Protein 6JOO (pdb70)

Structure (mmCIF, N/CA/C/O backbone):
data_6JOO
#
_entry.id   6JOO
#
_cell.length_a   139.015
_cell.length_b   118.999
_cell.length_c   116.272
_cell.angle_alpha   90.000
_cell.angle_beta   113.590
_cell.angle_gamma   90.000
#
_symmetry.space_group_name_H-M   'C 1 2 1'
#
loop_
_entity.id
_entity.type
_entity.pdbx_description
1 polymer 'CRISPR-associated protein,CRISPR-associated endonuclease Cas9'
2 polymer 'Guide RNA'
3 polymer 'Non-Target DNA'
4 polymer 'Target DNA'
5 non-polymer 1,2-ETHANEDIOL
6 non-polymer 'ZINC ION'
7 water water
#
loop_
_atom_site.group_PDB
_atom_site.id
_atom_site.type_symbol
_atom_site.label_atom_id
_atom_site.label_alt_id
_atom_site.label_comp_id
_atom_site.label_asym_id
_atom_site.label_entity_id
_atom_site.label_seq_id
_atom_site.pdbx_PDB_ins_code
_atom_site.Cartn_x
_atom_site.Cartn_y
_atom_site.Cartn_z
_atom_site.occupancy
_atom_site.B_iso_or_equiv
_atom_site.auth_seq_id
_atom_site.auth_comp_id
_atom_site.auth_asym_id
_atom_site.auth_atom_id
_atom_site.pdbx_PDB_model_num
ATOM 1 N N . SER A 1 2 ? 25.246 -36.759 35.688 1.00 109.45 -1 SER A N 1
ATOM 2 C CA . SER A 1 2 ? 24.694 -38.108 35.713 1.00 118.39 -1 SER A CA 1
ATOM 3 C C . SER A 1 2 ? 25.025 -38.853 34.427 1.00 132.49 -1 SER A C 1
ATOM 4 O O . SER A 1 2 ? 25.185 -38.244 33.368 1.00 133.80 -1 SER A O 1
ATOM 7 N N . HIS A 1 3 ? 25.121 -40.176 34.526 1.00 141.83 0 HIS A N 1
ATOM 8 C CA . HIS A 1 3 ? 25.449 -41.016 33.383 1.00 149.73 0 HIS A CA 1
ATOM 9 C C . HIS A 1 3 ? 24.246 -41.321 32.501 1.00 149.03 0 HIS A C 1
ATOM 10 O O . HIS A 1 3 ? 24.375 -42.112 31.559 1.00 132.81 0 HIS A O 1
ATOM 25 N N . LYS A 1 5 ? 21.444 -40.952 29.626 1.00 139.83 2 LYS A N 1
ATOM 26 C CA . LYS A 1 5 ? 21.276 -40.368 28.304 1.00 148.18 2 LYS A CA 1
ATOM 27 C C . LYS A 1 5 ? 19.792 -40.141 28.049 1.00 147.78 2 LYS A C 1
ATOM 28 O O . LYS A 1 5 ? 18.958 -40.970 28.426 1.00 155.28 2 LYS A O 1
ATOM 30 N N . TYR A 1 6 ? 19.463 -39.021 27.410 1.00 129.38 3 TYR A N 1
ATOM 31 C CA . TYR A 1 6 ? 18.066 -38.639 27.260 1.00 122.66 3 TYR A CA 1
ATOM 32 C C . TYR A 1 6 ? 17.919 -37.694 26.076 1.00 121.47 3 TYR A C 1
ATOM 33 O O . TYR A 1 6 ? 18.899 -37.155 25.558 1.00 124.07 3 TYR A O 1
ATOM 42 N N . HIS A 1 7 ? 16.669 -37.496 25.663 1.00 106.28 4 HIS A N 1
ATOM 43 C CA . HIS A 1 7 ? 16.295 -36.565 24.610 1.00 88.20 4 HIS A CA 1
ATOM 44 C C . HIS A 1 7 ? 15.463 -35.429 25.197 1.00 108.57 4 HIS A C 1
ATOM 45 O O . HIS A 1 7 ? 14.873 -35.554 26.273 1.00 109.41 4 HIS A O 1
ATOM 52 N N . VAL A 1 8 ? 15.423 -34.312 24.474 1.00 102.08 5 VAL A N 1
ATOM 53 C CA . VAL A 1 8 ? 14.730 -33.106 24.911 1.00 85.80 5 VAL A CA 1
ATOM 54 C C . VAL A 1 8 ? 13.741 -32.695 23.832 1.00 88.14 5 VAL A C 1
ATOM 55 O O . VAL A 1 8 ? 14.113 -32.559 22.661 1.00 93.43 5 VAL A O 1
ATOM 59 N N . GLY A 1 9 ? 12.486 -32.496 24.226 1.00 84.76 6 GLY A N 1
ATOM 60 C CA . GLY A 1 9 ? 11.486 -31.980 23.314 1.00 85.38 6 GLY A CA 1
ATOM 61 C C . GLY A 1 9 ? 10.968 -30.628 23.760 1.00 84.25 6 GLY A C 1
ATOM 62 O O . GLY A 1 9 ? 10.612 -30.463 24.927 1.00 91.45 6 GLY A O 1
ATOM 63 N N . ILE A 1 10 ? 10.919 -29.652 22.856 1.00 87.91 7 ILE A N 1
ATOM 64 C CA . ILE A 1 10 ? 10.485 -28.293 23.182 1.00 86.83 7 ILE A CA 1
ATOM 65 C C . ILE A 1 10 ? 9.344 -27.905 22.242 1.00 108.45 7 ILE A C 1
ATOM 66 O O . ILE A 1 10 ? 9.544 -27.802 21.025 1.00 129.41 7 ILE A O 1
ATOM 71 N N . ASP A 1 11 ? 8.153 -27.692 22.805 1.00 125.75 8 ASP A N 1
ATOM 72 C CA . ASP A 1 11 ? 6.975 -27.222 22.077 1.00 129.53 8 ASP A CA 1
ATOM 73 C C . ASP A 1 11 ? 6.754 -25.749 22.396 1.00 113.38 8 ASP A C 1
ATOM 74 O O . ASP A 1 11 ? 6.592 -25.381 23.564 1.00 110.55 8 ASP A O 1
ATOM 79 N N . VAL A 1 12 ? 6.742 -24.914 21.364 1.00 96.10 9 VAL A N 1
ATOM 80 C CA . VAL A 1 12 ? 6.567 -23.476 21.520 1.00 85.22 9 VAL A CA 1
ATOM 81 C C . VAL A 1 12 ? 5.147 -23.115 21.114 1.00 92.52 9 VAL A C 1
ATOM 82 O O . VAL A 1 12 ? 4.771 -23.255 19.946 1.00 94.18 9 VAL A O 1
ATOM 86 N N . GLY A 1 13 ? 4.355 -22.649 22.079 1.00 107.58 10 GLY A N 1
ATOM 87 C CA . GLY A 1 13 ? 3.020 -22.163 21.819 1.00 101.97 10 GLY A CA 1
ATOM 88 C C . GLY A 1 13 ? 2.963 -20.643 21.796 1.00 94.60 10 GLY A C 1
ATOM 89 O O . GLY A 1 13 ? 3.960 -19.943 21.962 1.00 77.49 10 GLY A O 1
ATOM 90 N N . THR A 1 14 ? 1.748 -20.136 21.584 1.00 108.51 11 THR A N 1
ATOM 91 C CA . THR A 1 14 ? 1.553 -18.692 21.546 1.00 92.35 11 THR A CA 1
ATOM 92 C C . THR A 1 14 ? 1.682 -18.078 22.936 1.00 83.56 11 THR A C 1
ATOM 93 O O . THR A 1 14 ? 2.200 -16.964 23.081 1.00 89.01 11 THR A O 1
ATOM 97 N N . PHE A 1 15 ? 1.232 -18.791 23.973 1.00 80.95 12 PHE A N 1
ATOM 98 C CA . PHE A 1 15 ? 1.372 -18.322 25.346 1.00 89.02 12 PHE A CA 1
ATOM 99 C C . PHE A 1 15 ? 1.926 -19.392 26.280 1.00 96.24 12 PHE A C 1
ATOM 100 O O . PHE A 1 15 ? 1.854 -19.225 27.503 1.00 93.55 12 PHE A O 1
ATOM 108 N N . SER A 1 16 ? 2.477 -20.480 25.744 1.00 93.30 13 SER A N 1
ATOM 109 C CA . SER A 1 16 ? 2.990 -21.572 26.558 1.00 92.46 13 SER A CA 1
ATOM 110 C C . SER A 1 16 ? 4.289 -22.085 25.953 1.00 91.44 13 SER A C 1
ATOM 111 O O . SER A 1 16 ? 4.631 -21.777 24.808 1.00 113.42 13 SER A O 1
ATOM 114 N N . VAL A 1 17 ? 5.015 -22.878 26.741 1.00 76.27 14 VAL A N 1
ATOM 115 C CA . VAL A 1 17 ? 6.250 -23.526 26.305 1.00 72.78 14 VAL A CA 1
ATOM 116 C C . VAL A 1 17 ? 6.233 -24.950 26.844 1.00 87.48 14 VAL A C 1
ATOM 117 O O . VAL A 1 17 ? 6.354 -25.157 28.057 1.00 81.51 14 VAL A O 1
ATOM 121 N N . GLY A 1 18 ? 6.085 -25.928 25.956 1.00 99.41 15 GLY A N 1
ATOM 122 C CA . GLY A 1 18 ? 6.139 -27.317 26.369 1.00 102.83 15 GLY A CA 1
ATOM 123 C C . GLY A 1 18 ? 7.563 -27.814 26.509 1.00 102.17 15 GLY A C 1
ATOM 124 O O . GLY A 1 18 ? 8.301 -27.869 25.523 1.00 117.14 15 GLY A O 1
ATOM 125 N N . LEU A 1 19 ? 7.967 -28.173 27.725 1.00 84.03 16 LEU A N 1
ATOM 126 C CA . LEU A 1 19 ? 9.317 -28.647 27.998 1.00 90.84 16 LEU A CA 1
ATOM 127 C C . LEU A 1 19 ? 9.263 -30.099 28.446 1.00 92.52 16 LEU A C 1
ATOM 128 O O . LEU A 1 19 ? 8.526 -30.437 29.379 1.00 93.02 16 LEU A O 1
ATOM 133 N N . ALA A 1 20 ? 10.048 -30.950 27.789 1.00 85.42 17 ALA A N 1
ATOM 134 C CA . ALA A 1 20 ? 10.050 -32.376 28.074 1.00 96.84 17 ALA A CA 1
ATOM 135 C C . ALA A 1 20 ? 11.457 -32.939 27.934 1.00 91.70 17 ALA A C 1
ATOM 136 O O . ALA A 1 20 ? 12.193 -32.578 27.012 1.00 89.36 17 ALA A O 1
ATOM 138 N N . ALA A 1 21 ? 11.817 -33.827 28.859 1.00 98.45 18 ALA A N 1
ATOM 139 C CA . ALA A 1 21 ? 13.089 -34.540 28.822 1.00 101.59 18 ALA A CA 1
ATOM 140 C C . ALA A 1 21 ? 12.844 -35.955 29.321 1.00 105.09 18 ALA A C 1
ATOM 141 O O . ALA A 1 21 ? 12.440 -36.144 30.472 1.00 110.07 18 ALA A O 1
ATOM 143 N N . ILE A 1 22 ? 13.080 -36.941 28.460 1.00 87.88 19 ILE A N 1
ATOM 144 C CA . ILE A 1 22 ? 12.793 -38.340 28.757 1.00 93.41 19 ILE A CA 1
ATOM 145 C C . ILE A 1 22 ? 14.087 -39.133 28.647 1.00 103.44 19 ILE A C 1
ATOM 146 O O . ILE A 1 22 ? 14.781 -39.052 27.628 1.00 111.43 19 ILE A O 1
ATOM 151 N N . GLU A 1 23 ? 14.403 -39.900 29.692 1.00 114.21 20 GLU A N 1
ATOM 152 C CA . GLU A 1 23 ? 15.589 -40.748 29.670 1.00 119.65 20 GLU A CA 1
ATOM 153 C C . GLU A 1 23 ? 15.465 -41.799 28.574 1.00 138.18 20 GLU A C 1
ATOM 154 O O . GLU A 1 23 ? 14.435 -42.466 28.449 1.00 138.01 20 GLU A O 1
ATOM 160 N N . VAL A 1 24 ? 16.520 -41.943 27.779 1.00 137.73 21 VAL A N 1
ATOM 161 C CA . VAL A 1 24 ? 16.503 -42.779 26.587 1.00 135.83 21 VAL A CA 1
ATOM 162 C C . VAL A 1 24 ? 17.488 -43.923 26.772 1.00 141.17 21 VAL A C 1
ATOM 163 O O . VAL A 1 24 ? 18.550 -43.749 27.380 1.00 136.16 21 VAL A O 1
ATOM 167 N N . ASP A 1 25 ? 17.124 -45.096 26.258 1.00 169.63 22 ASP A N 1
ATOM 168 C CA . ASP A 1 25 ? 18.009 -46.248 26.266 1.00 176.86 22 ASP A CA 1
ATOM 169 C C . ASP A 1 25 ? 19.186 -46.016 25.318 1.00 181.41 22 ASP A C 1
ATOM 170 O O . ASP A 1 25 ? 19.225 -45.049 24.550 1.00 184.22 22 ASP A O 1
ATOM 175 N N . ASP A 1 26 ? 20.161 -46.925 25.380 1.00 157.99 23 ASP A N 1
ATOM 176 C CA . ASP A 1 26 ? 21.317 -46.828 24.495 1.00 172.55 23 ASP A CA 1
ATOM 177 C C . ASP A 1 26 ? 20.919 -46.977 23.033 1.00 183.12 23 ASP A C 1
ATOM 178 O O . ASP A 1 26 ? 21.542 -46.368 22.155 1.00 176.98 23 ASP A O 1
ATOM 183 N N . ALA A 1 27 ? 19.885 -47.772 22.750 1.00 204.55 24 ALA A N 1
ATOM 184 C CA . ALA A 1 27 ? 19.436 -47.939 21.372 1.00 208.78 24 ALA A CA 1
ATOM 185 C C . ALA A 1 27 ? 18.526 -46.798 20.937 1.00 197.01 24 ALA A C 1
ATOM 186 O O . ALA A 1 27 ? 18.619 -46.325 19.798 1.00 204.17 24 ALA A O 1
ATOM 188 N N . GLY A 1 28 ? 17.646 -46.343 21.826 1.00 171.27 25 GLY A N 1
ATOM 189 C CA . GLY A 1 28 ? 16.750 -45.249 21.509 1.00 159.60 25 GLY A CA 1
ATOM 190 C C . GLY A 1 28 ? 15.387 -45.386 22.155 1.00 148.94 25 GLY A C 1
ATOM 191 O O . GLY A 1 28 ? 14.438 -44.699 21.766 1.00 134.28 25 GLY A O 1
ATOM 200 N N . PRO A 1 30 ? 12.586 -45.187 25.250 1.00 124.80 27 PRO A N 1
ATOM 201 C CA . PRO A 1 30 ? 12.305 -44.400 26.457 1.00 98.19 27 PRO A CA 1
ATOM 202 C C . PRO A 1 30 ? 12.285 -45.280 27.699 1.00 105.73 27 PRO A C 1
ATOM 203 O O . PRO A 1 30 ? 11.783 -46.406 27.676 1.00 98.13 27 PRO A O 1
ATOM 207 N N . ILE A 1 31 ? 12.831 -44.748 28.794 1.00 121.29 28 ILE A N 1
ATOM 208 C CA . ILE A 1 31 ? 12.957 -45.502 30.037 1.00 131.32 28 ILE A CA 1
ATOM 209 C C . ILE A 1 31 ? 12.204 -44.807 31.164 1.00 123.58 28 ILE A C 1
ATOM 210 O O . ILE A 1 31 ? 11.314 -45.395 31.787 1.00 130.47 28 ILE A O 1
ATOM 215 N N . LYS A 1 32 ? 12.568 -43.558 31.447 1.00 122.83 29 LYS A N 1
ATOM 216 C CA . LYS A 1 32 ? 11.975 -42.807 32.544 1.00 107.95 29 LYS A CA 1
ATOM 217 C C . LYS A 1 32 ? 11.792 -41.357 32.124 1.00 103.54 29 LYS A C 1
ATOM 218 O O . LYS A 1 32 ? 12.637 -40.798 31.420 1.00 107.63 29 LYS A O 1
ATOM 224 N N . THR A 1 33 ? 10.685 -40.754 32.553 1.00 108.96 30 THR A N 1
ATOM 225 C CA . THR A 1 33 ? 10.439 -39.340 32.297 1.00 101.67 30 THR A CA 1
ATOM 226 C C . THR A 1 33 ? 11.188 -38.503 33.327 1.00 97.33 30 THR A C 1
ATOM 227 O O . THR A 1 33 ? 10.942 -38.621 34.533 1.00 101.68 30 THR A O 1
ATOM 231 N N . LEU A 1 34 ? 12.098 -37.652 32.852 1.00 114.47 31 LEU A N 1
ATOM 232 C CA . LEU A 1 34 ? 12.923 -36.861 33.758 1.00 102.36 31 LEU A CA 1
ATOM 233 C C . LEU A 1 34 ? 12.207 -35.587 34.197 1.00 90.68 31 LEU A C 1
ATOM 234 O O . LEU A 1 34 ? 12.170 -35.268 35.390 1.00 98.48 31 LEU A O 1
ATOM 239 N N . SER A 1 35 ? 11.625 -34.850 33.253 1.00 84.01 32 SER A N 1
ATOM 240 C CA . SER A 1 35 ? 10.940 -33.606 33.582 1.00 77.88 32 SER A CA 1
ATOM 241 C C . SER A 1 35 ? 9.907 -33.302 32.509 1.00 81.67 32 SER A C 1
ATOM 242 O O . SER A 1 35 ? 10.242 -33.245 31.323 1.00 93.27 32 SER A O 1
ATOM 245 N N . LEU A 1 36 ? 8.657 -33.120 32.929 1.00 79.22 33 LEU A N 1
ATOM 246 C CA . LEU A 1 36 ? 7.570 -32.722 32.041 1.00 96.03 33 LEU A CA 1
ATOM 247 C C . LEU A 1 36 ? 6.987 -31.424 32.580 1.00 86.43 33 LEU A C 1
ATOM 248 O O . LEU A 1 36 ? 6.422 -31.402 33.678 1.00 77.27 33 LEU A O 1
ATOM 253 N N . VAL A 1 37 ? 7.126 -30.346 31.812 1.00 85.23 34 VAL A N 1
ATOM 254 C CA . VAL A 1 37 ? 6.754 -29.014 32.270 1.00 80.96 34 VAL A CA 1
ATOM 255 C C . VAL A 1 37 ? 5.972 -28.314 31.167 1.00 81.80 34 VAL A C 1
ATOM 256 O O . VAL A 1 37 ? 6.440 -28.232 30.025 1.00 90.02 34 VAL A O 1
ATOM 260 N N . SER A 1 38 ? 4.778 -27.823 31.503 1.00 77.90 35 SER A N 1
ATOM 261 C CA . SER A 1 38 ? 3.993 -26.952 30.630 1.00 69.41 35 SER A CA 1
ATOM 262 C C . SER A 1 38 ? 4.097 -25.547 31.213 1.00 78.03 35 SER A C 1
ATOM 263 O O . SER A 1 38 ? 3.301 -25.145 32.061 1.00 99.07 35 SER A O 1
ATOM 266 N N . HIS A 1 39 ? 5.101 -24.799 30.761 1.00 92.34 36 HIS A N 1
ATOM 267 C CA . HIS A 1 39 ? 5.366 -23.474 31.306 1.00 81.27 36 HIS A CA 1
ATOM 268 C C . HIS A 1 39 ? 4.468 -22.438 30.643 1.00 74.82 36 HIS A C 1
ATOM 269 O O . HIS A 1 39 ? 4.410 -22.348 29.413 1.00 87.14 36 HIS A O 1
ATOM 276 N N . ILE A 1 40 ? 3.775 -21.652 31.461 1.00 53.23 37 ILE A N 1
ATOM 277 C CA . ILE A 1 40 ? 2.874 -20.608 30.989 1.00 68.14 37 ILE A CA 1
ATOM 278 C C . ILE A 1 40 ? 3.514 -19.252 31.258 1.00 74.38 37 ILE A C 1
ATOM 279 O O . ILE A 1 40 ? 4.126 -19.041 32.313 1.00 78.82 37 ILE A O 1
ATOM 284 N N . HIS A 1 41 ? 3.382 -18.337 30.300 1.00 63.29 38 HIS A N 1
ATOM 285 C CA . HIS A 1 41 ? 3.906 -16.986 30.435 1.00 65.64 38 HIS A CA 1
ATOM 286 C C . HIS A 1 41 ? 2.842 -15.974 30.031 1.00 67.53 38 HIS A C 1
ATOM 287 O O . HIS A 1 41 ? 1.889 -16.289 29.313 1.00 59.77 38 HIS A O 1
ATOM 294 N N . ASP A 1 42 ? 3.020 -14.745 30.513 1.00 67.43 39 ASP A N 1
ATOM 295 C CA . ASP A 1 42 ? 2.097 -13.645 30.271 1.00 67.97 39 ASP A CA 1
ATOM 296 C C . ASP A 1 42 ? 2.376 -12.909 28.967 1.00 84.00 39 ASP A C 1
ATOM 297 O O . ASP A 1 42 ? 1.792 -11.843 28.739 1.00 103.03 39 ASP A O 1
ATOM 302 N N . SER A 1 43 ? 3.259 -13.445 28.123 1.00 86.73 40 SER A N 1
ATOM 303 C CA . SER A 1 43 ? 3.669 -12.818 26.869 1.00 96.53 40 SER A CA 1
ATOM 304 C C . SER A 1 43 ? 4.247 -11.423 27.084 1.00 86.38 40 SER A C 1
ATOM 305 O O . SER A 1 43 ? 4.269 -10.606 26.158 1.00 79.96 40 SER A O 1
ATOM 308 N N . GLY A 1 44 ? 4.720 -11.139 28.297 1.00 82.61 41 GLY A N 1
ATOM 309 C CA . GLY A 1 44 ? 5.270 -9.836 28.615 1.00 78.27 41 GLY A CA 1
ATOM 310 C C . GLY A 1 44 ? 4.282 -8.695 28.563 1.00 80.02 41 GLY A C 1
ATOM 311 O O . GLY A 1 44 ? 4.693 -7.540 28.435 1.00 58.35 41 GLY A O 1
ATOM 312 N N . LEU A 1 45 ? 2.989 -8.981 28.674 1.00 85.00 42 LEU A N 1
ATOM 313 C CA . LEU A 1 45 ? 1.976 -7.950 28.515 1.00 67.40 42 LEU A CA 1
ATOM 314 C C . LEU A 1 45 ? 1.760 -7.182 29.815 1.00 67.76 42 LEU A C 1
ATOM 315 O O . LEU A 1 45 ? 1.984 -7.694 30.917 1.00 65.86 42 LEU A O 1
ATOM 320 N N . ASP A 1 46 ? 1.340 -5.928 29.669 1.00 75.14 43 ASP A N 1
ATOM 321 C CA . ASP A 1 46 ? 0.980 -5.098 30.812 1.00 66.82 43 ASP A CA 1
ATOM 322 C C . ASP A 1 46 ? -0.422 -5.478 31.280 1.00 75.55 43 ASP A C 1
ATOM 323 O O . ASP A 1 46 ? -1.368 -5.392 30.491 1.00 86.93 43 ASP A O 1
ATOM 328 N N . PRO A 1 47 ? -0.591 -5.907 32.530 1.00 76.67 44 PRO A N 1
ATOM 329 C CA . PRO A 1 47 ? -1.939 -6.269 33.000 1.00 76.03 44 PRO A CA 1
ATOM 330 C C . PRO A 1 47 ? -2.924 -5.113 32.973 1.00 69.90 44 PRO A C 1
ATOM 331 O O . PRO A 1 47 ? -4.122 -5.341 32.762 1.00 81.52 44 PRO A O 1
ATOM 335 N N . ASP A 1 48 ? -2.458 -3.878 33.174 1.00 69.13 45 ASP A N 1
ATOM 336 C CA . ASP A 1 48 ? -3.347 -2.723 33.221 1.00 65.36 45 ASP A CA 1
ATOM 337 C C . ASP A 1 48 ? -3.859 -2.311 31.846 1.00 79.83 45 ASP A C 1
ATOM 338 O O . ASP A 1 48 ? -4.871 -1.607 31.762 1.00 96.60 45 ASP A O 1
ATOM 343 N N . GLU A 1 49 ? -3.187 -2.717 30.772 1.00 82.33 46 GLU A N 1
ATOM 344 C CA . GLU A 1 49 ? -3.709 -2.523 29.424 1.00 97.63 46 GLU A CA 1
ATOM 345 C C . GLU A 1 49 ? -4.700 -3.647 29.147 1.00 120.27 46 GLU A C 1
ATOM 346 O O . GLU A 1 49 ? -4.302 -4.808 29.000 1.00 125.92 46 GLU A O 1
ATOM 352 N N . ILE A 1 50 ? -5.992 -3.308 29.088 1.00 140.75 47 ILE A N 1
ATOM 353 C CA . ILE A 1 50 ? -7.065 -4.300 29.046 1.00 152.54 47 ILE A CA 1
ATOM 354 C C . ILE A 1 50 ? -6.944 -5.150 27.786 1.00 170.70 47 ILE A C 1
ATOM 355 O O . ILE A 1 50 ? -7.766 -5.050 26.866 1.00 171.26 47 ILE A O 1
ATOM 360 N N . LYS A 1 51 ? -5.905 -5.983 27.750 1.00 287.42 48 LYS A N 1
ATOM 361 C CA . LYS A 1 51 ? -5.676 -6.964 26.692 1.00 292.71 48 LYS A CA 1
ATOM 362 C C . LYS A 1 51 ? -5.791 -6.339 25.305 1.00 295.75 48 LYS A C 1
ATOM 363 O O . LYS A 1 51 ? -6.450 -6.861 24.402 1.00 306.66 48 LYS A O 1
ATOM 369 N N . SER A 1 52 ? -5.139 -5.188 25.150 1.00 163.70 49 SER A N 1
ATOM 370 C CA . SER A 1 52 ? -4.895 -4.587 23.848 1.00 142.43 49 SER A CA 1
ATOM 371 C C . SER A 1 52 ? -3.521 -4.960 23.307 1.00 123.36 49 SER A C 1
ATOM 372 O O . SER A 1 52 ? -3.012 -4.290 22.400 1.00 128.77 49 SER A O 1
ATOM 375 N N . ALA A 1 53 ? -2.919 -6.017 23.855 1.00 121.64 50 ALA A N 1
ATOM 376 C CA . ALA A 1 53 ? -1.619 -6.519 23.415 1.00 122.14 50 ALA A CA 1
ATOM 377 C C . ALA A 1 53 ? -0.547 -5.436 23.524 1.00 121.90 50 ALA A C 1
ATOM 378 O O . ALA A 1 53 ? 0.187 -5.150 22.576 1.00 134.39 50 ALA A O 1
ATOM 380 N N . VAL A 1 54 ? -0.467 -4.823 24.702 1.00 78.51 51 VAL A N 1
ATOM 381 C CA . VAL A 1 54 ? 0.533 -3.805 25.001 1.00 64.69 51 VAL A CA 1
ATOM 382 C C . VAL A 1 54 ? 1.466 -4.360 26.066 1.00 72.34 51 VAL A C 1
ATOM 383 O O . VAL A 1 54 ? 1.036 -4.660 27.187 1.00 57.70 51 VAL A O 1
ATOM 387 N N . THR A 1 55 ? 2.741 -4.485 25.720 1.00 83.41 52 THR A N 1
ATOM 388 C CA . THR A 1 55 ? 3.710 -5.050 26.640 1.00 81.62 52 THR A CA 1
ATOM 389 C C . THR A 1 55 ? 4.174 -4.003 27.649 1.00 79.01 52 THR A C 1
ATOM 390 O O . THR A 1 55 ? 3.982 -2.796 27.471 1.00 72.60 52 THR A O 1
ATOM 394 N N . ARG A 1 56 ? 4.790 -4.491 28.730 1.00 69.86 53 ARG A N 1
ATOM 395 C CA . ARG A 1 56 ? 5.335 -3.591 29.741 1.00 66.78 53 ARG A CA 1
ATOM 396 C C . ARG A 1 56 ? 6.402 -2.684 29.145 1.00 83.16 53 ARG A C 1
ATOM 397 O O . ARG A 1 56 ? 6.476 -1.497 29.480 1.00 80.44 53 ARG A O 1
ATOM 405 N N . LEU A 1 57 ? 7.235 -3.227 28.257 1.00 65.40 54 LEU A N 1
ATOM 406 C CA . LEU A 1 57 ? 8.273 -2.419 27.631 1.00 66.20 54 LEU A CA 1
ATOM 407 C C . LEU A 1 57 ? 7.670 -1.251 26.862 1.00 75.73 54 LEU A C 1
ATOM 408 O O . LEU A 1 57 ? 8.184 -0.128 26.920 1.00 88.11 54 LEU A O 1
ATOM 413 N N . ALA A 1 58 ? 6.563 -1.491 26.158 1.00 67.56 55 ALA A N 1
ATOM 414 C CA . ALA A 1 58 ? 5.945 -0.436 25.363 1.00 66.95 55 ALA A CA 1
ATOM 415 C C . ALA A 1 58 ? 5.352 0.650 26.253 1.00 82.69 55 ALA A C 1
ATOM 416 O O . ALA A 1 58 ? 5.583 1.845 26.029 1.00 95.69 55 ALA A O 1
ATOM 418 N N . SER A 1 59 ? 4.587 0.252 27.273 1.00 91.84 56 SER A N 1
ATOM 419 C CA . SER A 1 59 ? 3.977 1.234 28.163 1.00 84.72 56 SER A CA 1
ATOM 420 C C . SER A 1 59 ? 5.024 1.948 29.007 1.00 86.64 56 SER A C 1
ATOM 421 O O . SER A 1 59 ? 4.862 3.134 29.317 1.00 84.78 56 SER A O 1
ATOM 424 N N . SER A 1 60 ? 6.099 1.248 29.383 1.00 61.24 57 SER A N 1
ATOM 425 C CA . SER A 1 60 ? 7.176 1.896 30.124 1.00 64.88 57 SER A CA 1
ATOM 426 C C . SER A 1 60 ? 7.818 2.996 29.293 1.00 71.94 57 SER A C 1
ATOM 427 O O . SER A 1 60 ? 8.173 4.058 29.819 1.00 57.09 57 SER A O 1
ATOM 430 N N . GLY A 1 61 ? 7.974 2.758 27.990 1.00 63.60 58 GLY A N 1
ATOM 431 C CA . GLY A 1 61 ? 8.595 3.754 27.137 1.00 65.83 58 GLY A CA 1
ATOM 432 C C . GLY A 1 61 ? 7.726 4.979 26.947 1.00 59.21 58 GLY A C 1
ATOM 433 O O . GLY A 1 61 ? 8.227 6.107 26.921 1.00 78.46 58 GLY A O 1
ATOM 434 N N . ILE A 1 62 ? 6.414 4.777 26.804 1.00 76.29 59 ILE A N 1
ATOM 435 C CA . ILE A 1 62 ? 5.499 5.908 26.683 1.00 72.13 59 ILE A CA 1
ATOM 436 C C . ILE A 1 62 ? 5.536 6.751 27.950 1.00 76.50 59 ILE A C 1
ATOM 437 O O . ILE A 1 62 ? 5.591 7.984 27.895 1.00 73.17 59 ILE A O 1
ATOM 442 N N . ALA A 1 63 ? 5.517 6.096 29.112 1.00 56.66 60 ALA A N 1
ATOM 443 C CA . ALA A 1 63 ? 5.602 6.836 30.367 1.00 60.99 60 ALA A CA 1
ATOM 444 C C . ALA A 1 63 ? 6.966 7.492 30.527 1.00 58.06 60 ALA A C 1
ATOM 445 O O . ALA A 1 63 ? 7.068 8.616 31.032 1.00 56.42 60 ALA A O 1
ATOM 447 N N . ARG A 1 64 ? 8.027 6.809 30.094 1.00 65.41 61 ARG A N 1
ATOM 448 C CA . ARG A 1 64 ? 9.365 7.386 30.174 1.00 63.76 61 ARG A CA 1
ATOM 449 C C . ARG A 1 64 ? 9.479 8.632 29.305 1.00 72.15 61 ARG A C 1
ATOM 450 O O . ARG A 1 64 ? 9.940 9.684 29.764 1.00 61.62 61 ARG A O 1
ATOM 458 N N . ARG A 1 65 ? 9.062 8.531 28.041 1.00 63.79 62 ARG A N 1
ATOM 459 C CA . ARG A 1 65 ? 9.149 9.674 27.136 1.00 63.29 62 ARG A CA 1
ATOM 460 C C . ARG A 1 65 ? 8.231 10.806 27.578 1.00 74.75 62 ARG A C 1
ATOM 461 O O . ARG A 1 65 ? 8.616 11.981 27.535 1.00 75.00 62 ARG A O 1
ATOM 469 N N . THR A 1 66 ? 7.008 10.473 28.002 1.00 82.20 63 THR A N 1
ATOM 470 C CA . THR A 1 66 ? 6.068 11.503 28.433 1.00 75.67 63 THR A CA 1
ATOM 471 C C . THR A 1 66 ? 6.567 12.215 29.683 1.00 78.51 63 THR A C 1
ATOM 472 O O . THR A 1 66 ? 6.428 13.438 29.811 1.00 79.21 63 THR A O 1
ATOM 476 N N . ARG A 1 67 ? 7.157 11.464 30.616 1.00 68.65 64 ARG A N 1
ATOM 477 C CA . ARG A 1 67 ? 7.723 12.073 31.815 1.00 58.16 64 ARG A CA 1
ATOM 478 C C . ARG A 1 67 ? 8.804 13.084 31.458 1.00 85.48 64 ARG A C 1
ATOM 479 O O . ARG A 1 67 ? 8.886 14.159 32.065 1.00 93.94 64 ARG A O 1
ATOM 487 N N . ARG A 1 68 ? 9.637 12.757 30.464 1.00 66.60 65 ARG A N 1
ATOM 488 C CA . ARG A 1 68 ? 10.657 13.691 30.002 1.00 70.85 65 ARG A CA 1
ATOM 489 C C . ARG A 1 68 ? 10.044 14.878 29.275 1.00 76.90 65 ARG A C 1
ATOM 490 O O . ARG A 1 68 ? 10.596 15.984 29.322 1.00 87.77 65 ARG A O 1
ATOM 498 N N . LEU A 1 69 ? 8.910 14.671 28.602 1.00 63.24 66 LEU A N 1
ATOM 499 C CA . LEU A 1 69 ? 8.302 15.750 27.832 1.00 67.77 66 LEU A CA 1
ATOM 500 C C . LEU A 1 69 ? 7.854 16.890 28.736 1.00 72.29 66 LEU A C 1
ATOM 501 O O . LEU A 1 69 ? 8.067 18.067 28.418 1.00 74.80 66 LEU A O 1
ATOM 506 N N . TYR A 1 70 ? 7.240 16.562 29.876 1.00 78.51 67 TYR A N 1
ATOM 507 C CA . TYR A 1 70 ? 6.834 17.601 30.815 1.00 78.20 67 TYR A CA 1
ATOM 508 C C . TYR A 1 70 ? 8.037 18.299 31.431 1.00 82.76 67 TYR A C 1
ATOM 509 O O . TYR A 1 70 ? 7.955 19.480 31.783 1.00 84.24 67 TYR A O 1
ATOM 518 N N . ARG A 1 71 ? 9.161 17.591 31.565 1.00 75.45 68 ARG A N 1
ATOM 519 C CA . ARG A 1 71 ? 10.375 18.224 32.068 1.00 73.54 68 ARG A CA 1
ATOM 520 C C . ARG A 1 71 ? 10.969 19.164 31.030 1.00 79.89 68 ARG A C 1
ATOM 521 O O . ARG A 1 71 ? 11.360 20.293 31.350 1.00 71.03 68 ARG A O 1
ATOM 529 N N . ARG A 1 72 ? 11.047 18.712 29.776 1.00 73.60 69 ARG A N 1
ATOM 530 C CA . ARG A 1 72 ? 11.574 19.567 28.720 1.00 72.30 69 ARG A CA 1
ATOM 531 C C . ARG A 1 72 ? 10.700 20.794 28.504 1.00 72.17 69 ARG A C 1
ATOM 532 O O . ARG A 1 72 ? 11.213 21.866 28.166 1.00 84.00 69 ARG A O 1
ATOM 540 N N . LYS A 1 73 ? 9.386 20.663 28.702 1.00 79.33 70 LYS A N 1
ATOM 541 C CA . LYS A 1 73 ? 8.502 21.811 28.528 1.00 88.55 70 LYS A CA 1
ATOM 542 C C . LYS A 1 73 ? 8.695 22.848 29.628 1.00 86.90 70 LYS A C 1
ATOM 543 O O . LYS A 1 73 ? 8.554 24.049 29.373 1.00 90.17 70 LYS A O 1
ATOM 549 N N . ARG A 1 74 ? 9.013 22.414 30.851 1.00 87.72 71 ARG A N 1
ATOM 550 C CA . ARG A 1 74 ? 9.230 23.373 31.931 1.00 75.37 71 ARG A CA 1
ATOM 551 C C . ARG A 1 74 ? 10.548 24.116 31.749 1.00 108.02 71 ARG A C 1
ATOM 552 O O . ARG A 1 74 ? 10.645 25.307 32.066 1.00 114.80 71 ARG A O 1
ATOM 560 N N . ARG A 1 75 ? 11.569 23.430 31.230 1.00 93.99 72 ARG A N 1
ATOM 561 C CA . ARG A 1 75 ? 12.857 24.075 30.992 1.00 76.99 72 ARG A CA 1
ATOM 562 C C . ARG A 1 75 ? 12.747 25.163 29.930 1.00 85.70 72 ARG A C 1
ATOM 563 O O . ARG A 1 75 ? 13.394 26.212 30.042 1.00 90.75 72 ARG A O 1
ATOM 571 N N . ARG A 1 76 ? 11.936 24.936 28.894 1.00 87.88 73 ARG A N 1
ATOM 572 C CA . ARG A 1 76 ? 11.738 25.957 27.869 1.00 85.85 73 ARG A CA 1
ATOM 573 C C . ARG A 1 76 ? 11.170 27.236 28.471 1.00 93.77 73 ARG A C 1
ATOM 574 O O . ARG A 1 76 ? 11.712 28.328 28.267 1.00 107.62 73 ARG A O 1
ATOM 582 N N . LEU A 1 77 ? 10.075 27.116 29.226 1.00 89.54 74 LEU A N 1
ATOM 583 C CA . LEU A 1 77 ? 9.422 28.296 29.781 1.00 88.45 74 LEU A CA 1
ATOM 584 C C . LEU A 1 77 ? 10.311 29.011 30.790 1.00 89.90 74 LEU A C 1
ATOM 585 O O . LEU A 1 77 ? 10.221 30.235 30.936 1.00 103.47 74 LEU A O 1
ATOM 590 N N . GLN A 1 78 ? 11.168 28.270 31.495 1.00 82.95 75 GLN A N 1
ATOM 591 C CA . GLN A 1 78 ? 12.123 28.912 32.391 1.00 87.76 75 GLN A CA 1
ATOM 592 C C . GLN A 1 78 ? 13.202 29.644 31.605 1.00 107.09 75 GLN A C 1
ATOM 593 O O . GLN A 1 78 ? 13.618 30.744 31.987 1.00 111.92 75 GLN A O 1
ATOM 599 N N . GLN A 1 79 ? 13.663 29.052 30.500 1.00 86.28 76 GLN A N 1
ATOM 600 C CA . GLN A 1 79 ? 14.660 29.716 29.666 1.00 86.73 76 GLN A CA 1
ATOM 601 C C . GLN A 1 79 ? 14.075 30.922 28.944 1.00 97.38 76 GLN A C 1
ATOM 602 O O . GLN A 1 79 ? 14.781 31.913 28.724 1.00 107.83 76 GLN A O 1
ATOM 608 N N . LEU A 1 80 ? 12.795 30.860 28.571 1.00 90.88 77 LEU A N 1
ATOM 609 C CA . LEU A 1 80 ? 12.165 31.988 27.893 1.00 85.02 77 LEU A CA 1
ATOM 610 C C . LEU A 1 80 ? 11.983 33.168 28.837 1.00 88.41 77 LEU A C 1
ATOM 611 O O . LEU A 1 80 ? 12.121 34.326 28.427 1.00 91.62 77 LEU A O 1
ATOM 616 N N . ASP A 1 81 ? 11.668 32.895 30.105 1.00 103.88 78 ASP A N 1
ATOM 617 C CA . ASP A 1 81 ? 11.547 33.973 31.080 1.00 113.62 78 ASP A CA 1
ATOM 618 C C . ASP A 1 81 ? 12.897 34.633 31.339 1.00 118.50 78 ASP A C 1
ATOM 619 O O . ASP A 1 81 ? 12.976 35.857 31.491 1.00 123.16 78 ASP A O 1
ATOM 624 N N . LYS A 1 82 ? 13.971 33.839 31.387 1.00 81.68 79 LYS A N 1
ATOM 625 C CA . LYS A 1 82 ? 15.302 34.413 31.559 1.00 83.60 79 LYS A CA 1
ATOM 626 C C . LYS A 1 82 ? 15.735 35.195 30.326 1.00 92.76 79 LYS A C 1
ATOM 627 O O . LYS A 1 82 ? 16.446 36.200 30.447 1.00 92.99 79 LYS A O 1
ATOM 629 N N . PHE A 1 83 ? 15.318 34.752 29.138 1.00 85.25 80 PHE A N 1
ATOM 630 C CA . PHE A 1 83 ? 15.595 35.505 27.920 1.00 84.10 80 PHE A CA 1
ATOM 631 C C . PHE A 1 83 ? 14.799 36.802 27.882 1.00 98.15 80 PHE A C 1
ATOM 632 O O . PHE A 1 83 ? 15.292 37.826 27.394 1.00 111.23 80 PHE A O 1
ATOM 640 N N . ILE A 1 84 ? 13.564 36.775 28.382 1.00 101.93 81 ILE A N 1
ATOM 641 C CA . ILE A 1 84 ? 12.733 37.974 28.386 1.00 107.84 81 ILE A CA 1
ATOM 642 C C . ILE A 1 84 ? 13.268 38.995 29.384 1.00 116.06 81 ILE A C 1
ATOM 643 O O . ILE A 1 84 ? 13.241 40.205 29.130 1.00 127.83 81 ILE A O 1
ATOM 648 N N . GLN A 1 85 ? 13.784 38.528 30.523 1.00 118.33 82 GLN A N 1
ATOM 649 C CA . GLN A 1 85 ? 14.311 39.455 31.519 1.00 116.71 82 GLN A CA 1
ATOM 650 C C . GLN A 1 85 ? 15.643 40.052 31.090 1.00 118.17 82 GLN A C 1
ATOM 651 O O . GLN A 1 85 ? 15.968 41.178 31.483 1.00 121.88 82 GLN A O 1
ATOM 657 N N . ARG A 1 86 ? 16.426 39.322 30.290 1.00 109.52 83 ARG A N 1
ATOM 658 C CA . ARG A 1 86 ? 17.682 39.866 29.786 1.00 117.57 83 ARG A CA 1
ATOM 659 C C . ARG A 1 86 ? 17.462 40.952 28.740 1.00 114.77 83 ARG A C 1
ATOM 660 O O . ARG A 1 86 ? 18.378 41.740 28.481 1.00 123.61 83 ARG A O 1
ATOM 668 N N . GLN A 1 87 ? 16.276 41.014 28.139 1.00 102.06 84 GLN A N 1
ATOM 669 C CA . GLN A 1 87 ? 15.906 42.097 27.240 1.00 107.58 84 GLN A CA 1
ATOM 670 C C . GLN A 1 87 ? 15.268 43.271 27.972 1.00 112.94 84 GLN A C 1
ATOM 671 O O . GLN A 1 87 ? 14.685 44.147 27.325 1.00 119.63 84 GLN A O 1
ATOM 677 N N . GLY A 1 88 ? 15.356 43.302 29.301 1.00 101.86 85 GLY A N 1
ATOM 678 C CA . GLY A 1 88 ? 14.760 44.370 30.075 1.00 104.78 85 GLY A CA 1
ATOM 679 C C . GLY A 1 88 ? 13.254 44.325 30.180 1.00 104.81 85 GLY A C 1
ATOM 680 O O . GLY A 1 88 ? 12.658 45.255 30.732 1.00 107.39 85 GLY A O 1
ATOM 681 N N . TRP A 1 89 ? 12.616 43.274 29.670 1.00 125.22 86 TRP A N 1
ATOM 682 C CA . TRP A 1 89 ? 11.171 43.121 29.695 1.00 127.15 86 TRP A CA 1
ATOM 683 C C . TRP A 1 89 ? 10.726 42.448 30.990 1.00 124.87 86 TRP A C 1
ATOM 684 O O . TRP A 1 89 ? 11.485 41.680 31.591 1.00 120.51 86 TRP A O 1
ATOM 695 N N . PRO A 1 90 ? 9.505 42.713 31.450 1.00 130.08 87 PRO A N 1
ATOM 696 C CA . PRO A 1 90 ? 9.035 42.102 32.694 1.00 118.14 87 PRO A CA 1
ATOM 697 C C . PRO A 1 90 ? 8.266 40.810 32.465 1.00 108.61 87 PRO A C 1
ATOM 698 O O . PRO A 1 90 ? 7.587 40.618 31.454 1.00 105.32 87 PRO A O 1
ATOM 702 N N . VAL A 1 91 ? 8.392 39.913 33.436 1.00 107.62 88 VAL A N 1
ATOM 703 C CA . VAL A 1 91 ? 7.681 38.637 33.428 1.00 111.54 88 VAL A CA 1
ATOM 704 C C . VAL A 1 91 ? 6.432 38.851 34.278 1.00 108.73 88 VAL A C 1
ATOM 705 O O . VAL A 1 91 ? 6.457 38.738 35.505 1.00 110.52 88 VAL A O 1
ATOM 709 N N . ILE A 1 92 ? 5.322 39.170 33.616 1.00 123.24 89 ILE A N 1
ATOM 710 C CA . ILE A 1 92 ? 4.064 39.485 34.284 1.00 131.95 89 ILE A CA 1
ATOM 711 C C . ILE A 1 92 ? 3.132 38.288 34.177 1.00 114.75 89 ILE A C 1
ATOM 712 O O . ILE A 1 92 ? 3.044 37.645 33.122 1.00 122.20 89 ILE A O 1
ATOM 717 N N . GLU A 1 93 ? 2.441 37.980 35.270 1.00 109.01 90 GLU A N 1
ATOM 718 C CA . GLU A 1 93 ? 1.505 36.869 35.271 1.00 111.88 90 GLU A CA 1
ATOM 719 C C . GLU A 1 93 ? 0.149 37.298 34.724 1.00 110.03 90 GLU A C 1
ATOM 720 O O . GLU A 1 93 ? -0.298 38.433 34.913 1.00 112.07 90 GLU A O 1
ATOM 726 N N . LEU A 1 94 ? -0.505 36.365 34.032 1.00 100.42 91 LEU A N 1
ATOM 727 C CA . LEU A 1 94 ? -1.774 36.659 33.380 1.00 102.16 91 LEU A CA 1
ATOM 728 C C . LEU A 1 94 ? -2.926 36.786 34.369 1.00 98.47 91 LEU A C 1
ATOM 729 O O . LEU A 1 94 ? -3.960 37.366 34.023 1.00 74.79 91 LEU A O 1
ATOM 734 N N . GLU A 1 95 ? -2.779 36.256 35.585 1.00 111.72 92 GLU A N 1
ATOM 735 C CA . GLU A 1 95 ? -3.817 36.434 36.593 1.00 120.97 92 GLU A CA 1
ATOM 736 C C . GLU A 1 95 ? -3.813 37.833 37.194 1.00 131.82 92 GLU A C 1
ATOM 737 O O . GLU A 1 95 ? -4.755 38.181 37.915 1.00 126.83 92 GLU A O 1
ATOM 743 N N . ASP A 1 96 ? -2.785 38.639 36.914 1.00 136.94 93 ASP A N 1
ATOM 744 C CA . ASP A 1 96 ? -2.777 40.021 37.385 1.00 140.32 93 ASP A CA 1
ATOM 745 C C . ASP A 1 96 ? -3.755 40.879 36.591 1.00 144.24 93 ASP A C 1
ATOM 746 O O . ASP A 1 96 ? -4.416 41.759 37.155 1.00 151.77 93 ASP A O 1
ATOM 751 N N . TYR A 1 97 ? -3.861 40.643 35.285 1.00 125.87 94 TYR A N 1
ATOM 752 C CA . TYR A 1 97 ? -4.860 41.323 34.473 1.00 125.53 94 TYR A CA 1
ATOM 753 C C . TYR A 1 97 ? -6.220 40.668 34.667 1.00 125.69 94 TYR A C 1
ATOM 754 O O . TYR A 1 97 ? -6.323 39.448 34.819 1.00 127.01 94 TYR A O 1
ATOM 763 N N . SER A 1 98 ? -7.271 41.488 34.659 1.00 134.43 95 SER A N 1
ATOM 764 C CA . SER A 1 98 ? -8.612 40.961 34.874 1.00 115.86 95 SER A CA 1
ATOM 765 C C . SER A 1 98 ? -9.237 40.409 33.603 1.00 100.72 95 SER A C 1
ATOM 766 O O . SER A 1 98 ? -10.226 39.674 33.684 1.00 99.44 95 SER A O 1
ATOM 769 N N . ASP A 1 99 ? -8.691 40.739 32.443 1.00 107.82 96 ASP A N 1
ATOM 770 C CA . ASP A 1 99 ? -9.218 40.221 31.190 1.00 110.66 96 ASP A CA 1
ATOM 771 C C . ASP A 1 99 ? -8.703 38.802 30.971 1.00 116.94 96 ASP A C 1
ATOM 772 O O . ASP A 1 99 ? -7.490 38.612 30.828 1.00 111.71 96 ASP A O 1
ATOM 777 N N . PRO A 1 100 ? -9.573 37.788 30.948 1.00 123.72 97 PRO A N 1
ATOM 778 C CA . PRO A 1 100 ? -9.079 36.422 30.722 1.00 111.77 97 PRO A CA 1
ATOM 779 C C . PRO A 1 100 ? -8.552 36.205 29.316 1.00 116.13 97 PRO A C 1
ATOM 780 O O . PRO A 1 100 ? -7.657 35.373 29.126 1.00 121.46 97 PRO A O 1
ATOM 784 N N . LEU A 1 101 ? -9.075 36.928 28.325 1.00 91.53 98 LEU A N 1
ATOM 785 C CA . LEU A 1 101 ? -8.580 36.858 26.959 1.00 92.08 98 LEU A CA 1
ATOM 786 C C . LEU A 1 101 ? -7.501 37.900 26.673 1.00 101.61 98 LEU A C 1
ATOM 787 O O . LEU A 1 101 ? -7.284 38.250 25.506 1.00 110.33 98 LEU A O 1
ATOM 792 N N . TYR A 1 102 ? -6.827 38.398 27.710 1.00 90.38 99 TYR A N 1
ATOM 793 C CA . TYR A 1 102 ? -5.796 39.415 27.514 1.00 108.06 99 TYR A CA 1
ATOM 794 C C . TYR A 1 102 ? -4.666 38.976 26.588 1.00 116.22 99 TYR A C 1
ATOM 795 O O . TYR A 1 102 ? -4.266 39.785 25.732 1.00 120.93 99 TYR A O 1
ATOM 804 N N . PRO A 1 103 ? -4.109 37.762 26.689 1.00 107.95 100 PRO A N 1
ATOM 805 C CA . PRO A 1 103 ? -3.038 37.387 25.752 1.00 100.50 100 PRO A CA 1
ATOM 806 C C . PRO A 1 103 ? -3.487 37.335 24.304 1.00 105.54 100 PRO A C 1
ATOM 807 O O . PRO A 1 103 ? -2.692 37.655 23.413 1.00 114.77 100 PRO A O 1
ATOM 811 N N . TRP A 1 104 ? -4.736 36.947 24.037 1.00 115.14 101 TRP A N 1
ATOM 812 C CA . TRP A 1 104 ? -5.211 36.924 22.657 1.00 118.31 101 TRP A CA 1
ATOM 813 C C . TRP A 1 104 ? -5.374 38.334 22.103 1.00 119.00 101 TRP A C 1
ATOM 814 O O . TRP A 1 104 ? -5.070 38.585 20.931 1.00 127.70 101 TRP A O 1
ATOM 825 N N . LYS A 1 105 ? -5.857 39.267 22.927 1.00 128.91 102 LYS A N 1
ATOM 826 C CA . LYS A 1 105 ? -5.997 40.649 22.477 1.00 141.52 102 LYS A CA 1
ATOM 827 C C . LYS A 1 105 ? -4.638 41.272 22.184 1.00 148.73 102 LYS A C 1
ATOM 828 O O . LYS A 1 105 ? -4.482 42.012 21.205 1.00 159.00 102 LYS A O 1
ATOM 834 N N . VAL A 1 106 ? -3.638 40.973 23.014 1.00 111.13 103 VAL A N 1
ATOM 835 C CA . VAL A 1 106 ? -2.309 41.546 22.818 1.00 112.26 103 VAL A CA 1
ATOM 836 C C . VAL A 1 106 ? -1.666 41.002 21.548 1.00 113.52 103 VAL A C 1
ATOM 837 O O . VAL A 1 106 ? -1.015 41.744 20.801 1.00 128.65 103 VAL A O 1
ATOM 841 N N . ARG A 1 107 ? -1.829 39.703 21.282 1.00 125.85 104 ARG A N 1
ATOM 842 C CA . ARG A 1 107 ? -1.244 39.117 20.078 1.00 126.99 104 ARG A CA 1
ATOM 843 C C . ARG A 1 107 ? -1.840 39.719 18.813 1.00 137.02 104 ARG A C 1
ATOM 844 O O . ARG A 1 107 ? -1.147 39.837 17.796 1.00 145.67 104 ARG A O 1
ATOM 852 N N . ALA A 1 108 ? -3.118 40.098 18.852 1.00 114.45 105 ALA A N 1
ATOM 853 C CA . ALA A 1 108 ? -3.734 40.756 17.708 1.00 118.09 105 ALA A CA 1
ATOM 854 C C . ALA A 1 108 ? -3.370 42.231 17.636 1.00 135.48 105 ALA A C 1
ATOM 855 O O . ALA A 1 108 ? -3.249 42.782 16.537 1.00 158.01 105 ALA A O 1
ATOM 857 N N . GLU A 1 109 ? -3.192 42.884 18.786 1.00 127.60 106 GLU A N 1
ATOM 858 C CA . GLU A 1 109 ? -2.844 44.301 18.788 1.00 147.15 106 GLU A CA 1
ATOM 859 C C . GLU A 1 109 ? -1.412 44.520 18.313 1.00 158.43 106 GLU A C 1
ATOM 860 O O . GLU A 1 109 ? -1.134 45.474 17.576 1.00 169.75 106 GLU A O 1
ATOM 866 N N . LEU A 1 110 ? -0.491 43.643 18.720 1.00 133.39 107 LEU A N 1
ATOM 867 C CA . LEU A 1 110 ? 0.909 43.762 18.325 1.00 125.18 107 LEU A CA 1
ATOM 868 C C . LEU A 1 110 ? 1.124 43.521 16.837 1.00 130.66 107 LEU A C 1
ATOM 869 O O . LEU A 1 110 ? 2.101 44.029 16.276 1.00 138.76 107 LEU A O 1
ATOM 874 N N . ALA A 1 111 ? 0.237 42.775 16.186 1.00 141.01 108 ALA A N 1
ATOM 875 C CA . ALA A 1 111 ? 0.377 42.460 14.773 1.00 149.48 108 ALA A CA 1
ATOM 876 C C . ALA A 1 111 ? -0.312 43.474 13.869 1.00 156.37 108 ALA A C 1
ATOM 877 O O . ALA A 1 111 ? -0.433 43.229 12.664 1.00 155.90 108 ALA A O 1
ATOM 879 N N . ALA A 1 112 ? -0.764 44.600 14.418 1.00 163.66 109 ALA A N 1
ATOM 880 C CA . ALA A 1 112 ? -1.498 45.598 13.650 1.00 168.21 109 ALA A CA 1
ATOM 881 C C . ALA A 1 112 ? -0.796 46.945 13.607 1.00 184.79 109 ALA A C 1
ATOM 882 O O . ALA A 1 112 ? -0.583 47.492 12.518 1.00 197.20 109 ALA A O 1
ATOM 884 N N . SER A 1 113 ? -0.427 47.501 14.759 1.00 141.37 110 SER A N 1
ATOM 885 C CA . SER A 1 113 ? 0.141 48.838 14.810 1.00 145.63 110 SER A CA 1
ATOM 886 C C . SER A 1 113 ? 1.289 48.886 15.807 1.00 143.67 110 SER A C 1
ATOM 887 O O . SER A 1 113 ? 1.434 48.018 16.672 1.00 138.15 110 SER A O 1
ATOM 890 N N . TYR A 1 114 ? 2.104 49.928 15.669 1.00 139.12 111 TYR A N 1
ATOM 891 C CA . TYR A 1 114 ? 3.208 50.174 16.583 1.00 136.90 111 TYR A CA 1
ATOM 892 C C . TYR A 1 114 ? 2.676 50.571 17.957 1.00 126.40 111 TYR A C 1
ATOM 893 O O . TYR A 1 114 ? 1.616 51.190 18.082 1.00 131.13 111 TYR A O 1
ATOM 902 N N . ILE A 1 115 ? 3.418 50.199 18.997 1.00 146.49 112 ILE A N 1
ATOM 903 C CA . ILE A 1 115 ? 3.093 50.573 20.370 1.00 145.37 112 ILE A CA 1
ATOM 904 C C . ILE A 1 115 ? 4.095 51.628 20.817 1.00 154.93 112 ILE A C 1
ATOM 905 O O . ILE A 1 115 ? 5.310 51.400 20.772 1.00 159.69 112 ILE A O 1
ATOM 910 N N . ALA A 1 116 ? 3.581 52.777 21.259 1.00 175.21 113 ALA A N 1
ATOM 911 C CA . ALA A 1 116 ? 4.430 53.940 21.502 1.00 191.20 113 ALA A CA 1
ATOM 912 C C . ALA A 1 116 ? 5.387 53.704 22.665 1.00 191.37 113 ALA A C 1
ATOM 913 O O . ALA A 1 116 ? 6.610 53.702 22.488 1.00 194.31 113 ALA A O 1
ATOM 915 N N . ASP A 1 117 ? 4.845 53.507 23.866 1.00 185.19 114 ASP A N 1
ATOM 916 C CA . ASP A 1 117 ? 5.676 53.436 25.062 1.00 187.19 114 ASP A CA 1
ATOM 917 C C . ASP A 1 117 ? 6.633 52.253 24.997 1.00 178.47 114 ASP A C 1
ATOM 918 O O . ASP A 1 117 ? 6.230 51.126 24.696 1.00 178.05 114 ASP A O 1
ATOM 923 N N . GLU A 1 118 ? 7.911 52.520 25.278 1.00 144.85 115 GLU A N 1
ATOM 924 C CA . GLU A 1 118 ? 8.899 51.448 25.324 1.00 137.92 115 GLU A CA 1
ATOM 925 C C . GLU A 1 118 ? 8.609 50.474 26.460 1.00 139.65 115 GLU A C 1
ATOM 926 O O . GLU A 1 118 ? 8.906 49.279 26.344 1.00 127.78 115 GLU A O 1
ATOM 932 N N . LYS A 1 119 ? 8.026 50.959 27.558 1.00 166.62 116 LYS A N 1
ATOM 933 C CA . LYS A 1 119 ? 7.646 50.068 28.650 1.00 154.05 116 LYS A CA 1
ATOM 934 C C . LYS A 1 119 ? 6.447 49.209 28.266 1.00 143.18 116 LYS A C 1
ATOM 935 O O . LYS A 1 119 ? 6.461 47.986 28.454 1.00 133.32 116 LYS A O 1
ATOM 941 N N . GLU A 1 120 ? 5.398 49.832 27.721 1.00 168.53 117 GLU A N 1
ATOM 942 C CA . GLU A 1 120 ? 4.196 49.088 27.358 1.00 156.74 117 GLU A CA 1
ATOM 943 C C . GLU A 1 120 ? 4.447 48.137 26.195 1.00 155.07 117 GLU A C 1
ATOM 944 O O . GLU A 1 120 ? 3.829 47.069 26.127 1.00 155.28 117 GLU A O 1
ATOM 946 N N . ARG A 1 121 ? 5.341 48.502 25.276 1.00 227.49 118 ARG A N 1
ATOM 947 C CA . ARG A 1 121 ? 5.634 47.627 24.146 1.00 225.00 118 ARG A CA 1
ATOM 948 C C . ARG A 1 121 ? 6.343 46.356 24.600 1.00 225.04 118 ARG A C 1
ATOM 949 O O . ARG A 1 121 ? 6.078 45.270 24.074 1.00 213.90 118 ARG A O 1
ATOM 957 N N . GLY A 1 122 ? 7.234 46.469 25.581 1.00 137.22 119 GLY A N 1
ATOM 958 C CA . GLY A 1 122 ? 7.943 45.315 26.098 1.00 136.95 119 GLY A CA 1
ATOM 959 C C . GLY A 1 122 ? 7.090 44.464 27.015 1.00 131.57 119 GLY A C 1
ATOM 960 O O . GLY A 1 122 ? 7.214 43.236 27.034 1.00 125.06 119 GLY A O 1
ATOM 961 N N . GLU A 1 123 ? 6.216 45.116 27.786 1.00 126.25 120 GLU A N 1
ATOM 962 C CA . GLU A 1 123 ? 5.313 44.383 28.667 1.00 107.57 120 GLU A CA 1
ATOM 963 C C . GLU A 1 123 ? 4.322 43.546 27.868 1.00 104.98 120 GLU A C 1
ATOM 964 O O . GLU A 1 123 ? 3.976 42.430 28.272 1.00 85.34 120 GLU A O 1
ATOM 966 N N . LYS A 1 124 ? 3.852 44.068 26.732 1.00 120.22 121 LYS A N 1
ATOM 967 C CA . LYS A 1 124 ? 2.909 43.321 25.909 1.00 114.25 121 LYS A CA 1
ATOM 968 C C . LYS A 1 124 ? 3.609 42.310 25.011 1.00 113.79 121 LYS A C 1
ATOM 969 O O . LYS A 1 124 ? 3.014 41.285 24.662 1.00 102.72 121 LYS A O 1
ATOM 975 N N . LEU A 1 125 ? 4.858 42.574 24.625 1.00 114.46 122 LEU A N 1
ATOM 976 C CA . LEU A 1 125 ? 5.622 41.563 23.901 1.00 111.19 122 LEU A CA 1
ATOM 977 C C . LEU A 1 125 ? 5.909 40.358 24.786 1.00 103.62 122 LEU A C 1
ATOM 978 O O . LEU A 1 125 ? 5.819 39.212 24.331 1.00 104.00 122 LEU A O 1
ATOM 983 N N . SER A 1 126 ? 6.251 40.595 26.055 1.00 111.97 123 SER A N 1
ATOM 984 C CA . SER A 1 126 ? 6.481 39.485 26.974 1.00 100.54 123 SER A CA 1
ATOM 985 C C . SER A 1 126 ? 5.209 38.672 27.177 1.00 95.19 123 SER A C 1
ATOM 986 O O . SER A 1 126 ? 5.259 37.442 27.283 1.00 82.93 123 SER A O 1
ATOM 989 N N . VAL A 1 127 ? 4.059 39.346 27.223 1.00 97.71 124 VAL A N 1
ATOM 990 C CA . VAL A 1 127 ? 2.788 38.647 27.376 1.00 96.17 124 VAL A CA 1
ATOM 991 C C . VAL A 1 127 ? 2.482 37.813 26.138 1.00 106.90 124 VAL A C 1
ATOM 992 O O . VAL A 1 127 ? 2.042 36.662 26.243 1.00 115.67 124 VAL A O 1
ATOM 996 N N . ALA A 1 128 ? 2.721 38.368 24.949 1.00 113.58 125 ALA A N 1
ATOM 997 C CA . ALA A 1 128 ? 2.400 37.639 23.727 1.00 116.32 125 ALA A CA 1
ATOM 998 C C . ALA A 1 128 ? 3.361 36.479 23.501 1.00 111.57 125 ALA A C 1
ATOM 999 O O . ALA A 1 128 ? 2.951 35.410 23.033 1.00 105.13 125 ALA A O 1
ATOM 1001 N N . LEU A 1 129 ? 4.641 36.665 23.830 1.00 102.98 126 LEU A N 1
ATOM 1002 C CA . LEU A 1 129 ? 5.619 35.607 23.591 1.00 114.28 126 LEU A CA 1
ATOM 1003 C C . LEU A 1 129 ? 5.386 34.412 24.506 1.00 102.93 126 LEU A C 1
ATOM 1004 O O . LEU A 1 129 ? 5.456 33.261 24.057 1.00 92.54 126 LEU A O 1
ATOM 1009 N N . ARG A 1 130 ? 5.111 34.659 25.789 1.00 109.40 127 ARG A N 1
ATOM 1010 C CA . ARG A 1 130 ? 4.904 33.549 26.714 1.00 91.97 127 ARG A CA 1
ATOM 1011 C C . ARG A 1 130 ? 3.665 32.739 26.354 1.00 84.79 127 ARG A C 1
ATOM 1012 O O . ARG A 1 130 ? 3.615 31.534 26.624 1.00 75.02 127 ARG A O 1
ATOM 1020 N N . HIS A 1 131 ? 2.664 33.370 25.738 1.00 88.59 128 HIS A N 1
ATOM 1021 C CA . HIS A 1 131 ? 1.446 32.647 25.385 1.00 95.78 128 HIS A CA 1
ATOM 1022 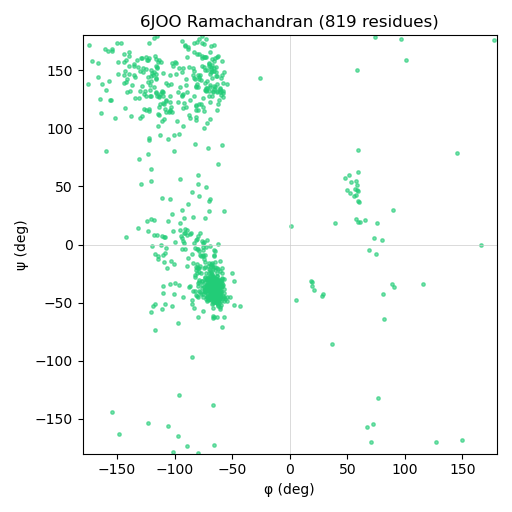C C . HIS A 1 131 ? 1.669 31.745 24.176 1.00 93.96 128 HIS A C 1
ATOM 1023 O O . HIS A 1 131 ? 1.249 30.582 24.172 1.00 82.05 128 HIS A O 1
ATOM 1030 N N . ILE A 1 132 ? 2.325 32.266 23.137 1.00 102.73 129 ILE A N 1
ATOM 1031 C CA . ILE A 1 132 ? 2.585 31.470 21.940 1.00 103.46 129 ILE A CA 1
ATOM 1032 C C . ILE A 1 132 ? 3.454 30.263 22.266 1.00 103.02 129 ILE A C 1
ATOM 1033 O O . ILE A 1 132 ? 3.329 29.206 21.635 1.00 93.35 129 ILE A O 1
ATOM 1038 N N . ALA A 1 133 ? 4.331 30.388 23.266 1.00 121.65 130 ALA A N 1
ATOM 1039 C CA . ALA A 1 133 ? 5.229 29.290 23.607 1.00 117.79 130 ALA A CA 1
ATOM 1040 C C . ALA A 1 133 ? 4.475 28.078 24.145 1.00 119.14 130 ALA A C 1
ATOM 1041 O O . ALA A 1 133 ? 4.926 26.942 23.958 1.00 127.83 130 ALA A O 1
ATOM 1043 N N . ARG A 1 134 ? 3.334 28.293 24.806 1.00 114.94 131 ARG A N 1
ATOM 1044 C CA . ARG A 1 134 ? 2.586 27.174 25.373 1.00 105.84 131 ARG A CA 1
ATOM 1045 C C . ARG A 1 134 ? 1.870 26.379 24.289 1.00 113.68 131 ARG A C 1
ATOM 1046 O O . ARG A 1 134 ? 1.818 25.144 24.347 1.00 124.49 131 ARG A O 1
ATOM 1054 N N . HIS A 1 135 ? 1.306 27.070 23.301 1.00 83.76 132 HIS A N 1
ATOM 1055 C CA . HIS A 1 135 ? 0.532 26.473 22.213 1.00 95.48 132 HIS A CA 1
ATOM 1056 C C . HIS A 1 135 ? 1.196 26.899 20.907 1.00 107.47 132 HIS A C 1
ATOM 1057 O O . HIS A 1 135 ? 0.716 27.794 20.209 1.00 113.30 132 HIS A O 1
ATOM 1064 N N . ARG A 1 136 ? 2.306 26.242 20.577 1.00 99.75 133 ARG A N 1
ATOM 1065 C CA . ARG A 1 136 ? 3.219 26.713 19.544 1.00 95.18 133 ARG A CA 1
ATOM 1066 C C . ARG A 1 136 ? 3.184 25.874 18.273 1.00 98.90 133 ARG A C 1
ATOM 1067 O O . ARG A 1 136 ? 4.001 26.098 17.374 1.00 101.72 133 ARG A O 1
ATOM 1075 N N . GLY A 1 137 ? 2.271 24.917 18.173 1.00 100.54 134 GLY A N 1
ATOM 1076 C CA . GLY A 1 137 ? 2.140 24.133 16.960 1.00 99.19 134 GLY A CA 1
ATOM 1077 C C . GLY A 1 137 ? 3.255 23.113 16.791 1.00 96.94 134 GLY A C 1
ATOM 1078 O O . GLY A 1 137 ? 4.187 23.006 17.587 1.00 92.71 134 GLY A O 1
ATOM 1079 N N . TRP A 1 138 ? 3.151 22.363 15.698 1.00 97.45 135 TRP A N 1
ATOM 1080 C CA . TRP A 1 138 ? 3.966 21.184 15.450 1.00 98.79 135 TRP A CA 1
ATOM 1081 C C . TRP A 1 138 ? 4.955 21.430 14.319 1.00 106.37 135 TRP A C 1
ATOM 1082 O O . TRP A 1 138 ? 4.678 22.180 13.380 1.00 119.52 135 TRP A O 1
ATOM 1093 N N . ARG A 1 139 ? 6.115 20.783 14.420 1.00 82.89 136 ARG A N 1
ATOM 1094 C CA . ARG A 1 139 ? 7.096 20.770 13.346 1.00 88.58 136 ARG A CA 1
ATOM 1095 C C . ARG A 1 139 ? 7.766 19.406 13.313 1.00 92.52 136 ARG A C 1
ATOM 1096 O O . ARG A 1 139 ? 7.669 18.622 14.261 1.00 90.21 136 ARG A O 1
ATOM 1104 N N . ASN A 1 140 ? 8.434 19.125 12.201 1.00 104.82 137 ASN A N 1
ATOM 1105 C CA . ASN A 1 140 ? 9.214 17.903 12.097 1.00 105.64 137 ASN A CA 1
ATOM 1106 C C . ASN A 1 140 ? 10.258 17.873 13.210 1.00 102.30 137 ASN A C 1
ATOM 1107 O O . ASN A 1 140 ? 11.016 18.840 13.367 1.00 112.91 137 ASN A O 1
ATOM 1112 N N . PRO A 1 141 ? 10.323 16.802 14.004 1.00 84.09 138 PRO A N 1
ATOM 1113 C CA . PRO A 1 141 ? 11.252 16.794 15.146 1.00 85.95 138 PRO A CA 1
ATOM 1114 C C . PRO A 1 141 ? 12.711 16.942 14.745 1.00 102.07 138 PRO A C 1
ATOM 1115 O O . PRO A 1 141 ? 13.493 17.536 15.498 1.00 109.29 138 PRO A O 1
ATOM 1119 N N . TYR A 1 142 ? 13.098 16.424 13.577 1.00 86.40 139 TYR A N 1
ATOM 1120 C CA . TYR A 1 142 ? 14.476 16.526 13.113 1.00 98.32 139 TYR A CA 1
ATOM 1121 C C . TYR A 1 142 ? 14.789 17.879 12.491 1.00 109.38 139 TYR A C 1
ATOM 1122 O O . TYR A 1 142 ? 15.966 18.242 12.390 1.00 113.24 139 TYR A O 1
ATOM 1131 N N . ALA A 1 143 ? 13.768 18.621 12.067 1.00 100.21 140 ALA A N 1
ATOM 1132 C CA . ALA A 1 143 ? 13.969 19.975 11.571 1.00 104.09 140 ALA A CA 1
ATOM 1133 C C . ALA A 1 143 ? 14.440 20.878 12.702 1.00 105.13 140 ALA A C 1
ATOM 1134 O O . ALA A 1 143 ? 13.850 20.892 13.787 1.00 87.76 140 ALA A O 1
ATOM 1136 N N . LYS A 1 144 ? 15.504 21.632 12.449 1.00 105.21 141 LYS A N 1
ATOM 1137 C CA . LYS A 1 144 ? 16.053 22.505 13.470 1.00 100.58 141 LYS A CA 1
ATOM 1138 C C . LYS A 1 144 ? 15.284 23.825 13.508 1.00 101.48 141 LYS A C 1
ATOM 1139 O O . LYS A 1 144 ? 14.415 24.096 12.675 1.00 98.54 141 LYS A O 1
ATOM 1145 N N . VAL A 1 145 ? 15.614 24.650 14.504 1.00 115.43 142 VAL A N 1
ATOM 1146 C CA . VAL A 1 145 ? 14.933 25.931 14.677 1.00 107.92 142 VAL A CA 1
ATOM 1147 C C . VAL A 1 145 ? 15.119 26.810 13.445 1.00 120.57 142 VAL A C 1
ATOM 1148 O O . VAL A 1 145 ? 14.208 27.547 13.045 1.00 118.54 142 VAL A O 1
ATOM 1152 N N . SER A 1 146 ? 16.292 26.725 12.810 1.00 135.63 143 SER A N 1
ATOM 1153 C CA . SER A 1 146 ? 16.613 27.605 11.690 1.00 146.75 143 SER A CA 1
ATOM 1154 C C . SER A 1 146 ? 15.640 27.440 10.528 1.00 147.18 143 SER A C 1
ATOM 1155 O O . SER A 1 146 ? 15.485 28.360 9.716 1.00 160.38 143 SER A O 1
ATOM 1158 N N . SER A 1 147 ? 14.966 26.290 10.436 1.00 132.17 144 SER A N 1
ATOM 1159 C CA . SER A 1 147 ? 13.964 26.082 9.396 1.00 121.53 144 SER A CA 1
ATOM 1160 C C . SER A 1 147 ? 12.762 27.007 9.544 1.00 119.09 144 SER A C 1
ATOM 1161 O O . SER A 1 147 ? 11.887 27.003 8.671 1.00 119.25 144 SER A O 1
ATOM 1164 N N . LEU A 1 148 ? 12.694 27.790 10.622 1.00 124.21 145 LEU A N 1
ATOM 1165 C CA . LEU A 1 148 ? 11.610 28.737 10.827 1.00 119.14 145 LEU A CA 1
ATOM 1166 C C . LEU A 1 148 ? 12.027 30.189 10.645 1.00 124.86 145 LEU A C 1
ATOM 1167 O O . LEU A 1 148 ? 11.167 31.073 10.739 1.00 119.28 145 LEU A O 1
ATOM 1172 N N . TYR A 1 149 ? 13.313 30.463 10.393 1.00 118.84 146 TYR A N 1
ATOM 1173 C CA . TYR A 1 149 ? 13.742 31.845 10.193 1.00 111.15 146 TYR A CA 1
ATOM 1174 C C . TYR A 1 149 ? 13.046 32.475 8.994 1.00 122.62 146 TYR A C 1
ATOM 1175 O O . TYR A 1 149 ? 12.789 33.683 8.991 1.00 134.52 146 TYR A O 1
ATOM 1184 N N . LEU A 1 150 ? 12.728 31.677 7.974 1.00 134.27 147 LEU A N 1
ATOM 1185 C CA . LEU A 1 150 ? 11.868 32.098 6.869 1.00 147.28 147 LEU A CA 1
ATOM 1186 C C . LEU A 1 150 ? 10.691 31.134 6.830 1.00 140.57 147 LEU A C 1
ATOM 1187 O O . LEU A 1 150 ? 10.761 30.077 6.182 1.00 147.70 147 LEU A O 1
ATOM 1192 N N . PRO A 1 151 ? 9.596 31.450 7.519 1.00 125.18 148 PRO A N 1
ATOM 1193 C CA . PRO A 1 151 ? 8.498 30.486 7.643 1.00 114.03 148 PRO A CA 1
ATOM 1194 C C . PRO A 1 151 ? 7.867 30.168 6.298 1.00 121.48 148 PRO A C 1
ATOM 1195 O O . PRO A 1 151 ? 7.884 30.979 5.371 1.00 119.29 148 PRO A O 1
ATOM 1199 N N . ASP A 1 152 ? 7.306 28.965 6.206 1.00 117.66 149 ASP A N 1
ATOM 1200 C CA . ASP A 1 152 ? 6.662 28.504 4.989 1.00 139.94 149 ASP A CA 1
ATOM 1201 C C . ASP A 1 152 ? 5.251 29.078 4.878 1.00 147.62 149 ASP A C 1
ATOM 1202 O O . ASP A 1 152 ? 4.741 29.735 5.790 1.00 144.85 149 ASP A O 1
ATOM 1207 N N . GLY A 1 153 ? 4.616 28.816 3.738 1.00 178.89 150 GLY A N 1
ATOM 1208 C CA . GLY A 1 153 ? 3.263 29.258 3.500 1.00 173.59 150 GLY A CA 1
ATOM 1209 C C . GLY A 1 153 ? 2.286 28.646 4.483 1.00 161.24 150 GLY A C 1
ATOM 1210 O O . GLY A 1 153 ? 2.584 27.647 5.147 1.00 165.21 150 GLY A O 1
ATOM 1211 N N . PRO A 1 154 ? 1.097 29.238 4.596 1.00 150.94 151 PRO A N 1
ATOM 1212 C CA . PRO A 1 154 ? 0.110 28.736 5.561 1.00 138.20 151 PRO A CA 1
ATOM 1213 C C . PRO A 1 154 ? -0.234 27.274 5.321 1.00 128.57 151 PRO A C 1
ATOM 1214 O O . PRO A 1 154 ? -0.382 26.827 4.182 1.00 133.98 151 PRO A O 1
ATOM 1218 N N . SER A 1 155 ? -0.353 26.530 6.418 1.00 126.48 152 SER A N 1
ATOM 1219 C CA . SER A 1 155 ? -0.670 25.114 6.348 1.00 122.17 152 SER A CA 1
ATOM 1220 C C . SER A 1 155 ? -2.106 24.900 5.881 1.00 124.19 152 SER A C 1
ATOM 1221 O O . SER A 1 155 ? -2.929 25.820 5.859 1.00 122.79 152 SER A O 1
ATOM 1224 N N . ASP A 1 156 ? -2.396 23.651 5.502 1.00 139.36 153 ASP A N 1
ATOM 1225 C CA . ASP A 1 156 ? -3.765 23.267 5.180 1.00 147.64 153 ASP A CA 1
ATOM 1226 C C . ASP A 1 156 ? -4.694 23.482 6.367 1.00 140.02 153 ASP A C 1
ATOM 1227 O O . ASP A 1 156 ? -5.876 23.791 6.181 1.00 141.34 153 ASP A O 1
ATOM 1232 N N . ALA A 1 157 ? -4.184 23.316 7.591 1.00 137.12 154 ALA A N 1
ATOM 1233 C CA . ALA A 1 157 ? -5.003 23.586 8.767 1.00 132.05 154 ALA A CA 1
ATOM 1234 C C . ALA A 1 157 ? -5.213 25.082 8.961 1.00 132.60 154 ALA A C 1
ATOM 1235 O O . ALA A 1 157 ? -6.299 25.513 9.368 1.00 132.59 154 ALA A O 1
ATOM 1237 N N . PHE A 1 158 ? -4.188 25.891 8.680 1.00 108.53 155 PHE A N 1
ATOM 1238 C CA . PHE A 1 158 ? -4.346 27.338 8.788 1.00 115.91 155 PHE A CA 1
ATOM 1239 C C . PHE A 1 158 ? -5.407 27.841 7.817 1.00 118.40 155 PHE A C 1
ATOM 1240 O O . PHE A 1 158 ? -6.269 28.648 8.184 1.00 114.13 155 PHE A O 1
ATOM 1248 N N . LYS A 1 159 ? -5.360 27.369 6.569 1.00 123.96 156 LYS A N 1
ATOM 1249 C CA . LYS A 1 159 ? -6.379 27.753 5.598 1.00 128.94 156 LYS A CA 1
ATOM 1250 C C . LYS A 1 159 ? -7.751 27.231 6.006 1.00 129.24 156 LYS A C 1
ATOM 1251 O O . LYS A 1 159 ? -8.769 27.902 5.793 1.00 126.06 156 LYS A O 1
ATOM 1253 N N . ALA A 1 160 ? -7.799 26.038 6.605 1.00 127.20 157 ALA A N 1
ATOM 1254 C CA . ALA A 1 160 ? -9.075 25.465 7.022 1.00 114.04 157 ALA A CA 1
ATOM 1255 C C . ALA A 1 160 ? -9.700 26.273 8.153 1.00 107.00 157 ALA A C 1
ATOM 1256 O O . ALA A 1 160 ? -10.901 26.564 8.129 1.00 110.82 157 ALA A O 1
ATOM 1258 N N . ILE A 1 161 ? -8.900 26.641 9.156 1.00 126.96 158 ILE A N 1
ATOM 1259 C CA . ILE A 1 161 ? -9.414 27.454 10.255 1.00 128.54 158 ILE A CA 1
ATOM 1260 C C . ILE A 1 161 ? -9.776 28.852 9.761 1.00 143.52 158 ILE A C 1
ATOM 1261 O O . ILE A 1 161 ? -10.768 29.443 10.206 1.00 141.15 158 ILE A O 1
ATOM 1266 N N . ARG A 1 162 ? -8.992 29.393 8.823 1.00 121.62 159 ARG A N 1
ATOM 1267 C CA . ARG A 1 162 ? -9.266 30.728 8.295 1.00 132.38 159 ARG A CA 1
ATOM 1268 C C . ARG A 1 162 ? -10.637 30.787 7.631 1.00 138.72 159 ARG A C 1
ATOM 1269 O O . ARG A 1 162 ? -11.395 31.743 7.830 1.00 141.20 159 ARG A O 1
ATOM 1277 N N . GLU A 1 163 ? -10.976 29.768 6.837 1.00 161.35 160 GLU A N 1
ATOM 1278 C CA . GLU A 1 163 ? -12.306 29.718 6.239 1.00 169.75 160 GLU A CA 1
ATOM 1279 C C . GLU A 1 163 ? -13.381 29.455 7.286 1.00 159.20 160 GLU A C 1
ATOM 1280 O O . GLU A 1 163 ? -14.533 29.865 7.106 1.00 161.03 160 GLU A O 1
ATOM 1282 N N . GLU A 1 164 ? -13.026 28.785 8.385 1.00 148.04 161 GLU A N 1
ATOM 1283 C CA . GLU A 1 164 ? -14.017 28.481 9.413 1.00 145.17 161 GLU A CA 1
ATOM 1284 C C . GLU A 1 164 ? -14.516 29.751 10.088 1.00 150.45 161 GLU A C 1
ATOM 1285 O O . GLU A 1 164 ? -15.724 29.932 10.281 1.00 151.14 161 GLU A O 1
ATOM 1291 N N . ILE A 1 165 ? -13.596 30.646 10.452 1.00 169.72 162 ILE A N 1
ATOM 1292 C CA . ILE A 1 165 ? -13.991 31.914 11.057 1.00 160.96 162 ILE A CA 1
ATOM 1293 C C . ILE A 1 165 ? -14.799 32.745 10.066 1.00 155.06 162 ILE A C 1
ATOM 1294 O O . ILE A 1 165 ? -15.729 33.464 10.449 1.00 160.67 162 ILE A O 1
ATOM 1299 N N . LYS A 1 166 ? -14.474 32.640 8.774 1.00 133.29 163 LYS A N 1
ATOM 1300 C CA . LYS A 1 166 ? -15.227 33.372 7.761 1.00 134.89 163 LYS A CA 1
ATOM 1301 C C . LYS A 1 166 ? -16.689 32.952 7.733 1.00 147.15 163 LYS A C 1
ATOM 1302 O O . LYS A 1 166 ? -17.566 33.772 7.438 1.00 146.40 163 LYS A O 1
ATOM 1304 N N . ARG A 1 167 ? -16.971 31.683 8.035 1.00 161.66 164 ARG A N 1
ATOM 1305 C CA . ARG A 1 167 ? -18.346 31.196 8.033 1.00 163.42 164 ARG A CA 1
ATOM 1306 C C . ARG A 1 167 ? -19.080 31.594 9.308 1.00 158.37 164 ARG A C 1
ATOM 1307 O O . ARG A 1 167 ? -20.227 32.051 9.255 1.00 161.19 164 ARG A O 1
ATOM 1309 N N . ALA A 1 168 ? -18.435 31.430 10.464 1.00 170.87 165 ALA A N 1
ATOM 1310 C CA . ALA A 1 168 ? -19.101 31.734 11.727 1.00 162.30 165 ALA A CA 1
ATOM 1311 C C . ALA A 1 168 ? -19.242 33.238 11.932 1.00 161.68 165 ALA A C 1
ATOM 1312 O O . ALA A 1 168 ? -20.316 33.726 12.301 1.00 166.65 165 ALA A O 1
ATOM 1314 N N . SER A 1 169 ? -18.165 33.991 11.698 1.00 134.74 166 SER A N 1
ATOM 1315 C CA . SER A 1 169 ? -18.214 35.433 11.914 1.00 140.87 166 SER A CA 1
ATOM 1316 C C . SER A 1 169 ? -18.968 36.145 10.798 1.00 147.83 166 SER A C 1
ATOM 1317 O O . SER A 1 169 ? -19.693 37.113 11.056 1.00 149.19 166 SER A O 1
ATOM 1320 N N . GLY A 1 170 ? -18.811 35.688 9.562 1.00 149.51 167 GLY A N 1
ATOM 1321 C CA . GLY A 1 170 ? -19.429 36.317 8.408 1.00 163.76 167 GLY A CA 1
ATOM 1322 C C . GLY A 1 170 ? -18.568 37.374 7.749 1.00 181.13 167 GLY A C 1
ATOM 1323 O O . GLY A 1 170 ? -18.583 37.511 6.524 1.00 191.92 167 GLY A O 1
ATOM 1324 N N . GLN A 1 171 ? -17.814 38.132 8.545 1.00 186.69 168 GLN A N 1
ATOM 1325 C CA . GLN A 1 171 ? -16.914 39.143 8.013 1.00 193.82 168 GLN A CA 1
ATOM 1326 C C . GLN A 1 171 ? -15.510 38.565 7.946 1.00 196.69 168 GLN A C 1
ATOM 1327 O O . GLN A 1 171 ? -14.865 38.412 8.994 1.00 192.03 168 GLN A O 1
ATOM 1329 N N . PRO A 1 172 ? -14.998 38.224 6.762 1.00 184.82 169 PRO A N 1
ATOM 1330 C CA . PRO A 1 172 ? -13.690 37.563 6.687 1.00 189.54 169 PRO A CA 1
ATOM 1331 C C . PRO A 1 172 ? -12.551 38.502 6.326 1.00 198.14 169 PRO A C 1
ATOM 1332 O O . PRO A 1 172 ? -12.769 39.559 5.724 1.00 205.32 169 PRO A O 1
ATOM 1336 N N . VAL A 1 173 ? -11.329 38.123 6.695 1.00 195.40 170 VAL A N 1
ATOM 1337 C CA . VAL A 1 173 ? -10.114 38.788 6.226 1.00 200.20 170 VAL A CA 1
ATOM 1338 C C . VAL A 1 173 ? -9.150 37.712 5.729 1.00 199.53 170 VAL A C 1
ATOM 1339 O O . VAL A 1 173 ? -8.161 37.407 6.410 1.00 189.35 170 VAL A O 1
ATOM 1343 N N . PRO A 1 174 ? -9.408 37.104 4.550 1.00 223.95 171 PRO A N 1
ATOM 1344 C CA . PRO A 1 174 ? -8.553 36.004 4.049 1.00 228.07 171 PRO A CA 1
ATOM 1345 C C . PRO A 1 174 ? -7.264 36.476 3.394 1.00 232.67 171 PRO A C 1
ATOM 1346 O O . PRO A 1 174 ? -6.933 36.090 2.271 1.00 236.41 171 PRO A O 1
ATOM 1350 N N . GLU A 1 175 ? -6.510 37.315 4.109 1.00 254.27 172 GLU A N 1
ATOM 1351 C CA . GLU A 1 175 ? -5.274 37.863 3.567 1.00 257.13 172 GLU A CA 1
ATOM 1352 C C . GLU A 1 175 ? -4.448 38.466 4.693 1.00 243.38 172 GLU A C 1
ATOM 1353 O O . GLU A 1 175 ? -4.944 39.320 5.434 1.00 251.54 172 GLU A O 1
ATOM 1359 N N . THR A 1 176 ? -3.194 38.018 4.809 1.00 190.19 173 THR A N 1
ATOM 1360 C CA . THR A 1 176 ? -2.219 38.583 5.749 1.00 170.55 173 THR A CA 1
ATOM 1361 C C . THR A 1 176 ? -2.772 38.642 7.172 1.00 151.92 173 THR A C 1
ATOM 1362 O O . THR A 1 176 ? -2.623 39.639 7.883 1.00 145.95 173 THR A O 1
ATOM 1366 N N . ALA A 1 177 ? -3.417 37.560 7.594 1.00 163.10 174 ALA A N 1
ATOM 1367 C CA . ALA A 1 177 ? -4.008 37.468 8.921 1.00 160.24 174 ALA A CA 1
ATOM 1368 C C . ALA A 1 177 ? -3.212 36.483 9.765 1.00 152.98 174 ALA A C 1
ATOM 1369 O O . ALA A 1 177 ? -2.978 35.346 9.343 1.00 156.52 174 ALA A O 1
ATOM 1371 N N . THR A 1 178 ? -2.794 36.922 10.948 1.00 126.29 175 THR A N 1
ATOM 1372 C CA . THR A 1 178 ? -2.104 36.038 11.873 1.00 118.60 175 THR A CA 1
ATOM 1373 C C . THR A 1 178 ? -3.118 35.230 12.680 1.00 112.30 175 THR A C 1
ATOM 1374 O O . THR A 1 178 ? -4.313 35.537 12.710 1.00 105.39 175 THR A O 1
ATOM 1378 N N . VAL A 1 179 ? -2.622 34.179 13.337 1.00 153.90 176 VAL A N 1
ATOM 1379 C CA . VAL A 1 179 ? -3.496 33.307 14.120 1.00 140.95 176 VAL A CA 1
ATOM 1380 C C . VAL A 1 179 ? -4.196 34.097 15.218 1.00 140.26 176 VAL A C 1
ATOM 1381 O O . VAL A 1 179 ? -5.367 33.851 15.532 1.00 144.90 176 VAL A O 1
ATOM 1385 N N . GLY A 1 180 ? -3.498 35.071 15.804 1.00 126.89 177 GLY A N 1
ATOM 1386 C CA . GLY A 1 180 ? -4.066 35.805 16.922 1.00 113.64 177 GLY A CA 1
ATOM 1387 C C . GLY A 1 180 ? -5.219 36.706 16.523 1.00 108.40 177 GLY A C 1
ATOM 1388 O O . GLY A 1 180 ? -6.236 36.770 17.220 1.00 112.51 177 GLY A O 1
ATOM 1389 N N . GLN A 1 181 ? -5.085 37.413 15.399 1.00 108.90 178 GLN A N 1
ATOM 1390 C CA . GLN A 1 181 ? -6.092 38.396 15.021 1.00 126.88 178 GLN A CA 1
ATOM 1391 C C . GLN A 1 181 ? -7.334 37.773 14.393 1.00 136.24 178 GLN A C 1
ATOM 1392 O O . GLN A 1 181 ? -8.365 38.448 14.302 1.00 143.77 178 GLN A O 1
ATOM 1406 N N . VAL A 1 183 ? -8.710 34.885 15.718 1.00 119.90 180 VAL A N 1
ATOM 1407 C CA . VAL A 1 183 ? -9.412 34.405 16.903 1.00 103.18 180 VAL A CA 1
ATOM 1408 C C . VAL A 1 183 ? -10.035 35.555 17.682 1.00 115.97 180 VAL A C 1
ATOM 1409 O O . VAL A 1 183 ? -11.105 35.400 18.287 1.00 113.99 180 VAL A O 1
ATOM 1413 N N . THR A 1 184 ? -9.403 36.731 17.658 1.00 131.48 181 THR A N 1
ATOM 1414 C CA . THR A 1 184 ? -9.804 37.811 18.554 1.00 140.61 181 THR A CA 1
ATOM 1415 C C . THR A 1 184 ? -11.223 38.292 18.267 1.00 149.66 181 THR A C 1
ATOM 1416 O O . THR A 1 184 ? -11.966 38.635 19.194 1.00 149.51 181 THR A O 1
ATOM 1420 N N . LEU A 1 185 ? -11.626 38.312 16.996 1.00 136.11 182 LEU A N 1
ATOM 1421 C CA . LEU A 1 185 ? -12.934 38.850 16.643 1.00 153.95 182 LEU A CA 1
ATOM 1422 C C . LEU A 1 185 ? -14.089 37.916 16.990 1.00 160.09 182 LEU A C 1
ATOM 1423 O O . LEU A 1 185 ? -15.248 38.335 16.891 1.00 164.89 182 LEU A O 1
ATOM 1428 N N . CYS A 1 186 ? -13.811 36.673 17.392 1.00 163.88 183 CYS A N 1
ATOM 1429 C CA . CYS A 1 186 ? -14.890 35.753 17.742 1.00 162.36 183 CYS A CA 1
ATOM 1430 C C . CYS A 1 186 ? -15.547 36.142 19.060 1.00 160.86 183 CYS A C 1
ATOM 1431 O O . CYS A 1 186 ? -16.779 36.138 19.168 1.00 160.50 183 CYS A O 1
ATOM 1434 N N . GLU A 1 187 ? -14.742 36.472 20.067 1.00 175.20 184 GLU A N 1
ATOM 1435 C CA . GLU A 1 187 ? -15.238 36.883 21.378 1.00 170.49 184 GLU A CA 1
ATOM 1436 C C . GLU A 1 187 ? -16.158 35.827 21.986 1.00 158.47 184 GLU A C 1
ATOM 1437 O O . GLU A 1 187 ? -16.452 35.859 23.180 1.00 146.26 184 GLU A O 1
ATOM 1439 N N . LYS A 1 192 ? -15.346 29.051 21.951 1.00 128.87 189 LYS A N 1
ATOM 1440 C CA . LYS A 1 192 ? -14.886 27.716 22.328 1.00 126.01 189 LYS A CA 1
ATOM 1441 C C . LYS A 1 192 ? -13.758 27.227 21.425 1.00 141.49 189 LYS A C 1
ATOM 1442 O O . LYS A 1 192 ? -13.998 26.442 20.518 1.00 149.01 189 LYS A O 1
ATOM 1444 N N . LEU A 1 193 ? -12.528 27.673 21.690 1.00 123.54 190 LEU A N 1
ATOM 1445 C CA . LEU A 1 193 ? -11.397 27.364 20.817 1.00 122.35 190 LEU A CA 1
ATOM 1446 C C . LEU A 1 193 ? -10.850 25.963 21.075 1.00 119.82 190 LEU A C 1
ATOM 1447 O O . LEU A 1 193 ? -10.860 25.105 20.186 1.00 127.67 190 LEU A O 1
ATOM 1452 N N . ARG A 1 194 ? -10.354 25.725 22.286 1.00 127.73 191 ARG A N 1
ATOM 1453 C CA . ARG A 1 194 ? -9.710 24.462 22.623 1.00 120.13 191 ARG A CA 1
ATOM 1454 C C . ARG A 1 194 ? -10.745 23.350 22.744 1.00 130.74 191 ARG A C 1
ATOM 1455 O O . ARG A 1 194 ? -11.776 23.514 23.405 1.00 132.61 191 ARG A O 1
ATOM 1463 N N . GLY A 1 195 ? -10.457 22.213 22.118 1.00 127.31 192 GLY A N 1
ATOM 1464 C CA . GLY A 1 195 ? -11.333 21.064 22.067 1.00 122.52 192 GLY A CA 1
ATOM 1465 C C . GLY A 1 195 ? -11.540 20.643 20.630 1.00 128.68 192 GLY A C 1
ATOM 1466 O O . GLY A 1 195 ? -10.867 21.128 19.716 1.00 141.31 192 GLY A O 1
ATOM 1467 N N . GLU A 1 196 ? -12.494 19.725 20.417 1.00 131.37 193 GLU A N 1
ATOM 1468 C CA . GLU A 1 196 ? -12.763 19.207 19.073 1.00 137.88 193 GLU A CA 1
ATOM 1469 C C . GLU A 1 196 ? -13.425 20.254 18.192 1.00 152.38 193 GLU A C 1
ATOM 1470 O O . GLU A 1 196 ? -13.261 20.245 16.967 1.00 157.13 193 GLU A O 1
ATOM 1472 N N . GLY A 1 197 ? -14.171 21.170 18.799 1.00 156.55 194 GLY A N 1
ATOM 1473 C CA . GLY A 1 197 ? -15.040 22.029 18.016 1.00 160.22 194 GLY A CA 1
ATOM 1474 C C . GLY A 1 197 ? -14.334 23.255 17.452 1.00 167.79 194 GLY A C 1
ATOM 1475 O O . GLY A 1 197 ? -14.432 23.543 16.252 1.00 176.41 194 GLY A O 1
ATOM 1476 N N . GLY A 1 198 ? -13.622 24.001 18.310 1.00 105.71 195 GLY A N 1
ATOM 1477 C CA . GLY A 1 198 ? -13.070 25.313 17.976 1.00 116.80 195 GLY A CA 1
ATOM 1478 C C . GLY A 1 198 ? -11.988 25.400 16.912 1.00 124.46 195 GLY A C 1
ATOM 1479 O O . GLY A 1 198 ? -12.188 26.026 15.861 1.00 128.56 195 GLY A O 1
ATOM 1480 N N . VAL A 1 199 ? -10.842 24.766 17.155 1.00 211.43 196 VAL A N 1
ATOM 1481 C CA . VAL A 1 199 ? -9.715 24.879 16.237 1.00 218.88 196 VAL A CA 1
ATOM 1482 C C . VAL A 1 199 ? -9.707 23.708 15.269 1.00 233.03 196 VAL A C 1
ATOM 1483 O O . VAL A 1 199 ? -8.726 23.499 14.542 1.00 243.18 196 VAL A O 1
ATOM 1487 N N . LEU A 1 200 ? -10.817 22.965 15.254 1.00 237.04 197 LEU A N 1
ATOM 1488 C CA . LEU A 1 200 ? -11.005 21.801 14.393 1.00 237.51 197 LEU A CA 1
ATOM 1489 C C . LEU A 1 200 ? -9.792 20.872 14.464 1.00 241.29 197 LEU A C 1
ATOM 1490 O O . LEU A 1 200 ? -9.143 20.574 13.456 1.00 234.22 197 LEU A O 1
ATOM 1495 N N . SER A 1 201 ? -9.481 20.429 15.685 1.00 244.45 198 SER A N 1
ATOM 1496 C CA . SER A 1 201 ? -8.379 19.557 16.081 1.00 251.79 198 SER A CA 1
ATOM 1497 C C . SER A 1 201 ? -7.043 20.292 16.087 1.00 257.69 198 SER A C 1
ATOM 1498 O O . SER A 1 201 ? -6.062 19.723 16.552 1.00 258.07 198 SER A O 1
ATOM 1501 N N . ALA A 1 202 ? -6.966 21.532 15.594 1.00 212.37 199 ALA A N 1
ATOM 1502 C CA . ALA A 1 202 ? -5.767 22.371 15.734 1.00 207.07 199 ALA A CA 1
ATOM 1503 C C . ALA A 1 202 ? -4.519 21.711 15.143 1.00 197.09 199 ALA A C 1
ATOM 1504 O O . ALA A 1 202 ? -3.436 21.743 15.735 1.00 198.59 199 ALA A O 1
ATOM 1506 N N . ARG A 1 203 ? -4.668 21.105 13.965 1.00 166.08 200 ARG A N 1
ATOM 1507 C CA . ARG A 1 203 ? -3.556 20.441 13.290 1.00 151.72 200 ARG A CA 1
ATOM 1508 C C . ARG A 1 203 ? -2.579 21.464 12.717 1.00 140.80 200 ARG A C 1
ATOM 1509 O O . ARG A 1 203 ? -2.162 21.360 11.559 1.00 144.40 200 ARG A O 1
ATOM 1511 N N . LEU A 1 204 ? -2.179 22.433 13.537 1.00 124.27 201 LEU A N 1
ATOM 1512 C CA . LEU A 1 204 ? -1.414 23.581 13.079 1.00 124.08 201 LEU A CA 1
ATOM 1513 C C . LEU A 1 204 ? 0.062 23.228 12.903 1.00 126.46 201 LEU A C 1
ATOM 1514 O O . LEU A 1 204 ? 0.498 22.093 13.119 1.00 132.06 201 LEU A O 1
ATOM 1519 N N . GLN A 1 205 ? 0.840 24.231 12.501 1.00 118.31 202 GLN A N 1
ATOM 1520 C CA . GLN A 1 205 ? 2.267 24.097 12.259 1.00 105.54 202 GLN A CA 1
ATOM 1521 C C . GLN A 1 205 ? 3.010 25.224 12.960 1.00 112.23 202 GLN A C 1
ATOM 1522 O O . GLN A 1 205 ? 2.462 26.308 13.175 1.00 126.28 202 GLN A O 1
ATOM 1528 N N . GLN A 1 206 ? 4.271 24.958 13.314 1.00 115.19 203 GLN A N 1
ATOM 1529 C CA . GLN A 1 206 ? 5.092 26.001 13.920 1.00 115.14 203 GLN A CA 1
ATOM 1530 C C . GLN A 1 206 ? 5.384 27.123 12.935 1.00 117.95 203 GLN A C 1
ATOM 1531 O O . GLN A 1 206 ? 5.586 28.271 13.351 1.00 108.44 203 GLN A O 1
ATOM 1537 N N . SER A 1 207 ? 5.409 26.813 11.635 1.00 103.57 204 SER A N 1
ATOM 1538 C CA . SER A 1 207 ? 5.630 27.851 10.635 1.00 107.06 204 SER A CA 1
ATOM 1539 C C . SER A 1 207 ? 4.521 28.893 10.678 1.00 119.42 204 SER A C 1
ATOM 1540 O O . SER A 1 207 ? 4.777 30.088 10.494 1.00 127.61 204 SER A O 1
ATOM 1543 N N . ASP A 1 208 ? 3.283 28.463 10.936 1.00 126.00 205 ASP A N 1
ATOM 1544 C CA . ASP A 1 208 ? 2.178 29.412 11.009 1.00 123.61 205 ASP A CA 1
ATOM 1545 C C . ASP A 1 208 ? 2.345 30.357 12.195 1.00 116.61 205 ASP A C 1
ATOM 1546 O O . ASP A 1 208 ? 2.080 31.559 12.081 1.00 130.36 205 ASP A O 1
ATOM 1551 N N . TYR A 1 209 ? 2.794 29.832 13.341 1.00 113.30 206 TYR A N 1
ATOM 1552 C CA . TYR A 1 209 ? 3.028 30.680 14.506 1.00 122.33 206 TYR A CA 1
ATOM 1553 C C . TYR A 1 209 ? 4.262 31.552 14.326 1.00 128.10 206 TYR A C 1
ATOM 1554 O O . TYR A 1 209 ? 4.287 32.692 14.805 1.00 127.38 206 TYR A O 1
ATOM 1563 N N . ALA A 1 210 ? 5.289 31.041 13.642 1.00 118.47 207 ALA A N 1
ATOM 1564 C CA . ALA A 1 210 ? 6.456 31.864 13.349 1.00 118.55 207 ALA A CA 1
ATOM 1565 C C . ALA A 1 210 ? 6.085 33.040 12.455 1.00 123.98 207 ALA A C 1
ATOM 1566 O O . ALA A 1 210 ? 6.656 34.130 12.579 1.00 126.91 207 ALA A O 1
ATOM 1568 N N . ARG A 1 211 ? 5.121 32.839 11.553 1.00 101.93 208 ARG A N 1
ATOM 1569 C CA . ARG A 1 211 ? 4.669 33.929 10.695 1.00 105.96 208 ARG A CA 1
ATOM 1570 C C . ARG A 1 211 ? 3.978 35.014 11.513 1.00 120.12 208 ARG A C 1
ATOM 1571 O O . ARG A 1 211 ? 4.159 36.208 11.250 1.00 135.81 208 ARG A O 1
ATOM 1579 N N . GLU A 1 212 ? 3.187 34.617 12.516 1.00 152.57 209 GLU A N 1
ATOM 1580 C CA . GLU A 1 212 ? 2.567 35.600 13.400 1.00 154.37 209 GLU A CA 1
ATOM 1581 C C . GLU A 1 212 ? 3.618 36.370 14.188 1.00 155.78 209 GLU A C 1
ATOM 1582 O O . GLU A 1 212 ? 3.516 37.593 14.342 1.00 165.36 209 GLU A O 1
ATOM 1588 N N . ILE A 1 213 ? 4.636 35.671 14.693 1.00 143.02 210 ILE A N 1
ATOM 1589 C CA . ILE A 1 213 ? 5.729 36.342 15.392 1.00 134.95 210 ILE A CA 1
ATOM 1590 C C . ILE A 1 213 ? 6.456 37.290 14.446 1.00 142.50 210 ILE A C 1
ATOM 1591 O O . ILE A 1 213 ? 6.830 38.408 14.822 1.00 153.16 210 ILE A O 1
ATOM 1596 N N . GLN A 1 214 ? 6.659 36.859 13.199 1.00 104.04 211 GLN A N 1
ATOM 1597 C CA . GLN A 1 214 ? 7.385 37.679 12.233 1.00 114.81 211 GLN A CA 1
ATOM 1598 C C . GLN A 1 214 ? 6.673 39.004 11.987 1.00 116.25 211 GLN A C 1
ATOM 1599 O O . GLN A 1 214 ? 7.305 40.066 11.974 1.00 132.38 211 GLN A O 1
ATOM 1605 N N . GLU A 1 215 ? 5.353 38.960 11.791 1.00 109.37 212 GLU A N 1
ATOM 1606 C CA . GLU A 1 215 ? 4.605 40.192 11.554 1.00 118.97 212 GLU A CA 1
ATOM 1607 C C . GLU A 1 215 ? 4.610 41.088 12.786 1.00 107.88 212 GLU A C 1
ATOM 1608 O O . GLU A 1 215 ? 4.640 42.319 12.666 1.00 125.75 212 GLU A O 1
ATOM 1614 N N . ILE A 1 216 ? 4.577 40.492 13.980 1.00 104.28 213 ILE A N 1
ATOM 1615 C CA . ILE A 1 216 ? 4.683 41.282 15.204 1.00 96.53 213 ILE A CA 1
ATOM 1616 C C . ILE A 1 216 ? 6.027 41.996 15.254 1.00 108.09 213 ILE A C 1
ATOM 1617 O O . ILE A 1 216 ? 6.122 43.148 15.695 1.00 123.76 213 ILE A O 1
ATOM 1622 N N . CYS A 1 217 ? 7.083 41.333 14.777 1.00 109.84 214 CYS A N 1
ATOM 1623 C CA . CYS A 1 217 ? 8.404 41.953 14.758 1.00 117.72 214 CYS A CA 1
ATOM 1624 C C . CYS A 1 217 ? 8.469 43.098 13.755 1.00 139.93 214 CYS A C 1
ATOM 1625 O O . CYS A 1 217 ? 9.157 44.099 13.992 1.00 149.88 214 CYS A O 1
ATOM 1628 N N . ARG A 1 218 ? 7.765 42.972 12.628 1.00 204.73 215 ARG A N 1
ATOM 1629 C CA . ARG A 1 218 ? 7.775 44.040 11.634 1.00 216.59 215 ARG A CA 1
ATOM 1630 C C . ARG A 1 218 ? 7.029 45.270 12.135 1.00 225.69 215 ARG A C 1
ATOM 1631 O O . ARG A 1 218 ? 7.417 46.404 11.833 1.00 243.99 215 ARG A O 1
ATOM 1647 N N . GLN A 1 220 ? 6.704 46.227 15.282 1.00 134.12 217 GLN A N 1
ATOM 1648 C CA . GLN A 1 220 ? 7.380 46.809 16.432 1.00 118.70 217 GLN A CA 1
ATOM 1649 C C . GLN A 1 220 ? 8.831 47.170 16.137 1.00 131.49 217 GLN A C 1
ATOM 1650 O O . GLN A 1 220 ? 9.607 47.398 17.072 1.00 127.95 217 GLN A O 1
ATOM 1656 N N . GLU A 1 221 ? 9.208 47.227 14.862 1.00 156.33 218 GLU A N 1
ATOM 1657 C CA . GLU A 1 221 ? 10.558 47.602 14.449 1.00 182.75 218 GLU A CA 1
ATOM 1658 C C . GLU A 1 221 ? 11.599 46.681 15.083 1.00 181.29 218 GLU A C 1
ATOM 1659 O O . GLU A 1 221 ? 12.539 47.114 15.750 1.00 183.62 218 GLU A O 1
ATOM 1661 N N . ILE A 1 222 ? 11.401 45.386 14.865 1.00 174.40 219 ILE A N 1
ATOM 1662 C CA . ILE A 1 222 ? 12.292 44.346 15.364 1.00 161.01 219 ILE A CA 1
ATOM 1663 C C . ILE A 1 222 ? 12.942 43.689 14.156 1.00 160.98 219 ILE A C 1
ATOM 1664 O O . ILE A 1 222 ? 12.271 43.002 13.376 1.00 159.40 219 ILE A O 1
ATOM 1669 N N . GLY A 1 223 ? 14.244 43.893 13.999 1.00 146.34 220 GLY A N 1
ATOM 1670 C CA . GLY A 1 223 ? 14.962 43.348 12.869 1.00 148.62 220 GLY A CA 1
ATOM 1671 C C . GLY A 1 223 ? 15.146 41.847 12.977 1.00 133.25 220 GLY A C 1
ATOM 1672 O O . GLY A 1 223 ? 14.775 41.198 13.956 1.00 128.59 220 GLY A O 1
ATOM 1673 N N . GLN A 1 224 ? 15.745 41.285 11.926 1.00 131.71 221 GLN A N 1
ATOM 1674 C CA . GLN A 1 224 ? 15.993 39.850 11.889 1.00 119.29 221 GLN A CA 1
ATOM 1675 C C . GLN A 1 224 ? 17.012 39.410 12.930 1.00 110.41 221 GLN A C 1
ATOM 1676 O O . GLN A 1 224 ? 17.062 38.222 13.264 1.00 102.81 221 GLN A O 1
ATOM 1682 N N . GLU A 1 225 ? 17.821 40.336 13.451 1.00 133.06 222 GLU A N 1
ATOM 1683 C CA . GLU A 1 225 ? 18.814 39.963 14.452 1.00 135.30 222 GLU A CA 1
ATOM 1684 C C . GLU A 1 225 ? 18.163 39.523 15.758 1.00 114.90 222 GLU A C 1
ATOM 1685 O O . GLU A 1 225 ? 18.747 38.728 16.501 1.00 111.70 222 GLU A O 1
ATOM 1687 N N . LEU A 1 226 ? 16.963 40.022 16.054 1.00 132.43 223 LEU A N 1
ATOM 1688 C CA . LEU A 1 226 ? 16.254 39.639 17.268 1.00 113.20 223 LEU A CA 1
ATOM 1689 C C . LEU A 1 226 ? 15.123 38.655 17.014 1.00 104.21 223 LEU A C 1
ATOM 1690 O O . LEU A 1 226 ? 14.860 37.804 17.869 1.00 90.41 223 LEU A O 1
ATOM 1695 N N . TYR A 1 227 ? 14.450 38.755 15.865 1.00 110.01 224 TYR A N 1
ATOM 1696 C CA . TYR A 1 227 ? 13.437 37.767 15.504 1.00 108.60 224 TYR A CA 1
ATOM 1697 C C . TYR A 1 227 ? 14.021 36.360 15.511 1.00 113.10 224 TYR A C 1
ATOM 1698 O O . TYR A 1 227 ? 13.431 35.434 16.080 1.00 103.17 224 TYR A O 1
ATOM 1707 N N . ARG A 1 228 ? 15.191 36.183 14.891 1.00 115.38 225 ARG A N 1
ATOM 1708 C CA . ARG A 1 228 ? 15.835 34.874 14.888 1.00 108.48 225 ARG A CA 1
ATOM 1709 C C . ARG A 1 228 ? 16.154 34.412 16.305 1.00 102.68 225 ARG A C 1
ATOM 1710 O O . ARG A 1 228 ? 15.947 33.241 16.646 1.00 92.47 225 ARG A O 1
ATOM 1712 N N . LYS A 1 229 ? 16.649 35.322 17.150 1.00 132.79 226 LYS A N 1
ATOM 1713 C CA . LYS A 1 229 ? 16.968 34.962 18.528 1.00 119.97 226 LYS A CA 1
ATOM 1714 C C . LYS A 1 229 ? 15.718 34.602 19.322 1.00 113.25 226 LYS A C 1
ATOM 1715 O O . LYS A 1 229 ? 15.794 33.808 20.266 1.00 100.09 226 LYS A O 1
ATOM 1717 N N . ILE A 1 230 ? 14.568 35.174 18.963 1.00 119.70 227 ILE A N 1
ATOM 1718 C CA . ILE A 1 230 ? 13.323 34.810 19.629 1.00 110.05 227 ILE A CA 1
ATOM 1719 C C . ILE A 1 230 ? 12.842 33.442 19.158 1.00 110.22 227 ILE A C 1
ATOM 1720 O O . ILE A 1 230 ? 12.404 32.616 19.967 1.00 82.99 227 ILE A O 1
ATOM 1725 N N . ILE A 1 231 ? 12.926 33.178 17.850 1.00 96.57 228 ILE A N 1
ATOM 1726 C CA . ILE A 1 231 ? 12.537 31.872 17.320 1.00 87.83 228 ILE A CA 1
ATOM 1727 C C . ILE A 1 231 ? 13.363 30.763 17.958 1.00 87.01 228 ILE A C 1
ATOM 1728 O O . ILE A 1 231 ? 12.882 29.635 18.124 1.00 83.06 228 ILE A O 1
ATOM 1733 N N . ASP A 1 232 ? 14.605 31.066 18.347 1.00 111.61 229 ASP A N 1
ATOM 1734 C CA . ASP A 1 232 ? 15.451 30.061 18.982 1.00 107.06 229 ASP A CA 1
ATOM 1735 C C . ASP A 1 232 ? 14.876 29.614 20.320 1.00 93.52 229 ASP A C 1
ATOM 1736 O O . ASP A 1 232 ? 15.003 28.443 20.699 1.00 97.81 229 ASP A O 1
ATOM 1741 N N . VAL A 1 233 ? 14.234 30.526 21.044 1.00 104.74 230 VAL A N 1
ATOM 1742 C CA . VAL A 1 233 ? 13.775 30.239 22.400 1.00 101.05 230 VAL A CA 1
ATOM 1743 C C . VAL A 1 233 ? 12.344 29.722 22.408 1.00 93.14 230 VAL A C 1
ATOM 1744 O O . VAL A 1 233 ? 12.026 28.749 23.098 1.00 88.98 230 VAL A O 1
ATOM 1748 N N . VAL A 1 234 ? 11.459 30.373 21.653 1.00 83.88 231 VAL A N 1
ATOM 1749 C CA . VAL A 1 234 ? 10.055 29.974 21.640 1.00 67.53 231 VAL A CA 1
ATOM 1750 C C . VAL A 1 234 ? 9.908 28.558 21.101 1.00 78.18 231 VAL A C 1
ATOM 1751 O O . VAL A 1 234 ? 9.189 27.729 21.673 1.00 73.19 231 VAL A O 1
ATOM 1755 N N . PHE A 1 235 ? 10.605 28.247 20.009 1.00 96.59 232 PHE A N 1
ATOM 1756 C CA . PHE A 1 235 ? 10.485 26.952 19.356 1.00 97.47 232 PHE A CA 1
ATOM 1757 C C . PHE A 1 235 ? 11.649 26.022 19.683 1.00 89.21 232 PHE A C 1
ATOM 1758 O O . PHE A 1 235 ? 11.954 25.119 18.895 1.00 91.20 232 PHE A O 1
ATOM 1766 N N . ALA A 1 236 ? 12.295 26.214 20.831 1.00 86.40 233 ALA A N 1
ATOM 1767 C CA . ALA A 1 236 ? 13.376 25.321 21.227 1.00 89.75 233 ALA A CA 1
ATOM 1768 C C . ALA A 1 236 ? 12.848 23.910 21.446 1.00 88.71 233 ALA A C 1
ATOM 1769 O O . ALA A 1 236 ? 11.719 23.713 21.905 1.00 90.31 233 ALA A O 1
ATOM 1771 N N . ALA A 1 237 ? 13.671 22.921 21.108 1.00 98.96 234 ALA A N 1
ATOM 1772 C CA . ALA A 1 237 ? 13.287 21.527 21.276 1.00 93.59 234 ALA A CA 1
ATOM 1773 C C . ALA A 1 237 ? 14.520 20.655 21.122 1.00 91.78 234 ALA A C 1
ATOM 1774 O O . ALA A 1 237 ? 15.398 20.950 20.307 1.00 111.29 234 ALA A O 1
ATOM 1776 N N . GLU A 1 238 ? 14.576 19.585 21.909 1.00 77.15 235 GLU A N 1
ATOM 1777 C CA . GLU A 1 238 ? 15.648 18.615 21.767 1.00 85.02 235 GLU A CA 1
ATOM 1778 C C . GLU A 1 238 ? 15.520 17.881 20.436 1.00 97.91 235 GLU A C 1
ATOM 1779 O O . GLU A 1 238 ? 14.421 17.681 19.914 1.00 102.95 235 GLU A O 1
ATOM 1785 N N . SER A 1 239 ? 16.655 17.479 19.888 1.00 95.87 236 SER A N 1
ATOM 1786 C CA . SER A 1 239 ? 16.470 16.825 18.605 1.00 101.19 236 SER A CA 1
ATOM 1787 C C . SER A 1 239 ? 16.617 15.316 18.743 1.00 99.93 236 SER A C 1
ATOM 1788 O O . SER A 1 239 ? 17.409 14.841 19.561 1.00 98.52 236 SER A O 1
ATOM 1791 N N . PRO A 1 240 ? 15.869 14.533 17.965 1.00 85.08 237 PRO A N 1
ATOM 1792 C CA . PRO A 1 240 ? 16.042 13.075 18.004 1.00 75.39 237 PRO A CA 1
ATOM 1793 C C . PRO A 1 240 ? 17.107 12.591 17.036 1.00 83.69 237 PRO A C 1
ATOM 1794 O O . PRO A 1 240 ? 16.978 11.503 16.470 1.00 85.06 237 PRO A O 1
ATOM 1798 N N . LYS A 1 241 ? 18.159 13.388 16.846 1.00 98.49 238 LYS A N 1
ATOM 1799 C CA . LYS A 1 241 ? 19.206 13.090 15.874 1.00 118.24 238 LYS A CA 1
ATOM 1800 C C . LYS A 1 241 ? 19.890 11.755 16.150 1.00 119.59 238 LYS A C 1
ATOM 1801 O O . LYS A 1 241 ? 19.702 10.788 15.404 1.00 128.75 238 LYS A O 1
ATOM 1803 N N . GLY A 1 242 ? 20.688 11.692 17.210 1.00 103.90 239 GLY A N 1
ATOM 1804 C CA . GLY A 1 242 ? 21.405 10.473 17.529 1.00 103.55 239 GLY A CA 1
ATOM 1805 C C . GLY A 1 242 ? 20.673 9.574 18.504 1.00 88.01 239 GLY A C 1
ATOM 1806 O O . GLY A 1 242 ? 21.300 8.841 19.275 1.00 81.04 239 GLY A O 1
ATOM 1807 N N . SER A 1 243 ? 19.340 9.621 18.476 1.00 111.26 240 SER A N 1
ATOM 1808 C CA . SER A 1 243 ? 18.553 8.796 19.385 1.00 103.71 240 SER A CA 1
ATOM 1809 C C . SER A 1 243 ? 18.731 7.311 19.098 1.00 101.26 240 SER A C 1
ATOM 1810 O O . SER A 1 243 ? 18.698 6.491 20.024 1.00 90.33 240 SER A O 1
ATOM 1813 N N . ALA A 1 244 ? 18.922 6.945 17.833 1.00 102.50 241 ALA A N 1
ATOM 1814 C CA . ALA A 1 244 ? 19.105 5.555 17.441 1.00 110.14 241 ALA A CA 1
ATOM 1815 C C . ALA A 1 244 ? 20.566 5.134 17.399 1.00 121.44 241 ALA A C 1
ATOM 1816 O O . ALA A 1 244 ? 20.852 3.981 17.059 1.00 118.00 241 ALA A O 1
ATOM 1818 N N . SER A 1 245 ? 21.494 6.032 17.731 1.00 115.81 242 SER A N 1
ATOM 1819 C CA . SER A 1 245 ? 22.909 5.698 17.618 1.00 116.21 242 SER A CA 1
ATOM 1820 C C . SER A 1 245 ? 23.343 4.685 18.665 1.00 107.20 242 SER A C 1
ATOM 1821 O O . SER A 1 245 ? 24.341 3.984 18.466 1.00 121.08 242 SER A O 1
ATOM 1824 N N . SER A 1 246 ? 22.635 4.610 19.790 1.00 89.63 243 SER A N 1
ATOM 1825 C CA . SER A 1 246 ? 23.048 3.705 20.853 1.00 86.72 243 SER A CA 1
ATOM 1826 C C . SER A 1 246 ? 22.610 2.271 20.588 1.00 89.05 243 SER A C 1
ATOM 1827 O O . SER A 1 246 ? 23.234 1.334 21.097 1.00 71.47 243 SER A O 1
ATOM 1830 N N . ARG A 1 247 ? 21.555 2.075 19.799 1.00 108.47 244 ARG A N 1
ATOM 1831 C CA . ARG A 1 247 ? 21.008 0.747 19.529 1.00 114.14 244 ARG A CA 1
ATOM 1832 C C . ARG A 1 247 ? 21.376 0.239 18.140 1.00 110.07 244 ARG A C 1
ATOM 1833 O O . ARG A 1 247 ? 20.560 -0.393 17.463 1.00 112.46 244 ARG A O 1
ATOM 1841 N N . VAL A 1 248 ? 22.593 0.488 17.697 1.00 100.82 245 VAL A N 1
ATOM 1842 C CA . VAL A 1 248 ? 23.063 0.003 16.406 1.00 112.56 245 VAL A CA 1
ATOM 1843 C C . VAL A 1 248 ? 23.702 -1.364 16.602 1.00 114.60 245 VAL A C 1
ATOM 1844 O O . VAL A 1 248 ? 24.370 -1.613 17.613 1.00 116.98 245 VAL A O 1
ATOM 1848 N N . GLY A 1 249 ? 23.489 -2.257 15.641 1.00 116.39 246 GLY A N 1
ATOM 1849 C CA . GLY A 1 249 ? 24.074 -3.578 15.689 1.00 120.55 246 GLY A CA 1
ATOM 1850 C C . GLY A 1 249 ? 25.589 -3.531 15.573 1.00 133.57 246 GLY A C 1
ATOM 1851 O O . GLY A 1 249 ? 26.226 -2.477 15.576 1.00 141.26 246 GLY A O 1
ATOM 1852 N N . LYS A 1 250 ? 26.175 -4.720 15.456 1.00 105.37 247 LYS A N 1
ATOM 1853 C CA . LYS A 1 250 ? 27.621 -4.861 15.445 1.00 102.82 247 LYS A CA 1
ATOM 1854 C C . LYS A 1 250 ? 28.067 -5.705 14.259 1.00 104.04 247 LYS A C 1
ATOM 1855 O O . LYS A 1 250 ? 27.286 -6.457 13.669 1.00 106.26 247 LYS A O 1
ATOM 1861 N N . ASP A 1 251 ? 29.343 -5.557 13.922 1.00 102.66 248 ASP A N 1
ATOM 1862 C CA . ASP A 1 251 ? 29.961 -6.311 12.836 1.00 108.72 248 ASP A CA 1
ATOM 1863 C C . ASP A 1 251 ? 30.224 -7.743 13.285 1.00 117.13 248 ASP A C 1
ATOM 1864 O O . ASP A 1 251 ? 30.870 -7.949 14.320 1.00 116.83 248 ASP A O 1
ATOM 1869 N N . PRO A 1 252 ? 29.745 -8.754 12.557 1.00 124.41 249 PRO A N 1
ATOM 1870 C CA . PRO A 1 252 ? 30.084 -10.139 12.938 1.00 127.38 249 PRO A CA 1
ATOM 1871 C C . PRO A 1 252 ? 31.561 -10.459 12.762 1.00 125.80 249 PRO A C 1
ATOM 1872 O O . PRO A 1 252 ? 32.168 -11.094 13.637 1.00 121.79 249 PRO A O 1
ATOM 1876 N N . LEU A 1 253 ? 32.161 -10.024 11.649 1.00 104.72 250 LEU A N 1
ATOM 1877 C CA . LEU A 1 253 ? 33.572 -10.314 11.404 1.00 108.79 250 LEU A CA 1
ATOM 1878 C C . LEU A 1 253 ? 34.470 -9.600 12.408 1.00 117.49 250 LEU A C 1
ATOM 1879 O O . LEU A 1 253 ? 35.440 -10.181 12.906 1.00 113.42 250 LEU A O 1
ATOM 1881 N N . GLN A 1 254 ? 34.165 -8.338 12.718 1.00 120.15 251 GLN A N 1
ATOM 1882 C CA . GLN A 1 254 ? 34.923 -7.543 13.685 1.00 118.09 251 GLN A CA 1
ATOM 1883 C C . GLN A 1 254 ? 33.970 -7.085 14.781 1.00 107.64 251 GLN A C 1
ATOM 1884 O O . GLN A 1 254 ? 33.366 -6.006 14.677 1.00 99.35 251 GLN A O 1
ATOM 1890 N N . PRO A 1 255 ? 33.808 -7.880 15.860 1.00 123.11 252 PRO A N 1
ATOM 1891 C CA . PRO A 1 255 ? 32.772 -7.598 16.868 1.00 115.20 252 PRO A CA 1
ATOM 1892 C C . PRO A 1 255 ? 32.711 -6.164 17.376 1.00 112.24 252 PRO A C 1
ATOM 1893 O O . PRO A 1 255 ? 31.644 -5.547 17.334 1.00 107.06 252 PRO A O 1
ATOM 1897 N N . GLY A 1 256 ? 33.837 -5.611 17.830 1.00 129.66 253 GLY A N 1
ATOM 1898 C CA . GLY A 1 256 ? 33.809 -4.355 18.565 1.00 126.99 253 GLY A CA 1
ATOM 1899 C C . GLY A 1 256 ? 33.332 -3.152 17.775 1.00 126.57 253 GLY A C 1
ATOM 1900 O O . GLY A 1 256 ? 33.002 -2.124 18.375 1.00 111.50 253 GLY A O 1
ATOM 1901 N N . LYS A 1 257 ? 33.279 -3.251 16.449 1.00 143.42 254 LYS A N 1
ATOM 1902 C CA . LYS A 1 257 ? 32.983 -2.098 15.608 1.00 146.07 254 LYS A CA 1
ATOM 1903 C C . LYS A 1 257 ? 31.498 -2.037 15.267 1.00 142.08 254 LYS A C 1
ATOM 1904 O O . LYS A 1 257 ? 30.893 -3.055 14.919 1.00 141.43 254 LYS A O 1
ATOM 1906 N N . ASN A 1 258 ? 30.921 -0.840 15.370 1.00 138.55 255 ASN A N 1
ATOM 1907 C CA . ASN A 1 258 ? 29.514 -0.640 15.043 1.00 132.64 255 ASN A CA 1
ATOM 1908 C C . ASN A 1 258 ? 29.274 -0.869 13.555 1.00 134.41 255 ASN A C 1
ATOM 1909 O O . ASN A 1 258 ? 30.148 -0.626 12.720 1.00 149.30 255 ASN A O 1
ATOM 1914 N N . ARG A 1 259 ? 28.067 -1.335 13.227 1.00 133.13 256 ARG A N 1
ATOM 1915 C CA . ARG A 1 259 ? 27.726 -1.637 11.842 1.00 133.37 256 ARG A CA 1
ATOM 1916 C C . ARG A 1 259 ? 27.906 -0.413 10.953 1.00 143.94 256 ARG A C 1
ATOM 1917 O O . ARG A 1 259 ? 27.732 0.729 11.384 1.00 127.25 256 ARG A O 1
ATOM 1925 N N . ALA A 1 260 ? 28.260 -0.666 9.696 1.00 162.07 257 ALA A N 1
ATOM 1926 C CA . ALA A 1 260 ? 28.506 0.421 8.763 1.00 168.64 257 ALA A CA 1
ATOM 1927 C C . ALA A 1 260 ? 27.212 1.147 8.427 1.00 159.48 257 ALA A C 1
ATOM 1928 O O . ALA A 1 260 ? 26.132 0.553 8.368 1.00 160.17 257 ALA A O 1
ATOM 1930 N N . LEU A 1 261 ? 27.335 2.450 8.204 1.00 138.23 258 LEU A N 1
ATOM 1931 C CA . LEU A 1 261 ? 26.200 3.302 7.883 1.00 131.54 258 LEU A CA 1
ATOM 1932 C C . LEU A 1 261 ? 26.041 3.407 6.371 1.00 134.01 258 LEU A C 1
ATOM 1933 O O . LEU A 1 261 ? 27.010 3.686 5.658 1.00 141.57 258 LEU A O 1
ATOM 1938 N N . LYS A 1 262 ? 24.823 3.174 5.887 1.00 130.77 259 LYS A N 1
ATOM 1939 C CA . LYS A 1 262 ? 24.534 3.398 4.480 1.00 137.08 259 LYS A CA 1
ATOM 1940 C C . LYS A 1 262 ? 24.709 4.874 4.137 1.00 146.35 259 LYS A C 1
ATOM 1941 O O . LYS A 1 262 ? 24.714 5.746 5.010 1.00 153.11 259 LYS A O 1
ATOM 1947 N N . ALA A 1 263 ? 24.861 5.147 2.841 1.00 139.47 260 ALA A N 1
ATOM 1948 C CA . ALA A 1 263 ? 25.159 6.495 2.350 1.00 152.38 260 ALA A CA 1
ATOM 1949 C C . ALA A 1 263 ? 26.470 7.020 2.932 1.00 157.71 260 ALA A C 1
ATOM 1950 O O . ALA A 1 263 ? 26.604 8.205 3.244 1.00 165.03 260 ALA A O 1
ATOM 1952 N N . SER A 1 264 ? 27.444 6.129 3.084 1.00 129.17 261 SER A N 1
ATOM 1953 C CA . SER A 1 264 ? 28.804 6.511 3.423 1.00 130.42 261 SER A CA 1
ATOM 1954 C C . SER A 1 264 ? 29.720 6.156 2.262 1.00 135.12 261 SER A C 1
ATOM 1955 O O . SER A 1 264 ? 29.440 5.230 1.493 1.00 139.77 261 SER A O 1
ATOM 1958 N N . ASP A 1 265 ? 30.819 6.905 2.132 1.00 119.84 262 ASP A N 1
ATOM 1959 C CA . ASP A 1 265 ? 31.774 6.607 1.071 1.00 135.26 262 ASP A CA 1
ATOM 1960 C C . ASP A 1 265 ? 32.282 5.176 1.176 1.00 125.84 262 ASP A C 1
ATOM 1961 O O . ASP A 1 265 ? 32.601 4.557 0.157 1.00 144.52 262 ASP A O 1
ATOM 1966 N N . ALA A 1 266 ? 32.337 4.625 2.390 1.00 96.82 263 ALA A N 1
ATOM 1967 C CA . ALA A 1 266 ? 32.718 3.226 2.548 1.00 99.57 263 ALA A CA 1
ATOM 1968 C C . ALA A 1 266 ? 31.714 2.305 1.865 1.00 110.31 263 ALA A C 1
ATOM 1969 O O . ALA A 1 266 ? 32.056 1.584 0.921 1.00 115.37 263 ALA A O 1
ATOM 1971 N N . PHE A 1 267 ? 30.458 2.330 2.321 1.00 142.11 264 PHE A N 1
ATOM 1972 C CA . PHE A 1 267 ? 29.462 1.382 1.828 1.00 138.34 264 PHE A CA 1
ATOM 1973 C C . PHE A 1 267 ? 29.180 1.590 0.347 1.00 143.33 264 PHE A C 1
ATOM 1974 O O . PHE A 1 267 ? 29.055 0.624 -0.415 1.00 144.28 264 PHE A O 1
ATOM 1982 N N . GLN A 1 268 ? 29.066 2.847 -0.079 1.00 122.70 265 GLN A N 1
ATOM 1983 C CA . GLN A 1 268 ? 28.799 3.121 -1.485 1.00 138.07 265 GLN A CA 1
ATOM 1984 C C . GLN A 1 268 ? 29.925 2.595 -2.366 1.00 152.47 265 GLN A C 1
ATOM 1985 O O . GLN A 1 268 ? 29.677 1.917 -3.369 1.00 158.00 265 GLN A O 1
ATOM 1991 N N . ARG A 1 269 ? 31.177 2.878 -1.993 1.00 146.49 266 ARG A N 1
ATOM 1992 C CA . ARG A 1 269 ? 32.303 2.311 -2.728 1.00 156.47 266 ARG A CA 1
ATOM 1993 C C . ARG A 1 269 ? 32.412 0.811 -2.494 1.00 153.85 266 ARG A C 1
ATOM 1994 O O . ARG A 1 269 ? 33.024 0.097 -3.299 1.00 165.73 266 ARG A O 1
ATOM 1996 N N . TYR A 1 270 ? 31.824 0.318 -1.404 1.00 143.51 267 TYR A N 1
ATOM 1997 C CA . TYR A 1 270 ? 31.790 -1.120 -1.179 1.00 144.36 267 TYR A CA 1
ATOM 1998 C C . TYR A 1 270 ? 30.702 -1.779 -2.011 1.00 149.44 267 TYR A C 1
ATOM 1999 O O . TYR A 1 270 ? 30.905 -2.872 -2.553 1.00 157.40 267 TYR A O 1
ATOM 2008 N N . ARG A 1 271 ? 29.542 -1.128 -2.122 1.00 161.54 268 ARG A N 1
ATOM 2009 C CA . ARG A 1 271 ? 28.371 -1.779 -2.701 1.00 158.45 268 ARG A CA 1
ATOM 2010 C C . ARG A 1 271 ? 28.595 -2.139 -4.165 1.00 171.80 268 ARG A C 1
ATOM 2011 O O . ARG A 1 271 ? 28.309 -3.266 -4.586 1.00 178.51 268 ARG A O 1
ATOM 2019 N N . ILE A 1 272 ? 29.107 -1.196 -4.961 1.00 154.28 269 ILE A N 1
ATOM 2020 C CA . ILE A 1 272 ? 29.334 -1.485 -6.375 1.00 160.59 269 ILE A CA 1
ATOM 2021 C C . ILE A 1 272 ? 30.456 -2.499 -6.558 1.00 157.74 269 ILE A C 1
ATOM 2022 O O . ILE A 1 272 ? 30.471 -3.240 -7.550 1.00 161.56 269 ILE A O 1
ATOM 2027 N N . ALA A 1 273 ? 31.416 -2.547 -5.631 1.00 142.98 270 ALA A N 1
ATOM 2028 C CA . ALA A 1 273 ? 32.434 -3.588 -5.709 1.00 130.56 270 ALA A CA 1
ATOM 2029 C C . ALA A 1 273 ? 31.818 -4.967 -5.521 1.00 124.78 270 ALA A C 1
ATOM 2030 O O . ALA A 1 273 ? 32.309 -5.950 -6.088 1.00 124.62 270 ALA A O 1
ATOM 2032 N N . ALA A 1 274 ? 30.725 -5.054 -4.760 1.00 155.16 271 ALA A N 1
ATOM 2033 C CA . ALA A 1 274 ? 30.075 -6.342 -4.549 1.00 154.59 271 ALA A CA 1
ATOM 2034 C C . ALA A 1 274 ? 29.380 -6.836 -5.814 1.00 154.86 271 ALA A C 1
ATOM 2035 O O . ALA A 1 274 ? 29.385 -8.040 -6.098 1.00 147.06 271 ALA A O 1
ATOM 2037 N N . LEU A 1 275 ? 28.779 -5.931 -6.589 1.00 148.79 272 LEU A N 1
ATOM 2038 C CA . LEU A 1 275 ? 27.985 -6.375 -7.731 1.00 151.16 272 LEU A CA 1
ATOM 2039 C C . LEU A 1 275 ? 28.868 -6.876 -8.867 1.00 161.07 272 LEU A C 1
ATOM 2040 O O . LEU A 1 275 ? 28.546 -7.884 -9.505 1.00 165.85 272 LEU A O 1
ATOM 2045 N N . ILE A 1 276 ? 29.983 -6.192 -9.137 1.00 143.00 273 ILE A N 1
ATOM 2046 C CA . ILE A 1 276 ? 30.865 -6.630 -10.216 1.00 143.21 273 ILE A CA 1
ATOM 2047 C C . ILE A 1 276 ? 31.419 -8.019 -9.921 1.00 125.33 273 ILE A C 1
ATOM 2048 O O . ILE A 1 276 ? 31.547 -8.855 -10.824 1.00 119.89 273 ILE A O 1
ATOM 2053 N N . GLY A 1 277 ? 31.729 -8.298 -8.653 1.00 126.73 274 GLY A N 1
ATOM 2054 C CA . GLY A 1 277 ? 32.226 -9.615 -8.297 1.00 133.03 274 GLY A CA 1
ATOM 2055 C C . GLY A 1 277 ? 31.190 -10.710 -8.463 1.00 138.46 274 GLY A C 1
ATOM 2056 O O . GLY A 1 277 ? 31.539 -11.869 -8.703 1.00 140.57 274 GLY A O 1
ATOM 2057 N N . ASN A 1 278 ? 29.911 -10.364 -8.343 1.00 155.06 275 ASN A N 1
ATOM 2058 C CA . ASN A 1 278 ? 28.829 -11.331 -8.495 1.00 166.09 275 ASN A CA 1
ATOM 2059 C C . ASN A 1 278 ? 28.463 -11.508 -9.967 1.00 175.77 275 ASN A C 1
ATOM 2060 O O . ASN A 1 278 ? 28.477 -10.550 -10.739 1.00 182.79 275 ASN A O 1
ATOM 2065 N N . VAL A 1 292 ? 34.865 -12.412 -16.020 1.00 170.67 289 VAL A N 1
ATOM 2066 C CA . VAL A 1 292 ? 35.704 -12.082 -14.872 1.00 168.03 289 VAL A CA 1
ATOM 2067 C C . VAL A 1 292 ? 36.409 -10.772 -15.154 1.00 179.14 289 VAL A C 1
ATOM 2068 O O . VAL A 1 292 ? 36.066 -9.728 -14.595 1.00 173.51 289 VAL A O 1
ATOM 2072 N N . GLU A 1 293 ? 37.402 -10.840 -16.040 1.00 193.11 290 GLU A N 1
ATOM 2073 C CA . GLU A 1 293 ? 38.170 -9.671 -16.473 1.00 200.72 290 GLU A CA 1
ATOM 2074 C C . GLU A 1 293 ? 38.859 -9.003 -15.279 1.00 197.61 290 GLU A C 1
ATOM 2075 O O . GLU A 1 293 ? 38.400 -7.998 -14.734 1.00 199.80 290 GLU A O 1
ATOM 2077 N N . GLU A 1 294 ? 40.002 -9.595 -14.908 1.00 215.36 291 GLU A N 1
ATOM 2078 C CA . GLU A 1 294 ? 40.705 -9.303 -13.661 1.00 203.07 291 GLU A CA 1
ATOM 2079 C C . GLU A 1 294 ? 41.567 -8.034 -13.746 1.00 201.04 291 GLU A C 1
ATOM 2080 O O . GLU A 1 294 ? 42.307 -7.710 -12.802 1.00 188.89 291 GLU A O 1
ATOM 2082 N N . LYS A 1 295 ? 41.517 -7.332 -14.873 1.00 195.20 292 LYS A N 1
ATOM 2083 C CA . LYS A 1 295 ? 42.155 -6.032 -15.029 1.00 207.07 292 LYS A CA 1
ATOM 2084 C C . LYS A 1 295 ? 41.143 -4.900 -15.134 1.00 208.76 292 LYS A C 1
ATOM 2085 O O . LYS A 1 295 ? 41.336 -3.829 -14.543 1.00 208.68 292 LYS A O 1
ATOM 2091 N N . ASN A 1 296 ? 40.058 -5.124 -15.877 1.00 225.26 293 ASN A N 1
ATOM 2092 C CA . ASN A 1 296 ? 39.025 -4.135 -16.160 1.00 226.72 293 ASN A CA 1
ATOM 2093 C C . ASN A 1 296 ? 38.020 -3.965 -15.024 1.00 217.33 293 ASN A C 1
ATOM 2094 O O . ASN A 1 296 ? 37.029 -3.244 -15.193 1.00 216.50 293 ASN A O 1
ATOM 2099 N N . LEU A 1 297 ? 38.237 -4.637 -13.894 1.00 253.71 294 LEU A N 1
ATOM 2100 C CA . LEU A 1 297 ? 37.376 -4.458 -12.730 1.00 246.73 294 LEU A CA 1
ATOM 2101 C C . LEU A 1 297 ? 37.399 -3.013 -12.252 1.00 240.74 294 LEU A C 1
ATOM 2102 O O . LEU A 1 297 ? 36.353 -2.358 -12.139 1.00 237.21 294 LEU A O 1
ATOM 2107 N N . VAL A 1 298 ? 38.600 -2.500 -11.969 1.00 134.90 295 VAL A N 1
ATOM 2108 C CA . VAL A 1 298 ? 38.736 -1.146 -11.445 1.00 126.33 295 VAL A CA 1
ATOM 2109 C C . VAL A 1 298 ? 38.320 -0.124 -12.494 1.00 131.04 295 VAL A C 1
ATOM 2110 O O . VAL A 1 298 ? 37.800 0.949 -12.161 1.00 113.99 295 VAL A O 1
ATOM 2114 N N . PHE A 1 299 ? 38.510 -0.450 -13.775 1.00 313.77 296 PHE A N 1
ATOM 2115 C CA . PHE A 1 299 ? 38.130 0.466 -14.848 1.00 328.79 296 PHE A CA 1
ATOM 2116 C C . PHE A 1 299 ? 36.629 0.735 -14.841 1.00 327.53 296 PHE A C 1
ATOM 2117 O O . PHE A 1 299 ? 36.197 1.893 -14.848 1.00 334.15 296 PHE A O 1
ATOM 2119 N N . ASP A 1 300 ? 35.818 -0.328 -14.841 1.00 204.71 297 ASP A N 1
ATOM 2120 C CA . ASP A 1 300 ? 34.371 -0.169 -14.714 1.00 194.06 297 ASP A CA 1
ATOM 2121 C C . ASP A 1 300 ? 34.013 0.579 -13.438 1.00 177.16 297 ASP A C 1
ATOM 2122 O O . ASP A 1 300 ? 33.185 1.498 -13.450 1.00 164.40 297 ASP A O 1
ATOM 2127 N N . HIS A 1 301 ? 34.641 0.194 -12.323 1.00 214.76 298 HIS A N 1
ATOM 2128 C CA . HIS A 1 301 ? 34.325 0.793 -11.031 1.00 204.35 298 HIS A CA 1
ATOM 2129 C C . HIS A 1 301 ? 34.561 2.298 -11.032 1.00 206.91 298 HIS A C 1
ATOM 2130 O O . HIS A 1 301 ? 33.853 3.036 -10.338 1.00 201.52 298 HIS A O 1
ATOM 2137 N N . LEU A 1 302 ? 35.533 2.771 -11.816 1.00 177.06 299 LEU A N 1
ATOM 2138 C CA . LEU A 1 302 ? 35.820 4.203 -11.869 1.00 173.90 299 LEU A CA 1
ATOM 2139 C C . LEU A 1 302 ? 34.637 4.982 -12.432 1.00 169.49 299 LEU A C 1
ATOM 2140 O O . LEU A 1 302 ? 34.264 6.036 -11.903 1.00 160.67 299 LEU A O 1
ATOM 2142 N N . VAL A 1 303 ? 34.036 4.476 -13.512 1.00 167.93 300 VAL A N 1
ATOM 2143 C CA . VAL A 1 303 ? 32.861 5.125 -14.090 1.00 167.06 300 VAL A CA 1
ATOM 2144 C C . VAL A 1 303 ? 31.677 5.025 -13.138 1.00 164.43 300 VAL A C 1
ATOM 2145 O O . VAL A 1 303 ? 30.946 5.999 -12.920 1.00 156.46 300 VAL A O 1
ATOM 2149 N N . ASN A 1 304 ? 31.469 3.839 -12.560 1.00 174.47 301 ASN A N 1
ATOM 2150 C CA . ASN A 1 304 ? 30.348 3.636 -11.646 1.00 169.29 301 ASN A CA 1
ATOM 2151 C C . ASN A 1 304 ? 30.445 4.549 -10.428 1.00 158.62 301 ASN A C 1
ATOM 2152 O O . ASN A 1 304 ? 29.421 4.976 -9.884 1.00 161.80 301 ASN A O 1
ATOM 2157 N N . LEU A 1 305 ? 31.664 4.854 -9.979 1.00 152.32 302 LEU A N 1
ATOM 2158 C CA . LEU A 1 305 ? 31.829 5.738 -8.826 1.00 131.89 302 LEU A CA 1
ATOM 2159 C C . LEU A 1 305 ? 31.317 7.142 -9.132 1.00 127.00 302 LEU A C 1
ATOM 2160 O O . LEU A 1 305 ? 30.525 7.707 -8.369 1.00 108.25 302 LEU A O 1
ATOM 2165 N N . THR A 1 306 ? 31.741 7.714 -10.258 1.00 139.33 303 THR A N 1
ATOM 2166 C CA . THR A 1 306 ? 31.619 9.157 -10.427 1.00 143.29 303 THR A CA 1
ATOM 2167 C C . THR A 1 306 ? 30.781 9.607 -11.626 1.00 152.58 303 THR A C 1
ATOM 2168 O O . THR A 1 306 ? 31.270 10.400 -12.440 1.00 163.58 303 THR A O 1
ATOM 2172 N N . PRO A 1 307 ? 29.519 9.156 -11.778 1.00 160.67 304 PRO A N 1
ATOM 2173 C CA . PRO A 1 307 ? 28.725 9.869 -12.786 1.00 165.06 304 PRO A CA 1
ATOM 2174 C C . PRO A 1 307 ? 28.074 11.134 -12.223 1.00 162.93 304 PRO A C 1
ATOM 2175 O O . PRO A 1 307 ? 26.990 11.509 -12.674 1.00 171.15 304 PRO A O 1
ATOM 2179 N N . ALA A 1 342 ? 16.168 -4.473 -12.370 1.00 186.67 339 ALA A N 1
ATOM 2180 C CA . ALA A 1 342 ? 17.027 -3.757 -11.433 1.00 187.32 339 ALA A CA 1
ATOM 2181 C C . ALA A 1 342 ? 18.147 -3.023 -12.169 1.00 199.67 339 ALA A C 1
ATOM 2182 O O . ALA A 1 342 ? 18.683 -3.526 -13.155 1.00 209.57 339 ALA A O 1
ATOM 2184 N N . ARG A 1 343 ? 18.498 -1.832 -11.682 1.00 177.50 340 ARG A N 1
ATOM 2185 C CA . ARG A 1 343 ? 19.517 -0.990 -12.289 1.00 175.21 340 ARG A CA 1
ATOM 2186 C C . ARG A 1 343 ? 20.823 -1.074 -11.511 1.00 169.90 340 ARG A C 1
ATOM 2187 O O . ARG A 1 343 ? 20.830 -1.405 -10.322 1.00 167.43 340 ARG A O 1
ATOM 2195 N N . PRO A 1 344 ? 21.954 -0.790 -12.154 1.00 188.54 341 PRO A N 1
ATOM 2196 C CA . PRO A 1 344 ? 23.247 -0.893 -11.466 1.00 189.68 341 PRO A CA 1
ATOM 2197 C C . PRO A 1 344 ? 23.361 0.132 -10.352 1.00 186.78 341 PRO A C 1
ATOM 2198 O O . PRO A 1 344 ? 22.664 1.158 -10.365 1.00 186.25 341 PRO A O 1
ATOM 2202 N N . PRO A 1 345 ? 24.232 -0.104 -9.375 1.00 195.95 342 PRO A N 1
ATOM 2203 C CA . PRO A 1 345 ? 24.371 0.815 -8.246 1.00 195.09 342 PRO A CA 1
ATOM 2204 C C . PRO A 1 345 ? 25.391 1.910 -8.540 1.00 207.49 342 PRO A C 1
ATOM 2205 O O . PRO A 1 345 ? 26.119 1.875 -9.533 1.00 217.01 342 PRO A O 1
ATOM 2209 N N . THR A 1 346 ? 25.424 2.895 -7.645 1.00 173.41 343 THR A N 1
ATOM 2210 C CA . THR A 1 346 ? 26.260 4.073 -7.821 1.00 164.66 343 THR A CA 1
ATOM 2211 C C . THR A 1 346 ? 26.582 4.650 -6.450 1.00 158.85 343 THR A C 1
ATOM 2212 O O . THR A 1 346 ? 25.966 4.292 -5.443 1.00 151.42 343 THR A O 1
ATOM 2216 N N . HIS A 1 347 ? 27.564 5.553 -6.417 1.00 140.11 344 HIS A N 1
ATOM 2217 C CA . HIS A 1 347 ? 27.852 6.336 -5.214 1.00 139.84 344 HIS A CA 1
ATOM 2218 C C . HIS A 1 347 ? 26.700 7.321 -5.036 1.00 141.96 344 HIS A C 1
ATOM 2219 O O . HIS A 1 347 ? 26.768 8.490 -5.421 1.00 138.01 344 HIS A O 1
ATOM 2226 N N . ASP A 1 348 ? 25.617 6.825 -4.430 1.00 157.54 345 ASP A N 1
ATOM 2227 C CA . ASP A 1 348 ? 24.345 7.544 -4.453 1.00 144.11 345 ASP A CA 1
ATOM 2228 C C . ASP A 1 348 ? 24.407 8.849 -3.666 1.00 141.89 345 ASP A C 1
ATOM 2229 O O . ASP A 1 348 ? 23.823 9.857 -4.081 1.00 146.74 345 ASP A O 1
ATOM 2234 N N . THR A 1 349 ? 25.096 8.850 -2.522 1.00 132.02 346 THR A N 1
ATOM 2235 C CA . THR A 1 349 ? 25.134 10.046 -1.684 1.00 136.79 346 THR A CA 1
ATOM 2236 C C . THR A 1 349 ? 25.819 11.206 -2.400 1.00 143.15 346 THR A C 1
ATOM 2237 O O . THR A 1 349 ? 25.343 12.345 -2.351 1.00 133.25 346 THR A O 1
ATOM 2241 N N . ASN A 1 350 ? 26.943 10.935 -3.070 1.00 133.47 347 ASN A N 1
ATOM 2242 C CA . ASN A 1 350 ? 27.651 12.004 -3.768 1.00 142.39 347 ASN A CA 1
ATOM 2243 C C . ASN A 1 350 ? 26.818 12.566 -4.915 1.00 146.22 347 ASN A C 1
ATOM 2244 O O . ASN A 1 350 ? 26.814 13.780 -5.150 1.00 145.01 347 ASN A O 1
ATOM 2249 N N . ARG A 1 351 ? 26.102 11.700 -5.638 1.00 141.59 348 ARG A N 1
ATOM 2250 C CA . ARG A 1 351 ? 25.198 12.181 -6.679 1.00 144.61 348 ARG A CA 1
ATOM 2251 C C . ARG A 1 351 ? 24.080 13.024 -6.079 1.00 135.34 348 ARG A C 1
ATOM 2252 O O . ARG A 1 351 ? 23.739 14.090 -6.603 1.00 140.15 348 ARG A O 1
ATOM 2260 N N . SER A 1 352 ? 23.498 12.559 -4.971 1.00 143.10 349 SER A N 1
ATOM 2261 C CA . SER A 1 352 ? 22.390 13.287 -4.362 1.00 146.67 349 SER A CA 1
ATOM 2262 C C . SER A 1 352 ? 22.842 14.641 -3.830 1.00 146.90 349 SER A C 1
ATOM 2263 O O . SER A 1 352 ? 22.072 15.608 -3.841 1.00 149.57 349 SER A O 1
ATOM 2266 N N . ILE A 1 353 ? 24.091 14.732 -3.368 1.00 139.96 350 ILE A N 1
ATOM 2267 C CA . ILE A 1 353 ? 24.581 15.978 -2.783 1.00 138.86 350 ILE A CA 1
ATOM 2268 C C . ILE A 1 353 ? 24.775 17.043 -3.859 1.00 154.25 350 ILE A C 1
ATOM 2269 O O . ILE A 1 353 ? 24.327 18.185 -3.708 1.00 163.13 350 ILE A O 1
ATOM 2274 N N . VAL A 1 354 ? 25.429 16.684 -4.967 1.00 133.98 351 VAL A N 1
ATOM 2275 C CA . VAL A 1 354 ? 25.771 17.673 -5.988 1.00 146.03 351 VAL A CA 1
ATOM 2276 C C . VAL A 1 354 ? 24.518 18.199 -6.686 1.00 153.31 351 VAL A C 1
ATOM 2277 O O . VAL A 1 354 ? 24.368 19.411 -6.883 1.00 154.66 351 VAL A O 1
ATOM 2281 N N . ASN A 1 355 ? 23.593 17.302 -7.054 1.00 166.02 352 ASN A N 1
ATOM 2282 C CA . ASN A 1 355 ? 22.402 17.686 -7.814 1.00 172.18 352 ASN A CA 1
ATOM 2283 C C . ASN A 1 355 ? 21.556 18.721 -7.079 1.00 166.57 352 ASN A C 1
ATOM 2284 O O . ASN A 1 355 ? 20.815 19.481 -7.717 1.00 169.91 352 ASN A O 1
ATOM 2289 N N . SER A 1 356 ? 21.665 18.775 -5.748 1.00 158.15 353 SER A N 1
ATOM 2290 C CA . SER A 1 356 ? 20.856 19.649 -4.902 1.00 152.25 353 SER A CA 1
ATOM 2291 C C . SER A 1 356 ? 20.843 21.102 -5.369 1.00 159.50 353 SER A C 1
ATOM 2292 O O . SER A 1 356 ? 19.910 21.844 -5.052 1.00 159.45 353 SER A O 1
ATOM 2295 N N . ARG A 1 357 ? 21.874 21.518 -6.107 1.00 155.12 354 ARG A N 1
ATOM 2296 C CA . ARG A 1 357 ? 22.027 22.884 -6.610 1.00 157.57 354 ARG A CA 1
ATOM 2297 C C . ARG A 1 357 ? 22.074 23.909 -5.476 1.00 153.16 354 ARG A C 1
ATOM 2298 O O . ARG A 1 357 ? 21.842 25.104 -5.692 1.00 168.70 354 ARG A O 1
ATOM 2306 N N . ILE A 1 358 ? 22.375 23.464 -4.256 1.00 135.24 355 ILE A N 1
ATOM 2307 C CA . ILE A 1 358 ? 22.630 24.389 -3.157 1.00 139.30 355 ILE A CA 1
ATOM 2308 C C . ILE A 1 358 ? 24.005 24.995 -3.383 1.00 163.17 355 ILE A C 1
ATOM 2309 O O . ILE A 1 358 ? 25.027 24.358 -3.101 1.00 167.35 355 ILE A O 1
ATOM 2314 N N . ALA A 1 359 ? 24.038 26.218 -3.908 1.00 204.79 356 ALA A N 1
ATOM 2315 C CA . ALA A 1 359 ? 25.299 26.882 -4.223 1.00 213.99 356 ALA A CA 1
ATOM 2316 C C . ALA A 1 359 ? 26.295 26.916 -3.063 1.00 209.87 356 ALA A C 1
ATOM 2317 O O . ALA A 1 359 ? 27.476 26.632 -3.294 1.00 219.62 356 ALA A O 1
ATOM 2319 N N . PRO A 1 360 ? 25.902 27.248 -1.823 1.00 156.61 357 PRO A N 1
ATOM 2320 C CA . PRO A 1 360 ? 26.900 27.243 -0.738 1.00 155.87 357 PRO A CA 1
ATOM 2321 C C . PRO A 1 360 ? 27.395 25.858 -0.358 1.00 157.88 357 PRO A C 1
ATOM 2322 O O . PRO A 1 360 ? 28.487 25.750 0.214 1.00 160.35 357 PRO A O 1
ATOM 2326 N N . LEU A 1 361 ? 26.640 24.797 -0.653 1.00 228.87 358 LEU A N 1
ATOM 2327 C CA . LEU A 1 361 ? 27.088 23.454 -0.296 1.00 229.79 358 LEU A CA 1
ATOM 2328 C C . LEU A 1 361 ? 28.097 22.906 -1.295 1.00 231.63 358 LEU A C 1
ATOM 2329 O O . LEU A 1 361 ? 29.105 22.312 -0.898 1.00 236.06 358 LEU A O 1
ATOM 2334 N N . VAL A 1 362 ? 27.831 23.079 -2.593 1.00 169.99 359 VAL A N 1
ATOM 2335 C CA . VAL A 1 362 ? 28.678 22.484 -3.622 1.00 163.74 359 VAL A CA 1
ATOM 2336 C C . VAL A 1 362 ? 30.103 23.010 -3.529 1.00 159.79 359 VAL A C 1
ATOM 2337 O O . VAL A 1 362 ? 31.063 22.281 -3.807 1.00 153.07 359 VAL A O 1
ATOM 2341 N N . ASP A 1 363 ? 30.269 24.273 -3.127 1.00 195.44 360 ASP A N 1
ATOM 2342 C CA . ASP A 1 363 ? 31.609 24.834 -2.989 1.00 213.15 360 ASP A CA 1
ATOM 2343 C C . ASP A 1 363 ? 32.387 24.143 -1.876 1.00 205.38 360 ASP A C 1
ATOM 2344 O O . ASP A 1 363 ? 33.596 23.916 -2.004 1.00 211.41 360 ASP A O 1
ATOM 2349 N N . TRP A 1 364 ? 31.711 23.800 -0.778 1.00 164.17 361 TRP A N 1
ATOM 2350 C CA . TRP A 1 364 ? 32.378 23.098 0.313 1.00 155.42 361 TRP A CA 1
ATOM 2351 C C . TRP A 1 364 ? 32.762 21.678 -0.083 1.00 153.52 361 TRP A C 1
ATOM 2352 O O . TRP A 1 364 ? 33.788 21.167 0.379 1.00 154.29 361 TRP A O 1
ATOM 2363 N N . TRP A 1 365 ? 31.965 21.034 -0.939 1.00 179.44 362 TRP A N 1
ATOM 2364 C CA . TRP A 1 365 ? 32.159 19.613 -1.216 1.00 175.12 362 TRP A CA 1
ATOM 2365 C C . TRP A 1 365 ? 33.480 19.353 -1.930 1.00 181.36 362 TRP A C 1
ATOM 2366 O O . TRP A 1 365 ? 34.168 18.369 -1.635 1.00 176.44 362 TRP A O 1
ATOM 2377 N N . LYS A 1 366 ? 33.853 20.223 -2.869 1.00 178.05 363 LYS A N 1
ATOM 2378 C CA . LYS A 1 366 ? 35.103 20.033 -3.596 1.00 190.21 363 LYS A CA 1
ATOM 2379 C C . LYS A 1 366 ? 36.304 20.491 -2.778 1.00 199.35 363 LYS A C 1
ATOM 2380 O O . LYS A 1 366 ? 37.375 19.878 -2.848 1.00 203.75 363 LYS A O 1
ATOM 2382 N N . THR A 1 367 ? 36.147 21.560 -1.998 1.00 160.01 364 THR A N 1
ATOM 2383 C CA . THR A 1 367 ? 37.262 22.099 -1.230 1.00 163.85 364 THR A CA 1
ATOM 2384 C C . THR A 1 367 ? 37.568 21.286 0.020 1.00 163.97 364 THR A C 1
ATOM 2385 O O . THR A 1 367 ? 38.704 21.326 0.505 1.00 168.46 364 THR A O 1
ATOM 2389 N N . ALA A 1 368 ? 36.593 20.561 0.556 1.00 182.76 365 ALA A N 1
ATOM 2390 C CA . ALA A 1 368 ? 36.822 19.794 1.770 1.00 182.17 365 ALA A CA 1
ATOM 2391 C C . ALA A 1 368 ? 37.541 18.488 1.458 1.00 187.63 365 ALA A C 1
ATOM 2392 O O . ALA A 1 368 ? 37.345 17.878 0.402 1.00 195.17 365 ALA A O 1
ATOM 2394 N N . SER A 1 369 ? 38.389 18.066 2.392 1.00 184.00 366 SER A N 1
ATOM 2395 C CA . SER A 1 369 ? 39.064 16.785 2.265 1.00 179.03 366 SER A CA 1
ATOM 2396 C C . SER A 1 369 ? 38.058 15.643 2.391 1.00 166.89 366 SER A C 1
ATOM 2397 O O . SER A 1 369 ? 36.957 15.807 2.927 1.00 159.65 366 SER A O 1
ATOM 2400 N N . ALA A 1 370 ? 38.449 14.471 1.882 1.00 145.18 367 ALA A N 1
ATOM 2401 C CA . ALA A 1 370 ? 37.573 13.304 1.948 1.00 135.85 367 ALA A CA 1
ATOM 2402 C C . ALA A 1 370 ? 37.178 12.988 3.387 1.00 132.74 367 ALA A C 1
ATOM 2403 O O . ALA A 1 370 ? 36.032 12.604 3.655 1.00 115.36 367 ALA A O 1
ATOM 2405 N N . LEU A 1 371 ? 38.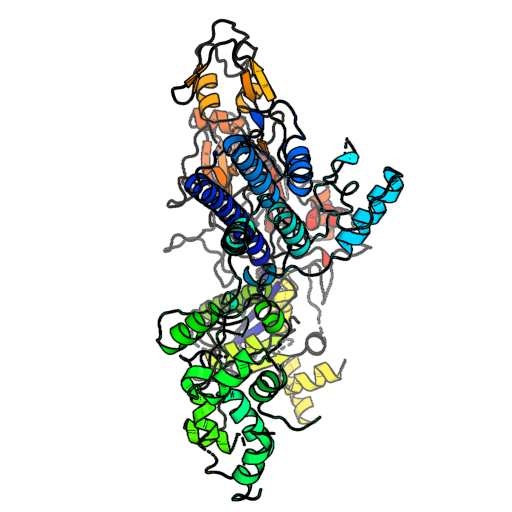112 13.153 4.328 1.00 172.71 368 LEU A N 1
ATOM 2406 C CA . LEU A 1 371 ? 37.793 12.956 5.738 1.00 166.76 368 LEU A CA 1
ATOM 2407 C C . LEU A 1 371 ? 36.890 14.070 6.259 1.00 162.07 368 LEU A C 1
ATOM 2408 O O . LEU A 1 371 ? 36.004 13.822 7.086 1.00 153.01 368 LEU A O 1
ATOM 2413 N N . GLU A 1 372 ? 37.099 15.304 5.786 1.00 175.24 369 GLU A N 1
ATOM 2414 C CA . GLU A 1 372 ? 36.275 16.427 6.227 1.00 165.22 369 GLU A CA 1
ATOM 2415 C C . GLU A 1 372 ? 34.833 16.267 5.765 1.00 154.50 369 GLU A C 1
ATOM 2416 O O . GLU A 1 372 ? 33.894 16.400 6.559 1.00 150.66 369 GLU A O 1
ATOM 2422 N N . GLN A 1 373 ? 34.636 15.984 4.475 1.00 166.60 370 GLN A N 1
ATOM 2423 C CA . GLN A 1 373 ? 33.290 15.794 3.953 1.00 156.10 370 GLN A CA 1
ATOM 2424 C C . GLN A 1 373 ? 32.641 14.524 4.486 1.00 152.75 370 GLN A C 1
ATOM 2425 O O . GLN A 1 373 ? 31.418 14.380 4.389 1.00 160.02 370 GLN A O 1
ATOM 2431 N N . HIS A 1 374 ? 33.428 13.604 5.049 1.00 169.86 371 HIS A N 1
ATOM 2432 C CA . HIS A 1 374 ? 32.843 12.457 5.738 1.00 148.47 371 HIS A CA 1
ATOM 2433 C C . HIS A 1 374 ? 32.040 12.906 6.953 1.00 140.50 371 HIS A C 1
ATOM 2434 O O . HIS A 1 374 ? 30.989 12.330 7.260 1.00 126.18 371 HIS A O 1
ATOM 2441 N N . ALA A 1 375 ? 32.516 13.941 7.651 1.00 145.71 372 ALA A N 1
ATOM 2442 C CA . ALA A 1 375 ? 31.771 14.469 8.789 1.00 134.64 372 ALA A CA 1
ATOM 2443 C C . ALA A 1 375 ? 30.494 15.166 8.338 1.00 137.83 372 ALA A C 1
ATOM 2444 O O . ALA A 1 375 ? 29.486 15.151 9.055 1.00 127.14 372 ALA A O 1
ATOM 2454 N N . VAL A 1 377 ? 28.610 14.171 6.026 1.00 139.16 374 VAL A N 1
ATOM 2455 C CA . VAL A 1 377 ? 27.632 13.103 5.841 1.00 123.28 374 VAL A CA 1
ATOM 2456 C C . VAL A 1 377 ? 26.993 12.726 7.173 1.00 120.82 374 VAL A C 1
ATOM 2457 O O . VAL A 1 377 ? 25.770 12.562 7.264 1.00 107.32 374 VAL A O 1
ATOM 2461 N N . LYS A 1 378 ? 27.805 12.591 8.225 1.00 208.41 375 LYS A N 1
ATOM 2462 C CA . LYS A 1 378 ? 27.266 12.240 9.536 1.00 186.17 375 LYS A CA 1
ATOM 2463 C C . LYS A 1 378 ? 26.349 13.333 10.073 1.00 183.62 375 LYS A C 1
ATOM 2464 O O . LYS A 1 378 ? 25.339 13.041 10.724 1.00 180.65 375 LYS A O 1
ATOM 2470 N N . ALA A 1 379 ? 26.683 14.598 9.812 1.00 135.95 376 ALA A N 1
ATOM 2471 C CA . ALA A 1 379 ? 25.877 15.692 10.344 1.00 139.42 376 ALA A CA 1
ATOM 2472 C C . ALA A 1 379 ? 24.525 15.779 9.647 1.00 143.56 376 ALA A C 1
ATOM 2473 O O . ALA A 1 379 ? 23.513 16.095 10.284 1.00 146.16 376 ALA A O 1
ATOM 2475 N N . LEU A 1 380 ? 24.484 15.499 8.343 1.00 120.71 377 LEU A N 1
ATOM 2476 C CA . LEU A 1 380 ? 23.237 15.625 7.596 1.00 122.28 377 LEU A CA 1
ATOM 2477 C C . LEU A 1 380 ? 22.308 14.439 7.809 1.00 119.64 377 LEU A C 1
ATOM 2478 O O . LEU A 1 380 ? 21.084 14.604 7.765 1.00 118.95 377 LEU A O 1
ATOM 2483 N N . SER A 1 381 ? 22.856 13.247 8.024 1.00 135.41 378 SER A N 1
ATOM 2484 C CA . SER A 1 381 ? 22.016 12.080 8.248 1.00 121.80 378 SER A CA 1
ATOM 2485 C C . SER A 1 381 ? 21.284 12.203 9.578 1.00 105.22 378 SER A C 1
ATOM 2486 O O . SER A 1 381 ? 21.828 12.713 10.562 1.00 87.76 378 SER A O 1
ATOM 2489 N N . ASN A 1 382 ? 20.043 11.724 9.600 1.00 126.71 379 ASN A N 1
ATOM 2490 C CA . ASN A 1 382 ? 19.187 11.799 10.777 1.00 123.44 379 ASN A CA 1
ATOM 2491 C C . ASN A 1 382 ? 19.503 10.733 11.814 1.00 113.24 379 ASN A C 1
ATOM 2492 O O . ASN A 1 382 ? 18.759 10.606 12.790 1.00 107.12 379 ASN A O 1
ATOM 2497 N N . ALA A 1 383 ? 20.576 9.966 11.632 1.00 109.77 380 ALA A N 1
ATOM 2498 C CA . ALA A 1 383 ? 20.874 8.846 12.514 1.00 103.11 380 ALA A CA 1
ATOM 2499 C C . ALA A 1 383 ? 22.193 9.003 13.259 1.00 95.92 380 ALA A C 1
ATOM 2500 O O . ALA A 1 383 ? 22.628 8.055 13.923 1.00 99.53 380 ALA A O 1
ATOM 2502 N N . GLU A 1 384 ? 22.838 10.164 13.184 1.00 101.03 381 GLU A N 1
ATOM 2503 C CA . GLU A 1 384 ? 24.149 10.348 13.790 1.00 105.77 381 GLU A CA 1
ATOM 2504 C C . GLU A 1 384 ? 24.160 11.577 14.688 1.00 108.11 381 GLU A C 1
ATOM 2505 O O . GLU A 1 384 ? 23.413 12.535 14.471 1.00 91.99 381 GLU A O 1
ATOM 2511 N N . VAL A 1 385 ? 25.026 11.537 15.700 1.00 114.04 382 VAL A N 1
ATOM 2512 C CA . VAL A 1 385 ? 25.145 12.615 16.675 1.00 114.02 382 VAL A CA 1
ATOM 2513 C C . VAL A 1 385 ? 26.167 13.626 16.178 1.00 134.23 382 VAL A C 1
ATOM 2514 O O . VAL A 1 385 ? 27.276 13.258 15.771 1.00 143.03 382 VAL A O 1
ATOM 2518 N N . ASP A 1 386 ? 25.794 14.902 16.209 1.00 135.96 383 ASP A N 1
ATOM 2519 C CA . ASP A 1 386 ? 26.753 15.967 15.957 1.00 144.16 383 ASP A CA 1
ATOM 2520 C C . ASP A 1 386 ? 27.666 16.118 17.170 1.00 150.33 383 ASP A C 1
ATOM 2521 O O . ASP A 1 386 ? 27.211 16.050 18.316 1.00 150.63 383 ASP A O 1
ATOM 2526 N N . ASP A 1 387 ? 28.961 16.319 16.918 1.00 177.98 384 ASP A N 1
ATOM 2527 C CA . ASP A 1 387 ? 29.989 16.163 17.943 1.00 181.90 384 ASP A CA 1
ATOM 2528 C C . ASP A 1 387 ? 30.502 17.475 18.520 1.00 179.30 384 ASP A C 1
ATOM 2529 O O . ASP A 1 387 ? 30.521 17.638 19.745 1.00 182.61 384 ASP A O 1
ATOM 2534 N N . PHE A 1 388 ? 30.934 18.411 17.670 1.00 149.27 385 PHE A N 1
ATOM 2535 C CA . PHE A 1 388 ? 31.574 19.660 18.088 1.00 150.54 385 PHE A CA 1
ATOM 2536 C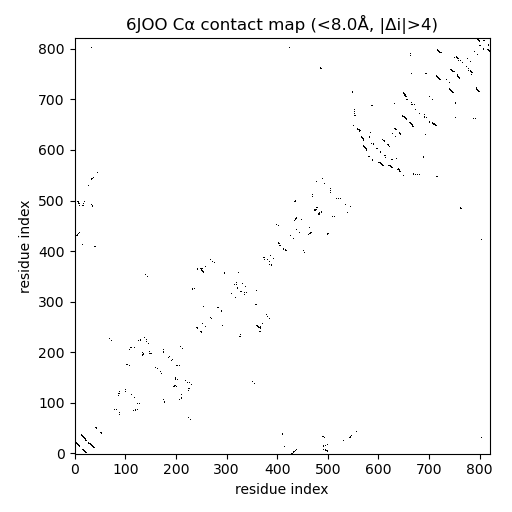 C . PHE A 1 388 ? 32.868 19.419 18.860 1.00 154.30 385 PHE A C 1
ATOM 2537 O O . PHE A 1 388 ? 33.327 20.300 19.595 1.00 153.44 385 PHE A O 1
ATOM 2545 N N . ASP A 1 389 ? 33.461 18.235 18.722 1.00 284.17 386 ASP A N 1
ATOM 2546 C CA . ASP A 1 389 ? 34.687 17.892 19.434 1.00 289.42 386 ASP A CA 1
ATOM 2547 C C . ASP A 1 389 ? 35.867 17.769 18.499 1.00 301.94 386 ASP A C 1
ATOM 2548 O O . ASP A 1 389 ? 36.898 18.423 18.696 1.00 297.17 386 ASP A O 1
ATOM 2553 N N . SER A 1 390 ? 35.763 16.926 17.474 1.00 226.62 387 SER A N 1
ATOM 2554 C CA . SER A 1 390 ? 36.809 16.818 16.474 1.00 232.61 387 SER A CA 1
ATOM 2555 C C . SER A 1 390 ? 36.881 18.114 15.671 1.00 233.94 387 SER A C 1
ATOM 2556 O O . SER A 1 390 ? 35.894 18.852 15.584 1.00 233.81 387 SER A O 1
ATOM 2559 N N . PRO A 1 391 ? 38.040 18.426 15.087 1.00 201.96 388 PRO A N 1
ATOM 2560 C CA . PRO A 1 391 ? 38.120 19.639 14.258 1.00 196.43 388 PRO A CA 1
ATOM 2561 C C . PRO A 1 391 ? 37.239 19.570 13.028 1.00 197.25 388 PRO A C 1
ATOM 2562 O O . PRO A 1 391 ? 36.655 20.587 12.633 1.00 203.66 388 PRO A O 1
ATOM 2566 N N . GLU A 1 392 ? 37.121 18.389 12.418 1.00 286.96 389 GLU A N 1
ATOM 2567 C CA . GLU A 1 392 ? 36.307 18.231 11.218 1.00 275.31 389 GLU A CA 1
ATOM 2568 C C . GLU A 1 392 ? 34.871 18.668 11.471 1.00 268.10 389 GLU A C 1
ATOM 2569 O O . GLU A 1 392 ? 34.377 19.623 10.860 1.00 268.49 389 GLU A O 1
ATOM 2575 N N . GLY A 1 393 ? 34.193 17.979 12.391 1.00 172.37 390 GLY A N 1
ATOM 2576 C CA . GLY A 1 393 ? 32.816 18.322 12.699 1.00 163.57 390 GLY A CA 1
ATOM 2577 C C . GLY A 1 393 ? 32.654 19.754 13.171 1.00 156.22 390 GLY A C 1
ATOM 2578 O O . GLY A 1 393 ? 31.648 20.401 12.873 1.00 136.74 390 GLY A O 1
ATOM 2579 N N . ALA A 1 394 ? 33.642 20.273 13.906 1.00 140.06 391 ALA A N 1
ATOM 2580 C CA . ALA A 1 394 ? 33.573 21.667 14.332 1.00 143.52 391 ALA A CA 1
ATOM 2581 C C . ALA A 1 394 ? 33.578 22.603 13.130 1.00 151.57 391 ALA A C 1
ATOM 2582 O O . ALA A 1 394 ? 32.903 23.640 13.136 1.00 150.05 391 ALA A O 1
ATOM 2584 N N . LYS A 1 395 ? 34.320 22.244 12.081 1.00 156.83 392 LYS A N 1
ATOM 2585 C CA . LYS A 1 395 ? 34.298 23.032 10.855 1.00 157.10 392 LYS A CA 1
ATOM 2586 C C . LYS A 1 395 ? 32.940 22.936 10.173 1.00 157.60 392 LYS A C 1
ATOM 2587 O O . LYS A 1 395 ? 32.384 23.946 9.726 1.00 157.94 392 LYS A O 1
ATOM 2589 N N . VAL A 1 396 ? 32.387 21.723 10.088 1.00 154.16 393 VAL A N 1
ATOM 2590 C CA . VAL A 1 396 ? 31.048 21.557 9.527 1.00 140.36 393 VAL A CA 1
ATOM 2591 C C . VAL A 1 396 ? 30.030 22.312 10.371 1.00 141.98 393 VAL A C 1
ATOM 2592 O O . VAL A 1 396 ? 29.119 22.963 9.847 1.00 145.41 393 VAL A O 1
ATOM 2596 N N . GLN A 1 397 ? 30.178 22.238 11.696 1.00 198.85 394 GLN A N 1
ATOM 2597 C CA . GLN A 1 397 ? 29.263 22.942 12.588 1.00 203.70 394 GLN A CA 1
ATOM 2598 C C . GLN A 1 397 ? 29.424 24.451 12.465 1.00 224.04 394 GLN A C 1
ATOM 2599 O O . GLN A 1 397 ? 28.436 25.194 12.508 1.00 215.73 394 GLN A O 1
ATOM 2601 N N . ALA A 1 398 ? 30.664 24.924 12.320 1.00 209.80 395 ALA A N 1
ATOM 2602 C CA . ALA A 1 398 ? 30.891 26.349 12.105 1.00 210.25 395 ALA A CA 1
ATOM 2603 C C . ALA A 1 398 ? 30.286 26.805 10.784 1.00 214.89 395 ALA A C 1
ATOM 2604 O O . ALA A 1 398 ? 29.744 27.912 10.688 1.00 219.42 395 ALA A O 1
ATOM 2606 N N . PHE A 1 399 ? 30.367 25.961 9.753 1.00 177.50 396 PHE A N 1
ATOM 2607 C CA . PHE A 1 399 ? 29.678 26.256 8.503 1.00 186.45 396 PHE A CA 1
ATOM 2608 C C . PHE A 1 399 ? 28.164 26.309 8.699 1.00 176.27 396 PHE A C 1
ATOM 2609 O O . PHE A 1 399 ? 27.471 27.032 7.972 1.00 188.08 396 PHE A O 1
ATOM 2617 N N . PHE A 1 400 ? 27.638 25.590 9.698 1.00 177.73 397 PHE A N 1
ATOM 2618 C CA . PHE A 1 400 ? 26.198 25.542 9.926 1.00 163.19 397 PHE A CA 1
ATOM 2619 C C . PHE A 1 400 ? 25.661 26.780 10.628 1.00 158.33 397 PHE A C 1
ATOM 2620 O O . PHE A 1 400 ? 24.492 26.770 11.036 1.00 153.41 397 PHE A O 1
ATOM 2628 N N . ALA A 1 401 ? 26.460 27.836 10.775 1.00 148.20 398 ALA A N 1
ATOM 2629 C CA . ALA A 1 401 ? 26.003 29.080 11.383 1.00 133.76 398 ALA A CA 1
ATOM 2630 C C . ALA A 1 401 ? 25.899 30.218 10.379 1.00 149.91 398 ALA A C 1
ATOM 2631 O O . ALA A 1 401 ? 24.982 31.042 10.470 1.00 148.15 398 ALA A O 1
ATOM 2633 N N . ASP A 1 402 ? 26.818 30.262 9.409 1.00 159.01 399 ASP A N 1
ATOM 2634 C CA . ASP A 1 402 ? 26.929 31.363 8.458 1.00 169.91 399 ASP A CA 1
ATOM 2635 C C . ASP A 1 402 ? 25.937 31.289 7.303 1.00 177.03 399 ASP A C 1
ATOM 2636 O O . ASP A 1 402 ? 25.739 32.305 6.630 1.00 182.61 399 ASP A O 1
ATOM 2641 N N . LEU A 1 403 ? 25.317 30.138 7.047 1.00 163.62 400 LEU A N 1
ATOM 2642 C CA . LEU A 1 403 ? 24.435 30.020 5.892 1.00 165.39 400 LEU A CA 1
ATOM 2643 C C . LEU A 1 403 ? 23.226 30.942 6.045 1.00 158.82 400 LEU A C 1
ATOM 2644 O O . LEU A 1 403 ? 22.763 31.222 7.154 1.00 158.42 400 LEU A O 1
ATOM 2649 N N . ASP A 1 404 ? 22.726 31.424 4.908 1.00 135.94 401 ASP A N 1
ATOM 2650 C CA . ASP A 1 404 ? 21.579 32.319 4.883 1.00 126.23 401 ASP A CA 1
ATOM 2651 C C . ASP A 1 404 ? 20.324 31.620 5.396 1.00 127.30 401 ASP A C 1
ATOM 2652 O O . ASP A 1 404 ? 20.227 30.390 5.427 1.00 135.53 401 ASP A O 1
ATOM 2657 N N . ASP A 1 405 ? 19.345 32.438 5.791 1.00 144.15 402 ASP A N 1
ATOM 2658 C CA . ASP A 1 405 ? 18.063 31.929 6.263 1.00 142.51 402 ASP A CA 1
ATOM 2659 C C . ASP A 1 405 ? 17.312 31.172 5.177 1.00 148.80 402 ASP A C 1
ATOM 2660 O O . ASP A 1 405 ? 16.482 30.313 5.496 1.00 133.55 402 ASP A O 1
ATOM 2665 N N . ASP A 1 406 ? 17.593 31.459 3.904 1.00 165.35 403 ASP A N 1
ATOM 2666 C CA . ASP A 1 406 ? 16.983 30.717 2.808 1.00 176.63 403 ASP A CA 1
ATOM 2667 C C . ASP A 1 406 ? 17.640 29.364 2.581 1.00 175.44 403 ASP A C 1
ATOM 2668 O O . ASP A 1 406 ? 17.023 28.485 1.971 1.00 179.89 403 ASP A O 1
ATOM 2673 N N . VAL A 1 407 ? 18.870 29.177 3.066 1.00 156.66 404 VAL A N 1
ATOM 2674 C CA . VAL A 1 407 ? 19.594 27.934 2.822 1.00 150.59 404 VAL A CA 1
ATOM 2675 C C . VAL A 1 407 ? 19.036 26.804 3.679 1.00 144.98 404 VAL A C 1
ATOM 2676 O O . VAL A 1 407 ? 18.958 25.652 3.234 1.00 141.46 404 VAL A O 1
ATOM 2680 N N . HIS A 1 408 ? 18.622 27.118 4.911 1.00 166.13 405 HIS A N 1
ATOM 2681 C CA . HIS A 1 408 ? 18.290 26.081 5.886 1.00 153.47 405 HIS A CA 1
ATOM 2682 C C . HIS A 1 408 ? 17.163 25.179 5.390 1.00 154.65 405 HIS A C 1
ATOM 2683 O O . HIS A 1 408 ? 17.276 23.948 5.433 1.00 155.56 405 HIS A O 1
ATOM 2690 N N . ALA A 1 409 ? 16.068 25.772 4.905 1.00 162.15 406 ALA A N 1
ATOM 2691 C CA . ALA A 1 409 ? 14.941 24.973 4.429 1.00 166.93 406 ALA A CA 1
ATOM 2692 C C . ALA A 1 409 ? 15.329 24.095 3.245 1.00 164.60 406 ALA A C 1
ATOM 2693 O O . ALA A 1 409 ? 14.769 23.006 3.067 1.00 162.22 406 ALA A O 1
ATOM 2695 N N . LYS A 1 410 ? 16.283 24.549 2.428 1.00 145.73 407 LYS A N 1
ATOM 2696 C CA . LYS A 1 410 ? 16.732 23.745 1.298 1.00 138.78 407 LYS A CA 1
ATOM 2697 C C . LYS A 1 410 ? 17.470 22.496 1.759 1.00 131.85 407 LYS A C 1
ATOM 2698 O O . LYS A 1 410 ? 17.440 21.471 1.068 1.00 130.79 407 LYS A O 1
ATOM 2700 N N . LEU A 1 411 ? 18.126 22.558 2.921 1.00 130.60 408 LEU A N 1
ATOM 2701 C CA . LEU A 1 411 ? 18.834 21.389 3.433 1.00 120.23 408 LEU A CA 1
ATOM 2702 C C . LEU A 1 411 ? 17.868 20.262 3.770 1.00 111.33 408 LEU A C 1
ATOM 2703 O O . LEU A 1 411 ? 18.172 19.085 3.545 1.00 105.30 408 LEU A O 1
ATOM 2708 N N . ASP A 1 412 ? 16.696 20.604 4.309 1.00 140.49 409 ASP A N 1
ATOM 2709 C CA . ASP A 1 412 ? 15.748 19.579 4.727 1.00 143.73 409 ASP A CA 1
ATOM 2710 C C . ASP A 1 412 ? 15.095 18.895 3.531 1.00 149.84 409 ASP A C 1
ATOM 2711 O O . ASP A 1 412 ? 14.642 17.750 3.646 1.00 148.91 409 ASP A O 1
ATOM 2716 N N . SER A 1 413 ? 15.035 19.576 2.383 1.00 143.74 410 SER A N 1
ATOM 2717 C CA . SER A 1 413 ? 14.533 18.942 1.168 1.00 145.23 410 SER A CA 1
ATOM 2718 C C . SER A 1 413 ? 15.471 17.842 0.687 1.00 143.40 410 SER A C 1
ATOM 2719 O O . SER A 1 413 ? 15.013 16.843 0.119 1.00 148.22 410 SER A O 1
ATOM 2722 N N . LEU A 1 414 ? 16.774 18.004 0.910 1.00 129.94 411 LEU A N 1
ATOM 2723 C CA . LEU A 1 414 ? 17.744 16.984 0.540 1.00 127.27 411 LEU A CA 1
ATOM 2724 C C . LEU A 1 414 ? 17.533 15.716 1.358 1.00 129.94 411 LEU A C 1
ATOM 2725 O O . LEU A 1 414 ? 17.334 15.766 2.575 1.00 136.67 411 LEU A O 1
ATOM 2730 N N . HIS A 1 415 ? 17.578 14.572 0.678 1.00 125.01 412 HIS A N 1
ATOM 2731 C CA . HIS A 1 415 ? 17.371 13.272 1.305 1.00 127.47 412 HIS A CA 1
ATOM 2732 C C . HIS A 1 415 ? 18.541 12.362 0.969 1.00 125.57 412 HIS A C 1
ATOM 2733 O O . HIS A 1 415 ? 18.752 12.023 -0.200 1.00 130.99 412 HIS A O 1
ATOM 2740 N N . LEU A 1 416 ? 19.290 11.957 1.997 1.00 138.49 413 LEU A N 1
ATOM 2741 C CA . LEU A 1 416 ? 20.381 11.005 1.866 1.00 136.37 413 LEU A CA 1
ATOM 2742 C C . LEU A 1 416 ? 19.881 9.588 2.125 1.00 134.63 413 LEU A C 1
ATOM 2743 O O . LEU A 1 416 ? 18.911 9.392 2.864 1.00 140.50 413 LEU A O 1
ATOM 2748 N N . PRO A 1 417 ? 20.517 8.585 1.517 1.00 134.01 414 PRO A N 1
ATOM 2749 C CA . PRO A 1 417 ? 20.116 7.196 1.775 1.00 139.47 414 PRO A CA 1
ATOM 2750 C C . PRO A 1 417 ? 20.234 6.841 3.251 1.00 131.66 414 PRO A C 1
ATOM 2751 O O . PRO A 1 417 ? 21.120 7.321 3.962 1.00 120.78 414 PRO A O 1
ATOM 2755 N N . VAL A 1 418 ? 19.316 5.993 3.710 1.00 144.81 415 VAL A N 1
ATOM 2756 C CA . VAL A 1 418 ? 19.218 5.605 5.111 1.00 136.42 415 VAL A CA 1
ATOM 2757 C C . VAL A 1 418 ? 19.319 4.089 5.206 1.00 131.48 415 VAL A C 1
ATOM 2758 O O . VAL A 1 418 ? 18.828 3.370 4.329 1.00 133.78 415 VAL A O 1
ATOM 2762 N N . GLY A 1 419 ? 19.952 3.607 6.264 1.00 117.22 416 GLY A N 1
ATOM 2763 C CA . GLY A 1 419 ? 20.058 2.184 6.507 1.00 118.36 416 GLY A CA 1
ATOM 2764 C C . GLY A 1 419 ? 21.346 1.861 7.238 1.00 112.85 416 GLY A C 1
ATOM 2765 O O . GLY A 1 419 ? 22.038 2.743 7.737 1.00 109.90 416 GLY A O 1
ATOM 2766 N N . ARG A 1 420 ? 21.646 0.564 7.292 1.00 114.28 417 ARG A N 1
ATOM 2767 C CA . ARG A 1 420 ? 22.859 0.059 7.918 1.00 108.34 417 ARG A CA 1
ATOM 2768 C C . ARG A 1 420 ? 23.364 -1.143 7.134 1.00 118.95 417 ARG A C 1
ATOM 2769 O O . ARG A 1 420 ? 22.578 -1.922 6.590 1.00 115.30 417 ARG A O 1
ATOM 2777 N N . ALA A 1 421 ? 24.684 -1.280 7.077 1.00 132.21 418 ALA A N 1
ATOM 2778 C CA . ALA A 1 421 ? 25.298 -2.433 6.440 1.00 139.70 418 ALA A CA 1
ATOM 2779 C C . ALA A 1 421 ? 25.530 -3.539 7.464 1.00 132.91 418 ALA A C 1
ATOM 2780 O O . ALA A 1 421 ? 25.366 -3.352 8.672 1.00 129.49 418 ALA A O 1
ATOM 2782 N N . ALA A 1 422 ? 25.913 -4.713 6.962 1.00 113.15 419 ALA A N 1
ATOM 2783 C CA . ALA A 1 422 ? 26.112 -5.861 7.840 1.00 103.26 419 ALA A CA 1
ATOM 2784 C C . ALA A 1 422 ? 27.427 -5.770 8.607 1.00 102.05 419 ALA A C 1
ATOM 2785 O O . ALA A 1 422 ? 27.469 -6.075 9.803 1.00 91.71 419 ALA A O 1
ATOM 2787 N N . TYR A 1 423 ? 28.505 -5.359 7.942 1.00 120.70 420 TYR A N 1
ATOM 2788 C CA . TYR A 1 423 ? 29.821 -5.246 8.548 1.00 119.21 420 TYR A CA 1
ATOM 2789 C C . TYR A 1 423 ? 30.064 -3.793 8.981 1.00 115.27 420 TYR A C 1
ATOM 2790 O O . TYR A 1 423 ? 29.128 -2.984 9.041 1.00 115.62 420 TYR A O 1
ATOM 2792 N N . SER A 1 424 ? 31.321 -3.445 9.263 1.00 99.89 421 SER A N 1
ATOM 2793 C CA . SER A 1 424 ? 31.672 -2.144 9.815 1.00 96.01 421 SER A CA 1
ATOM 2794 C C . SER A 1 424 ? 32.662 -1.412 8.915 1.00 128.27 421 SER A C 1
ATOM 2795 O O . SER A 1 424 ? 33.368 -2.023 8.109 1.00 148.25 421 SER A O 1
ATOM 2798 N N . GLU A 1 425 ? 32.724 -0.089 9.101 1.00 114.41 422 GLU A N 1
ATOM 2799 C CA . GLU A 1 425 ? 33.498 0.803 8.239 1.00 120.10 422 GLU A CA 1
ATOM 2800 C C . GLU A 1 425 ? 34.881 0.258 7.891 1.00 136.45 422 GLU A C 1
ATOM 2801 O O . GLU A 1 425 ? 35.256 0.186 6.714 1.00 148.77 422 GLU A O 1
ATOM 2803 N N . ASP A 1 426 ? 35.655 -0.126 8.909 1.00 131.05 423 ASP A N 1
ATOM 2804 C CA . ASP A 1 426 ? 36.995 -0.648 8.655 1.00 140.05 423 ASP A CA 1
ATOM 2805 C C . ASP A 1 426 ? 36.942 -1.955 7.872 1.00 129.09 423 ASP A C 1
ATOM 2806 O O . ASP A 1 426 ? 37.744 -2.170 6.957 1.00 144.96 423 ASP A O 1
ATOM 2811 N N . THR A 1 427 ? 35.998 -2.838 8.208 1.00 107.75 424 THR A N 1
ATOM 2812 C CA . THR A 1 427 ? 35.822 -4.052 7.417 1.00 103.52 424 THR A CA 1
ATOM 2813 C C . THR A 1 427 ? 35.223 -3.748 6.049 1.00 108.85 424 THR A C 1
ATOM 2814 O O . THR A 1 427 ? 35.452 -4.498 5.093 1.00 110.26 424 THR A O 1
ATOM 2818 N N . LEU A 1 428 ? 34.449 -2.666 5.938 1.00 117.07 425 LEU A N 1
ATOM 2819 C CA . LEU A 1 428 ? 33.908 -2.272 4.641 1.00 132.40 425 LEU A CA 1
ATOM 2820 C C . LEU A 1 428 ? 35.010 -1.785 3.710 1.00 150.15 425 LEU A C 1
ATOM 2821 O O . LEU A 1 428 ? 35.038 -2.152 2.530 1.00 159.56 425 LEU A O 1
ATOM 2826 N N . VAL A 1 429 ? 35.931 -0.969 4.228 1.00 140.38 426 VAL A N 1
ATOM 2827 C CA . VAL A 1 429 ? 37.039 -0.459 3.423 1.00 144.76 426 VAL A CA 1
ATOM 2828 C C . VAL A 1 429 ? 38.045 -1.565 3.118 1.00 157.74 426 VAL A C 1
ATOM 2829 O O . VAL A 1 429 ? 38.544 -1.674 1.991 1.00 170.69 426 VAL A O 1
ATOM 2833 N N . ARG A 1 430 ? 38.355 -2.402 4.110 1.00 146.04 427 ARG A N 1
ATOM 2834 C CA . ARG A 1 430 ? 39.409 -3.396 3.936 1.00 140.94 427 ARG A CA 1
ATOM 2835 C C . ARG A 1 430 ? 39.055 -4.416 2.861 1.00 146.84 427 ARG A C 1
ATOM 2836 O O . ARG A 1 430 ? 39.940 -4.897 2.144 1.00 178.52 427 ARG A O 1
ATOM 2844 N N . LEU A 1 431 ? 37.774 -4.757 2.722 1.00 139.03 428 LEU A N 1
ATOM 2845 C CA . LEU A 1 431 ? 37.420 -5.773 1.739 1.00 146.75 428 LEU A CA 1
ATOM 2846 C C . LEU A 1 431 ? 37.387 -5.215 0.323 1.00 172.19 428 LEU A C 1
ATOM 2847 O O . LEU A 1 431 ? 37.683 -5.946 -0.626 1.00 183.25 428 LEU A O 1
ATOM 2852 N N . THR A 1 432 ? 37.052 -3.934 0.155 1.00 161.87 429 THR A N 1
ATOM 2853 C CA . THR A 1 432 ? 37.163 -3.322 -1.166 1.00 180.85 429 THR A CA 1
ATOM 2854 C C . THR A 1 432 ? 38.615 -3.256 -1.623 1.00 192.64 429 THR A C 1
ATOM 2855 O O . THR A 1 432 ? 38.912 -3.483 -2.802 1.00 205.45 429 THR A O 1
ATOM 2859 N N . ARG A 1 433 ? 39.531 -2.946 -0.702 1.00 180.01 430 ARG A N 1
ATOM 2860 C CA . ARG A 1 433 ? 40.953 -2.945 -1.031 1.00 175.44 430 ARG A CA 1
ATOM 2861 C C . ARG A 1 433 ? 41.407 -4.330 -1.473 1.00 171.20 430 ARG A C 1
ATOM 2862 O O . ARG A 1 433 ? 42.111 -4.476 -2.479 1.00 189.16 430 ARG A O 1
ATOM 2864 N N . ARG A 1 434 ? 41.001 -5.364 -0.732 1.00 133.67 431 ARG A N 1
ATOM 2865 C CA . ARG A 1 434 ? 41.283 -6.730 -1.157 1.00 127.92 431 ARG A CA 1
ATOM 2866 C C . ARG A 1 434 ? 40.462 -7.117 -2.383 1.00 127.74 431 ARG A C 1
ATOM 2867 O O . ARG A 1 434 ? 40.888 -7.977 -3.162 1.00 125.84 431 ARG A O 1
ATOM 2877 N N . LEU A 1 436 ? 39.750 -5.096 -4.901 1.00 202.94 433 LEU A N 1
ATOM 2878 C CA . LEU A 1 436 ? 40.430 -4.505 -6.049 1.00 219.82 433 LEU A CA 1
ATOM 2879 C C . LEU A 1 436 ? 41.563 -5.398 -6.542 1.00 220.69 433 LEU A C 1
ATOM 2880 O O . LEU A 1 436 ? 41.725 -5.594 -7.752 1.00 227.60 433 LEU A O 1
ATOM 2885 N N . SER A 1 437 ? 42.347 -5.958 -5.621 1.00 165.85 434 SER A N 1
ATOM 2886 C CA . SER A 1 437 ? 43.508 -6.763 -5.983 1.00 160.00 434 SER A CA 1
ATOM 2887 C C . SER A 1 437 ? 43.152 -8.183 -6.412 1.00 151.16 434 SER A C 1
ATOM 2888 O O . SER A 1 437 ? 44.050 -8.922 -6.828 1.00 144.85 434 SER A O 1
ATOM 2891 N N . ASP A 1 438 ? 41.888 -8.589 -6.311 1.00 169.02 435 ASP A N 1
ATOM 2892 C CA . ASP A 1 438 ? 41.416 -9.854 -6.862 1.00 179.43 435 ASP A CA 1
ATOM 2893 C C . ASP A 1 438 ? 40.397 -9.579 -7.963 1.00 188.71 435 ASP A C 1
ATOM 2894 O O . ASP A 1 438 ? 40.065 -8.430 -8.264 1.00 192.44 435 ASP A O 1
ATOM 2899 N N . GLY A 1 439 ? 39.892 -10.655 -8.561 1.00 166.54 436 GLY A N 1
ATOM 2900 C CA . GLY A 1 439 ? 38.897 -10.549 -9.612 1.00 169.84 436 GLY A CA 1
ATOM 2901 C C . GLY A 1 439 ? 37.543 -10.067 -9.125 1.00 159.86 436 GLY A C 1
ATOM 2902 O O . GLY A 1 439 ? 37.082 -8.993 -9.510 1.00 158.50 436 GLY A O 1
ATOM 2903 N N . TYR A 1 443 ? 32.518 -12.890 -1.023 1.00 126.85 440 TYR A N 1
ATOM 2904 C CA . TYR A 1 443 ? 32.678 -14.306 -0.713 1.00 123.50 440 TYR A CA 1
ATOM 2905 C C . TYR A 1 443 ? 34.101 -14.749 -1.027 1.00 130.64 440 TYR A C 1
ATOM 2906 O O . TYR A 1 443 ? 34.965 -14.776 -0.143 1.00 130.52 440 TYR A O 1
ATOM 2908 N N . THR A 1 444 ? 34.331 -15.109 -2.292 1.00 310.75 441 THR A N 1
ATOM 2909 C CA . THR A 1 444 ? 35.686 -15.381 -2.756 1.00 319.43 441 THR A CA 1
ATOM 2910 C C . THR A 1 444 ? 36.600 -14.199 -2.460 1.00 323.32 441 THR A C 1
ATOM 2911 O O . THR A 1 444 ? 37.716 -14.369 -1.957 1.00 325.82 441 THR A O 1
ATOM 2915 N N . ALA A 1 445 ? 36.129 -12.984 -2.741 1.00 229.78 442 ALA A N 1
ATOM 2916 C CA . ALA A 1 445 ? 36.905 -11.805 -2.379 1.00 229.92 442 ALA A CA 1
ATOM 2917 C C . ALA A 1 445 ? 36.937 -11.621 -0.867 1.00 223.81 442 ALA A C 1
ATOM 2918 O O . ALA A 1 445 ? 37.917 -11.108 -0.313 1.00 227.02 442 ALA A O 1
ATOM 2920 N N . ARG A 1 446 ? 35.884 -12.062 -0.179 1.00 266.10 443 ARG A N 1
ATOM 2921 C CA . ARG A 1 446 ? 35.758 -11.802 1.249 1.00 261.73 443 ARG A CA 1
ATOM 2922 C C . ARG A 1 446 ? 36.553 -12.782 2.103 1.00 263.88 443 ARG A C 1
ATOM 2923 O O . ARG A 1 446 ? 36.951 -12.431 3.219 1.00 262.71 443 ARG A O 1
ATOM 2925 N N . LEU A 1 447 ? 36.806 -13.993 1.598 1.00 271.40 444 LEU A N 1
ATOM 2926 C CA . LEU A 1 447 ? 37.311 -15.073 2.445 1.00 269.11 444 LEU A CA 1
ATOM 2927 C C . LEU A 1 447 ? 38.677 -14.740 3.036 1.00 273.36 444 LEU A C 1
ATOM 2928 O O . LEU A 1 447 ? 38.876 -14.822 4.254 1.00 273.36 444 LEU A O 1
ATOM 2933 N N . GLN A 1 448 ? 39.631 -14.359 2.183 1.00 323.27 445 GLN A N 1
ATOM 2934 C CA . GLN A 1 448 ? 41.028 -14.277 2.595 1.00 330.28 445 GLN A CA 1
ATOM 2935 C C . GLN A 1 448 ? 41.277 -13.214 3.656 1.00 329.78 445 GLN A C 1
ATOM 2936 O O . GLN A 1 448 ? 42.296 -13.282 4.353 1.00 330.94 445 GLN A O 1
ATOM 2938 N N . GLU A 1 449 ? 40.374 -12.242 3.803 1.00 288.35 446 GLU A N 1
ATOM 2939 C CA . GLU A 1 449 ? 40.678 -11.091 4.646 1.00 282.87 446 GLU A CA 1
ATOM 2940 C C . GLU A 1 449 ? 40.800 -11.464 6.117 1.00 272.60 446 GLU A C 1
ATOM 2941 O O . GLU A 1 449 ? 41.649 -10.911 6.824 1.00 274.36 446 GLU A O 1
ATOM 2947 N N . PHE A 1 450 ? 39.981 -12.398 6.597 1.00 305.92 447 PHE A N 1
ATOM 2948 C CA . PHE A 1 450 ? 39.878 -12.658 8.026 1.00 302.87 447 PHE A CA 1
ATOM 2949 C C . PHE A 1 450 ? 40.420 -14.010 8.463 1.00 304.14 447 PHE A C 1
ATOM 2950 O O . PHE A 1 450 ? 40.394 -14.305 9.664 1.00 298.16 447 PHE A O 1
ATOM 2958 N N . GLY A 1 451 ? 40.914 -14.830 7.543 1.00 180.84 448 GLY A N 1
ATOM 2959 C CA . GLY A 1 451 ? 41.276 -16.186 7.914 1.00 180.30 448 GLY A CA 1
ATOM 2960 C C . GLY A 1 451 ? 40.097 -16.965 8.455 1.00 173.74 448 GLY A C 1
ATOM 2961 O O . GLY A 1 451 ? 40.256 -17.768 9.383 1.00 173.08 448 GLY A O 1
ATOM 2962 N N . ILE A 1 452 ? 38.909 -16.738 7.897 1.00 135.95 449 ILE A N 1
ATOM 2963 C CA . ILE A 1 452 ? 37.675 -17.370 8.353 1.00 141.37 449 ILE A CA 1
ATOM 2964 C C . ILE A 1 452 ? 37.478 -18.651 7.557 1.00 157.98 449 ILE A C 1
ATOM 2965 O O . ILE A 1 452 ? 37.416 -18.617 6.321 1.00 178.82 449 ILE A O 1
ATOM 2967 N N . GLU A 1 453 ? 37.397 -19.778 8.260 1.00 144.17 450 GLU A N 1
ATOM 2968 C CA . GLU A 1 453 ? 37.148 -21.049 7.595 1.00 149.49 450 GLU A CA 1
ATOM 2969 C C . GLU A 1 453 ? 35.840 -20.970 6.813 1.00 149.88 450 GLU A C 1
ATOM 2970 O O . GLU A 1 453 ? 34.819 -20.547 7.368 1.00 141.74 450 GLU A O 1
ATOM 2972 N N . PRO A 1 454 ? 35.829 -21.372 5.535 1.00 164.32 451 PRO A N 1
ATOM 2973 C CA . PRO A 1 454 ? 34.677 -21.102 4.657 1.00 158.86 451 PRO A CA 1
ATOM 2974 C C . PRO A 1 454 ? 33.308 -21.452 5.228 1.00 147.94 451 PRO A C 1
ATOM 2975 O O . PRO A 1 454 ? 32.319 -20.782 4.910 1.00 148.49 451 PRO A O 1
ATOM 2979 N N . SER A 1 455 ? 33.227 -22.484 6.072 1.00 152.44 452 SER A N 1
ATOM 2980 C CA . SER A 1 455 ? 31.952 -22.848 6.685 1.00 142.50 452 SER A CA 1
ATOM 2981 C C . SER A 1 455 ? 31.463 -21.814 7.692 1.00 133.68 452 SER A C 1
ATOM 2982 O O . SER A 1 455 ? 30.380 -21.995 8.261 1.00 117.79 452 SER A O 1
ATOM 2985 N N . TRP A 1 456 ? 32.223 -20.742 7.915 1.00 151.93 453 TRP A N 1
ATOM 2986 C CA . TRP A 1 456 ? 31.933 -19.796 8.986 1.00 147.84 453 TRP A CA 1
ATOM 2987 C C . TRP A 1 456 ? 30.554 -19.165 8.830 1.00 135.02 453 TRP A C 1
ATOM 2988 O O . TRP A 1 456 ? 30.202 -18.654 7.763 1.00 132.47 453 TRP A O 1
ATOM 2999 N N . THR A 1 457 ? 29.769 -19.221 9.904 1.00 152.92 454 THR A N 1
ATOM 3000 C CA . THR A 1 457 ? 28.563 -18.437 10.112 1.00 140.02 454 THR A CA 1
ATOM 3001 C C . THR A 1 457 ? 28.766 -17.523 11.316 1.00 123.53 454 THR A C 1
ATOM 3002 O O . THR A 1 457 ? 29.479 -17.891 12.256 1.00 117.51 454 THR A O 1
ATOM 3006 N N . PRO A 1 458 ? 28.187 -16.326 11.319 1.00 113.76 455 PRO A N 1
ATOM 3007 C CA . PRO A 1 458 ? 28.338 -15.442 12.479 1.00 110.31 455 PRO A CA 1
ATOM 3008 C C . PRO A 1 458 ? 27.764 -16.096 13.722 1.00 116.64 455 PRO A C 1
ATOM 3009 O O . PRO A 1 458 ? 26.666 -16.670 13.675 1.00 119.33 455 PRO A O 1
ATOM 3013 N N . PRO A 1 459 ? 28.475 -16.043 14.855 1.00 129.98 456 PRO A N 1
ATOM 3014 C CA . PRO A 1 459 ? 27.983 -16.730 16.057 1.00 120.87 456 PRO A CA 1
ATOM 3015 C C . PRO A 1 459 ? 26.691 -16.137 16.599 1.00 104.19 456 PRO A C 1
ATOM 3016 O O . PRO A 1 459 ? 26.224 -15.094 16.132 1.00 106.94 456 PRO A O 1
ATOM 3020 N N . THR A 1 460 ? 26.105 -16.812 17.579 1.00 116.79 457 THR A N 1
ATOM 3021 C CA . THR A 1 460 ? 24.881 -16.408 18.250 1.00 109.53 457 THR A CA 1
ATOM 3022 C C . THR A 1 460 ? 25.185 -16.088 19.707 1.00 98.73 457 THR A C 1
ATOM 3023 O O . THR A 1 460 ? 26.177 -16.577 20.264 1.00 95.24 457 THR A O 1
ATOM 3027 N N . PRO A 1 461 ? 24.354 -15.283 20.362 1.00 104.01 458 PRO A N 1
ATOM 3028 C CA . PRO A 1 461 ? 24.539 -15.016 21.790 1.00 99.38 458 PRO A CA 1
ATOM 3029 C C . PRO A 1 461 ? 24.064 -16.202 22.626 1.00 88.27 458 PRO A C 1
ATOM 3030 O O . PRO A 1 461 ? 23.586 -17.210 22.106 1.00 84.26 458 PRO A O 1
ATOM 3034 N N . ARG A 1 462 ? 24.196 -16.065 23.947 1.00 86.48 459 ARG A N 1
ATOM 3035 C CA . ARG A 1 462 ? 23.658 -17.083 24.840 1.00 78.44 459 ARG A CA 1
ATOM 3036 C C . ARG A 1 462 ? 22.156 -17.229 24.612 1.00 86.04 459 ARG A C 1
ATOM 3037 O O . ARG A 1 462 ? 21.495 -16.332 24.083 1.00 93.29 459 ARG A O 1
ATOM 3039 N N . ILE A 1 463 ? 21.624 -18.391 24.989 1.00 108.27 460 ILE A N 1
ATOM 3040 C CA . ILE A 1 463 ? 20.219 -18.693 24.726 1.00 95.43 460 ILE A CA 1
ATOM 3041 C C . ILE A 1 463 ? 19.313 -17.645 25.361 1.00 88.64 460 ILE A C 1
ATOM 3042 O O . ILE A 1 463 ? 18.377 -17.142 24.728 1.00 90.51 460 ILE A O 1
ATOM 3047 N N . GLY A 1 464 ? 19.584 -17.291 26.614 1.00 99.23 461 GLY A N 1
ATOM 3048 C CA . GLY A 1 464 ? 18.765 -16.335 27.329 1.00 110.68 461 GLY A CA 1
ATOM 3049 C C . GLY A 1 464 ? 18.954 -14.889 26.933 1.00 104.38 461 GLY A C 1
ATOM 3050 O O . GLY A 1 464 ? 18.301 -14.025 27.523 1.00 98.84 461 GLY A O 1
ATOM 3051 N N . GLU A 1 465 ? 19.814 -14.598 25.966 1.00 97.54 462 GLU A N 1
ATOM 3052 C CA . GLU A 1 465 ? 20.044 -13.225 25.537 1.00 94.01 462 GLU A CA 1
ATOM 3053 C C . GLU A 1 465 ? 18.759 -12.623 24.981 1.00 72.76 462 GLU A C 1
ATOM 3054 O O . GLU A 1 465 ? 18.204 -13.162 24.012 1.00 78.06 462 GLU A O 1
ATOM 3060 N N . PRO A 1 466 ? 18.262 -11.524 25.545 1.00 66.27 463 PRO A N 1
ATOM 3061 C CA . PRO A 1 466 ? 17.029 -10.922 25.025 1.00 68.92 463 PRO A CA 1
ATOM 3062 C C . PRO A 1 466 ? 17.214 -10.386 23.616 1.00 80.94 463 PRO A C 1
ATOM 3063 O O . PRO A 1 466 ? 18.310 -10.002 23.206 1.00 84.93 463 PRO A O 1
ATOM 3067 N N . VAL A 1 467 ? 16.114 -10.365 22.866 1.00 91.37 464 VAL A N 1
ATOM 3068 C CA . VAL A 1 467 ? 16.144 -9.973 21.463 1.00 98.74 464 VAL A CA 1
ATOM 3069 C C . VAL A 1 467 ? 15.322 -8.726 21.170 1.00 100.60 464 VAL A C 1
ATOM 3070 O O . VAL A 1 467 ? 15.398 -8.203 20.048 1.00 109.28 464 VAL A O 1
ATOM 3074 N N . GLY A 1 468 ? 14.541 -8.223 22.131 1.00 87.39 465 GLY A N 1
ATOM 3075 C CA . GLY A 1 468 ? 13.740 -7.021 21.957 1.00 85.23 465 GLY A CA 1
ATOM 3076 C C . GLY A 1 468 ? 12.251 -7.266 22.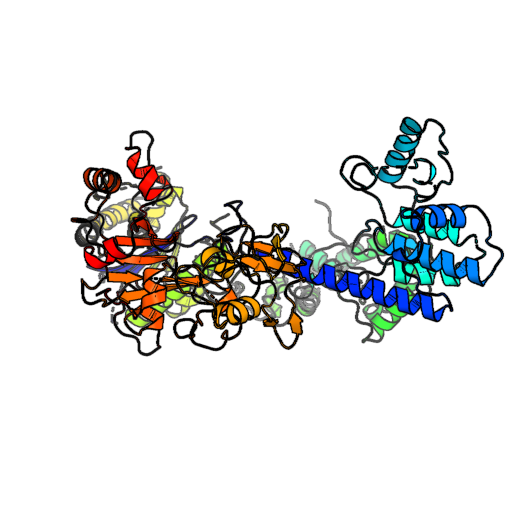028 1.00 77.05 465 GLY A C 1
ATOM 3077 O O . GLY A 1 468 ? 11.501 -6.402 22.501 1.00 80.37 465 GLY A O 1
ATOM 3078 N N . ASN A 1 469 ? 11.794 -8.420 21.561 1.00 94.77 466 ASN A N 1
ATOM 3079 C CA . ASN A 1 469 ? 10.384 -8.770 21.650 1.00 86.00 466 ASN A CA 1
ATOM 3080 C C . ASN A 1 469 ? 10.085 -9.317 23.041 1.00 85.03 466 ASN A C 1
ATOM 3081 O O . ASN A 1 469 ? 10.681 -10.325 23.437 1.00 99.25 466 ASN A O 1
ATOM 3086 N N . PRO A 1 470 ? 9.196 -8.689 23.813 1.00 88.38 467 PRO A N 1
ATOM 3087 C CA . PRO A 1 470 ? 8.950 -9.187 25.176 1.00 70.94 467 PRO A CA 1
ATOM 3088 C C . PRO A 1 470 ? 8.388 -10.596 25.210 1.00 70.97 467 PRO A C 1
ATOM 3089 O O . PRO A 1 470 ? 8.734 -11.373 26.108 1.00 59.46 467 PRO A O 1
ATOM 3093 N N . ALA A 1 471 ? 7.522 -10.947 24.257 1.00 75.44 468 ALA A N 1
ATOM 3094 C CA . ALA A 1 471 ? 6.968 -12.297 24.234 1.00 77.68 468 ALA A CA 1
ATOM 3095 C C . ALA A 1 471 ? 8.044 -13.322 23.909 1.00 83.34 468 ALA A C 1
ATOM 3096 O O . ALA A 1 471 ? 8.088 -14.401 24.513 1.00 77.42 468 ALA A O 1
ATOM 3098 N N . VAL A 1 472 ? 8.926 -12.999 22.961 1.00 88.46 469 VAL A N 1
ATOM 3099 C CA . VAL A 1 472 ? 10.014 -13.906 22.608 1.00 86.56 469 VAL A CA 1
ATOM 3100 C C . VAL A 1 472 ? 11.008 -14.022 23.756 1.00 88.49 469 VAL A C 1
ATOM 3101 O O . VAL A 1 472 ? 11.475 -15.121 24.081 1.00 95.31 469 VAL A O 1
ATOM 3105 N N . ASP A 1 473 ? 11.346 -12.896 24.390 1.00 91.33 470 ASP A N 1
ATOM 3106 C CA . ASP A 1 473 ? 12.314 -12.919 25.483 1.00 75.12 470 ASP A CA 1
ATOM 3107 C C . ASP A 1 473 ? 11.818 -13.747 26.659 1.00 65.88 470 ASP A C 1
ATOM 3108 O O . ASP A 1 473 ? 12.630 -14.276 27.428 1.00 75.34 470 ASP A O 1
ATOM 3113 N N . ARG A 1 474 ? 10.499 -13.862 26.824 1.00 90.24 471 ARG A N 1
ATOM 3114 C CA . ARG A 1 474 ? 9.958 -14.740 27.856 1.00 79.69 471 ARG A CA 1
ATOM 3115 C C . ARG A 1 474 ? 10.347 -16.189 27.592 1.00 86.25 471 ARG A C 1
ATOM 3116 O O . ARG A 1 474 ? 10.824 -16.891 28.492 1.00 86.24 471 ARG A O 1
ATOM 3124 N N . VAL A 1 475 ? 10.173 -16.645 26.351 1.00 89.43 472 VAL A N 1
ATOM 3125 C CA . VAL A 1 475 ? 10.480 -18.031 26.012 1.00 86.96 472 VAL A CA 1
ATOM 3126 C C . VAL A 1 475 ? 11.983 -18.276 26.062 1.00 95.11 472 VAL A C 1
ATOM 3127 O O . VAL A 1 475 ? 12.447 -19.265 26.642 1.00 92.64 472 VAL A O 1
ATOM 3131 N N . LEU A 1 476 ? 12.764 -17.380 25.453 1.00 76.76 473 LEU A N 1
ATOM 3132 C CA . LEU A 1 476 ? 14.210 -17.569 25.389 1.00 74.84 473 LEU A CA 1
ATOM 3133 C C . LEU A 1 476 ? 14.808 -17.706 26.780 1.00 72.01 473 LEU A C 1
ATOM 3134 O O . LEU A 1 476 ? 15.586 -18.629 27.046 1.00 67.00 473 LEU A O 1
ATOM 3139 N N . LYS A 1 477 ? 14.454 -16.794 27.686 1.00 70.61 474 LYS A N 1
ATOM 3140 C CA . LYS A 1 477 ? 15.020 -16.851 29.027 1.00 69.79 474 LYS A CA 1
ATOM 3141 C C . LYS A 1 477 ? 14.554 -18.100 29.762 1.00 78.47 474 LYS A C 1
ATOM 3142 O O . LYS A 1 477 ? 15.305 -18.681 30.554 1.00 63.49 474 LYS A O 1
ATOM 3148 N N . THR A 1 478 ? 13.326 -18.546 29.488 1.00 79.10 475 THR A N 1
ATOM 3149 C CA . THR A 1 478 ? 12.807 -19.743 30.143 1.00 79.33 475 THR A CA 1
ATOM 3150 C C . THR A 1 478 ? 13.524 -20.996 29.649 1.00 83.33 475 THR A C 1
ATOM 3151 O O . THR A 1 478 ? 13.962 -21.827 30.453 1.00 76.52 475 THR A O 1
ATOM 3155 N N . VAL A 1 479 ? 13.682 -21.134 28.329 1.00 78.26 476 VAL A N 1
ATOM 3156 C CA . VAL A 1 479 ? 14.342 -22.317 27.774 1.00 62.22 476 VAL A CA 1
ATOM 3157 C C . VAL A 1 479 ? 15.785 -22.404 28.260 1.00 77.81 476 VAL A C 1
ATOM 3158 O O . VAL A 1 479 ? 16.278 -23.488 28.599 1.00 84.02 476 VAL A O 1
ATOM 3162 N N . SER A 1 480 ? 16.480 -21.263 28.318 1.00 68.02 477 SER A N 1
ATOM 3163 C CA . SER A 1 480 ? 17.848 -21.248 28.832 1.00 71.05 477 SER A CA 1
ATOM 3164 C C . SER A 1 480 ? 17.902 -21.722 30.278 1.00 70.54 477 SER A C 1
ATOM 3165 O O . SER A 1 480 ? 18.784 -22.505 30.650 1.00 85.49 477 SER A O 1
ATOM 3168 N N . ARG A 1 481 ? 16.968 -21.258 31.109 1.00 90.44 478 ARG A N 1
ATOM 3169 C CA . ARG A 1 481 ? 16.976 -21.645 32.516 1.00 86.52 478 ARG A CA 1
ATOM 3170 C C . ARG A 1 481 ? 16.734 -23.139 32.684 1.00 81.89 478 ARG A C 1
ATOM 3171 O O . ARG A 1 481 ? 17.371 -23.788 33.522 1.00 67.09 478 ARG A O 1
ATOM 3179 N N . TRP A 1 482 ? 15.824 -23.703 31.887 1.00 75.79 479 TRP A N 1
ATOM 3180 C CA . TRP A 1 482 ? 15.459 -25.109 32.038 1.00 81.99 479 TRP A CA 1
ATOM 3181 C C . TRP A 1 482 ? 16.575 -26.025 31.558 1.00 89.31 479 TRP A C 1
ATOM 3182 O O . TRP A 1 482 ? 16.908 -27.015 32.219 1.00 88.54 479 TRP A O 1
ATOM 3193 N N . LEU A 1 483 ? 17.155 -25.715 30.397 1.00 80.65 480 LEU A N 1
ATOM 3194 C CA . LEU A 1 483 ? 18.263 -26.517 29.891 1.00 70.98 480 LEU A CA 1
ATOM 3195 C C . LEU A 1 483 ? 19.455 -26.462 30.836 1.00 71.02 480 LEU A C 1
ATOM 3196 O O . LEU A 1 483 ? 20.123 -27.477 31.060 1.00 86.25 480 LEU A O 1
ATOM 3201 N N . GLU A 1 484 ? 19.734 -25.286 31.404 1.00 63.65 481 GLU A N 1
ATOM 3202 C CA . GLU A 1 484 ? 20.844 -25.173 32.344 1.00 78.59 481 GLU A CA 1
ATOM 3203 C C . GLU A 1 484 ? 20.594 -26.018 33.585 1.00 84.73 481 GLU A C 1
ATOM 3204 O O . GLU A 1 484 ? 21.503 -26.698 34.076 1.00 98.63 481 GLU A O 1
ATOM 3210 N N . SER A 1 485 ? 19.362 -26.005 34.098 1.00 87.97 482 SER A N 1
ATOM 3211 C CA . SER A 1 485 ? 19.036 -26.891 35.208 1.00 91.29 482 SER A CA 1
ATOM 3212 C C . SER A 1 485 ? 19.045 -28.351 34.773 1.00 94.82 482 SER A C 1
ATOM 3213 O O . SER A 1 485 ? 19.411 -29.228 35.565 1.00 104.42 482 SER A O 1
ATOM 3216 N N . ALA A 1 486 ? 18.666 -28.629 33.522 1.00 66.84 483 ALA A N 1
ATOM 3217 C CA . ALA A 1 486 ? 18.684 -30.005 33.034 1.00 65.36 483 ALA A CA 1
ATOM 3218 C C . ALA A 1 486 ? 20.108 -30.485 32.783 1.00 89.55 483 ALA A C 1
ATOM 3219 O O . ALA A 1 486 ? 20.439 -31.641 33.071 1.00 86.62 483 ALA A O 1
ATOM 3221 N N . THR A 1 487 ? 20.959 -29.612 32.238 1.00 80.15 484 THR A N 1
ATOM 3222 C CA . THR A 1 487 ? 22.345 -29.982 31.966 1.00 84.94 484 THR A CA 1
ATOM 3223 C C . THR A 1 487 ? 23.110 -30.233 33.259 1.00 84.13 484 THR A C 1
ATOM 3224 O O . THR A 1 487 ? 23.833 -31.227 33.385 1.00 88.46 484 THR A O 1
ATOM 3228 N N . LYS A 1 488 ? 22.952 -29.346 34.240 1.00 77.38 485 LYS A N 1
ATOM 3229 C CA . LYS A 1 488 ? 23.673 -29.497 35.497 1.00 81.36 485 LYS A CA 1
ATOM 3230 C C . LYS A 1 488 ? 23.151 -30.645 36.350 1.00 90.31 485 LYS A C 1
ATOM 3231 O O . LYS A 1 488 ? 23.644 -30.817 37.471 1.00 95.48 485 LYS A O 1
ATOM 3233 N N . THR A 1 489 ? 22.187 -31.426 35.854 1.00 99.63 486 THR A N 1
ATOM 3234 C CA . THR A 1 489 ? 21.622 -32.568 36.568 1.00 91.63 486 THR A CA 1
ATOM 3235 C C . THR A 1 489 ? 21.867 -33.892 35.859 1.00 87.30 486 THR A C 1
ATOM 3236 O O . THR A 1 489 ? 22.349 -34.841 36.487 1.00 98.86 486 THR A O 1
ATOM 3240 N N . TRP A 1 490 ? 21.542 -33.992 34.568 1.00 92.85 487 TRP A N 1
ATOM 3241 C CA . TRP A 1 490 ? 21.728 -35.222 33.804 1.00 100.05 487 TRP A CA 1
ATOM 3242 C C . TRP A 1 490 ? 22.698 -35.031 32.643 1.00 116.01 487 TRP A C 1
ATOM 3243 O O . TRP A 1 490 ? 22.684 -35.815 31.688 1.00 139.65 487 TRP A O 1
ATOM 3254 N N . GLY A 1 491 ? 23.542 -34.009 32.709 1.00 86.99 488 GLY A N 1
ATOM 3255 C CA . GLY A 1 491 ? 24.459 -33.724 31.625 1.00 86.85 488 GLY A CA 1
ATOM 3256 C C . GLY A 1 491 ? 23.749 -33.195 30.389 1.00 85.83 488 GLY A C 1
ATOM 3257 O O . GLY A 1 491 ? 22.571 -32.855 30.400 1.00 95.45 488 GLY A O 1
ATOM 3258 N N . ALA A 1 492 ? 24.511 -33.124 29.304 1.00 86.85 489 ALA A N 1
ATOM 3259 C CA . ALA A 1 492 ? 23.957 -32.700 28.034 1.00 83.36 489 ALA A CA 1
ATOM 3260 C C . ALA A 1 492 ? 23.023 -33.774 27.484 1.00 87.34 489 ALA A C 1
ATOM 3261 O O . ALA A 1 492 ? 23.167 -34.957 27.803 1.00 95.86 489 ALA A O 1
ATOM 3263 N N . PRO A 1 493 ? 22.053 -33.381 26.666 1.00 114.34 490 PRO A N 1
ATOM 3264 C CA . PRO A 1 493 ? 21.177 -34.350 26.007 1.00 124.76 490 PRO A CA 1
ATOM 3265 C C . PRO A 1 493 ? 21.752 -34.819 24.678 1.00 131.74 490 PRO A C 1
ATOM 3266 O O . PRO A 1 493 ? 22.712 -34.258 24.151 1.00 138.82 490 PRO A O 1
ATOM 3270 N N . GLU A 1 494 ? 21.143 -35.880 24.146 1.00 104.61 491 GLU A N 1
ATOM 3271 C CA . GLU A 1 494 ? 21.534 -36.431 22.854 1.00 110.27 491 GLU A CA 1
ATOM 3272 C C . GLU A 1 494 ? 20.872 -35.691 21.696 1.00 110.83 491 GLU A C 1
ATOM 3273 O O . GLU A 1 494 ? 21.520 -35.428 20.677 1.00 119.75 491 GLU A O 1
ATOM 3279 N N . ARG A 1 495 ? 19.600 -35.320 21.845 1.00 110.99 492 ARG A N 1
ATOM 3280 C CA . ARG A 1 495 ? 18.858 -34.617 20.810 1.00 111.96 492 ARG A CA 1
ATOM 3281 C C . ARG A 1 495 ? 17.951 -33.572 21.442 1.00 106.95 492 ARG A C 1
ATOM 3282 O O . ARG A 1 495 ? 17.327 -33.822 22.476 1.00 102.52 492 ARG A O 1
ATOM 3290 N N . VAL A 1 496 ? 17.879 -32.407 20.805 1.00 114.09 493 VAL A N 1
ATOM 3291 C CA . VAL A 1 496 ? 16.917 -31.367 21.142 1.00 86.10 493 VAL A CA 1
ATOM 3292 C C . VAL A 1 496 ? 16.101 -31.087 19.889 1.00 101.59 493 VAL A C 1
ATOM 3293 O O . VAL A 1 496 ? 16.651 -30.651 18.871 1.00 101.31 493 VAL A O 1
ATOM 3297 N N . ILE A 1 497 ? 14.799 -31.345 19.955 1.00 110.54 494 ILE A N 1
ATOM 3298 C CA . ILE A 1 497 ? 13.897 -31.128 18.831 1.00 119.94 494 ILE A CA 1
ATOM 3299 C C . ILE A 1 497 ? 12.893 -30.056 19.233 1.00 102.89 494 ILE A C 1
ATOM 3300 O O . ILE A 1 497 ? 12.308 -30.123 20.321 1.00 104.62 494 ILE A O 1
ATOM 3305 N N . ILE A 1 498 ? 12.719 -29.056 18.370 1.00 106.30 495 ILE A N 1
ATOM 3306 C CA . ILE A 1 498 ? 11.856 -27.911 18.627 1.00 95.07 495 ILE A CA 1
ATOM 3307 C C . ILE A 1 498 ? 10.762 -27.882 17.566 1.00 105.91 495 ILE A C 1
ATOM 3308 O O . ILE A 1 498 ? 10.987 -28.258 16.411 1.00 125.76 495 ILE A O 1
ATOM 3313 N N . GLU A 1 499 ? 9.567 -27.440 17.965 1.00 104.69 496 GLU A N 1
ATOM 3314 C CA . GLU A 1 499 ? 8.387 -27.497 17.111 1.00 113.23 496 GLU A CA 1
ATOM 3315 C C . GLU A 1 499 ? 7.613 -26.186 17.173 1.00 109.83 496 GLU A C 1
ATOM 3316 O O . GLU A 1 499 ? 7.693 -25.444 18.155 1.00 93.46 496 GLU A O 1
ATOM 3318 N N . HIS A 1 500 ? 6.853 -25.923 16.110 1.00 124.05 497 HIS A N 1
ATOM 3319 C CA . HIS A 1 500 ? 6.051 -24.703 15.967 1.00 115.96 497 HIS A CA 1
ATOM 3320 C C . HIS A 1 500 ? 6.919 -23.449 16.037 1.00 111.83 497 HIS A C 1
ATOM 3321 O O . HIS A 1 500 ? 7.308 -22.894 15.006 1.00 115.98 497 HIS A O 1
ATOM 3323 N N . SER A 1 510 ? 5.808 -15.698 12.256 1.00 175.78 667 SER A N 1
ATOM 3324 C CA . SER A 1 510 ? 6.112 -14.630 13.203 1.00 177.92 667 SER A CA 1
ATOM 3325 C C . SER A 1 510 ? 6.662 -15.196 14.504 1.00 172.09 667 SER A C 1
ATOM 3326 O O . SER A 1 510 ? 7.673 -14.719 15.020 1.00 168.03 667 SER A O 1
ATOM 3329 N N . VAL A 1 511 ? 5.994 -16.220 15.037 1.00 156.31 668 VAL A N 1
ATOM 3330 C CA . VAL A 1 511 ? 6.516 -16.912 16.212 1.00 144.08 668 VAL A CA 1
ATOM 3331 C C . VAL A 1 511 ? 7.576 -17.944 15.831 1.00 148.66 668 VAL A C 1
ATOM 3332 O O . VAL A 1 511 ? 8.394 -18.326 16.678 1.00 147.39 668 VAL A O 1
ATOM 3336 N N . ALA A 1 512 ? 7.616 -18.370 14.565 1.00 187.01 669 ALA A N 1
ATOM 3337 C CA . ALA A 1 512 ? 8.651 -19.291 14.105 1.00 191.83 669 ALA A CA 1
ATOM 3338 C C . ALA A 1 512 ? 10.049 -18.697 14.223 1.00 195.70 669 ALA A C 1
ATOM 3339 O O . ALA A 1 512 ? 11.030 -19.451 14.258 1.00 197.38 669 ALA A O 1
ATOM 3341 N N . TRP A 1 513 ? 10.159 -17.367 14.288 1.00 160.03 670 TRP A N 1
ATOM 3342 C CA . TRP A 1 513 ? 11.453 -16.737 14.530 1.00 158.84 670 TRP A CA 1
ATOM 3343 C C . TRP A 1 513 ? 12.066 -17.252 15.828 1.00 151.96 670 TRP A C 1
ATOM 3344 O O . TRP A 1 513 ? 13.264 -17.560 15.877 1.00 155.11 670 TRP A O 1
ATOM 3363 N N . ALA A 1 515 ? 11.581 -20.239 17.205 1.00 116.98 672 ALA A N 1
ATOM 3364 C CA . ALA A 1 515 ? 12.028 -21.610 16.981 1.00 110.51 672 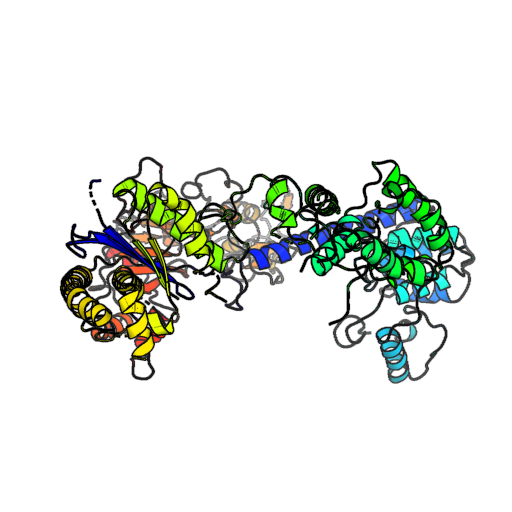ALA A CA 1
ATOM 3365 C C . ALA A 1 515 ? 13.324 -21.652 16.184 1.00 113.38 672 ALA A C 1
ATOM 3366 O O . ALA A 1 515 ? 14.206 -22.472 16.463 1.00 117.76 672 ALA A O 1
ATOM 3368 N N . ASN A 1 516 ? 13.458 -20.775 15.188 1.00 108.02 673 ASN A N 1
ATOM 3369 C CA . ASN A 1 516 ? 14.697 -20.709 14.420 1.00 119.61 673 ASN A CA 1
ATOM 3370 C C . ASN A 1 516 ? 15.849 -20.215 15.287 1.00 108.23 673 ASN A C 1
ATOM 3371 O O . ASN A 1 516 ? 16.918 -20.836 15.336 1.00 110.39 673 ASN A O 1
ATOM 3376 N N . GLU A 1 517 ? 15.642 -19.095 15.988 1.00 99.39 674 GLU A N 1
ATOM 3377 C CA . GLU A 1 517 ? 16.672 -18.567 16.876 1.00 107.82 674 GLU A CA 1
ATOM 3378 C C . GLU A 1 517 ? 17.023 -19.548 17.984 1.00 99.45 674 GLU A C 1
ATOM 3379 O O . GLU A 1 517 ? 18.182 -19.611 18.406 1.00 99.17 674 GLU A O 1
ATOM 3385 N N . LEU A 1 518 ? 16.048 -20.320 18.468 1.00 111.52 675 LEU A N 1
ATOM 3386 C CA . LEU A 1 518 ? 16.349 -21.330 19.477 1.00 102.27 675 LEU A CA 1
ATOM 3387 C C . LEU A 1 518 ? 17.346 -22.347 18.938 1.00 104.43 675 LEU A C 1
ATOM 3388 O O . LEU A 1 518 ? 18.400 -22.581 19.541 1.00 98.43 675 LEU A O 1
ATOM 3393 N N . ARG A 1 519 ? 17.037 -22.946 17.783 1.00 101.37 676 ARG A N 1
ATOM 3394 C CA . ARG A 1 519 ? 17.915 -23.957 17.202 1.00 113.14 676 ARG A CA 1
ATOM 3395 C C . ARG A 1 519 ? 19.331 -23.429 17.040 1.00 111.84 676 ARG A C 1
ATOM 3396 O O . ARG A 1 519 ? 20.301 -24.084 17.434 1.00 97.71 676 ARG A O 1
ATOM 3404 N N . SER A 1 520 ? 19.462 -22.233 16.462 1.00 114.59 677 SER A N 1
ATOM 3405 C CA . SER A 1 520 ? 20.778 -21.636 16.264 1.00 116.96 677 SER A CA 1
ATOM 3406 C C . SER A 1 520 ? 21.476 -21.396 17.598 1.00 113.87 677 SER A C 1
ATOM 3407 O O . SER A 1 520 ? 22.640 -21.772 17.780 1.00 131.02 677 SER A O 1
ATOM 3410 N N . ARG A 1 521 ? 20.772 -20.778 18.551 1.00 116.12 678 ARG A N 1
ATOM 3411 C CA . ARG A 1 521 ? 21.366 -20.517 19.858 1.00 106.50 678 ARG A CA 1
ATOM 3412 C C . ARG A 1 521 ? 21.673 -21.813 20.598 1.00 103.18 678 ARG A C 1
ATOM 3413 O O . ARG A 1 521 ? 22.719 -21.932 21.246 1.00 104.77 678 ARG A O 1
ATOM 3421 N N . VAL A 1 522 ? 20.778 -22.797 20.511 1.00 109.58 679 VAL A N 1
ATOM 3422 C CA . VAL A 1 522 ? 20.998 -24.055 21.218 1.00 110.74 679 VAL A CA 1
ATOM 3423 C C . VAL A 1 522 ? 22.118 -24.856 20.561 1.00 115.21 679 VAL A C 1
ATOM 3424 O O . VAL A 1 522 ? 22.958 -25.445 21.252 1.00 112.35 679 VAL A O 1
ATOM 3428 N N . ALA A 1 523 ? 22.160 -24.883 19.225 1.00 102.80 680 ALA A N 1
ATOM 3429 C CA . ALA A 1 523 ? 23.171 -25.679 18.530 1.00 111.17 680 ALA A CA 1
ATOM 3430 C C . ALA A 1 523 ? 24.581 -25.225 18.890 1.00 106.52 680 ALA A C 1
ATOM 3431 O O . ALA A 1 523 ? 25.453 -26.051 19.182 1.00 128.32 680 ALA A O 1
ATOM 3433 N N . GLN A 1 524 ? 24.826 -23.912 18.875 1.00 86.98 681 GLN A N 1
ATOM 3434 C CA . GLN A 1 524 ? 26.134 -23.403 19.282 1.00 98.06 681 GLN A CA 1
ATOM 3435 C C . GLN A 1 524 ? 26.409 -23.690 20.755 1.00 93.33 681 GLN A C 1
ATOM 3436 O O . GLN A 1 524 ? 27.547 -23.993 21.133 1.00 102.82 681 GLN A O 1
ATOM 3442 N N . HIS A 1 525 ? 25.378 -23.607 21.600 1.00 105.40 682 HIS A N 1
ATOM 3443 C CA . HIS A 1 525 ? 25.571 -23.829 23.031 1.00 107.14 682 HIS A CA 1
ATOM 3444 C C . HIS A 1 525 ? 26.018 -25.259 23.318 1.00 111.29 682 HIS A C 1
ATOM 3445 O O . HIS A 1 525 ? 26.855 -25.493 24.199 1.00 119.55 682 HIS A O 1
ATOM 3452 N N . PHE A 1 526 ? 25.482 -26.227 22.576 1.00 114.39 683 PHE A N 1
ATOM 3453 C CA . PHE A 1 526 ? 25.782 -27.638 22.776 1.00 117.03 683 PHE A CA 1
ATOM 3454 C C . PHE A 1 526 ? 26.702 -28.204 21.700 1.00 127.54 683 PHE A C 1
ATOM 3455 O O . PHE A 1 526 ? 26.746 -29.426 21.516 1.00 133.59 683 PHE A O 1
ATOM 3463 N N . ALA A 1 527 ? 27.433 -27.344 20.985 1.00 106.13 684 ALA A N 1
ATOM 3464 C CA . ALA A 1 527 ? 28.287 -27.820 19.899 1.00 100.29 684 ALA A CA 1
ATOM 3465 C C . ALA A 1 527 ? 29.410 -28.708 20.422 1.00 99.60 684 ALA A C 1
ATOM 3466 O O . ALA A 1 527 ? 29.823 -29.661 19.749 1.00 91.57 684 ALA A O 1
ATOM 3468 N N . SER A 1 528 ? 29.908 -28.411 21.624 1.00 98.61 685 SER A N 1
ATOM 3469 C CA . SER A 1 528 ? 31.010 -29.176 22.202 1.00 111.16 685 SER A CA 1
ATOM 3470 C C . SER A 1 528 ? 30.633 -30.637 22.412 1.00 116.99 685 SER A C 1
ATOM 3471 O O . SER A 1 528 ? 31.461 -31.535 22.217 1.00 140.32 685 SER A O 1
ATOM 3474 N N . HIS A 1 529 ? 29.393 -30.895 22.813 1.00 120.50 686 HIS A N 1
ATOM 3475 C CA . HIS A 1 529 ? 28.954 -32.229 23.195 1.00 122.73 686 HIS A CA 1
ATOM 3476 C C . HIS A 1 529 ? 28.337 -33.006 22.037 1.00 114.04 686 HIS A C 1
ATOM 3477 O O . HIS A 1 529 ? 27.867 -34.130 22.244 1.00 109.28 686 HIS A O 1
ATOM 3484 N N . GLY A 1 530 ? 28.329 -32.437 20.833 1.00 119.35 687 GLY A N 1
ATOM 3485 C CA . GLY A 1 530 ? 27.796 -33.121 19.671 1.00 130.40 687 GLY A CA 1
ATOM 3486 C C . GLY A 1 530 ? 26.341 -33.513 19.817 1.00 122.37 687 GLY A C 1
ATOM 3487 O O . GLY A 1 530 ? 26.005 -34.701 19.809 1.00 120.24 687 GLY A O 1
ATOM 3488 N N . THR A 1 531 ? 25.470 -32.521 19.959 1.00 109.45 688 THR A N 1
ATOM 3489 C CA . THR A 1 531 ? 24.039 -32.739 20.108 1.00 98.85 688 THR A CA 1
ATOM 3490 C C . THR A 1 531 ? 23.327 -32.242 18.858 1.00 106.68 688 THR A C 1
ATOM 3491 O O . THR A 1 531 ? 23.589 -31.129 18.390 1.00 116.43 688 THR A O 1
ATOM 3495 N N . THR A 1 532 ? 22.442 -33.071 18.317 1.00 121.15 689 THR A N 1
ATOM 3496 C CA . THR A 1 532 ? 21.673 -32.694 17.143 1.00 132.31 689 THR A CA 1
ATOM 3497 C C . THR A 1 532 ? 20.490 -31.828 17.555 1.00 115.30 689 THR A C 1
ATOM 3498 O O . THR A 1 532 ? 19.799 -32.122 18.535 1.00 94.60 689 THR A O 1
ATOM 3502 N N . VAL A 1 533 ? 20.271 -30.745 16.813 1.00 101.04 690 VAL A N 1
ATOM 3503 C CA . VAL A 1 533 ? 19.158 -29.833 17.050 1.00 90.40 690 VAL A CA 1
ATOM 3504 C C . VAL A 1 533 ? 18.373 -29.699 15.753 1.00 101.76 690 VAL A C 1
ATOM 3505 O O . VAL A 1 533 ? 18.962 -29.489 14.688 1.00 117.99 690 VAL A O 1
ATOM 3509 N N . ARG A 1 534 ? 17.049 -29.821 15.840 1.00 109.51 691 ARG A N 1
ATOM 3510 C CA . ARG A 1 534 ? 16.193 -29.791 14.664 1.00 119.38 691 ARG A CA 1
ATOM 3511 C C . ARG A 1 534 ? 14.927 -29.001 14.957 1.00 109.45 691 ARG A C 1
ATOM 3512 O O . ARG A 1 534 ? 14.417 -29.008 16.080 1.00 92.71 691 ARG A O 1
ATOM 3520 N N . VAL A 1 535 ? 14.427 -28.315 13.931 1.00 119.50 692 VAL A N 1
ATOM 3521 C CA . VAL A 1 535 ? 13.145 -27.624 13.984 1.00 111.15 692 VAL A CA 1
ATOM 3522 C C . VAL A 1 535 ? 12.218 -28.280 12.974 1.00 123.72 692 VAL A C 1
ATOM 3523 O O . VAL A 1 535 ? 12.667 -28.864 11.983 1.00 135.46 692 VAL A O 1
ATOM 3527 N N . TYR A 1 536 ? 10.916 -28.180 13.228 1.00 126.90 693 TYR A N 1
ATOM 3528 C CA . TYR A 1 536 ? 9.910 -28.747 12.344 1.00 137.73 693 TYR A CA 1
ATOM 3529 C C . TYR A 1 536 ? 8.698 -27.828 12.297 1.00 135.03 693 TYR A C 1
ATOM 3530 O O . TYR A 1 536 ? 8.390 -27.130 13.266 1.00 123.02 693 TYR A O 1
ATOM 3539 N N . ARG A 1 537 ? 8.022 -27.830 11.151 1.00 179.86 694 ARG A N 1
ATOM 3540 C CA . ARG A 1 537 ? 6.840 -26.999 10.971 1.00 177.70 694 ARG A CA 1
ATOM 3541 C C . ARG A 1 537 ? 5.696 -27.496 11.846 1.00 184.48 694 ARG A C 1
ATOM 3542 O O . ARG A 1 537 ? 5.589 -28.687 12.151 1.00 186.66 694 ARG A O 1
ATOM 3544 N N . GLY A 1 538 ? 4.831 -26.562 12.247 1.00 251.84 695 GLY A N 1
ATOM 3545 C CA . GLY A 1 538 ? 3.752 -26.909 13.157 1.00 246.95 695 GLY A CA 1
ATOM 3546 C C . GLY A 1 538 ? 2.768 -27.899 12.563 1.00 252.56 695 GLY A C 1
ATOM 3547 O O . GLY A 1 538 ? 2.284 -28.796 13.257 1.00 254.97 695 GLY A O 1
ATOM 3548 N N . SER A 1 539 ? 2.454 -27.746 11.274 1.00 162.00 696 SER A N 1
ATOM 3549 C CA . SER A 1 539 ? 1.538 -28.676 10.622 1.00 162.52 696 SER A CA 1
ATOM 3550 C C . SER A 1 539 ? 2.127 -30.081 10.576 1.00 167.25 696 SER A C 1
ATOM 3551 O O . SER A 1 539 ? 1.450 -31.060 10.908 1.00 163.17 696 SER A O 1
ATOM 3554 N N . LEU A 1 540 ? 3.393 -30.199 10.164 1.00 337.64 697 LEU A N 1
ATOM 3555 C CA . LEU A 1 540 ? 4.062 -31.497 10.192 1.00 332.01 697 LEU A CA 1
ATOM 3556 C C . LEU A 1 540 ? 4.154 -32.032 11.614 1.00 319.29 697 LEU A C 1
ATOM 3557 O O . LEU A 1 540 ? 4.123 -33.249 11.834 1.00 315.27 697 LEU A O 1
ATOM 3562 N N . THR A 1 541 ? 4.247 -31.132 12.593 1.00 183.50 698 THR A N 1
ATOM 3563 C CA . THR A 1 541 ? 4.413 -31.551 13.980 1.00 189.87 698 THR A CA 1
ATOM 3564 C C . THR A 1 541 ? 3.209 -32.354 14.467 1.00 194.89 698 THR A C 1
ATOM 3565 O O . THR A 1 541 ? 3.365 -33.410 15.091 1.00 193.37 698 THR A O 1
ATOM 3569 N N . ALA A 1 542 ? 1.997 -31.878 14.165 1.00 226.25 699 ALA A N 1
ATOM 3570 C CA . ALA A 1 542 ? 0.795 -32.433 14.785 1.00 215.4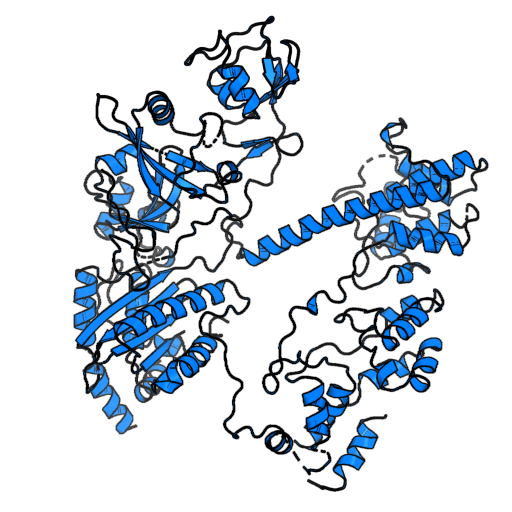8 699 ALA A CA 1
ATOM 3571 C C . ALA A 1 542 ? 0.505 -33.863 14.342 1.00 218.11 699 ALA A C 1
ATOM 3572 O O . ALA A 1 542 ? -0.042 -34.647 15.126 1.00 214.48 699 ALA A O 1
ATOM 3574 N N . GLU A 1 543 ? 0.854 -34.220 13.110 1.00 168.17 700 GLU A N 1
ATOM 3575 C CA . GLU A 1 543 ? 0.538 -35.541 12.571 1.00 173.33 700 GLU A CA 1
ATOM 3576 C C . GLU A 1 543 ? 1.135 -36.668 13.409 1.00 172.69 700 GLU A C 1
ATOM 3577 O O . GLU A 1 543 ? 0.414 -37.375 14.114 1.00 166.30 700 GLU A O 1
ATOM 3579 N N . GLY A 1 552 ? -3.440 -39.271 20.094 1.00 164.32 709 GLY A N 1
ATOM 3580 C CA . GLY A 1 552 ? -3.189 -40.616 20.577 1.00 168.27 709 GLY A CA 1
ATOM 3581 C C . GLY A 1 552 ? -4.376 -41.226 21.296 1.00 171.75 709 GLY A C 1
ATOM 3582 O O . GLY A 1 552 ? -5.526 -40.995 20.924 1.00 171.77 709 GLY A O 1
ATOM 3583 N N . LYS A 1 553 ? -4.093 -42.016 22.333 1.00 184.92 710 LYS A N 1
ATOM 3584 C CA . LYS A 1 553 ? -5.130 -42.659 23.133 1.00 185.30 710 LYS A CA 1
ATOM 3585 C C . LYS A 1 553 ? -5.056 -42.245 24.598 1.00 180.79 710 LYS A C 1
ATOM 3586 O O . LYS A 1 553 ? -5.556 -42.963 25.469 1.00 175.19 710 LYS A O 1
ATOM 3588 N N . LEU A 1 554 ? -4.446 -41.098 24.883 1.00 276.91 711 LEU A N 1
ATOM 3589 C CA . LEU A 1 554 ? -4.269 -40.616 26.243 1.00 266.99 711 LEU A CA 1
ATOM 3590 C C . LEU A 1 554 ? -5.572 -40.038 26.790 1.00 258.65 711 LEU A C 1
ATOM 3591 O O . LEU A 1 554 ? -6.433 -39.560 26.046 1.00 260.19 711 LEU A O 1
ATOM 3596 N N . LYS A 1 555 ? -5.702 -40.078 28.114 1.00 151.35 712 LYS A N 1
ATOM 3597 C CA . LYS A 1 555 ? -6.875 -39.567 28.813 1.00 137.77 712 LYS A CA 1
ATOM 3598 C C . LYS A 1 555 ? -6.539 -38.224 29.451 1.00 129.73 712 LYS A C 1
ATOM 3599 O O . LYS A 1 555 ? -5.696 -38.154 30.351 1.00 116.74 712 LYS A O 1
ATOM 3601 N N . PHE A 1 556 ? -7.200 -37.165 28.986 1.00 134.21 713 PHE A N 1
ATOM 3602 C CA . PHE A 1 556 ? -7.009 -35.810 29.475 1.00 126.68 713 PHE A CA 1
ATOM 3603 C C . PHE A 1 556 ? -8.206 -35.405 30.344 1.00 130.81 713 PHE A C 1
ATOM 3604 O O . PHE A 1 556 ? -8.898 -36.265 30.911 1.00 135.91 713 PHE A O 1
ATOM 3612 N N . PHE A 1 557 ? -8.445 -34.095 30.453 1.00 147.16 714 PHE A N 1
ATOM 3613 C CA . PHE A 1 557 ? -9.576 -33.596 31.228 1.00 141.73 714 PHE A CA 1
ATOM 3614 C C . PHE A 1 557 ? -10.865 -33.626 30.415 1.00 146.26 714 PHE A C 1
ATOM 3615 O O . PHE A 1 557 ? -11.866 -34.210 30.845 1.00 142.54 714 PHE A O 1
ATOM 3623 N N . ASP A 1 558 ? -10.854 -33.005 29.234 1.00 131.38 715 ASP A N 1
ATOM 3624 C CA . ASP A 1 558 ? -12.054 -32.866 28.417 1.00 133.03 715 ASP A CA 1
ATOM 3625 C C . ASP A 1 558 ? -12.284 -34.053 27.487 1.00 140.29 715 ASP A C 1
ATOM 3626 O O . ASP A 1 558 ? -13.434 -34.449 27.268 1.00 130.60 715 ASP A O 1
ATOM 3631 N N . GLY A 1 559 ? -11.220 -34.631 26.934 1.00 150.71 716 GLY A N 1
ATOM 3632 C CA . GLY A 1 559 ? -11.381 -35.707 25.975 1.00 157.12 716 GLY A CA 1
ATOM 3633 C C . GLY A 1 559 ? -10.265 -36.732 25.979 1.00 155.00 716 GLY A C 1
ATOM 3634 O O . GLY A 1 559 ? -9.484 -36.813 26.931 1.00 146.12 716 GLY A O 1
ATOM 3635 N N . VAL A 1 560 ? -10.183 -37.520 24.909 1.00 159.33 717 VAL A N 1
ATOM 3636 C CA . VAL A 1 560 ? -9.208 -38.595 24.778 1.00 164.50 717 VAL A CA 1
ATOM 3637 C C . VAL A 1 560 ? -8.307 -38.291 23.590 1.00 168.76 717 VAL A C 1
ATOM 3638 O O . VAL A 1 560 ? -8.784 -37.882 22.526 1.00 171.37 717 VAL A O 1
ATOM 3642 N N . GLY A 1 561 ? -7.003 -38.486 23.775 1.00 174.38 718 GLY A N 1
ATOM 3643 C CA . GLY A 1 561 ? -6.050 -38.278 22.703 1.00 177.18 718 GLY A CA 1
ATOM 3644 C C . GLY A 1 561 ? -5.644 -36.831 22.512 1.00 173.33 718 GLY A C 1
ATOM 3645 O O . GLY A 1 561 ? -4.473 -36.482 22.688 1.00 168.06 718 GLY A O 1
ATOM 3646 N N . LYS A 1 562 ? -6.602 -35.980 22.145 1.00 152.36 719 LYS A N 1
ATOM 3647 C CA . LYS A 1 562 ? -6.362 -34.561 21.925 1.00 136.01 719 LYS A CA 1
ATOM 3648 C C . LYS A 1 562 ? -7.128 -33.737 22.951 1.00 133.12 719 LYS A C 1
ATOM 3649 O O . LYS A 1 562 ? -8.168 -34.163 23.463 1.00 129.75 719 LYS A O 1
ATOM 3651 N N . SER A 1 563 ? -6.605 -32.547 23.246 1.00 137.90 720 SER A N 1
ATOM 3652 C CA . SER A 1 563 ? -7.230 -31.660 24.216 1.00 130.27 720 SER A CA 1
ATOM 3653 C C . SER A 1 563 ? -6.684 -30.251 24.049 1.00 129.91 720 SER A C 1
ATOM 3654 O O . SER A 1 563 ? -5.479 -30.064 23.860 1.00 140.13 720 SER A O 1
ATOM 3657 N N . ARG A 1 564 ? -7.581 -29.265 24.123 1.00 132.28 721 ARG A N 1
ATOM 3658 C CA . ARG A 1 564 ? -7.196 -27.864 24.197 1.00 123.52 721 ARG A CA 1
ATOM 3659 C C . ARG A 1 564 ? -7.462 -27.247 25.560 1.00 114.81 721 ARG A C 1
ATOM 3660 O O . ARG A 1 564 ? -6.930 -26.172 25.849 1.00 124.35 721 ARG A O 1
ATOM 3662 N N . LEU A 1 565 ? -8.266 -27.903 26.397 1.00 111.34 722 LEU A N 1
ATOM 3663 C CA . LEU A 1 565 ? -8.554 -27.397 27.733 1.00 94.53 722 LEU A CA 1
ATOM 3664 C C . LEU A 1 565 ? -7.442 -27.748 28.712 1.00 90.93 722 LEU A C 1
ATOM 3665 O O . LEU A 1 565 ? -7.024 -26.902 29.510 1.00 84.67 722 LEU A O 1
ATOM 3670 N N . ASP A 1 566 ? -6.951 -28.984 28.660 1.00 82.18 723 ASP A N 1
ATOM 3671 C CA . ASP A 1 566 ? -5.935 -29.454 29.591 1.00 84.08 723 ASP A CA 1
ATOM 3672 C C . ASP A 1 566 ? -4.581 -28.857 29.223 1.00 94.42 723 ASP A C 1
ATOM 3673 O O . ASP A 1 566 ? -4.061 -29.107 28.129 1.00 103.02 723 ASP A O 1
ATOM 3678 N N . ARG A 1 567 ? -4.007 -28.076 30.139 1.00 90.83 724 ARG A N 1
ATOM 3679 C CA . ARG A 1 567 ? -2.724 -27.435 29.884 1.00 92.38 724 ARG A CA 1
ATOM 3680 C C . ARG A 1 567 ? -1.551 -28.402 29.963 1.00 99.47 724 ARG A C 1
ATOM 3681 O O . ARG A 1 567 ? -0.448 -28.043 29.540 1.00 109.50 724 ARG A O 1
ATOM 3689 N N . ARG A 1 568 ? -1.759 -29.613 30.481 1.00 72.15 725 ARG A N 1
ATOM 3690 C CA . ARG A 1 568 ? -0.689 -30.601 30.513 1.00 79.98 725 ARG A CA 1
ATOM 3691 C C . ARG A 1 568 ? -0.329 -31.131 29.132 1.00 88.36 725 ARG A C 1
ATOM 3692 O O . ARG A 1 568 ? 0.737 -31.740 28.987 1.00 80.26 725 ARG A O 1
ATOM 3700 N N . HIS A 1 569 ? -1.180 -30.920 28.121 1.00 79.63 726 HIS A N 1
ATOM 3701 C CA . HIS A 1 569 ? -0.886 -31.451 26.795 1.00 89.32 726 HIS A CA 1
ATOM 3702 C C . HIS A 1 569 ? 0.301 -30.758 26.144 1.00 90.65 726 HIS A C 1
ATOM 3703 O O . HIS A 1 569 ? 0.877 -31.307 25.199 1.00 106.98 726 HIS A O 1
ATOM 3710 N N . HIS A 1 570 ? 0.676 -29.569 26.622 1.00 87.38 727 HIS A N 1
ATOM 3711 C CA . HIS A 1 570 ? 1.844 -28.893 26.069 1.00 92.19 727 HIS A CA 1
ATOM 3712 C C . HIS A 1 570 ? 3.116 -29.686 26.341 1.00 93.57 727 HIS A C 1
ATOM 3713 O O . HIS A 1 570 ? 3.969 -29.833 25.456 1.00 96.92 727 HIS A O 1
ATOM 3720 N N . ALA A 1 571 ? 3.263 -30.201 27.563 1.00 99.04 728 ALA A N 1
ATOM 3721 C CA . ALA A 1 571 ? 4.420 -31.029 27.883 1.00 93.76 728 ALA A CA 1
ATOM 3722 C C . ALA A 1 571 ? 4.331 -32.385 27.197 1.00 110.16 728 ALA A C 1
ATOM 3723 O O . ALA A 1 571 ? 5.356 -32.962 26.812 1.00 124.10 728 ALA A O 1
ATOM 3725 N N . ILE A 1 572 ? 3.116 -32.910 27.031 1.00 78.42 729 ILE A N 1
ATOM 3726 C CA . ILE A 1 572 ? 2.951 -34.193 26.355 1.00 83.97 729 ILE A CA 1
ATOM 3727 C C . ILE A 1 572 ? 3.335 -34.068 24.885 1.00 99.27 729 ILE A C 1
ATOM 3728 O O . ILE A 1 572 ? 4.056 -34.912 24.340 1.00 119.17 729 ILE A O 1
ATOM 3733 N N . ASP A 1 573 ? 2.867 -33.006 24.221 1.00 79.11 730 ASP A N 1
ATOM 3734 C CA . ASP A 1 573 ? 3.261 -32.775 22.834 1.00 92.48 730 ASP A CA 1
ATOM 3735 C C . ASP A 1 573 ? 4.771 -32.598 22.716 1.00 96.63 730 ASP A C 1
ATOM 3736 O O . ASP A 1 573 ? 5.384 -33.055 21.745 1.00 112.14 730 ASP A O 1
ATOM 3741 N N . ALA A 1 574 ? 5.391 -31.948 23.706 1.00 90.06 731 ALA A N 1
ATOM 3742 C CA . ALA A 1 574 ? 6.843 -31.812 23.699 1.00 84.00 731 ALA A CA 1
ATOM 3743 C C . ALA A 1 574 ? 7.532 -33.160 23.855 1.00 104.68 731 ALA A C 1
ATOM 3744 O O . ALA A 1 574 ? 8.634 -33.357 23.331 1.00 120.93 731 ALA A O 1
ATOM 3746 N N . ALA A 1 575 ? 6.903 -34.101 24.563 1.00 78.56 732 ALA A N 1
ATOM 3747 C CA . ALA A 1 575 ? 7.515 -35.413 24.751 1.00 86.51 732 ALA A CA 1
ATOM 3748 C C . ALA A 1 575 ? 7.568 -36.186 23.440 1.00 101.99 732 ALA A C 1
ATOM 3749 O O . ALA A 1 575 ? 8.586 -36.807 23.111 1.00 110.28 732 ALA A O 1
ATOM 3751 N N . VAL A 1 576 ? 6.475 -36.156 22.677 1.00 91.79 733 VAL A N 1
ATOM 3752 C CA . VAL A 1 576 ? 6.453 -36.814 21.374 1.00 104.13 733 VAL A CA 1
ATOM 3753 C C . VAL A 1 576 ? 7.484 -36.184 20.445 1.00 109.33 733 VAL A C 1
ATOM 3754 O O . VAL A 1 576 ? 8.113 -36.870 19.631 1.00 111.71 733 VAL A O 1
ATOM 3758 N N . ILE A 1 577 ? 7.690 -34.873 20.573 1.00 112.38 734 ILE A N 1
ATOM 3759 C CA . ILE A 1 577 ? 8.600 -34.153 19.687 1.00 123.30 734 ILE A CA 1
ATOM 3760 C C . ILE A 1 577 ? 10.045 -34.595 19.903 1.00 119.69 734 ILE A C 1
ATOM 3761 O O . ILE A 1 577 ? 10.846 -34.606 18.957 1.00 126.42 734 ILE A O 1
ATOM 3766 N N . ALA A 1 578 ? 10.397 -35.005 21.127 1.00 109.97 735 ALA A N 1
ATOM 3767 C CA . ALA A 1 578 ? 11.751 -35.472 21.403 1.00 111.32 735 ALA A CA 1
ATOM 3768 C C . ALA A 1 578 ? 12.101 -36.760 20.670 1.00 136.85 735 ALA A C 1
ATOM 3769 O O . ALA A 1 578 ? 13.268 -37.165 20.693 1.00 151.91 735 ALA A O 1
ATOM 3771 N N . PHE A 1 579 ? 11.135 -37.412 20.027 1.00 120.47 736 PHE A N 1
ATOM 3772 C CA . PHE A 1 579 ? 11.359 -38.684 19.344 1.00 125.00 736 PHE A CA 1
ATOM 3773 C C . PHE A 1 579 ? 10.830 -38.635 17.915 1.00 132.31 736 PHE A C 1
ATOM 3774 O O . PHE A 1 579 ? 10.073 -39.504 17.479 1.00 147.06 736 PHE A O 1
ATOM 3782 N N . THR A 1 580 ? 11.230 -37.616 17.157 1.00 110.75 737 THR A N 1
ATOM 3783 C CA . THR A 1 580 ? 10.849 -37.485 15.751 1.00 112.32 737 THR A CA 1
ATOM 3784 C C . THR A 1 580 ? 12.116 -37.610 14.910 1.00 138.52 737 THR A C 1
ATOM 3785 O O . THR A 1 580 ? 12.904 -36.664 14.814 1.00 141.69 737 THR A O 1
ATOM 3789 N N . SER A 1 581 ? 12.314 -38.784 14.311 1.00 148.38 738 SER A N 1
ATOM 3790 C CA . SER A 1 581 ? 13.450 -38.980 13.423 1.00 151.45 738 SER A CA 1
ATOM 3791 C C . SER A 1 581 ? 13.233 -38.211 12.124 1.00 156.92 738 SER A C 1
ATOM 3792 O O . SER A 1 581 ? 12.099 -37.990 11.689 1.00 156.28 738 SER A O 1
ATOM 3795 N N . ASP A 1 582 ? 14.341 -37.787 11.510 1.00 154.64 739 ASP A N 1
ATOM 3796 C CA . ASP A 1 582 ? 14.249 -36.959 10.310 1.00 165.98 739 ASP A CA 1
ATOM 3797 C C . ASP A 1 582 ? 13.646 -37.731 9.142 1.00 183.22 739 ASP A C 1
ATOM 3798 O O . ASP A 1 582 ? 12.997 -37.134 8.275 1.00 188.43 739 ASP A O 1
ATOM 3803 N N . TYR A 1 583 ? 13.852 -39.050 9.094 1.00 193.83 740 TYR A N 1
ATOM 3804 C CA . TYR A 1 583 ? 13.203 -39.848 8.061 1.00 209.04 740 TYR A CA 1
ATOM 3805 C C . TYR A 1 583 ? 11.718 -40.003 8.355 1.00 202.13 740 TYR A C 1
ATOM 3806 O O . TYR A 1 583 ? 10.897 -40.056 7.432 1.00 218.08 740 TYR A O 1
ATOM 3815 N N . VAL A 1 584 ? 11.354 -40.051 9.638 1.00 173.57 741 VAL A N 1
ATOM 3816 C CA . VAL A 1 584 ? 9.950 -39.953 10.023 1.00 158.79 741 VAL A CA 1
ATOM 3817 C C . VAL A 1 584 ? 9.419 -38.557 9.720 1.00 151.87 741 VAL A C 1
ATOM 3818 O O . VAL A 1 584 ? 8.233 -38.385 9.409 1.00 156.78 741 VAL A O 1
ATOM 3822 N N . ALA A 1 585 ? 10.291 -37.546 9.760 1.00 192.54 742 ALA A N 1
ATOM 3823 C CA . ALA A 1 585 ? 9.851 -36.173 9.532 1.00 197.36 742 ALA A CA 1
ATOM 3824 C C . ALA A 1 585 ? 9.294 -35.984 8.128 1.00 203.48 742 ALA A C 1
ATOM 3825 O O . ALA A 1 585 ? 8.370 -35.190 7.923 1.00 214.06 742 ALA A O 1
ATOM 3827 N N . GLU A 1 586 ? 9.851 -36.692 7.145 1.00 163.63 743 GLU A N 1
ATOM 3828 C CA . GLU A 1 586 ? 9.338 -36.579 5.784 1.00 170.85 743 GLU A CA 1
ATOM 3829 C C . GLU A 1 586 ? 7.932 -37.159 5.677 1.00 176.11 743 GLU A C 1
ATOM 3830 O O . GLU A 1 586 ? 7.013 -36.494 5.187 1.00 181.53 743 GLU A O 1
ATOM 3832 N N . THR A 1 587 ? 7.744 -38.396 6.148 1.00 160.94 744 THR A N 1
ATOM 3833 C CA . THR A 1 587 ? 6.451 -39.060 6.000 1.00 162.61 744 THR A CA 1
ATOM 3834 C C . THR A 1 587 ? 5.364 -38.407 6.845 1.00 153.04 744 THR A C 1
ATOM 3835 O O . THR A 1 587 ? 4.191 -38.421 6.455 1.00 159.05 744 THR A O 1
ATOM 3839 N N . LEU A 1 588 ? 5.723 -37.848 8.001 1.00 245.65 745 LEU A N 1
ATOM 3840 C CA . LEU A 1 588 ? 4.727 -37.199 8.849 1.00 242.07 745 LEU A CA 1
ATOM 3841 C C . LEU A 1 588 ? 4.075 -36.027 8.125 1.00 246.89 745 LEU A C 1
ATOM 3842 O O . LEU A 1 588 ? 2.844 -35.923 8.067 1.00 246.54 745 LEU A O 1
ATOM 3844 N N . ALA A 1 589 ? 4.890 -35.135 7.559 1.00 182.93 746 ALA A N 1
ATOM 3845 C CA . ALA A 1 589 ? 4.341 -34.056 6.746 1.00 186.30 746 ALA A CA 1
ATOM 3846 C C . ALA A 1 589 ? 3.721 -34.601 5.468 1.00 203.74 746 ALA A C 1
ATOM 3847 O O . ALA A 1 589 ? 2.740 -34.046 4.959 1.00 203.18 746 ALA A O 1
ATOM 3849 N N . VAL A 1 590 ? 4.275 -35.695 4.941 1.00 283.26 747 VAL A N 1
ATOM 3850 C CA . VAL A 1 590 ? 3.741 -36.289 3.718 1.00 300.50 747 VAL A CA 1
ATOM 3851 C C . VAL A 1 590 ? 2.328 -36.813 3.951 1.00 296.52 747 VAL A C 1
ATOM 3852 O O . VAL A 1 590 ? 1.441 -36.648 3.104 1.00 299.41 747 VAL A O 1
ATOM 3856 N N . ARG A 1 591 ? 2.088 -37.429 5.113 1.00 188.44 748 ARG A N 1
ATOM 3857 C CA . ARG A 1 591 ? 0.793 -38.047 5.377 1.00 186.74 748 ARG A CA 1
ATOM 3858 C C . ARG A 1 591 ? -0.341 -37.034 5.486 1.00 183.51 748 ARG A C 1
ATOM 3859 O O . ARG A 1 591 ? -1.502 -37.411 5.296 1.00 183.47 748 ARG A O 1
ATOM 3867 N N . SER A 1 592 ? -0.041 -35.771 5.769 1.00 327.20 749 SER A N 1
ATOM 3868 C CA . SER A 1 592 ? -1.077 -34.754 5.883 1.00 332.55 749 SER A CA 1
ATOM 3869 C C . SER A 1 592 ? -1.755 -34.508 4.539 1.00 345.24 749 SER A C 1
ATOM 3870 O O . SER A 1 592 ? -1.449 -33.534 3.855 1.00 346.62 749 SER A O 1
ATOM 3873 N N . ASP A 1 614 ? 12.692 -45.131 -0.239 1.00 318.71 771 ASP A N 1
ATOM 3874 C CA . ASP A 1 614 ? 11.687 -45.113 0.818 1.00 306.03 771 ASP A CA 1
ATOM 3875 C C . ASP A 1 614 ? 11.641 -46.435 1.579 1.00 308.76 771 ASP A C 1
ATOM 3876 O O . ASP A 1 614 ? 10.853 -46.595 2.511 1.00 308.06 771 ASP A O 1
ATOM 3881 N N . ALA A 1 615 ? 12.489 -47.382 1.173 1.00 214.13 772 ALA A N 1
ATOM 3882 C CA . ALA A 1 615 ? 12.584 -48.643 1.902 1.00 213.08 772 ALA A CA 1
ATOM 3883 C C . ALA A 1 615 ? 13.180 -48.427 3.287 1.00 200.02 772 ALA A C 1
ATOM 3884 O O . ALA A 1 615 ? 12.699 -48.999 4.273 1.00 192.64 772 ALA A O 1
ATOM 3886 N N . GLU A 1 616 ? 14.224 -47.598 3.377 1.00 392.74 773 GLU A N 1
ATOM 3887 C CA . GLU A 1 616 ? 14.793 -47.250 4.673 1.00 387.53 773 GLU A CA 1
ATOM 3888 C C . GLU A 1 616 ? 13.837 -46.371 5.470 1.00 385.55 773 GLU A C 1
ATOM 3889 O O . GLU A 1 616 ? 13.779 -46.464 6.702 1.00 372.67 773 GLU A O 1
ATOM 3895 N N . HIS A 1 617 ? 13.078 -45.511 4.780 1.00 210.96 774 HIS A N 1
ATOM 3896 C CA . HIS A 1 617 ? 12.047 -44.721 5.446 1.00 197.54 774 HIS A CA 1
ATOM 3897 C C . HIS A 1 617 ? 11.024 -45.620 6.125 1.00 196.54 774 HIS A C 1
ATOM 3898 O O . HIS A 1 617 ? 10.490 -45.267 7.183 1.00 190.01 774 HIS A O 1
ATOM 3905 N N . ARG A 1 618 ? 10.751 -46.793 5.542 1.00 340.02 775 ARG A N 1
ATOM 3906 C CA . ARG A 1 618 ? 9.836 -47.745 6.159 1.00 327.63 775 ARG A CA 1
ATOM 3907 C C . ARG A 1 618 ? 10.486 -48.469 7.324 1.00 317.60 775 ARG A C 1
ATOM 3908 O O . ARG A 1 618 ? 9.795 -48.815 8.288 1.00 305.48 775 ARG A O 1
ATOM 3916 N N . ALA A 1 619 ? 11.804 -48.685 7.272 1.00 254.91 776 ALA A N 1
ATOM 3917 C CA . ALA A 1 619 ? 12.480 -49.279 8.419 1.00 248.35 776 ALA A CA 1
ATOM 3918 C C . ALA A 1 619 ? 12.408 -48.364 9.633 1.00 230.29 776 ALA A C 1
ATOM 3919 O O . ALA A 1 619 ? 12.375 -48.843 10.773 1.00 221.60 776 ALA A O 1
ATOM 3921 N N . ALA A 1 620 ? 12.358 -47.049 9.408 1.00 286.08 777 ALA A N 1
ATOM 3922 C CA . ALA A 1 620 ? 12.288 -46.111 10.523 1.00 277.77 777 ALA A CA 1
ATOM 3923 C C . ALA A 1 620 ? 10.937 -46.179 11.225 1.00 276.63 777 ALA A C 1
ATOM 3924 O O . ALA A 1 620 ? 10.870 -46.088 12.456 1.00 268.77 777 ALA A O 1
ATOM 3926 N N . TRP A 1 621 ? 9.851 -46.343 10.465 1.00 202.76 778 TRP A N 1
ATOM 3927 C CA . TRP A 1 621 ? 8.523 -46.316 11.068 1.00 196.77 778 TRP A CA 1
ATOM 3928 C C . TRP A 1 621 ? 8.325 -47.481 12.031 1.00 195.22 778 TRP A C 1
ATOM 3929 O O . TRP A 1 621 ? 7.672 -47.332 13.071 1.00 181.94 778 TRP A O 1
ATOM 3931 N N . ARG A 1 622 ? 8.888 -48.648 11.705 1.00 206.22 779 ARG A N 1
ATOM 3932 C CA . ARG A 1 622 ? 8.757 -49.803 12.587 1.00 208.73 779 ARG A CA 1
ATOM 3933 C C . ARG A 1 622 ? 9.474 -49.571 13.911 1.00 195.19 779 ARG A C 1
ATOM 3934 O O . ARG A 1 622 ? 8.935 -49.892 14.976 1.00 195.43 779 ARG A O 1
ATOM 3936 N N . VAL A 1 623 ? 10.688 -49.017 13.864 1.00 198.33 780 VAL A N 1
ATOM 3937 C CA . VAL A 1 623 ? 11.404 -48.681 15.092 1.00 175.97 780 VAL A CA 1
ATOM 3938 C C . VAL A 1 623 ? 10.673 -47.577 15.842 1.00 165.12 780 VAL A C 1
ATOM 3939 O O . VAL A 1 623 ? 10.598 -47.586 17.077 1.00 165.15 780 VAL A O 1
ATOM 3943 N N . TRP A 1 624 ? 10.111 -46.615 15.104 1.00 182.35 781 TRP A N 1
ATOM 3944 C CA . TRP A 1 624 ? 9.473 -45.460 15.728 1.00 157.95 781 TRP A CA 1
ATOM 3945 C C . TRP A 1 624 ? 8.271 -45.878 16.567 1.00 158.87 781 TRP A C 1
ATOM 3946 O O . TRP A 1 624 ? 8.158 -45.494 17.736 1.00 151.62 781 TRP A O 1
ATOM 3957 N N . CYS A 1 625 ? 7.365 -46.674 15.989 1.00 131.64 782 CYS A N 1
ATOM 3958 C CA . CYS A 1 625 ? 6.177 -47.095 16.728 1.00 132.77 782 CYS A CA 1
ATOM 3959 C C . CYS A 1 625 ? 6.545 -47.914 17.960 1.00 124.08 782 CYS A C 1
ATOM 3960 O O . CYS A 1 625 ? 5.852 -47.853 18.983 1.00 113.50 782 CYS A O 1
ATOM 3963 N N . GLN A 1 626 ? 7.629 -48.688 17.886 1.00 154.55 783 GLN A N 1
ATOM 3964 C CA . GLN A 1 626 ? 8.089 -49.409 19.069 1.00 151.11 783 GLN A CA 1
ATOM 3965 C C . GLN A 1 626 ? 8.498 -48.440 20.170 1.00 129.68 783 GLN A C 1
ATOM 3966 O O . GLN A 1 626 ? 8.295 -48.714 21.359 1.00 122.43 783 GLN A O 1
ATOM 3972 N N . LYS A 1 627 ? 9.071 -47.295 19.790 1.00 143.68 784 LYS A N 1
ATOM 3973 C CA . LYS A 1 627 ? 9.414 -46.272 20.772 1.00 127.88 784 LYS A CA 1
ATOM 3974 C C . LYS A 1 627 ? 8.169 -45.553 21.277 1.00 133.02 784 LYS A C 1
ATOM 3975 O O . LYS A 1 627 ? 8.041 -45.290 22.479 1.00 122.03 784 LYS A O 1
ATOM 3989 N N . GLU A 1 629 ? 4.938 -46.565 21.324 1.00 123.42 786 GLU A N 1
ATOM 3990 C CA . GLU A 1 629 ? 4.149 -47.437 22.188 1.00 122.78 786 GLU A CA 1
ATOM 3991 C C . GLU A 1 629 ? 4.828 -47.623 23.539 1.00 127.03 786 GLU A C 1
ATOM 3992 O O . GLU A 1 629 ? 4.158 -47.709 24.575 1.00 128.79 786 GLU A O 1
ATOM 3998 N N . LYS A 1 630 ? 6.162 -47.685 23.550 1.00 161.78 787 LYS A N 1
ATOM 3999 C CA . LYS A 1 630 ? 6.878 -47.704 24.820 1.00 160.19 787 LYS A CA 1
ATOM 4000 C C . LYS A 1 630 ? 6.719 -46.378 25.553 1.00 146.53 787 LYS A C 1
ATOM 4001 O O . LYS A 1 630 ? 6.588 -46.353 26.782 1.00 144.00 787 LYS A O 1
ATOM 4003 N N . LEU A 1 631 ? 6.715 -45.265 24.813 1.00 158.53 788 LEU A N 1
ATOM 4004 C CA . LEU A 1 631 ? 6.574 -43.957 25.447 1.00 132.52 788 LEU A CA 1
ATOM 4005 C C . LEU A 1 631 ? 5.158 -43.737 25.964 1.00 133.70 788 LEU A C 1
ATOM 4006 O O . LEU A 1 631 ? 4.966 -43.102 27.008 1.00 127.57 788 LEU A O 1
ATOM 4011 N N . SER A 1 632 ? 4.154 -44.255 25.250 1.00 126.22 789 SER A N 1
ATOM 4012 C CA . SER A 1 632 ? 2.768 -43.989 25.621 1.00 115.82 789 SER A CA 1
ATOM 4013 C C . SER A 1 632 ? 2.466 -44.461 27.038 1.00 105.26 789 SER A C 1
ATOM 4014 O O . SER A 1 632 ? 1.697 -43.818 27.760 1.00 111.51 789 SER A O 1
ATOM 4017 N N . ALA A 1 633 ? 3.072 -45.574 27.459 1.00 113.85 790 ALA A N 1
ATOM 4018 C CA . ALA A 1 633 ? 2.790 -46.113 28.787 1.00 115.95 790 ALA A CA 1
ATOM 4019 C C . ALA A 1 633 ? 3.301 -45.189 29.886 1.00 113.10 790 ALA A C 1
ATOM 4020 O O . ALA A 1 633 ? 2.669 -45.057 30.941 1.00 120.23 790 ALA A O 1
ATOM 4022 N N . LEU A 1 634 ? 4.441 -44.535 29.652 1.00 110.80 791 LEU A N 1
ATOM 4023 C CA . LEU A 1 634 ? 5.047 -43.688 30.675 1.00 95.42 791 LEU A CA 1
ATOM 4024 C C . LEU A 1 634 ? 4.201 -42.448 30.949 1.00 94.08 791 LEU A C 1
ATOM 4025 O O . LEU A 1 634 ? 4.042 -42.040 32.106 1.00 92.08 791 LEU A O 1
ATOM 4030 N N . LEU A 1 635 ? 3.650 -41.837 29.897 1.00 104.39 792 LEU A N 1
ATOM 4031 C CA . LEU A 1 635 ? 2.870 -40.619 30.080 1.00 98.74 792 LEU A CA 1
ATOM 4032 C C . LEU A 1 635 ? 1.518 -40.906 30.718 1.00 108.83 792 LEU A C 1
ATOM 4033 O O . LEU A 1 635 ? 0.987 -40.056 31.443 1.00 108.47 792 LEU A O 1
ATOM 4038 N N . THR A 1 636 ? 0.952 -42.091 30.471 1.00 108.51 793 THR A N 1
ATOM 4039 C CA . THR A 1 636 ? -0.305 -42.449 31.119 1.00 105.04 793 THR A CA 1
ATOM 4040 C C . THR A 1 636 ? -0.139 -42.524 32.630 1.00 107.55 793 THR A C 1
ATOM 4041 O O . THR A 1 636 ? -0.988 -42.027 33.379 1.00 111.68 793 THR A O 1
ATOM 4045 N N . GLU A 1 637 ? 0.955 -43.129 33.100 1.00 205.62 794 GLU A N 1
ATOM 4046 C CA . GLU A 1 637 ? 1.215 -43.171 34.536 1.00 211.95 794 GLU A CA 1
ATOM 4047 C C . GLU A 1 637 ? 1.402 -41.768 35.095 1.00 199.38 794 GLU A C 1
ATOM 4048 O O . GLU A 1 637 ? 0.820 -41.413 36.126 1.00 193.97 794 GLU A O 1
ATOM 4054 N N . ASP A 1 638 ? 2.214 -40.952 34.418 1.00 120.62 795 ASP A N 1
ATOM 4055 C CA . ASP A 1 638 ? 2.469 -39.597 34.891 1.00 117.17 795 ASP A CA 1
ATOM 4056 C C . ASP A 1 638 ? 1.205 -38.752 34.846 1.00 111.21 795 ASP A C 1
ATOM 4057 O O . ASP A 1 638 ? 0.979 -37.909 35.723 1.00 116.05 795 ASP A O 1
ATOM 4062 N N . LEU A 1 639 ? 0.373 -38.958 33.823 1.00 89.43 796 LEU A N 1
ATOM 4063 C CA . LEU A 1 639 ? -0.925 -38.299 33.790 1.00 86.73 796 LEU A CA 1
ATOM 4064 C C . LEU A 1 639 ? -1.816 -38.787 34.923 1.00 96.41 796 LEU A C 1
ATOM 4065 O O . LEU A 1 639 ? -2.533 -37.989 35.535 1.00 93.39 796 LEU A O 1
ATOM 4070 N N . ARG A 1 640 ? -1.783 -40.090 35.227 1.00 187.41 797 ARG A N 1
ATOM 4071 C CA . ARG A 1 640 ? -2.595 -40.605 36.328 1.00 184.62 797 ARG A CA 1
ATOM 4072 C C . ARG A 1 640 ? -2.054 -40.126 37.669 1.00 177.69 797 ARG A C 1
ATOM 4073 O O . ARG A 1 640 ? -2.813 -39.672 38.532 1.00 171.26 797 ARG A O 1
ATOM 4081 N N . ASP A 1 641 ? -0.736 -40.217 37.861 1.00 112.03 798 ASP A N 1
ATOM 4082 C CA . ASP A 1 641 ? -0.101 -39.738 39.084 1.00 127.53 798 ASP A CA 1
ATOM 4083 C C . ASP A 1 641 ? 0.007 -38.219 39.130 1.00 112.79 798 ASP A C 1
ATOM 4084 O O . ASP A 1 641 ? 0.446 -37.678 40.151 1.00 116.69 798 ASP A O 1
ATOM 4089 N N . ASP A 1 642 ? -0.388 -37.528 38.060 1.00 127.62 799 ASP A N 1
ATOM 4090 C CA . ASP A 1 642 ? -0.340 -36.067 37.992 1.00 132.14 799 ASP A CA 1
ATOM 4091 C C . ASP A 1 642 ? 1.084 -35.553 38.209 1.00 124.29 799 ASP A C 1
ATOM 4092 O O . ASP A 1 642 ? 1.326 -34.625 38.983 1.00 121.53 799 ASP A O 1
ATOM 4097 N N . ARG A 1 643 ? 2.036 -36.175 37.515 1.00 88.71 800 ARG A N 1
ATOM 4098 C CA . ARG A 1 643 ? 3.423 -35.735 37.566 1.00 89.05 800 ARG A CA 1
ATOM 4099 C C . ARG A 1 643 ? 3.762 -34.723 36.480 1.00 78.51 800 ARG A C 1
ATOM 4100 O O . ARG A 1 643 ? 4.889 -34.217 36.458 1.00 78.50 800 ARG A O 1
ATOM 4108 N N . VAL A 1 644 ? 2.827 -34.422 35.586 1.00 98.01 801 VAL A N 1
ATOM 4109 C CA . VAL A 1 644 ? 3.025 -33.375 34.589 1.00 85.02 801 VAL A CA 1
ATOM 4110 C C . VAL A 1 644 ? 2.834 -32.031 35.278 1.00 92.06 801 VAL A C 1
ATOM 4111 O O . VAL A 1 644 ? 1.766 -31.752 35.835 1.00 111.39 801 VAL A O 1
ATOM 4115 N N . VAL A 1 645 ? 3.868 -31.199 35.251 1.00 75.29 802 VAL A N 1
ATOM 4116 C CA . VAL A 1 645 ? 3.899 -29.959 36.016 1.00 80.79 802 VAL A CA 1
ATOM 4117 C C . VAL A 1 645 ? 3.477 -28.806 35.114 1.00 82.49 802 VAL A C 1
ATOM 4118 O O . VAL A 1 645 ? 4.090 -28.568 34.067 1.00 83.74 802 VAL A O 1
ATOM 4122 N N . VAL A 1 646 ? 2.427 -28.096 35.521 1.00 88.26 803 VAL A N 1
ATOM 4123 C CA . VAL A 1 646 ? 2.015 -26.843 34.900 1.00 73.43 803 VAL A CA 1
ATOM 4124 C C . VAL A 1 646 ? 2.410 -25.725 35.852 1.00 72.80 803 VAL A C 1
ATOM 4125 O O . VAL A 1 646 ? 1.919 -25.672 36.987 1.00 69.21 803 VAL A O 1
ATOM 4137 N N . SER A 1 648 ? 4.290 -21.406 36.308 1.00 61.75 805 SER A N 1
ATOM 4138 C CA . SER A 1 648 ? 4.632 -20.093 35.782 1.00 53.33 805 SER A CA 1
ATOM 4139 C C . SER A 1 648 ? 5.501 -19.378 36.804 1.00 63.45 805 SER A C 1
ATOM 4140 O O . SER A 1 648 ? 5.493 -19.707 37.993 1.00 67.21 805 SER A O 1
ATOM 4143 N N . ASN A 1 649 ? 6.256 -18.395 36.326 1.00 68.23 806 ASN A N 1
ATOM 4144 C CA . ASN A 1 649 ? 7.096 -17.604 37.207 1.00 70.27 806 ASN A CA 1
ATOM 4145 C C . ASN A 1 649 ? 6.260 -16.556 37.931 1.00 67.99 806 ASN A C 1
ATOM 4146 O O . ASN A 1 649 ? 5.126 -16.254 37.552 1.00 67.82 806 ASN A O 1
ATOM 4151 N N . VAL A 1 650 ? 6.835 -16.006 38.995 1.00 64.36 807 VAL A N 1
ATOM 4152 C CA . VAL A 1 650 ? 6.173 -14.978 39.780 1.00 56.77 807 VAL A CA 1
ATOM 4153 C C . VAL A 1 650 ? 7.064 -13.749 39.806 1.00 53.20 807 VAL A C 1
ATOM 4154 O O . VAL A 1 650 ? 8.269 -13.820 39.560 1.00 73.43 807 VAL A O 1
ATOM 4158 N N . ARG A 1 651 ? 6.446 -12.609 40.085 1.00 56.32 808 ARG A N 1
ATOM 4159 C CA . ARG A 1 651 ? 7.114 -11.313 40.080 1.00 55.27 808 ARG A CA 1
ATOM 4160 C C . ARG A 1 651 ? 7.109 -10.769 41.500 1.00 53.62 808 ARG A C 1
ATOM 4161 O O . ARG A 1 651 ? 6.051 -10.433 42.038 1.00 82.52 808 ARG A O 1
ATOM 4169 N N . LEU A 1 652 ? 8.291 -10.682 42.102 1.00 56.01 809 LEU A N 1
ATOM 4170 C CA . LEU A 1 652 ? 8.426 -10.282 43.493 1.00 52.01 809 LEU A CA 1
ATOM 4171 C C . LEU A 1 652 ? 9.022 -8.894 43.672 1.00 55.74 809 LEU A C 1
ATOM 4172 O O . LEU A 1 652 ? 9.068 -8.404 44.805 1.00 66.39 809 LEU A O 1
ATOM 4177 N N . ARG A 1 653 ? 9.493 -8.259 42.604 1.00 54.38 810 ARG A N 1
ATOM 4178 C CA . ARG A 1 653 ? 10.031 -6.914 42.728 1.00 57.90 810 ARG A CA 1
ATOM 4179 C C . ARG A 1 653 ? 8.904 -5.913 42.958 1.00 58.05 810 ARG A C 1
ATOM 4180 O O . ARG A 1 653 ? 7.733 -6.179 42.677 1.00 63.10 810 ARG A O 1
ATOM 4188 N N . LEU A 1 654 ? 9.276 -4.738 43.469 1.00 61.96 811 LEU A N 1
ATOM 4189 C CA . LEU A 1 654 ? 8.267 -3.773 43.893 1.00 63.49 811 LEU A CA 1
ATOM 4190 C C . LEU A 1 654 ? 7.569 -3.139 42.699 1.00 72.23 811 LEU A C 1
ATOM 4191 O O . LEU A 1 654 ? 6.356 -2.891 42.736 1.00 79.07 811 LEU A O 1
ATOM 4196 N N . GLY A 1 655 ? 8.317 -2.868 41.634 1.00 63.25 812 GLY A N 1
ATOM 4197 C CA . GLY A 1 655 ? 7.744 -2.193 40.484 1.00 72.45 812 GLY A CA 1
ATOM 4198 C C . GLY A 1 6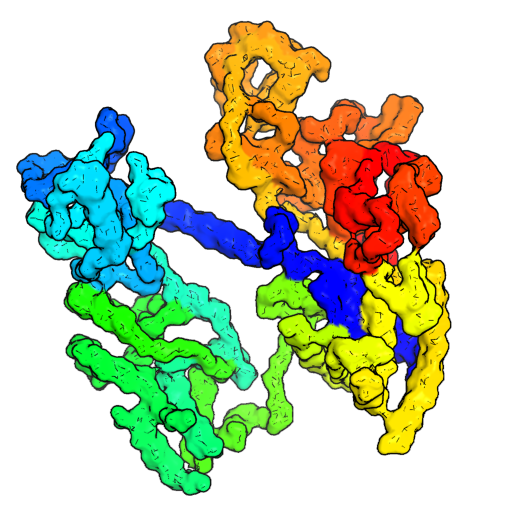55 ? 6.848 -3.123 39.688 1.00 63.00 812 GLY A C 1
ATOM 4199 O O . GLY A 1 655 ? 7.220 -4.261 39.380 1.00 52.54 812 GLY A O 1
ATOM 4200 N N . ASN A 1 656 ? 5.663 -2.632 39.333 1.00 61.42 813 ASN A N 1
ATOM 4201 C CA . ASN A 1 656 ? 4.701 -3.448 38.605 1.00 61.52 813 ASN A CA 1
ATOM 4202 C C . ASN A 1 656 ? 3.738 -2.471 37.934 1.00 61.89 813 ASN A C 1
ATOM 4203 O O . ASN A 1 656 ? 2.636 -2.203 38.420 1.00 72.47 813 ASN A O 1
ATOM 4208 N N . GLY A 1 657 ? 4.183 -1.918 36.806 1.00 63.32 814 GLY A N 1
ATOM 4209 C CA . GLY A 1 657 ? 3.348 -1.052 35.993 1.00 59.76 814 GLY A CA 1
ATOM 4210 C C . GLY A 1 657 ? 3.015 0.262 36.679 1.00 62.55 814 GLY A C 1
ATOM 4211 O O . GLY A 1 657 ? 3.716 0.734 37.574 1.00 52.07 814 GLY A O 1
ATOM 4212 N N . SER A 1 658 ? 1.913 0.859 36.232 1.00 91.31 815 SER A N 1
ATOM 4213 C CA . SER A 1 658 ? 1.450 2.096 36.839 1.00 89.92 815 SER A CA 1
ATOM 4214 C C . SER A 1 658 ? 0.951 1.817 38.250 1.00 77.18 815 SER A C 1
ATOM 4215 O O . SER A 1 658 ? 0.290 0.808 38.510 1.00 69.62 815 SER A O 1
ATOM 4218 N N . ALA A 1 659 ? 1.311 2.702 39.174 1.00 66.38 816 ALA A N 1
ATOM 4219 C CA . ALA A 1 659 ? 1.070 2.456 40.585 1.00 63.90 816 ALA A CA 1
ATOM 4220 C C . ALA A 1 659 ? -0.324 2.859 41.035 1.00 54.22 816 ALA A C 1
ATOM 4221 O O . ALA A 1 659 ? -0.690 2.560 42.175 1.00 44.44 816 ALA A O 1
ATOM 4223 N N . HIS A 1 660 ? -1.099 3.528 40.184 1.00 62.01 817 HIS A N 1
ATOM 4224 C CA . HIS A 1 660 ? -2.451 3.943 40.534 1.00 60.52 817 HIS A CA 1
ATOM 4225 C C . HIS A 1 660 ? -3.217 4.225 39.249 1.00 64.14 817 HIS A C 1
ATOM 4226 O O . HIS A 1 660 ? -2.640 4.296 38.162 1.00 76.71 817 HIS A O 1
ATOM 4233 N N . LYS A 1 661 ? -4.531 4.384 39.389 1.00 60.78 818 LYS A N 1
ATOM 4234 C CA . LYS A 1 661 ? -5.364 4.706 38.241 1.00 62.11 818 LYS A CA 1
ATOM 4235 C C . LYS A 1 661 ? -5.094 6.133 37.769 1.00 73.14 818 LYS A C 1
ATOM 4236 O O . LYS A 1 661 ? -4.623 6.991 38.522 1.00 64.74 818 LYS A O 1
ATOM 4242 N N . GLU A 1 662 ? -5.398 6.381 36.496 1.00 59.87 819 GLU A N 1
ATOM 4243 C CA . GLU A 1 662 ? -5.018 7.633 35.857 1.00 70.11 819 GLU A CA 1
ATOM 4244 C C . GLU A 1 662 ? -6.060 8.733 36.008 1.00 65.84 819 GLU A C 1
ATOM 4245 O O . GLU A 1 662 ? -5.724 9.910 35.834 1.00 81.95 819 GLU A O 1
ATOM 4251 N N . THR A 1 663 ? -7.303 8.389 36.329 1.00 64.59 820 THR A N 1
ATOM 4252 C CA . THR A 1 663 ? -8.351 9.392 36.455 1.00 83.45 820 THR A CA 1
ATOM 4253 C C . THR A 1 663 ? -8.279 10.071 37.819 1.00 67.97 820 THR A C 1
ATOM 4254 O O . THR A 1 663 ? -8.079 9.417 38.846 1.00 61.41 820 THR A O 1
ATOM 4258 N N . ILE A 1 664 ? -8.432 11.393 37.821 1.00 70.88 821 ILE A N 1
ATOM 4259 C CA . ILE A 1 664 ? -8.354 12.203 39.031 1.00 71.67 821 ILE A CA 1
ATOM 4260 C C . ILE A 1 664 ? -9.748 12.724 39.350 1.00 76.46 821 ILE A C 1
ATOM 4261 O O . ILE A 1 664 ? -10.438 13.251 38.469 1.00 76.43 821 ILE A O 1
ATOM 4266 N N . GLY A 1 665 ? -10.161 12.576 40.606 1.00 67.98 822 GLY A N 1
ATOM 4267 C CA . GLY A 1 665 ? -11.477 13.019 41.023 1.00 71.77 822 GLY A CA 1
ATOM 4268 C C . GLY A 1 665 ? -11.419 14.129 42.050 1.00 83.49 822 GLY A C 1
ATOM 4269 O O . GLY A 1 665 ? -10.393 14.317 42.710 1.00 83.64 822 GLY A O 1
ATOM 4270 N N . LYS A 1 666 ? -12.509 14.877 42.193 1.00 77.98 823 LYS A N 1
ATOM 4271 C CA . LYS A 1 666 ? -12.539 15.956 43.169 1.00 66.63 823 LYS A CA 1
ATOM 4272 C C . LYS A 1 666 ? -12.528 15.388 44.581 1.00 62.57 823 LYS A C 1
ATOM 4273 O O . LYS A 1 666 ? -13.233 14.423 44.887 1.00 70.31 823 LYS A O 1
ATOM 4279 N N . LEU A 1 667 ? -11.715 15.989 45.441 1.00 86.09 824 LEU A N 1
ATOM 4280 C CA . LEU A 1 667 ? -11.685 15.605 46.840 1.00 87.77 824 LEU A CA 1
ATOM 4281 C C . LEU A 1 667 ? -12.904 16.171 47.566 1.00 94.88 824 LEU A C 1
ATOM 4282 O O . LEU A 1 667 ? -13.576 17.087 47.085 1.00 102.09 824 LEU A O 1
ATOM 4287 N N . SER A 1 668 ? -13.192 15.607 48.735 1.00 79.85 825 SER A N 1
ATOM 4288 C CA . SER A 1 668 ? -14.286 16.073 49.579 1.00 72.30 825 SER A CA 1
ATOM 4289 C C . SER A 1 668 ? -13.712 16.883 50.732 1.00 85.65 825 SER A C 1
ATOM 4290 O O . SER A 1 668 ? -12.946 16.357 51.547 1.00 104.54 825 SER A O 1
ATOM 4293 N N . LYS A 1 669 ? -14.088 18.155 50.802 1.00 73.62 826 LYS A N 1
ATOM 4294 C CA . LYS A 1 669 ? -13.588 19.067 51.819 1.00 87.80 826 LYS A CA 1
ATOM 4295 C C . LYS A 1 669 ? -14.659 19.279 52.882 1.00 92.65 826 LYS A C 1
ATOM 4296 O O . LYS A 1 669 ? -15.805 19.609 52.561 1.00 88.36 826 LYS A O 1
ATOM 4302 N N . VAL A 1 670 ? -14.282 19.076 54.141 1.00 83.74 827 VAL A N 1
ATOM 4303 C CA . VAL A 1 670 ? -15.213 19.098 55.263 1.00 81.88 827 VAL A CA 1
ATOM 4304 C C . VAL A 1 670 ? -14.579 19.875 56.407 1.00 90.20 827 VAL A C 1
ATOM 4305 O O . VAL A 1 670 ? -13.390 19.711 56.698 1.00 102.18 827 VAL A O 1
ATOM 4309 N N . LYS A 1 671 ? -15.375 20.728 57.050 1.00 91.84 828 LYS A N 1
ATOM 4310 C CA . LYS A 1 671 ? -14.877 21.509 58.174 1.00 105.85 828 LYS A CA 1
ATOM 4311 C C . LYS A 1 671 ? -14.470 20.592 59.321 1.00 102.95 828 LYS A C 1
ATOM 4312 O O . LYS A 1 671 ? -15.091 19.551 59.559 1.00 87.64 828 LYS A O 1
ATOM 4318 N N . LEU A 1 672 ? -13.410 20.987 60.030 1.00 101.42 829 LEU A N 1
ATOM 4319 C CA . LEU A 1 672 ? -12.873 20.156 61.103 1.00 100.42 829 LEU A CA 1
ATOM 4320 C C . LEU A 1 672 ? -13.884 19.962 62.228 1.00 110.13 829 LEU A C 1
ATOM 4321 O O . LEU A 1 672 ? -13.880 18.919 62.892 1.00 93.58 829 LEU A O 1
ATOM 4326 N N . SER A 1 673 ? -14.757 20.944 62.453 1.00 114.23 830 SER A N 1
ATOM 4327 C CA . SER A 1 673 ? -15.730 20.872 63.536 1.00 107.74 830 SER A CA 1
ATOM 4328 C C . SER A 1 673 ? -16.851 19.879 63.269 1.00 97.83 830 SER A C 1
ATOM 4329 O O . SER A 1 673 ? -17.711 19.701 64.139 1.00 120.87 830 SER A O 1
ATOM 4332 N N . SER A 1 674 ? -16.867 19.233 62.109 1.00 105.13 831 SER A N 1
ATOM 4333 C CA . SER A 1 674 ? -17.943 18.322 61.759 1.00 109.81 831 SER A CA 1
ATOM 4334 C C . SER A 1 674 ? -17.803 16.998 62.506 1.00 112.03 831 SER A C 1
ATOM 4335 O O . SER A 1 674 ? -16.731 16.640 63.001 1.00 111.56 831 SER A O 1
ATOM 4338 N N . GLN A 1 675 ? -18.914 16.270 62.588 1.00 111.27 832 GLN A N 1
ATOM 4339 C CA . GLN A 1 675 ? -18.896 14.940 63.180 1.00 101.44 832 GLN A CA 1
ATOM 4340 C C . GLN A 1 675 ? -18.211 13.968 62.228 1.00 104.53 832 GLN A C 1
ATOM 4341 O O . GLN A 1 675 ? -18.478 13.975 61.022 1.00 103.73 832 GLN A O 1
ATOM 4347 N N . LEU A 1 676 ? -17.324 13.133 62.764 1.00 96.05 833 LEU A N 1
ATOM 4348 C CA . LEU A 1 676 ? -16.506 12.237 61.951 1.00 64.73 833 LEU A CA 1
ATOM 4349 C C . LEU A 1 676 ? -16.631 10.819 62.488 1.00 72.77 833 LEU A C 1
ATOM 4350 O O . LEU A 1 676 ? -16.132 10.519 63.578 1.00 78.61 833 LEU A O 1
ATOM 4355 N N . SER A 1 677 ? -17.286 9.949 61.727 1.00 85.60 834 SER A N 1
ATOM 4356 C CA . SER A 1 677 ? -17.356 8.549 62.106 1.00 90.60 834 SER A CA 1
ATOM 4357 C C . SER A 1 677 ? -16.031 7.854 61.806 1.00 95.70 834 SER A C 1
ATOM 4358 O O . SER A 1 677 ? -15.118 8.424 61.201 1.00 87.95 834 SER A O 1
ATOM 4361 N N . VAL A 1 678 ? -15.929 6.598 62.244 1.00 97.94 835 VAL A N 1
ATOM 4362 C CA . VAL A 1 678 ? -14.729 5.819 61.956 1.00 95.48 835 VAL A CA 1
ATOM 4363 C C . VAL A 1 678 ? -14.577 5.626 60.453 1.00 87.33 835 VAL A C 1
ATOM 4364 O O . VAL A 1 678 ? -13.460 5.625 59.922 1.00 88.48 835 VAL A O 1
ATOM 4368 N N . SER A 1 679 ? -15.697 5.484 59.739 1.00 89.22 836 SER A N 1
ATOM 4369 C CA . SER A 1 679 ? -15.631 5.366 58.286 1.00 85.39 836 SER A CA 1
ATOM 4370 C C . SER A 1 679 ? -15.122 6.654 57.654 1.00 87.72 836 SER A C 1
ATOM 4371 O O . SER A 1 679 ? -14.352 6.618 56.687 1.00 84.82 836 SER A O 1
ATOM 4374 N N . ASP A 1 680 ? -15.539 7.804 58.187 1.00 104.71 837 ASP A N 1
ATOM 4375 C CA . ASP A 1 680 ? -15.098 9.077 57.628 1.00 108.17 837 ASP A CA 1
ATOM 4376 C C . ASP A 1 680 ? -13.619 9.317 57.898 1.00 95.57 837 ASP A C 1
ATOM 4377 O O . ASP A 1 680 ? -12.907 9.857 57.044 1.00 92.01 837 ASP A O 1
ATOM 4382 N N . ILE A 1 681 ? -13.137 8.920 59.077 1.00 72.86 838 ILE A N 1
ATOM 4383 C CA . ILE A 1 681 ? -11.736 9.149 59.416 1.00 72.70 838 ILE A CA 1
ATOM 4384 C C . ILE A 1 681 ? -10.831 8.296 58.536 1.00 70.61 838 ILE A C 1
ATOM 4385 O O . ILE A 1 681 ? -9.785 8.758 58.063 1.00 77.66 838 ILE A O 1
ATOM 4390 N N . ASP A 1 682 ? -11.230 7.050 58.280 1.00 72.13 839 ASP A N 1
ATOM 4391 C CA . ASP A 1 682 ? -10.482 6.160 57.401 1.00 76.83 839 ASP A CA 1
ATOM 4392 C C . ASP A 1 682 ? -10.466 6.626 55.948 1.00 75.45 839 ASP A C 1
ATOM 4393 O O . ASP A 1 682 ? -9.796 5.993 55.123 1.00 78.05 839 ASP A O 1
ATOM 4398 N N . LYS A 1 683 ? -11.177 7.700 55.609 1.00 53.85 840 LYS A N 1
ATOM 4399 C CA . LYS A 1 683 ? -11.136 8.271 54.271 1.00 60.71 840 LYS A CA 1
ATOM 4400 C C . LYS A 1 683 ? -10.261 9.511 54.202 1.00 76.19 840 LYS A C 1
ATOM 4401 O O . LYS A 1 683 ? -10.300 10.229 53.199 1.00 83.15 840 LYS A O 1
ATOM 4407 N N . ALA A 1 684 ? -9.482 9.779 55.248 1.00 72.99 841 ALA A N 1
ATOM 4408 C CA . ALA A 1 684 ? -8.595 10.933 55.254 1.00 79.52 841 ALA A CA 1
ATOM 4409 C C . ALA A 1 684 ? -7.597 10.854 54.107 1.00 83.28 841 ALA A C 1
ATOM 4410 O O . ALA A 1 684 ? -7.113 9.776 53.754 1.00 84.18 841 ALA A O 1
ATOM 4412 N N . SER A 1 685 ? -7.281 12.013 53.531 1.00 77.13 842 SER A N 1
ATOM 4413 C CA . SER A 1 685 ? -6.443 12.087 52.340 1.00 75.76 842 SER A CA 1
ATOM 4414 C C . SER A 1 685 ? -4.952 11.951 52.633 1.00 75.55 842 SER A C 1
ATOM 4415 O O . SER A 1 685 ? -4.156 11.922 51.689 1.00 63.56 842 SER A O 1
ATOM 4418 N N . SER A 1 686 ? -4.551 11.863 53.899 1.00 77.69 843 SER A N 1
ATOM 4419 C CA . SER A 1 686 ? -3.143 11.707 54.232 1.00 57.77 843 SER A CA 1
ATOM 4420 C C . SER A 1 686 ? -3.024 10.911 55.521 1.00 70.85 843 SER A C 1
ATOM 4421 O O . SER A 1 686 ? -3.953 10.859 56.330 1.00 91.21 843 SER A O 1
ATOM 4424 N N . GLU A 1 687 ? -1.856 10.294 55.706 1.00 64.45 844 GLU A N 1
ATOM 4425 C CA . GLU A 1 687 ? -1.626 9.521 56.919 1.00 74.71 844 GLU A CA 1
ATOM 4426 C C . GLU A 1 687 ? -1.487 10.428 58.134 1.00 87.86 844 GLU A C 1
ATOM 4427 O O . GLU A 1 687 ? -1.927 10.073 59.234 1.00 86.88 844 GLU A O 1
ATOM 4433 N N . ALA A 1 688 ? -0.876 11.602 57.956 1.00 78.71 845 ALA A N 1
ATOM 4434 C CA . ALA A 1 688 ? -0.735 12.533 59.070 1.00 80.15 845 ALA A CA 1
ATOM 4435 C C . ALA A 1 688 ? -2.095 12.992 59.578 1.00 82.23 845 ALA A C 1
ATOM 4436 O O . ALA A 1 688 ? -2.300 13.132 60.789 1.00 88.28 845 ALA A O 1
ATOM 4438 N N . LEU A 1 689 ? -3.041 13.226 58.666 1.00 73.05 846 LEU A N 1
ATOM 4439 C CA . LEU A 1 689 ? -4.389 13.589 59.088 1.00 82.28 846 LEU A CA 1
ATOM 4440 C C . LEU A 1 689 ? -5.047 12.448 59.847 1.00 72.26 846 LEU A C 1
ATOM 4441 O O . LEU A 1 689 ? -5.755 12.673 60.836 1.00 74.36 846 LEU A O 1
ATOM 4446 N N . TRP A 1 690 ? -4.808 11.212 59.405 1.00 78.83 847 TRP A N 1
ATOM 4447 C CA . TRP A 1 690 ? -5.379 10.052 60.078 1.00 76.99 847 TRP A CA 1
ATOM 4448 C C . TRP A 1 690 ? -4.850 9.925 61.499 1.00 81.92 847 TRP A C 1
ATOM 4449 O O . TRP A 1 690 ? -5.604 9.609 62.425 1.00 86.63 847 TRP A O 1
ATOM 4460 N N . CYS A 1 691 ? -3.555 10.178 61.691 1.00 87.09 848 CYS A N 1
ATOM 4461 C CA . CYS A 1 691 ? -2.979 10.080 63.027 1.00 96.45 848 CYS A CA 1
ATOM 4462 C C . CYS A 1 691 ? -3.510 11.177 63.938 1.00 107.63 848 CYS A C 1
ATOM 4463 O O . CYS A 1 691 ? -3.774 10.934 65.121 1.00 106.48 848 CYS A O 1
ATOM 4466 N N . ALA A 1 692 ? -3.673 12.389 63.405 1.00 83.99 849 ALA A N 1
ATOM 4467 C CA . ALA A 1 692 ? -4.201 13.480 64.215 1.00 85.77 849 ALA A CA 1
ATOM 4468 C C . ALA A 1 692 ? -5.639 13.208 64.630 1.00 97.38 849 ALA A C 1
ATOM 4469 O O . ALA A 1 692 ? -6.035 13.508 65.763 1.00 107.93 849 ALA A O 1
ATOM 4471 N N . LEU A 1 693 ? -6.435 12.625 63.732 1.00 87.68 850 LEU A N 1
ATOM 4472 C CA . LEU A 1 693 ? -7.831 12.354 64.053 1.00 77.63 850 LEU A CA 1
ATOM 4473 C C . LEU A 1 693 ? -7.962 11.180 65.015 1.00 88.33 850 LEU A C 1
ATOM 4474 O O . LEU A 1 693 ? -8.801 11.207 65.923 1.00 112.84 850 LEU A O 1
ATOM 4479 N N . THR A 1 694 ? -7.142 10.143 64.838 1.00 90.44 851 THR A N 1
ATOM 4480 C CA . THR A 1 694 ? -7.255 8.953 65.673 1.00 98.62 851 THR A CA 1
ATOM 4481 C C . THR A 1 694 ? -6.595 9.118 67.035 1.00 114.97 851 THR A C 1
ATOM 4482 O O . THR A 1 694 ? -6.927 8.371 67.961 1.00 113.72 851 THR A O 1
ATOM 4486 N N . ARG A 1 695 ? -5.678 10.071 67.180 1.00 114.23 852 ARG A N 1
ATOM 4487 C CA . ARG A 1 695 ? -5.035 10.343 68.459 1.00 121.76 852 ARG A CA 1
ATOM 4488 C C . ARG A 1 695 ? -5.757 11.416 69.263 1.00 122.43 852 ARG A C 1
ATOM 4489 O O . ARG A 1 695 ? -5.222 11.878 70.277 1.00 129.27 852 ARG A O 1
ATOM 4497 N N . GLU A 1 696 ? -6.950 11.823 68.836 1.00 120.46 853 GLU A N 1
ATOM 4498 C CA . GLU A 1 696 ? -7.712 12.807 69.584 1.00 133.65 853 GLU A CA 1
ATOM 4499 C C . GLU A 1 696 ? -8.304 12.178 70.844 1.00 145.46 853 GLU A C 1
ATOM 4500 O O . GLU A 1 696 ? -8.601 10.981 70.872 1.00 148.63 853 GLU A O 1
ATOM 4506 N N . PRO A 1 697 ? -8.483 12.970 71.906 1.00 131.17 854 PRO A N 1
ATOM 4507 C CA . PRO A 1 697 ? -9.069 12.403 73.132 1.00 136.10 854 PRO A CA 1
ATOM 4508 C C . PRO A 1 697 ? -10.508 11.958 72.953 1.00 138.84 854 PRO A C 1
ATOM 4509 O O . PRO A 1 697 ? -10.900 10.915 73.492 1.00 142.55 854 PRO A O 1
ATOM 4513 N N . GLY A 1 698 ? -11.307 12.712 72.202 1.00 149.95 855 GLY A N 1
ATOM 4514 C CA . GLY A 1 698 ? -12.688 12.353 71.960 1.00 142.42 855 GLY A CA 1
ATOM 4515 C C . GLY A 1 698 ? -12.905 11.244 70.960 1.00 130.32 855 GLY A C 1
ATOM 4516 O O . GLY A 1 698 ? -14.053 10.908 70.659 1.00 132.62 855 GLY A O 1
ATOM 4517 N N . PHE A 1 699 ? -11.833 10.660 70.432 1.00 128.13 856 PHE A N 1
ATOM 4518 C CA . PHE A 1 699 ? -11.974 9.603 69.442 1.00 119.89 856 PHE A CA 1
ATOM 4519 C C . PHE A 1 699 ? -12.474 8.325 70.101 1.00 117.95 856 PHE A C 1
ATOM 4520 O O . PHE A 1 699 ? -11.984 7.925 71.162 1.00 115.43 856 PHE A O 1
ATOM 4528 N N . ASP A 1 700 ? -13.454 7.687 69.469 1.00 107.97 857 ASP A N 1
ATOM 4529 C CA . ASP A 1 700 ? -13.981 6.415 69.916 1.00 113.93 857 ASP A CA 1
ATOM 4530 C C . ASP A 1 700 ? -13.817 5.382 68.811 1.00 107.74 857 ASP A C 1
ATOM 4531 O O . ASP A 1 700 ? -14.150 5.667 67.651 1.00 96.24 857 ASP A O 1
ATOM 4536 N N . PRO A 1 701 ? -13.314 4.181 69.116 1.00 122.25 858 PRO A N 1
ATOM 4537 C CA . PRO A 1 701 ? -13.107 3.177 68.059 1.00 111.03 858 PRO A CA 1
ATOM 4538 C C . PRO A 1 701 ? -14.378 2.774 67.329 1.00 104.88 858 PRO A C 1
ATOM 4539 O O . PRO A 1 701 ? -14.283 2.151 66.264 1.00 93.11 858 PRO A O 1
ATOM 4543 N N . LYS A 1 702 ? -15.554 3.103 67.854 1.00 107.34 859 LYS A N 1
ATOM 4544 C CA . LYS A 1 702 ? -16.813 2.779 67.199 1.00 103.06 859 LYS A CA 1
ATOM 4545 C C . LYS A 1 702 ? -17.511 4.003 66.628 1.00 94.50 859 LYS A C 1
ATOM 4546 O O . LYS A 1 702 ? -17.894 4.009 65.454 1.00 75.69 859 LYS A O 1
ATOM 4548 N N . GLU A 1 703 ? -17.686 5.048 67.432 1.00 86.51 860 GLU A N 1
ATOM 4549 C CA . GLU A 1 703 ? -18.404 6.237 66.996 1.00 112.02 860 GLU A CA 1
ATOM 4550 C C . GLU A 1 703 ? -17.504 7.267 66.331 1.00 103.29 860 GLU A C 1
ATOM 4551 O O . GLU A 1 703 ? -18.017 8.219 65.733 1.00 104.41 860 GLU A O 1
ATOM 4557 N N . GLY A 1 704 ? -16.193 7.102 66.419 1.00 90.43 861 GLY A N 1
ATOM 4558 C CA . GLY A 1 704 ? -15.287 8.053 65.799 1.00 86.67 861 GLY A CA 1
ATOM 4559 C C . GLY A 1 704 ? -15.199 9.315 66.616 1.00 93.89 861 GLY A C 1
ATOM 4560 O O . GLY A 1 704 ? -15.007 9.272 67.834 1.00 102.21 861 GLY A O 1
ATOM 4561 N N . LEU A 1 705 ? -15.326 10.453 65.945 1.00 78.37 862 LEU A N 1
ATOM 4562 C CA . LEU A 1 705 ? -15.237 11.750 66.584 1.00 87.47 862 LEU A CA 1
ATOM 4563 C C . LEU A 1 705 ? -16.581 12.448 66.532 1.00 104.68 862 LEU A C 1
ATOM 4564 O O . LEU A 1 705 ? -17.174 12.561 65.451 1.00 104.49 862 LEU A O 1
ATOM 4569 N N . PRO A 1 706 ? -17.094 12.917 67.663 1.00 126.49 863 PRO A N 1
ATOM 4570 C CA . PRO A 1 706 ? -18.310 13.730 67.637 1.00 132.22 863 PRO A CA 1
ATOM 4571 C C . PRO A 1 706 ? -18.015 15.132 67.126 1.00 140.79 863 PRO A C 1
ATOM 4572 O O . PRO A 1 706 ? -16.870 15.588 67.100 1.00 143.37 863 PRO A O 1
ATOM 4576 N N . ALA A 1 707 ? -19.079 15.813 66.704 1.00 115.23 864 ALA A N 1
ATOM 4577 C CA . ALA A 1 707 ? -18.948 17.192 66.256 1.00 103.51 864 ALA A CA 1
ATOM 4578 C C . ALA A 1 707 ? -18.423 18.062 67.390 1.00 112.32 864 ALA A C 1
ATOM 4579 O O . ALA A 1 707 ? -18.895 17.982 68.526 1.00 120.18 864 ALA A O 1
ATOM 4581 N N . ASN A 1 708 ? -17.436 18.892 67.078 1.00 109.88 865 ASN A N 1
ATOM 4582 C CA . ASN A 1 708 ? -16.786 19.680 68.116 1.00 126.67 865 ASN A CA 1
ATOM 4583 C C . ASN A 1 708 ? -16.251 20.982 67.531 1.00 127.68 865 ASN A C 1
ATOM 4584 O O . ASN A 1 708 ? -15.273 20.967 66.773 1.00 115.84 865 ASN A O 1
ATOM 4589 N N . PRO A 1 709 ? -16.858 22.128 67.858 1.00 122.77 866 PRO A N 1
ATOM 4590 C CA . PRO A 1 709 ? -16.351 23.407 67.340 1.00 119.74 866 PRO A CA 1
ATOM 4591 C C . PRO A 1 709 ? -15.075 23.881 68.014 1.00 122.46 866 PRO A C 1
ATOM 4592 O O . PRO A 1 709 ? -14.590 24.969 67.683 1.00 135.90 866 PRO A O 1
ATOM 4596 N N . GLU A 1 710 ? -14.519 23.107 68.948 1.00 113.73 867 GLU A N 1
ATOM 4597 C CA . GLU A 1 710 ? -13.314 23.495 69.670 1.00 127.22 867 GLU A CA 1
ATOM 4598 C C . GLU A 1 710 ? -12.209 22.451 69.547 1.00 125.28 867 GLU A C 1
ATOM 4599 O O . GLU A 1 710 ? -11.294 22.423 70.376 1.00 120.03 867 GLU A O 1
ATOM 4601 N N . ARG A 1 711 ? -12.274 21.591 68.533 1.00 136.26 868 ARG A N 1
ATOM 4602 C CA . ARG A 1 711 ? -11.224 20.607 68.307 1.00 139.40 868 ARG A CA 1
ATOM 4603 C C . ARG A 1 711 ? -10.042 21.246 67.590 1.00 145.72 868 ARG A C 1
ATOM 4604 O O . ARG A 1 711 ? -10.213 22.041 66.661 1.00 149.72 868 ARG A O 1
ATOM 4612 N N . HIS A 1 712 ? -8.837 20.895 68.035 1.00 112.18 869 HIS A N 1
ATOM 4613 C CA . HIS A 1 712 ? -7.599 21.416 67.474 1.00 113.47 869 HIS A CA 1
ATOM 4614 C C . HIS A 1 712 ? -6.752 20.260 66.962 1.00 95.35 869 HIS A C 1
ATOM 4615 O O . HIS A 1 712 ? -6.638 19.223 67.624 1.00 92.10 869 HIS A O 1
ATOM 4622 N N . ILE A 1 713 ? -6.155 20.443 65.785 1.00 129.87 870 ILE A N 1
ATOM 4623 C CA . ILE A 1 713 ? -5.470 19.368 65.074 1.00 117.50 870 ILE A CA 1
ATOM 4624 C C . ILE A 1 713 ? -4.207 19.918 64.427 1.00 116.14 870 ILE A C 1
ATOM 4625 O O . ILE A 1 713 ? -4.246 20.959 63.763 1.00 115.77 870 ILE A O 1
ATOM 4630 N N . ARG A 1 714 ? -3.089 19.220 64.623 1.00 101.89 871 ARG A N 1
ATOM 4631 C CA . ARG A 1 714 ? -1.814 19.555 64.000 1.00 113.00 871 ARG A CA 1
ATOM 4632 C C . ARG A 1 714 ? -1.435 18.462 63.007 1.00 108.41 871 ARG A C 1
ATOM 4633 O O . ARG A 1 714 ? -1.458 17.274 63.346 1.00 82.94 871 ARG A O 1
ATOM 4635 N N . VAL A 1 715 ? -1.090 18.866 61.784 1.00 125.95 872 VAL A N 1
ATOM 4636 C CA . VAL A 1 715 ? -0.720 17.949 60.709 1.00 117.43 872 VAL A CA 1
ATOM 4637 C C . VAL A 1 715 ? 0.597 18.436 60.120 1.00 122.43 872 VAL A C 1
ATOM 4638 O O . VAL A 1 715 ? 0.630 19.466 59.435 1.00 126.10 872 VAL A O 1
ATOM 4642 N N . ASN A 1 716 ? 1.675 17.696 60.379 1.00 119.18 873 ASN A N 1
ATOM 4643 C CA . ASN A 1 716 ? 3.018 18.055 59.925 1.00 112.61 873 ASN A CA 1
ATOM 4644 C C . ASN A 1 716 ? 3.372 19.481 60.347 1.00 127.86 873 ASN A C 1
ATOM 4645 O O . ASN A 1 716 ? 3.741 20.331 59.535 1.00 126.15 873 ASN A O 1
ATOM 4650 N N . GLY A 1 717 ? 3.237 19.732 61.651 1.00 107.07 874 GLY A N 1
ATOM 4651 C CA . GLY A 1 717 ? 3.511 21.036 62.220 1.00 123.79 874 GLY A CA 1
ATOM 4652 C C . GLY A 1 717 ? 2.541 22.130 61.839 1.00 123.15 874 GLY A C 1
ATOM 4653 O O . GLY A 1 717 ? 2.659 23.247 62.361 1.00 123.51 874 GLY A O 1
ATOM 4654 N N . THR A 1 718 ? 1.589 21.855 60.951 1.00 113.87 875 THR A N 1
ATOM 4655 C CA . THR A 1 718 ? 0.595 22.832 60.527 1.00 119.65 875 THR A CA 1
ATOM 4656 C C . THR A 1 718 ? -0.646 22.691 61.400 1.00 105.47 875 THR A C 1
ATOM 4657 O O . THR A 1 718 ? -1.289 21.635 61.409 1.00 71.87 875 THR A O 1
ATOM 4661 N N . HIS A 1 719 ? -0.974 23.747 62.139 1.00 116.31 876 HIS A N 1
ATOM 4662 C CA . HIS A 1 719 ? -2.173 23.755 62.963 1.00 125.40 876 HIS A CA 1
ATOM 4663 C C . HIS A 1 719 ? -3.408 23.985 62.102 1.00 115.86 876 HIS A C 1
ATOM 4664 O O . HIS A 1 719 ? -3.381 24.766 61.146 1.00 127.28 876 HIS A O 1
ATOM 4671 N N . VAL A 1 720 ? -4.493 23.292 62.440 1.00 122.77 877 VAL A N 1
ATOM 4672 C CA . VAL A 1 720 ? -5.761 23.409 61.730 1.00 116.82 877 VAL A CA 1
ATOM 4673 C C . VAL A 1 720 ? -6.864 23.611 62.759 1.00 120.39 877 VAL A C 1
ATOM 4674 O O . VAL A 1 720 ? -7.000 22.813 63.693 1.00 106.12 877 VAL A O 1
ATOM 4678 N N . TYR A 1 721 ? -7.645 24.674 62.591 1.00 123.97 878 TYR A N 1
ATOM 4679 C CA . TYR A 1 721 ? -8.711 24.999 63.525 1.00 132.23 878 TYR A CA 1
ATOM 4680 C C . TYR A 1 721 ? -10.024 24.347 63.097 1.00 108.33 878 TYR A C 1
ATOM 4681 O O . TYR A 1 721 ? -10.145 23.780 62.009 1.00 94.91 878 TYR A O 1
ATOM 4690 N N . ALA A 1 722 ? -11.023 24.438 63.979 1.00 109.25 879 ALA A N 1
ATOM 4691 C CA . ALA A 1 722 ? -12.311 23.810 63.712 1.00 113.32 879 ALA A CA 1
ATOM 4692 C C . ALA A 1 722 ? -13.056 24.467 62.557 1.00 108.00 879 ALA A C 1
ATOM 4693 O O . ALA A 1 722 ? -14.011 23.878 62.038 1.00 92.88 879 ALA A O 1
ATOM 4695 N N . GLY A 1 723 ? -12.652 25.666 62.147 1.00 103.26 880 GLY A N 1
ATOM 4696 C CA . GLY A 1 723 ? -13.282 26.351 61.040 1.00 99.32 880 GLY A CA 1
ATOM 4697 C C . GLY A 1 723 ? -12.628 26.137 59.697 1.00 93.29 880 GLY A C 1
ATOM 4698 O O . GLY A 1 723 ? -13.026 26.767 58.712 1.00 87.39 880 GLY A O 1
ATOM 4699 N N . ASP A 1 724 ? -11.631 25.263 59.623 1.00 96.89 881 ASP A N 1
ATOM 4700 C CA . ASP A 1 724 ? -10.907 25.002 58.391 1.00 79.21 881 ASP A CA 1
ATOM 4701 C C . ASP A 1 724 ? -11.396 23.712 57.746 1.00 97.67 881 ASP A C 1
ATOM 4702 O O . ASP A 1 724 ? -11.889 22.803 58.420 1.00 80.87 881 ASP A O 1
ATOM 4707 N N . ASN A 1 725 ? -11.247 23.643 56.426 1.00 103.58 882 ASN A N 1
ATOM 4708 C CA . ASN A 1 725 ? -11.604 22.450 55.673 1.00 83.23 882 ASN A CA 1
ATOM 4709 C C . ASN A 1 725 ? -10.479 21.424 55.714 1.00 87.58 882 ASN A C 1
ATOM 4710 O O . ASN A 1 725 ? -9.295 21.773 55.688 1.00 96.69 882 ASN A O 1
ATOM 4715 N N . ILE A 1 726 ? -10.856 20.151 55.772 1.00 102.59 883 ILE A N 1
ATOM 4716 C CA . ILE A 1 726 ? -9.912 19.049 55.652 1.00 84.24 883 ILE A CA 1
ATOM 4717 C C . ILE A 1 726 ? -10.382 18.149 54.520 1.00 81.06 883 ILE A C 1
ATOM 4718 O O . ILE A 1 726 ? -11.575 18.062 54.221 1.00 79.53 883 ILE A O 1
ATOM 4723 N N . GLY A 1 727 ? -9.422 17.482 53.873 1.00 107.75 884 GLY A N 1
ATOM 4724 C CA . GLY A 1 727 ? -9.720 16.675 52.706 1.00 94.55 884 GLY A CA 1
ATOM 4725 C C . GLY A 1 727 ? -9.978 15.227 53.067 1.00 86.43 884 GLY A C 1
ATOM 4726 O O . GLY A 1 727 ? -9.181 14.598 53.768 1.00 99.25 884 GLY A O 1
ATOM 4727 N N . LEU A 1 728 ? -11.098 14.698 52.581 1.00 69.27 885 LEU A N 1
ATOM 4728 C CA . LEU A 1 728 ? -11.446 13.298 52.756 1.00 69.44 885 LEU A CA 1
ATOM 4729 C C . LEU A 1 728 ? -11.755 12.685 51.400 1.00 68.96 885 LEU A C 1
ATOM 4730 O O . LEU A 1 728 ? -12.246 13.362 50.492 1.00 57.89 885 LEU A O 1
ATOM 4735 N N . PHE A 1 729 ? -11.464 11.401 51.269 1.00 79.35 886 PHE A N 1
ATOM 4736 C CA . PHE A 1 729 ? -11.772 10.698 50.033 1.00 65.24 886 PHE A CA 1
ATOM 4737 C C . PHE A 1 729 ? -13.277 10.483 49.927 1.00 82.08 886 PHE A C 1
ATOM 4738 O O . PHE A 1 729 ? -13.904 10.026 50.890 1.00 86.43 886 PHE A O 1
ATOM 4746 N N . PRO A 1 730 ? -13.893 10.796 48.784 1.00 77.79 887 PRO A N 1
ATOM 4747 C CA . PRO A 1 730 ? -15.346 10.609 48.653 1.00 61.48 887 PRO A CA 1
ATOM 4748 C C . PRO A 1 730 ? -15.767 9.158 48.510 1.00 62.50 887 PRO A C 1
ATOM 4749 O O . PRO A 1 730 ? -16.972 8.878 48.559 1.00 87.68 887 PRO A O 1
ATOM 4753 N N . VAL A 1 731 ? -14.827 8.233 48.331 1.00 53.80 888 VAL A N 1
ATOM 4754 C CA . VAL A 1 731 ? -15.142 6.828 48.128 1.00 46.09 888 VAL A CA 1
ATOM 4755 C C . VAL A 1 731 ? -14.423 6.001 49.184 1.00 46.97 888 VAL A C 1
ATOM 4756 O O . VAL A 1 731 ? -13.442 6.435 49.791 1.00 59.10 888 VAL A O 1
ATOM 4760 N N . SER A 1 732 ? -14.935 4.791 49.402 1.00 61.70 889 SER A N 1
ATOM 4761 C CA . SER A 1 732 ? -14.304 3.861 50.327 1.00 59.10 889 SER A CA 1
ATOM 4762 C C . SER A 1 732 ? -13.087 3.173 49.728 1.00 60.88 889 SER A C 1
ATOM 4763 O O . SER A 1 732 ? -12.363 2.485 50.455 1.00 55.53 889 SER A O 1
ATOM 4766 N N . ALA A 1 733 ? -12.848 3.335 48.430 1.00 55.32 890 ALA A N 1
ATOM 4767 C CA . ALA A 1 733 ? -11.727 2.660 47.798 1.00 62.34 890 ALA A CA 1
ATOM 4768 C C . ALA A 1 733 ? -10.411 3.229 48.307 1.00 63.71 890 ALA A C 1
ATOM 4769 O O . ALA A 1 733 ? -10.333 4.383 48.740 1.00 76.83 890 ALA A O 1
ATOM 4771 N N . GLY A 1 734 ? -9.374 2.398 48.269 1.00 56.77 891 GLY A N 1
ATOM 4772 C CA . GLY A 1 734 ? -8.042 2.868 48.615 1.00 57.72 891 GLY A CA 1
ATOM 4773 C C . GLY A 1 734 ? -7.552 3.868 47.585 1.00 68.11 891 GLY A C 1
ATOM 4774 O O . GLY A 1 734 ? -7.640 3.628 46.374 1.00 78.08 891 GLY A O 1
ATOM 4775 N N . SER A 1 735 ? -7.037 4.998 48.059 1.00 65.82 892 SER A N 1
ATOM 4776 C CA . SER A 1 735 ? -6.670 6.092 47.174 1.00 72.62 892 SER A CA 1
ATOM 4777 C C . SER A 1 735 ? -5.517 6.877 47.783 1.00 83.95 892 SER A C 1
ATOM 4778 O O . SER A 1 735 ? -5.105 6.641 48.922 1.00 79.86 892 SER A O 1
ATOM 4781 N N . ILE A 1 736 ? -5.003 7.825 47.002 1.00 75.85 893 ILE A N 1
ATOM 4782 C CA . ILE A 1 736 ? -3.952 8.736 47.438 1.00 67.82 893 ILE A CA 1
ATOM 4783 C C . ILE A 1 736 ? -4.317 10.140 46.986 1.00 80.06 893 ILE A C 1
ATOM 4784 O O . ILE A 1 736 ? -4.910 10.324 45.918 1.00 88.99 893 ILE A O 1
ATOM 4789 N N . ALA A 1 737 ? -3.957 11.130 47.799 1.00 66.40 894 ALA A N 1
ATOM 4790 C CA . ALA A 1 737 ? -4.083 12.521 47.386 1.00 79.70 894 ALA A CA 1
ATOM 4791 C C . ALA A 1 737 ? -3.050 12.826 46.311 1.00 83.07 894 ALA A C 1
ATOM 4792 O O . ALA A 1 737 ? -1.858 12.560 46.491 1.00 85.65 894 ALA A O 1
ATOM 4794 N N . LEU A 1 738 ? -3.502 13.381 45.191 1.00 81.58 895 LEU A N 1
ATOM 4795 C CA . LEU A 1 738 ? -2.628 13.531 44.032 1.00 70.65 895 LEU A CA 1
ATOM 4796 C C . LEU A 1 738 ? -3.127 14.673 43.166 1.00 87.23 895 LEU A C 1
ATOM 4797 O O . LEU A 1 738 ? -4.289 14.669 42.747 1.00 90.93 895 LEU A O 1
ATOM 4802 N N . ARG A 1 739 ? -2.250 15.641 42.898 1.00 81.08 896 ARG A N 1
ATOM 4803 C CA . ARG A 1 739 ? -2.530 16.727 41.962 1.00 81.02 896 ARG A CA 1
ATOM 4804 C C . ARG A 1 739 ? -3.798 17.482 42.355 1.00 79.83 896 ARG A C 1
ATOM 4805 O O . ARG A 1 739 ? -4.674 17.744 41.531 1.00 87.78 896 ARG A O 1
ATOM 4813 N N . GLY A 1 740 ? -3.891 17.830 43.622 1.00 95.96 897 GLY A N 1
ATOM 4814 C CA . GLY A 1 740 ? -5.060 18.527 44.157 1.00 106.65 897 GLY A CA 1
ATOM 4815 C C . GLY A 1 740 ? -6.253 17.660 44.484 1.00 90.58 897 GLY A C 1
ATOM 4816 O O . GLY A 1 740 ? -6.883 17.834 45.526 1.00 107.97 897 GLY A O 1
ATOM 4817 N N . GLY A 1 741 ? -6.573 16.716 43.607 1.00 86.27 898 GLY A N 1
ATOM 4818 C CA . GLY A 1 741 ? -7.674 15.807 43.851 1.00 70.22 898 GLY A CA 1
ATOM 4819 C C . GLY A 1 741 ? -7.216 14.492 44.444 1.00 70.03 898 GLY A C 1
ATOM 4820 O O . GLY A 1 741 ? -6.468 14.471 45.428 1.00 65.20 898 GLY A O 1
ATOM 4821 N N . TYR A 1 742 ? -7.662 13.388 43.851 1.00 64.84 899 TYR A N 1
ATOM 4822 C CA . TYR A 1 742 ? -7.298 12.063 44.327 1.00 50.55 899 TYR A CA 1
ATOM 4823 C C . TYR A 1 742 ? -7.392 11.085 43.166 1.00 65.94 899 TYR A C 1
ATOM 4824 O O . TYR A 1 742 ? -7.944 11.393 42.107 1.00 51.93 899 TYR A O 1
ATOM 4833 N N . ALA A 1 743 ? -6.850 9.889 43.381 1.00 66.80 900 ALA A N 1
ATOM 4834 C CA . ALA A 1 743 ? -6.941 8.819 42.401 1.00 49.35 900 ALA A CA 1
ATOM 4835 C C . ALA A 1 743 ? -6.954 7.490 43.140 1.00 55.57 900 ALA A C 1
ATOM 4836 O O . ALA A 1 743 ? -6.324 7.345 44.190 1.00 45.66 900 ALA A O 1
ATOM 4838 N N . GLU A 1 744 ? -7.681 6.525 42.587 1.00 62.20 901 GLU A N 1
ATOM 4839 C CA . GLU A 1 744 ? -7.797 5.218 43.216 1.00 58.14 901 GLU A CA 1
ATOM 4840 C C . GLU A 1 744 ? -6.554 4.380 42.945 1.00 60.14 901 GLU A C 1
ATOM 4841 O O . GLU A 1 744 ? -5.985 4.417 41.851 1.00 61.62 901 GLU A O 1
ATOM 4847 N N . LEU A 1 745 ? -6.139 3.616 43.957 1.00 68.92 902 LEU A N 1
ATOM 4848 C CA . LEU A 1 745 ? -4.954 2.774 43.835 1.00 52.61 902 LEU A CA 1
ATOM 4849 C C . LEU A 1 745 ? -5.147 1.616 42.865 1.00 56.17 902 LEU A C 1
ATOM 4850 O O . LEU A 1 745 ? -4.158 1.116 42.322 1.00 69.22 902 LEU A O 1
ATOM 4855 N N . GLY A 1 746 ? -6.384 1.181 42.635 1.00 53.25 903 GLY A N 1
ATOM 4856 C CA . GLY A 1 746 ? -6.608 0.115 41.679 1.00 51.49 903 GLY A CA 1
ATOM 4857 C C . GLY A 1 746 ? -6.138 -1.236 42.193 1.00 44.46 903 GLY A C 1
ATOM 4858 O O . GLY A 1 746 ? -6.066 -1.488 43.399 1.00 61.26 903 GLY A O 1
ATOM 4859 N N . SER A 1 747 ? -5.820 -2.126 41.253 1.00 60.75 904 SER A N 1
ATOM 4860 C CA . SER A 1 747 ? -5.345 -3.467 41.574 1.00 67.95 904 SER A CA 1
ATOM 4861 C C . SER A 1 747 ? -3.845 -3.518 41.842 1.00 57.71 904 SER A C 1
ATOM 4862 O O . SER A 1 747 ? -3.236 -4.586 41.706 1.00 53.48 904 SER A O 1
ATOM 4865 N N . SER A 1 748 ? -3.244 -2.398 42.241 1.00 63.71 905 SER A N 1
ATOM 4866 C CA . SER A 1 748 ? -1.794 -2.298 42.400 1.00 57.85 905 SER A CA 1
ATOM 4867 C C . SER A 1 748 ? -1.339 -2.909 43.729 1.00 62.26 905 SER A C 1
ATOM 4868 O O . SER A 1 748 ? -0.748 -2.255 44.588 1.00 58.90 905 SER A O 1
ATOM 4871 N N . PHE A 1 749 ? -1.628 -4.198 43.885 1.00 63.33 906 PHE A N 1
ATOM 4872 C CA . PHE A 1 749 ? -1.148 -4.959 45.028 1.00 63.78 906 PHE A CA 1
ATOM 4873 C C . PHE A 1 749 ? 0.154 -5.652 44.661 1.00 73.60 906 PHE A C 1
ATOM 4874 O O . PHE A 1 749 ? 0.224 -6.362 43.653 1.00 62.67 906 PHE A O 1
ATOM 4882 N N . HIS A 1 750 ? 1.181 -5.452 45.484 1.00 72.02 907 HIS A N 1
ATOM 4883 C CA . HIS A 1 750 ? 2.423 -6.187 45.282 1.00 67.35 907 HIS A CA 1
ATOM 4884 C C . HIS A 1 750 ? 2.276 -7.632 45.738 1.00 64.53 907 HIS A C 1
ATOM 4885 O O . HIS A 1 750 ? 2.488 -8.570 44.961 1.00 70.12 907 HIS A O 1
ATOM 4892 N N . HIS A 1 751 ? 1.908 -7.828 47.002 1.00 60.81 908 HIS A N 1
ATOM 4893 C CA . HIS A 1 751 ? 1.705 -9.156 47.556 1.00 56.67 908 HIS A CA 1
ATOM 4894 C C . HIS A 1 751 ? 0.592 -9.089 48.592 1.00 65.32 908 HIS A C 1
ATOM 4895 O O . HIS A 1 751 ? 0.099 -8.013 48.940 1.00 59.88 908 HIS A O 1
ATOM 4902 N N . ALA A 1 752 ? 0.204 -10.259 49.090 1.00 57.93 909 ALA A N 1
ATOM 4903 C CA . ALA A 1 752 ? -0.812 -10.375 50.127 1.00 57.62 909 ALA A CA 1
ATOM 4904 C C . ALA A 1 752 ? -0.281 -11.265 51.236 1.00 55.25 909 ALA A C 1
ATOM 4905 O O . ALA A 1 752 ? 0.250 -12.344 50.964 1.00 66.58 909 ALA A O 1
ATOM 4907 N N . ARG A 1 753 ? -0.426 -10.816 52.478 1.00 54.07 910 ARG A N 1
ATOM 4908 C CA . ARG A 1 753 ? 0.034 -11.561 53.640 1.00 57.17 910 ARG A CA 1
ATOM 4909 C C . ARG A 1 753 ? -1.122 -12.322 54.279 1.00 68.79 910 ARG A C 1
ATOM 4910 O O . ARG A 1 753 ? -2.268 -11.867 54.273 1.00 64.99 910 ARG A O 1
ATOM 4918 N N . VAL A 1 754 ? -0.810 -13.492 54.830 1.00 58.91 911 VAL A N 1
ATOM 4919 C CA . VAL A 1 754 ? -1.806 -14.403 55.382 1.00 43.31 911 VAL A CA 1
ATOM 4920 C C . VAL A 1 754 ? -1.598 -14.499 56.887 1.00 62.33 911 VAL A C 1
ATOM 4921 O O . VAL A 1 754 ? -0.487 -14.785 57.346 1.00 72.75 911 VAL A O 1
ATOM 4925 N N . TYR A 1 755 ? -2.665 -14.266 57.651 1.00 69.96 912 TYR A N 1
ATOM 4926 C CA . TYR A 1 755 ? -2.600 -14.250 59.105 1.00 69.64 912 TYR A CA 1
ATOM 4927 C C . TYR A 1 755 ? -3.532 -15.296 59.702 1.00 73.41 912 TYR A C 1
ATOM 4928 O O . TYR A 1 755 ? -4.568 -15.636 59.123 1.00 74.10 912 TYR A O 1
ATOM 4937 N N . LYS A 1 756 ? -3.141 -15.808 60.867 1.00 57.02 913 LYS A N 1
ATOM 4938 C CA . LYS A 1 756 ? -4.000 -16.615 61.722 1.00 63.37 913 LYS A CA 1
ATOM 4939 C C . LYS A 1 756 ? -4.375 -15.771 62.928 1.00 83.17 913 LYS A C 1
ATOM 4940 O O . LYS A 1 756 ? -3.493 -15.282 63.642 1.00 87.31 913 LYS A O 1
ATOM 4946 N N . ILE A 1 757 ? -5.671 -15.602 63.153 1.00 86.70 914 ILE A N 1
ATOM 4947 C CA . ILE A 1 757 ? -6.178 -14.761 64.228 1.00 72.38 914 ILE A CA 1
ATOM 4948 C C . ILE A 1 757 ? -6.683 -15.672 65.337 1.00 87.78 914 ILE A C 1
ATOM 4949 O O . ILE A 1 757 ? -7.652 -16.417 65.156 1.00 100.74 914 ILE A O 1
ATOM 4954 N N . THR A 1 758 ? -6.019 -15.617 66.487 1.00 67.12 915 THR A N 1
ATOM 4955 C CA . THR A 1 758 ? -6.392 -16.405 67.659 1.00 99.24 915 THR A CA 1
ATOM 4956 C C . THR A 1 758 ? -7.157 -15.480 68.598 1.00 128.60 915 THR A C 1
ATOM 4957 O O . THR A 1 758 ? -6.572 -14.758 69.406 1.00 146.60 915 THR A O 1
ATOM 4961 N N . SER A 1 759 ? -8.481 -15.494 68.479 1.00 127.76 916 SER A N 1
ATOM 4962 C CA . SER A 1 759 ? -9.339 -14.645 69.290 1.00 134.37 916 SER A CA 1
ATOM 4963 C C . SER A 1 759 ? -9.954 -15.380 70.472 1.00 146.17 916 SER A C 1
ATOM 4964 O O . SER A 1 759 ? -10.736 -14.782 71.217 1.00 159.69 916 SER A O 1
ATOM 4967 N N . GLY A 1 760 ? -9.618 -16.654 70.667 1.00 135.60 917 GLY A N 1
ATOM 4968 C CA . GLY A 1 760 ? -10.206 -17.462 71.706 1.00 146.37 917 GLY A CA 1
ATOM 4969 C C . GLY A 1 760 ? -11.471 -18.184 71.290 1.00 153.32 917 GLY A C 1
ATOM 4970 O O . GLY A 1 760 ? -11.721 -19.299 71.758 1.00 165.62 917 GLY A O 1
ATOM 4971 N N . LYS A 1 761 ? -12.277 -17.575 70.419 1.00 140.01 918 LYS A N 1
ATOM 4972 C CA . LYS A 1 761 ? -13.468 -18.250 69.916 1.00 131.91 918 LYS A CA 1
ATOM 4973 C C . LYS A 1 761 ? -13.086 -19.449 69.060 1.00 128.13 918 LYS A C 1
ATOM 4974 O O . LYS A 1 761 ? -13.526 -20.578 69.306 1.00 152.23 918 LYS A O 1
ATOM 4976 N N . LYS A 1 762 ? -12.256 -19.219 68.052 1.00 203.67 919 LYS A N 1
ATOM 4977 C CA . LYS A 1 762 ? -11.784 -20.247 67.139 1.00 191.50 919 LYS A CA 1
ATOM 4978 C C . LYS A 1 762 ? -10.763 -19.603 66.213 1.00 190.19 919 LYS A C 1
ATOM 4979 O O . LYS A 1 762 ? -10.967 -18.468 65.763 1.00 188.72 919 LYS A O 1
ATOM 4985 N N . PRO A 1 763 ? -9.650 -20.274 65.926 1.00 113.67 920 PRO A N 1
ATOM 4986 C CA . PRO A 1 763 ? -8.637 -19.678 65.047 1.00 103.34 920 PRO A CA 1
ATOM 4987 C C . PRO A 1 763 ? -9.201 -19.398 63.660 1.00 97.24 920 PRO A C 1
ATOM 4988 O O . PRO A 1 763 ? -9.722 -20.293 62.989 1.00 99.29 920 PRO A O 1
ATOM 4992 N N . ALA A 1 764 ? -9.096 -18.139 63.239 1.00 77.45 921 ALA A N 1
ATOM 4993 C CA . ALA A 1 764 ? -9.561 -17.688 61.937 1.00 69.38 921 ALA A CA 1
ATOM 4994 C C . ALA A 1 764 ? -8.384 -17.187 61.108 1.00 76.25 921 ALA A C 1
ATOM 4995 O O . ALA A 1 764 ? -7.313 -16.876 61.637 1.00 87.13 921 ALA A O 1
ATOM 4997 N N . PHE A 1 765 ? -8.598 -17.101 59.796 1.00 65.04 922 PHE A N 1
ATOM 4998 C CA . PHE A 1 765 ? -7.569 -16.682 58.854 1.00 62.58 922 PHE A CA 1
ATOM 4999 C C . PHE A 1 765 ? -8.034 -15.440 58.106 1.00 65.84 922 PHE A C 1
ATOM 5000 O O . PHE A 1 765 ? -9.128 -15.425 57.535 1.00 96.66 922 PHE A O 1
ATOM 5008 N N . ALA A 1 766 ? -7.201 -14.408 58.116 1.00 58.97 923 ALA A N 1
ATOM 5009 C CA . ALA A 1 766 ? -7.462 -13.149 57.439 1.00 51.63 923 ALA A CA 1
ATOM 5010 C C . ALA A 1 766 ? -6.330 -12.853 56.464 1.00 68.42 923 ALA A C 1
ATOM 5011 O O . ALA A 1 766 ? -5.312 -13.551 56.422 1.00 60.13 923 ALA A O 1
ATOM 5021 N N . LEU A 1 768 ? -4.077 -9.570 54.335 1.00 57.37 925 LEU A N 1
ATOM 5022 C CA . LEU A 1 768 ? -3.682 -8.171 54.208 1.00 62.24 925 LEU A CA 1
ATOM 5023 C C . LEU A 1 768 ? -3.118 -7.958 52.810 1.00 65.55 925 LEU A C 1
ATOM 5024 O O . LEU A 1 768 ? -2.058 -8.497 52.475 1.00 69.98 925 LEU A O 1
ATOM 5029 N N . ARG A 1 769 ? -3.821 -7.174 51.997 1.00 49.91 926 ARG A N 1
ATOM 5030 C CA . ARG A 1 769 ? -3.382 -6.871 50.639 1.00 56.10 926 ARG A CA 1
ATOM 5031 C C . ARG A 1 769 ? -2.466 -5.653 50.686 1.00 55.93 926 ARG A C 1
ATOM 5032 O O . ARG A 1 769 ? -2.918 -4.540 50.969 1.00 71.02 926 ARG A O 1
ATOM 5040 N N . VAL A 1 770 ? -1.184 -5.860 50.404 1.00 63.98 927 VAL A N 1
ATOM 5041 C CA . VAL A 1 770 ? -0.182 -4.809 50.545 1.00 55.48 927 VAL A CA 1
ATOM 5042 C C . VAL A 1 770 ? -0.062 -4.050 49.230 1.00 60.81 927 VAL A C 1
ATOM 5043 O O . VAL A 1 770 ? 0.298 -4.626 48.197 1.00 45.41 927 VAL A O 1
ATOM 5047 N N . TYR A 1 771 ? -0.360 -2.754 49.272 1.00 53.57 928 TYR A N 1
ATOM 5048 C CA . TYR A 1 771 ? -0.245 -1.919 48.087 1.00 48.42 928 TYR A CA 1
ATOM 5049 C C . TYR A 1 771 ? 1.217 -1.709 47.719 1.00 73.79 928 TYR A C 1
ATOM 5050 O O . TYR A 1 771 ? 2.113 -1.783 48.565 1.00 80.81 928 TYR A O 1
ATOM 5059 N N . THR A 1 772 ? 1.452 -1.433 46.436 1.00 72.35 929 THR A N 1
ATOM 5060 C CA . THR A 1 772 ? 2.807 -1.136 45.989 1.00 56.60 929 THR A CA 1
ATOM 5061 C C . THR A 1 772 ? 3.339 0.126 46.658 1.00 71.38 929 THR A C 1
ATOM 5062 O O . THR A 1 772 ? 4.520 0.198 47.017 1.00 70.38 929 THR A O 1
ATOM 5066 N N . ILE A 1 773 ? 2.468 1.114 46.878 1.00 57.40 930 ILE A N 1
ATOM 5067 C CA . ILE A 1 773 ? 2.925 2.425 47.330 1.00 74.26 930 ILE A CA 1
ATOM 5068 C C . ILE A 1 773 ? 3.420 2.378 48.772 1.00 76.23 930 ILE A C 1
ATOM 5069 O O . ILE A 1 773 ? 4.342 3.117 49.141 1.00 84.96 930 ILE A O 1
ATOM 5074 N N . ASP A 1 774 ? 2.847 1.510 49.602 1.00 71.04 931 ASP A N 1
ATOM 5075 C CA . ASP A 1 774 ? 3.259 1.430 50.997 1.00 71.43 931 ASP A CA 1
ATOM 5076 C C . ASP A 1 774 ? 4.600 0.731 51.190 1.00 74.61 931 ASP A C 1
ATOM 5077 O O . ASP A 1 774 ? 5.071 0.643 52.329 1.00 78.61 931 ASP A O 1
ATOM 5082 N N . LEU A 1 775 ? 5.229 0.246 50.119 1.00 73.86 932 LEU A N 1
ATOM 5083 C CA . LEU A 1 775 ? 6.546 -0.374 50.195 1.00 72.52 932 LEU A CA 1
ATOM 5084 C C . LEU A 1 775 ? 7.631 0.472 49.536 1.00 79.76 932 LEU A C 1
ATOM 5085 O O . LEU A 1 775 ? 8.770 0.012 49.410 1.00 107.85 932 LEU A O 1
ATOM 5090 N N . LEU A 1 776 ? 7.303 1.698 49.114 1.00 47.38 933 LEU A N 1
ATOM 5091 C CA . LEU A 1 776 ? 8.303 2.536 48.444 1.00 52.07 933 LEU A CA 1
ATOM 5092 C C . LEU A 1 776 ? 9.436 2.948 49.367 1.00 82.15 933 LEU A C 1
ATOM 5093 O O . LEU A 1 776 ? 10.610 2.826 48.958 1.00 96.79 933 LEU A O 1
ATOM 5098 N N . PRO A 1 777 ? 9.205 3.451 50.584 1.00 83.71 934 PRO A N 1
ATOM 5099 C CA . PRO A 1 777 ? 10.337 3.839 51.437 1.00 91.59 934 PRO A CA 1
ATOM 5100 C C . PRO A 1 777 ? 11.224 2.671 51.819 1.00 91.83 934 PRO A C 1
ATOM 5101 O O . PRO A 1 777 ? 12.388 2.881 52.184 1.00 96.55 934 PRO A O 1
ATOM 5105 N N . TYR A 1 778 ? 10.711 1.447 51.737 1.00 86.43 935 TYR A N 1
ATOM 5106 C CA . TYR A 1 778 ? 11.435 0.240 52.113 1.00 76.20 935 TYR A CA 1
ATOM 5107 C C . TYR A 1 778 ? 11.765 -0.602 50.885 1.00 71.15 935 TYR A C 1
ATOM 5108 O O . TYR A 1 778 ? 11.678 -1.830 50.907 1.00 81.62 935 TYR A O 1
ATOM 5117 N N . ARG A 1 779 ? 12.147 0.066 49.796 1.00 83.93 936 ARG A N 1
ATOM 5118 C CA . ARG A 1 779 ? 12.482 -0.639 48.564 1.00 89.21 936 ARG A CA 1
ATOM 5119 C C . ARG A 1 779 ? 13.716 -1.517 48.733 1.00 88.18 936 ARG A C 1
ATOM 5120 O O . ARG A 1 779 ? 13.826 -2.567 48.087 1.00 78.41 936 ARG A O 1
ATOM 5128 N N . ASN A 1 780 ? 14.642 -1.116 49.598 1.00 86.34 937 ASN A N 1
ATOM 5129 C CA . ASN A 1 780 ? 15.906 -1.815 49.774 1.00 106.27 937 ASN A CA 1
ATOM 5130 C C . ASN A 1 780 ? 15.824 -2.949 50.783 1.00 101.17 937 ASN A C 1
ATOM 5131 O O . ASN A 1 780 ? 16.861 -3.517 51.141 1.00 103.37 937 ASN A O 1
ATOM 5136 N N . GLN A 1 781 ? 14.631 -3.297 51.243 1.00 80.69 938 GLN A N 1
ATOM 5137 C CA . GLN A 1 781 ? 14.472 -4.311 52.272 1.00 76.10 938 GLN A CA 1
ATOM 5138 C C . GLN A 1 781 ? 13.675 -5.489 51.724 1.00 67.63 938 GLN A C 1
ATOM 5139 O O . GLN A 1 781 ? 13.239 -5.498 50.567 1.00 64.70 938 GLN A O 1
ATOM 5145 N N . ASP A 1 782 ? 13.513 -6.504 52.570 1.00 72.06 939 ASP A N 1
ATOM 5146 C CA . ASP A 1 782 ? 12.600 -7.599 52.272 1.00 62.33 939 ASP A CA 1
ATOM 5147 C C . ASP A 1 782 ? 11.177 -7.064 52.338 1.00 67.38 939 ASP A C 1
ATOM 5148 O O . ASP A 1 782 ? 10.673 -6.761 53.426 1.00 77.20 939 ASP A O 1
ATOM 5153 N N . LEU A 1 783 ? 10.539 -6.926 51.172 1.00 57.67 940 LEU A N 1
ATOM 5154 C CA . LEU A 1 783 ? 9.193 -6.367 51.122 1.00 58.17 940 LEU A CA 1
ATOM 5155 C C . LEU A 1 783 ? 8.209 -7.175 51.957 1.00 60.00 940 LEU A C 1
ATOM 5156 O O . LEU A 1 783 ? 7.230 -6.619 52.469 1.00 69.34 940 LEU A O 1
ATOM 5161 N N . PHE A 1 784 ? 8.444 -8.478 52.106 1.00 49.41 941 PHE A N 1
ATOM 5162 C CA . PHE A 1 784 ? 7.540 -9.320 52.875 1.00 70.68 941 PHE A CA 1
ATOM 5163 C C . PHE A 1 784 ? 7.768 -9.226 54.377 1.00 77.18 941 PHE A C 1
ATOM 5164 O O . PHE A 1 784 ? 7.012 -9.834 55.141 1.00 83.54 941 PHE A O 1
ATOM 5172 N N . SER A 1 785 ? 8.781 -8.483 54.819 1.00 46.91 942 SER A N 1
ATOM 5173 C CA . SER A 1 785 ? 9.004 -8.243 56.239 1.00 52.45 942 SER A CA 1
ATOM 5174 C C . SER A 1 785 ? 8.836 -6.775 56.605 1.00 67.95 942 SER A C 1
ATOM 5175 O O . SER A 1 785 ? 9.133 -6.392 57.743 1.00 73.56 942 SER A O 1
ATOM 5178 N N . VAL A 1 786 ? 8.367 -5.948 55.674 1.00 63.18 943 VAL A N 1
ATOM 5179 C CA . VAL A 1 786 ? 8.202 -4.522 55.929 1.00 68.78 943 VAL A CA 1
ATOM 5180 C C . VAL A 1 786 ? 7.069 -4.319 56.926 1.00 73.05 943 VAL A C 1
ATOM 5181 O O . VAL A 1 786 ? 5.932 -4.748 56.693 1.00 73.36 943 VAL A O 1
ATOM 5185 N N . GLU A 1 787 ? 7.375 -3.665 58.043 1.00 63.60 944 GLU A N 1
ATOM 5186 C CA . GLU A 1 787 ? 6.368 -3.371 59.055 1.00 52.31 944 GLU A CA 1
ATOM 5187 C C . GLU A 1 787 ? 5.433 -2.288 58.535 1.00 73.39 944 GLU A C 1
ATOM 5188 O O . GLU A 1 787 ? 5.802 -1.110 58.480 1.00 71.32 944 GLU A O 1
ATOM 5194 N N . LEU A 1 788 ? 4.228 -2.685 58.142 1.00 103.31 945 LEU A N 1
ATOM 5195 C CA . LEU A 1 788 ? 3.217 -1.727 57.726 1.00 86.88 945 LEU A CA 1
ATOM 5196 C C . LEU A 1 788 ? 2.554 -1.112 58.950 1.00 87.00 945 LEU A C 1
ATOM 5197 O O . LEU A 1 788 ? 2.215 -1.812 59.907 1.00 105.20 945 LEU A O 1
ATOM 5202 N N . LYS A 1 789 ? 2.385 0.189 58.921 1.00 65.11 946 LYS A N 1
ATOM 5203 C CA . LYS A 1 789 ? 1.838 0.899 60.065 1.00 64.80 946 LYS A CA 1
ATOM 5204 C C . LYS A 1 789 ? 0.339 1.118 59.894 1.00 75.33 946 LYS A C 1
ATOM 5205 O O . LYS A 1 789 ? -0.154 1.203 58.765 1.00 64.41 946 LYS A O 1
ATOM 5211 N N . PRO A 1 790 ? -0.417 1.213 60.995 1.00 83.51 947 PRO A N 1
ATOM 5212 C CA . PRO A 1 790 ? -1.884 1.300 60.873 1.00 73.34 947 PRO A CA 1
ATOM 5213 C C . PRO A 1 790 ? -2.365 2.485 60.055 1.00 74.39 947 PRO A C 1
ATOM 5214 O O . PRO A 1 790 ? -3.503 2.466 59.570 1.00 70.09 947 PRO A O 1
ATOM 5218 N N . GLN A 1 791 ? -1.538 3.510 59.878 1.00 98.58 948 GLN A N 1
ATOM 5219 C CA . GLN A 1 791 ? -1.933 4.672 59.099 1.00 87.44 948 GLN A CA 1
ATOM 5220 C C . GLN A 1 791 ? -1.872 4.426 57.595 1.00 74.78 948 GLN A C 1
ATOM 5221 O O . GLN A 1 791 ? -2.495 5.176 56.836 1.00 80.11 948 GLN A O 1
ATOM 5227 N N . THR A 1 792 ? -1.147 3.401 57.149 1.00 70.86 949 THR A N 1
ATOM 5228 C CA . THR A 1 792 ? -1.039 3.119 55.723 1.00 61.77 949 THR A CA 1
ATOM 5229 C C . THR A 1 792 ? -2.387 2.677 55.158 1.00 61.03 949 THR A C 1
ATOM 5230 O O . THR A 1 792 ? -3.215 2.090 55.859 1.00 65.08 949 THR A O 1
ATOM 5242 N N . SER A 1 794 ? -2.992 0.357 53.116 1.00 68.98 951 SER A N 1
ATOM 5243 C CA . SER A 1 794 ? -3.086 -1.099 53.147 1.00 68.14 951 SER A CA 1
ATOM 5244 C C . SER A 1 794 ? -3.768 -1.580 54.420 1.00 66.44 951 SER A C 1
ATOM 5245 O O . SER A 1 794 ? -4.611 -2.484 54.379 1.00 54.13 951 SER A O 1
ATOM 5256 N N . ARG A 1 796 ? -5.757 0.385 56.468 1.00 60.01 953 ARG A N 1
ATOM 5257 C CA . ARG A 1 796 ? -7.105 0.936 56.581 1.00 63.07 953 ARG A CA 1
ATOM 5258 C C . ARG A 1 796 ? -8.090 0.197 55.685 1.00 66.97 953 ARG A C 1
ATOM 5259 O O . ARG A 1 796 ? -9.272 0.076 56.029 1.00 56.11 953 ARG A O 1
ATOM 5267 N N . GLN A 1 797 ? -7.630 -0.307 54.543 1.00 53.54 954 GLN A N 1
ATOM 5268 C CA . GLN A 1 797 ? -8.486 -1.080 53.655 1.00 48.24 954 GLN A CA 1
ATOM 5269 C C . GLN A 1 797 ? -8.608 -2.539 54.075 1.00 59.68 954 GLN A C 1
ATOM 5270 O O . GLN A 1 797 ? -9.350 -3.289 53.432 1.00 58.80 954 GLN A O 1
ATOM 5276 N N . ALA A 1 798 ? -7.901 -2.958 55.124 1.00 42.49 955 ALA A N 1
ATOM 5277 C CA . ALA A 1 798 ? -7.910 -4.356 55.529 1.00 53.48 955 ALA A CA 1
ATOM 5278 C C . ALA A 1 798 ? -9.236 -4.726 56.190 1.00 50.28 955 ALA A C 1
ATOM 5279 O O . ALA A 1 798 ? -10.006 -3.868 56.630 1.00 78.15 955 ALA A O 1
ATOM 5281 N N . GLU A 1 799 ? -9.498 -6.032 56.245 1.00 55.25 956 GLU A N 1
ATOM 5282 C CA . GLU A 1 799 ? -10.659 -6.537 56.967 1.00 50.93 956 GLU A CA 1
ATOM 5283 C C . GLU A 1 799 ? -10.588 -6.102 58.424 1.00 65.04 956 GLU A C 1
ATOM 5284 O O . GLU A 1 799 ? -9.546 -6.232 59.071 1.00 70.52 956 GLU A O 1
ATOM 5290 N N . LYS A 1 800 ? -11.700 -5.564 58.932 1.00 55.56 957 LYS A N 1
ATOM 5291 C CA . LYS A 1 800 ? -11.678 -4.923 60.245 1.00 56.86 957 LYS A CA 1
ATOM 5292 C C . LYS A 1 800 ? -11.240 -5.894 61.336 1.00 59.06 957 LYS A C 1
ATOM 5293 O O . LYS A 1 800 ? -10.541 -5.504 62.280 1.00 56.17 957 LYS A O 1
ATOM 5299 N N . LYS A 1 801 ? -11.629 -7.166 61.214 1.00 68.80 958 LYS A N 1
ATOM 5300 C CA . LYS A 1 801 ? -11.225 -8.173 62.191 1.00 75.00 958 LYS A CA 1
ATOM 5301 C C . LYS A 1 801 ? -9.709 -8.260 62.308 1.00 80.97 958 LYS A C 1
ATOM 5302 O O . LYS A 1 801 ? -9.167 -8.362 63.416 1.00 93.51 958 LYS A O 1
ATOM 5308 N N . LEU A 1 802 ? -9.008 -8.212 61.172 1.00 83.71 959 LEU A N 1
ATOM 5309 C CA . LEU A 1 802 ? -7.551 -8.310 61.186 1.00 80.01 959 LEU A CA 1
ATOM 5310 C C . LEU A 1 802 ? -6.917 -7.073 61.810 1.00 82.03 959 LEU A C 1
ATOM 5311 O O . LEU A 1 802 ? -5.863 -7.167 62.452 1.00 84.62 959 LEU A O 1
ATOM 5316 N N . ARG A 1 803 ? -7.542 -5.906 61.631 1.00 53.04 960 ARG A N 1
ATOM 5317 C CA . ARG A 1 803 ? -6.975 -4.672 62.166 1.00 53.65 960 ARG A CA 1
ATOM 5318 C C . ARG A 1 803 ? -7.018 -4.661 63.689 1.00 73.57 960 ARG A C 1
ATOM 5319 O O . ARG A 1 803 ? -6.044 -4.270 64.344 1.00 79.91 960 ARG A O 1
ATOM 5327 N N . ASP A 1 804 ? -8.142 -5.086 64.271 1.00 70.95 961 ASP A N 1
ATOM 5328 C CA . ASP A 1 804 ? -8.233 -5.165 65.723 1.00 83.52 961 ASP A CA 1
ATOM 5329 C C . ASP A 1 804 ? -7.272 -6.206 66.286 1.00 78.15 961 ASP A C 1
ATOM 5330 O O . ASP A 1 804 ? -6.747 -6.029 67.391 1.00 82.59 961 ASP A O 1
ATOM 5335 N N . ALA A 1 805 ? -7.016 -7.284 65.540 1.00 61.82 962 ALA A N 1
ATOM 5336 C CA . ALA A 1 805 ? -6.122 -8.325 66.036 1.00 74.48 962 ALA A CA 1
ATOM 5337 C C . ALA A 1 805 ? -4.672 -7.863 66.018 1.00 77.27 962 ALA A C 1
ATOM 5338 O O . ALA A 1 805 ? -3.906 -8.166 66.941 1.00 73.28 962 ALA A O 1
ATOM 5340 N N . LEU A 1 806 ? -4.275 -7.131 64.973 1.00 84.92 963 LEU A N 1
ATOM 5341 C CA . LEU A 1 806 ? -2.917 -6.601 64.909 1.00 79.75 963 LEU A CA 1
ATOM 5342 C C . LEU A 1 806 ? -2.659 -5.575 66.004 1.00 90.91 963 LEU A C 1
ATOM 5343 O O . LEU A 1 806 ? -1.532 -5.472 66.500 1.00 113.07 963 LEU A O 1
ATOM 5348 N N . ALA A 1 807 ? -3.682 -4.809 66.390 1.00 79.20 964 ALA A N 1
ATOM 5349 C CA . ALA A 1 807 ? -3.515 -3.815 67.442 1.00 85.65 964 ALA A CA 1
ATOM 5350 C C . ALA A 1 807 ? -3.418 -4.444 68.824 1.00 91.60 964 ALA A C 1
ATOM 5351 O O . ALA A 1 807 ? -2.997 -3.769 69.769 1.00 96.33 964 ALA A O 1
ATOM 5353 N N . THR A 1 808 ? -3.797 -5.715 68.962 1.00 95.17 965 THR A N 1
ATOM 5354 C CA . THR A 1 808 ? -3.750 -6.410 70.239 1.00 112.03 965 THR A CA 1
ATOM 5355 C C . THR A 1 808 ? -2.756 -7.562 70.265 1.00 102.64 965 THR A C 1
ATOM 5356 O O . THR A 1 808 ? -2.462 -8.078 71.348 1.00 125.76 965 THR A O 1
ATOM 5360 N N . GLY A 1 809 ? -2.240 -7.982 69.114 1.00 57.23 966 GLY A N 1
ATOM 5361 C CA . GLY A 1 809 ? -1.274 -9.058 69.073 1.00 75.03 966 GLY A CA 1
ATOM 5362 C C . GLY A 1 809 ? -1.858 -10.445 68.942 1.00 74.14 966 GLY A C 1
ATOM 5363 O O . GLY A 1 809 ? -1.256 -11.407 69.432 1.00 91.59 966 GLY A O 1
ATOM 5364 N N . ASN A 1 810 ? -3.013 -10.584 68.295 1.00 76.89 967 ASN A N 1
ATOM 5365 C CA . ASN A 1 810 ? -3.657 -11.879 68.128 1.00 87.98 967 ASN A CA 1
ATOM 5366 C C . ASN A 1 810 ? -3.606 -12.372 66.692 1.00 83.49 967 ASN A C 1
ATOM 5367 O O . ASN A 1 810 ? -4.220 -13.395 66.373 1.00 96.35 967 ASN A O 1
ATOM 5372 N N . ALA A 1 811 ? -2.891 -11.672 65.821 1.00 97.46 968 ALA A N 1
ATOM 5373 C CA . ALA A 1 811 ? -2.743 -12.059 64.426 1.00 96.26 968 ALA A CA 1
ATOM 5374 C C . ALA A 1 811 ? -1.314 -12.530 64.205 1.00 96.25 968 ALA A C 1
ATOM 5375 O O . ALA A 1 811 ? -0.366 -11.775 64.440 1.00 95.16 968 ALA A O 1
ATOM 5377 N N . GLU A 1 812 ? -1.165 -13.776 63.761 1.00 96.82 969 GLU A N 1
ATOM 5378 C CA . GLU A 1 812 ? 0.139 -14.398 63.555 1.00 79.89 969 GLU A CA 1
ATOM 5379 C C . GLU A 1 812 ? 0.460 -14.404 62.066 1.00 70.37 969 GLU A C 1
ATOM 5380 O O . GLU A 1 812 ? -0.212 -15.082 61.283 1.00 72.19 969 GLU A O 1
ATOM 5386 N N . TYR A 1 813 ? 1.488 -13.651 61.684 1.00 81.86 970 TYR A N 1
ATOM 5387 C CA . TYR A 1 813 ? 1.968 -13.669 60.309 1.00 73.87 970 TYR A CA 1
ATOM 5388 C C . TYR A 1 813 ? 2.491 -15.060 59.964 1.00 83.57 970 TYR A C 1
ATOM 5389 O O . TYR A 1 813 ? 3.462 -15.534 60.561 1.00 104.47 970 TYR A O 1
ATOM 5398 N N . LEU A 1 814 ? 1.832 -15.717 59.007 1.00 63.25 971 LEU A N 1
ATOM 5399 C CA . LEU A 1 814 ? 2.187 -17.060 58.561 1.00 61.74 971 LEU A CA 1
ATOM 5400 C C . LEU A 1 814 ? 2.981 -17.072 57.261 1.00 74.19 971 LEU A C 1
ATOM 5401 O O . LEU A 1 814 ? 3.938 -17.840 57.135 1.00 91.12 971 LEU A O 1
ATOM 5406 N N . GLY A 1 815 ? 2.602 -16.253 56.288 1.00 78.41 972 GLY A N 1
ATOM 5407 C CA . GLY A 1 815 ? 3.294 -16.249 55.013 1.00 75.04 972 GLY A CA 1
ATOM 5408 C C . GLY A 1 815 ? 2.637 -15.279 54.059 1.00 65.36 972 GLY A C 1
ATOM 5409 O O . GLY A 1 815 ? 1.609 -14.668 54.364 1.00 75.15 972 GLY A O 1
ATOM 5410 N N . TRP A 1 816 ? 3.249 -15.145 52.886 1.00 56.93 973 TRP A N 1
ATOM 5411 C CA . TRP A 1 816 ? 2.781 -14.211 51.876 1.00 51.57 973 TRP A CA 1
ATOM 5412 C C . TRP A 1 816 ? 2.431 -14.946 50.590 1.00 44.48 973 TRP A C 1
ATOM 5413 O O . TRP A 1 816 ? 3.063 -15.943 50.232 1.00 66.18 973 TRP A O 1
ATOM 5424 N N . LEU A 1 817 ? 1.404 -14.444 49.909 1.00 68.88 974 LEU A N 1
ATOM 5425 C CA . LEU A 1 817 ? 0.988 -14.922 48.600 1.00 61.71 974 LEU A CA 1
ATOM 5426 C C . LEU A 1 817 ? 1.258 -13.855 47.552 1.00 61.56 974 LEU A C 1
ATOM 5427 O O . LEU A 1 817 ? 1.347 -12.661 47.853 1.00 65.67 974 LEU A O 1
ATOM 5432 N N . VAL A 1 818 ? 1.374 -14.304 46.303 1.00 47.63 975 VAL A N 1
ATOM 5433 C CA . VAL A 1 818 ? 1.619 -13.424 45.171 1.00 64.84 975 VAL A CA 1
ATOM 5434 C C . VAL A 1 818 ? 0.855 -13.980 43.980 1.00 47.94 975 VAL A C 1
ATOM 5435 O O . VAL A 1 818 ? 0.506 -15.162 43.932 1.00 50.11 975 VAL A O 1
ATOM 5439 N N . VAL A 1 819 ? 0.563 -13.098 43.024 1.00 51.71 976 VAL A N 1
ATOM 5440 C CA . VAL A 1 819 ? -0.181 -13.518 41.844 1.00 47.63 976 VAL A CA 1
ATOM 5441 C C . VAL A 1 819 ? 0.627 -14.546 41.071 1.00 55.18 976 VAL A C 1
ATOM 5442 O O . VAL A 1 819 ? 1.847 -14.415 40.920 1.00 80.21 976 VAL A O 1
ATOM 5446 N N . ASP A 1 820 ? -0.059 -15.585 40.591 1.00 66.81 977 ASP A N 1
ATOM 5447 C CA . ASP A 1 820 ? 0.526 -16.738 39.912 1.00 69.77 977 ASP A CA 1
ATOM 5448 C C . ASP A 1 820 ? 1.207 -17.702 40.878 1.00 69.48 977 ASP A C 1
ATOM 5449 O O . ASP A 1 820 ? 2.033 -18.522 40.461 1.00 83.36 977 ASP A O 1
ATOM 5454 N N . ASP A 1 821 ? 0.884 -17.626 42.167 1.00 67.88 978 ASP A N 1
ATOM 5455 C CA . ASP A 1 821 ? 1.274 -18.669 43.102 1.00 55.72 978 ASP A CA 1
ATOM 5456 C C . ASP A 1 821 ? 0.344 -19.864 42.954 1.00 59.44 978 ASP A C 1
ATOM 5457 O O . ASP A 1 821 ? -0.850 -19.723 42.671 1.00 69.88 978 ASP A O 1
ATOM 5462 N N . GLU A 1 822 ? 0.909 -21.047 43.150 1.00 52.06 979 GLU A N 1
ATOM 5463 C CA . GLU A 1 822 ? 0.193 -22.306 43.012 1.00 58.33 979 GLU A CA 1
ATOM 5464 C C . GLU A 1 822 ? -0.283 -22.787 44.376 1.00 75.31 979 GLU A C 1
ATOM 5465 O O . GLU A 1 822 ? 0.496 -22.825 45.335 1.00 80.83 979 GLU A O 1
ATOM 5471 N N . LEU A 1 823 ? -1.555 -23.165 44.455 1.00 59.92 980 LEU A N 1
ATOM 5472 C CA . LEU A 1 823 ? -2.144 -23.689 45.676 1.00 62.22 980 LEU A CA 1
ATOM 5473 C C . LEU A 1 823 ? -2.617 -25.118 45.460 1.00 61.53 980 LEU A C 1
ATOM 5474 O O . LEU A 1 823 ? -3.041 -25.489 44.363 1.00 59.91 980 LEU A O 1
ATOM 5479 N N . VAL A 1 824 ? -2.554 -25.910 46.526 1.00 49.39 981 VAL A N 1
ATOM 5480 C CA . VAL A 1 824 ? -3.216 -27.208 46.594 1.00 60.23 981 VAL A CA 1
ATOM 5481 C C . VAL A 1 824 ? -4.360 -27.069 47.587 1.00 66.76 981 VAL A C 1
ATOM 5482 O O . VAL A 1 824 ? -4.139 -26.697 48.745 1.00 72.08 981 VAL A O 1
ATOM 5486 N N . VAL A 1 825 ? -5.583 -27.341 47.132 1.00 82.02 982 VAL A N 1
ATOM 5487 C CA . VAL A 1 825 ? -6.790 -27.079 47.907 1.00 86.52 982 VAL A CA 1
ATOM 5488 C C . VAL A 1 825 ? -7.651 -28.333 47.951 1.00 88.90 982 VAL A C 1
ATOM 5489 O O . VAL A 1 825 ? -7.842 -29.003 46.930 1.00 90.06 982 VAL A O 1
ATOM 5493 N N . ASP A 1 826 ? -8.180 -28.640 49.136 1.00 75.00 983 ASP A N 1
ATOM 5494 C CA . ASP A 1 826 ? -9.153 -29.717 49.322 1.00 83.59 983 ASP A CA 1
ATOM 5495 C C . ASP A 1 826 ? -10.541 -29.100 49.196 1.00 82.27 983 ASP A C 1
ATOM 5496 O O . ASP A 1 826 ? -11.036 -28.456 50.124 1.00 88.19 983 ASP A O 1
ATOM 5501 N N . THR A 1 827 ? -11.168 -29.293 48.038 1.00 80.24 984 THR A N 1
ATOM 5502 C CA . THR A 1 827 ? -12.448 -28.677 47.720 1.00 80.63 984 THR A CA 1
ATOM 5503 C C . THR A 1 827 ? -13.641 -29.537 48.117 1.00 93.52 984 THR A C 1
ATOM 5504 O O . THR A 1 827 ? -14.762 -29.255 47.681 1.00 95.41 984 THR A O 1
ATOM 5508 N N . SER A 1 828 ? -13.432 -30.578 48.924 1.00 98.41 985 SER A N 1
ATOM 5509 C CA . SER A 1 828 ? -14.547 -31.443 49.290 1.00 95.37 985 SER A CA 1
ATOM 5510 C C . SER A 1 828 ? -15.544 -30.724 50.189 1.00 88.88 985 SER A C 1
ATOM 5511 O O . SER A 1 828 ? -16.750 -30.974 50.098 1.00 87.09 985 SER A O 1
ATOM 5514 N N . LYS A 1 829 ? -15.071 -29.817 51.043 1.00 95.81 986 LYS A N 1
ATOM 5515 C CA . LYS A 1 829 ? -15.925 -29.201 52.050 1.00 91.35 986 LYS A CA 1
ATOM 5516 C C . LYS A 1 829 ? -16.303 -27.756 51.751 1.00 81.46 986 LYS A C 1
ATOM 5517 O O . LYS A 1 829 ? -17.302 -27.275 52.296 1.00 68.36 986 LYS A O 1
ATOM 5523 N N . ILE A 1 830 ? -15.550 -27.059 50.902 1.00 80.71 987 ILE A N 1
ATOM 5524 C CA . ILE A 1 830 ? -15.700 -25.621 50.723 1.00 70.72 987 ILE A CA 1
ATOM 5525 C C . ILE A 1 830 ? -16.060 -25.239 49.297 1.00 75.16 987 ILE A C 1
ATOM 5526 O O . ILE A 1 830 ? -16.227 -24.048 49.014 1.00 81.94 987 ILE A O 1
ATOM 5531 N N . ALA A 1 831 ? -16.171 -26.202 48.386 1.00 79.48 988 ALA A N 1
ATOM 5532 C CA . ALA A 1 831 ? -16.489 -25.875 47.002 1.00 78.23 988 ALA A CA 1
ATOM 5533 C C . ALA A 1 831 ? -17.893 -25.292 46.891 1.00 90.19 988 ALA A C 1
ATOM 5534 O O . ALA A 1 831 ? -18.842 -25.786 47.508 1.00 108.70 988 ALA A O 1
ATOM 5536 N N . THR A 1 832 ? -18.021 -24.229 46.101 1.00 75.89 989 THR A N 1
ATOM 5537 C CA . THR A 1 832 ? -19.332 -23.677 45.805 1.00 77.90 989 THR A CA 1
ATOM 5538 C C . THR A 1 832 ? -20.059 -24.585 44.816 1.00 94.48 989 THR A C 1
ATOM 5539 O O . THR A 1 832 ? -19.496 -25.543 44.282 1.00 103.75 989 THR A O 1
ATOM 5543 N N . ASP A 1 833 ? -21.337 -24.281 44.582 1.00 88.63 990 ASP A N 1
ATOM 5544 C CA . ASP A 1 833 ? -22.141 -25.138 43.717 1.00 101.02 990 ASP A CA 1
ATOM 5545 C C . ASP A 1 833 ? -21.600 -25.155 42.293 1.00 97.36 990 ASP A C 1
ATOM 5546 O O . ASP A 1 833 ? -21.553 -26.213 41.654 1.00 102.85 990 ASP A O 1
ATOM 5551 N N . GLN A 1 834 ? -21.177 -23.998 41.779 1.00 90.74 991 GLN A N 1
ATOM 5552 C CA . GLN A 1 834 ? -20.662 -23.963 40.415 1.00 96.52 991 GLN A CA 1
ATOM 5553 C C . GLN A 1 834 ? -19.295 -24.626 40.312 1.00 82.67 991 GLN A C 1
ATOM 5554 O O . GLN A 1 834 ? -18.957 -25.177 39.258 1.00 62.98 991 GLN A O 1
ATOM 5560 N N . VAL A 1 835 ? -18.501 -24.591 41.385 1.00 71.01 992 VAL A N 1
ATOM 5561 C CA . VAL A 1 835 ? -17.248 -25.343 41.399 1.00 78.66 992 VAL A CA 1
ATOM 5562 C C . VAL A 1 835 ? -17.536 -26.836 41.322 1.00 84.30 992 VAL A C 1
ATOM 5563 O O . VAL A 1 835 ? -16.921 -27.567 40.536 1.00 88.95 992 VAL A O 1
ATOM 5567 N N . LYS A 1 836 ? -18.487 -27.309 42.131 1.00 82.85 993 LYS A N 1
ATOM 5568 C CA . LYS A 1 836 ? -18.824 -28.728 42.122 1.00 90.28 993 LYS A CA 1
ATOM 5569 C C . LYS A 1 836 ? -19.392 -29.146 40.775 1.00 85.08 993 LYS A C 1
ATOM 5570 O O . LYS A 1 836 ? -19.133 -30.260 40.303 1.00 89.71 993 LYS A O 1
ATOM 5576 N N . ALA A 1 837 ? -20.161 -28.263 40.135 1.00 65.22 994 ALA A N 1
ATOM 5577 C CA . ALA A 1 837 ? -20.649 -28.556 38.793 1.00 76.05 994 ALA A CA 1
ATOM 5578 C C . ALA A 1 837 ? -19.492 -28.685 37.812 1.00 93.25 994 ALA A C 1
ATOM 5579 O O . ALA A 1 837 ? -19.502 -29.564 36.943 1.00 115.16 994 ALA A O 1
ATOM 5581 N N . VAL A 1 838 ? -18.482 -27.820 37.938 1.00 86.93 995 VAL A N 1
ATOM 5582 C CA . VAL A 1 838 ? -17.258 -28.001 37.163 1.00 74.07 995 VAL A CA 1
ATOM 5583 C C . VAL A 1 838 ? -16.582 -29.309 37.557 1.00 80.15 995 VAL A C 1
ATOM 5584 O O . VAL A 1 838 ? -16.206 -30.117 36.701 1.00 90.38 995 VAL A O 1
ATOM 5588 N N . GLU A 1 839 ? -16.445 -29.549 38.866 1.00 79.77 996 GLU A N 1
ATOM 5589 C CA . GLU A 1 839 ? -15.715 -30.724 39.336 1.00 82.48 996 GLU A CA 1
ATOM 5590 C C . GLU A 1 839 ? -16.430 -32.016 38.964 1.00 106.59 996 GLU A C 1
ATOM 5591 O O . GLU A 1 839 ? -15.782 -33.017 38.641 1.00 105.00 996 GLU A O 1
ATOM 5597 N N . ALA A 1 840 ? -17.764 -32.021 39.015 1.00 98.38 997 ALA A N 1
ATOM 5598 C CA . ALA A 1 840 ? -18.510 -33.209 38.609 1.00 111.49 997 ALA A CA 1
ATOM 5599 C C . ALA A 1 840 ? -18.233 -33.556 37.152 1.00 128.10 997 ALA A C 1
ATOM 5600 O O . ALA A 1 840 ? -18.005 -34.723 36.811 1.00 153.51 997 ALA A O 1
ATOM 5602 N N . GLU A 1 841 ? -18.239 -32.548 36.278 1.00 113.36 998 GLU A N 1
ATOM 5603 C CA . GLU A 1 841 ? -18.043 -32.800 34.855 1.00 111.81 998 GLU A CA 1
ATOM 5604 C C . GLU A 1 841 ? -16.583 -33.077 34.522 1.00 103.54 998 GLU A C 1
ATOM 5605 O O . GLU A 1 841 ? -16.294 -33.852 33.603 1.00 111.24 998 GLU A O 1
ATOM 5611 N N . LEU A 1 842 ? -15.651 -32.477 35.261 1.00 101.78 999 LEU A N 1
ATOM 5612 C CA . LEU A 1 842 ? -14.242 -32.531 34.903 1.00 99.62 999 LEU A CA 1
ATOM 5613 C C . LEU A 1 842 ? -13.374 -33.296 35.893 1.00 101.24 999 LEU A C 1
ATOM 5614 O O . LEU A 1 842 ? -12.209 -33.565 35.582 1.00 96.80 999 LEU A O 1
ATOM 5619 N N . GLY A 1 843 ? -13.896 -33.659 37.057 1.00 122.59 1000 GLY A N 1
ATOM 5620 C CA . GLY A 1 843 ? -13.090 -34.296 38.073 1.00 119.31 1000 GLY A CA 1
ATOM 5621 C C . GLY A 1 843 ? -12.671 -33.320 39.161 1.00 101.12 1000 GLY A C 1
ATOM 5622 O O . GLY A 1 843 ? -12.662 -32.100 38.981 1.00 88.34 1000 GLY A O 1
ATOM 5623 N N . THR A 1 844 ? -12.320 -33.879 40.317 1.00 84.83 1001 THR A N 1
ATOM 5624 C CA . THR A 1 844 ? -11.921 -33.062 41.455 1.00 81.12 1001 THR A CA 1
ATOM 5625 C C . THR A 1 844 ? -10.692 -32.229 41.111 1.00 75.89 1001 THR A C 1
ATOM 5626 O O . THR A 1 844 ? -9.709 -32.742 40.570 1.00 82.52 1001 THR A O 1
ATOM 5630 N N . ILE A 1 845 ? -10.756 -30.936 41.416 1.00 89.09 1002 ILE A N 1
ATOM 5631 C CA . ILE A 1 845 ? -9.686 -29.991 41.117 1.00 80.75 1002 ILE A CA 1
ATOM 5632 C C . ILE A 1 845 ? -9.035 -29.600 42.435 1.00 83.08 1002 ILE A C 1
ATOM 5633 O O . ILE A 1 845 ? -9.630 -28.872 43.239 1.00 80.89 1002 ILE A O 1
ATOM 5638 N N . ARG A 1 846 ? -7.813 -30.078 42.666 1.00 81.62 1003 ARG A N 1
ATOM 5639 C CA . ARG A 1 846 ? -7.101 -29.755 43.891 1.00 80.62 1003 ARG A CA 1
ATOM 5640 C C . ARG A 1 846 ? -5.912 -28.831 43.676 1.00 77.73 1003 ARG A C 1
ATOM 5641 O O . ARG A 1 846 ? -5.346 -28.346 44.660 1.00 80.70 1003 ARG A O 1
ATOM 5649 N N . ARG A 1 847 ? -5.530 -28.555 42.431 1.00 64.32 1004 ARG A N 1
ATOM 5650 C CA . ARG A 1 847 ? -4.438 -27.636 42.131 1.00 77.48 1004 ARG A CA 1
ATOM 5651 C C . ARG A 1 847 ? -5.011 -26.354 41.539 1.00 68.79 1004 ARG A C 1
ATOM 5652 O O . ARG A 1 847 ? -5.605 -26.377 40.455 1.00 66.67 1004 ARG A O 1
ATOM 5660 N N . TRP A 1 848 ? -4.819 -25.239 42.246 1.00 64.19 1005 TRP A N 1
ATOM 5661 C CA . TRP A 1 848 ? -5.365 -23.950 41.850 1.00 66.37 1005 TRP A CA 1
ATOM 5662 C C . TRP A 1 848 ? -4.250 -22.920 41.745 1.00 70.20 1005 TRP A C 1
ATOM 5663 O O . TRP A 1 848 ? -3.157 -23.098 42.288 1.00 56.78 1005 TRP A O 1
ATOM 5674 N N . ARG A 1 849 ? -4.550 -21.830 41.038 1.00 74.21 1006 ARG A N 1
ATOM 5675 C CA . ARG A 1 849 ? -3.612 -20.743 40.793 1.00 51.63 1006 ARG A CA 1
ATOM 5676 C C . ARG A 1 849 ? -4.199 -19.427 41.285 1.00 60.55 1006 ARG A C 1
ATOM 5677 O O . ARG A 1 849 ? -5.392 -19.161 41.107 1.00 65.86 1006 ARG A O 1
ATOM 5685 N N . VAL A 1 850 ? -3.354 -18.603 41.896 1.00 57.86 1007 VAL A N 1
ATOM 5686 C CA . VAL A 1 850 ? -3.766 -17.311 42.430 1.00 55.93 1007 VAL A CA 1
ATOM 5687 C C . VAL A 1 850 ? -3.674 -16.285 41.307 1.00 60.07 1007 VAL A C 1
ATOM 5688 O O . VAL A 1 850 ? -2.577 -15.912 40.884 1.00 68.53 1007 VAL A O 1
ATOM 5692 N N . ASP A 1 851 ? -4.827 -15.825 40.822 1.00 64.37 1008 ASP A N 1
ATOM 5693 C CA . ASP A 1 851 ? -4.869 -14.844 39.747 1.00 60.45 1008 ASP A CA 1
ATOM 5694 C C . ASP A 1 851 ? -5.122 -13.423 40.229 1.00 61.44 1008 ASP A C 1
ATOM 5695 O O . ASP A 1 851 ? -4.877 -12.480 39.469 1.00 72.18 1008 ASP A O 1
ATOM 5700 N N . GLY A 1 852 ? -5.598 -13.248 41.456 1.00 52.27 1009 GLY A N 1
ATOM 5701 C CA . GLY A 1 852 ? -5.852 -11.917 41.979 1.00 41.88 1009 GLY A CA 1
ATOM 5702 C C . GLY A 1 852 ? -6.267 -11.975 43.432 1.00 53.44 1009 GLY A C 1
ATOM 5703 O O . GLY A 1 852 ? -6.507 -13.047 43.996 1.00 60.59 1009 GLY A O 1
ATOM 5704 N N . PHE A 1 853 ? -6.342 -10.792 44.031 1.00 57.37 1010 PHE A N 1
ATOM 5705 C CA . PHE A 1 853 ? -6.835 -10.600 45.393 1.00 58.00 1010 PHE A CA 1
ATOM 5706 C C . PHE A 1 853 ? -8.148 -9.834 45.250 1.00 50.20 1010 PHE A C 1
ATOM 5707 O O . PHE A 1 853 ? -8.163 -8.606 45.164 1.00 64.21 1010 PHE A O 1
ATOM 5715 N N . PHE A 1 854 ? -9.254 -10.579 45.218 1.00 54.75 1011 PHE A N 1
ATOM 5716 C CA . PHE A 1 854 ? -10.527 -10.020 44.772 1.00 62.65 1011 PHE A CA 1
ATOM 5717 C C . PHE A 1 854 ? -11.037 -8.952 45.731 1.00 58.05 1011 PHE A C 1
ATOM 5718 O O . PHE A 1 854 ? -11.223 -7.792 45.350 1.00 68.58 1011 PHE A O 1
ATOM 5726 N N . SER A 1 855 ? -11.288 -9.333 46.974 1.00 69.59 1012 SER A N 1
ATOM 5727 C CA . SER A 1 855 ? -11.801 -8.415 47.978 1.00 65.19 1012 SER A CA 1
ATOM 5728 C C . SER A 1 855 ? -10.830 -8.379 49.153 1.00 71.22 1012 SER A C 1
ATOM 5729 O O . SER A 1 855 ? -9.861 -9.151 49.181 1.00 84.08 1012 SER A O 1
ATOM 5732 N N . PRO A 1 856 ? -11.041 -7.498 50.138 1.00 44.59 1013 PRO A N 1
ATOM 5733 C CA . PRO A 1 856 ? -10.253 -7.581 51.380 1.00 56.18 1013 PRO A CA 1
ATOM 5734 C C . PRO A 1 856 ? -10.450 -8.874 52.152 1.00 54.37 1013 PRO A C 1
ATOM 5735 O O . PRO A 1 856 ? -9.805 -9.056 53.190 1.00 70.21 1013 PRO A O 1
ATOM 5739 N N . SER A 1 857 ? -11.283 -9.785 51.656 1.00 54.04 1014 SER A N 1
ATOM 5740 C CA . SER A 1 857 ? -11.560 -11.040 52.338 1.00 65.68 1014 SER A CA 1
ATOM 5741 C C . SER A 1 857 ? -11.716 -12.216 51.384 1.00 75.04 1014 SER A C 1
ATOM 5742 O O . SER A 1 857 ? -12.072 -13.312 51.834 1.00 63.42 1014 SER A O 1
ATOM 5745 N N . LYS A 1 858 ? -11.465 -12.028 50.090 1.00 69.01 1015 LYS A N 1
ATOM 5746 C CA . LYS A 1 858 ? -11.696 -13.057 49.090 1.00 63.25 1015 LYS A CA 1
ATOM 5747 C C . LYS A 1 858 ? -10.502 -13.153 48.159 1.00 54.48 1015 LYS A C 1
ATOM 5748 O O . LYS A 1 858 ? -9.868 -12.149 47.834 1.00 64.27 1015 LYS A O 1
ATOM 5754 N N . LEU A 1 859 ? -10.214 -14.378 47.737 1.00 55.32 1016 LEU A N 1
ATOM 5755 C CA . LEU A 1 859 ? -9.206 -14.676 46.734 1.00 51.13 1016 LEU A CA 1
ATOM 5756 C C . LEU A 1 859 ? -9.860 -14.869 45.375 1.00 61.81 1016 LEU A C 1
ATOM 5757 O O . LEU A 1 859 ? -11.040 -15.209 45.274 1.00 68.23 1016 LEU A O 1
ATOM 5762 N N . ARG A 1 860 ? -9.073 -14.665 44.323 1.00 41.33 1017 ARG A N 1
ATOM 5763 C CA . ARG A 1 860 ? -9.485 -14.996 42.963 1.00 40.65 1017 ARG A CA 1
ATOM 5764 C C . ARG A 1 860 ? -8.637 -16.169 42.491 1.00 53.02 1017 ARG A C 1
ATOM 5765 O O . ARG A 1 860 ? -7.453 -15.999 42.182 1.00 60.94 1017 ARG A O 1
ATOM 5773 N N . LEU A 1 861 ? -9.243 -17.350 42.428 1.00 57.66 1018 LEU A N 1
ATOM 5774 C CA . LEU A 1 861 ? -8.553 -18.572 42.049 1.00 53.67 1018 LEU A CA 1
ATOM 5775 C C . LEU A 1 861 ? -9.176 -19.168 40.797 1.00 60.20 1018 LEU A C 1
ATOM 5776 O O . LEU A 1 861 ? -10.383 -19.067 40.571 1.00 79.90 1018 LEU A O 1
ATOM 5781 N N . ARG A 1 862 ? -8.338 -19.809 39.993 1.00 53.55 1019 ARG A N 1
ATOM 5782 C CA . ARG A 1 862 ? -8.729 -20.507 38.792 1.00 57.87 1019 ARG A CA 1
ATOM 5783 C C . ARG A 1 862 ? -8.016 -21.864 38.760 1.00 62.29 1019 ARG A C 1
ATOM 5784 O O . ARG A 1 862 ? -6.963 -22.016 39.373 1.00 73.05 1019 ARG A O 1
ATOM 5792 N N . PRO A 1 863 ? -8.599 -22.841 38.079 1.00 60.41 1020 PRO A N 1
ATOM 5793 C CA . PRO A 1 863 ? -7.915 -24.143 37.967 1.00 66.33 1020 PRO A CA 1
ATOM 5794 C C . PRO A 1 863 ? -6.557 -23.986 37.298 1.00 75.58 1020 PRO A C 1
ATOM 5795 O O . PRO A 1 863 ? -6.426 -23.331 36.261 1.00 64.94 1020 PRO A O 1
ATOM 5799 N N . LEU A 1 864 ? -5.535 -24.592 37.911 1.00 68.22 1021 LEU A N 1
ATOM 5800 C CA . LEU A 1 864 ? -4.164 -24.378 37.450 1.00 56.91 1021 LEU A CA 1
ATOM 5801 C C . LEU A 1 864 ? -3.928 -24.983 36.071 1.00 60.87 1021 LEU A C 1
ATOM 5802 O O . LEU A 1 864 ? -3.266 -24.369 35.225 1.00 65.16 1021 LEU A O 1
ATOM 5807 N N . GLN A 1 865 ? -4.461 -26.179 35.822 1.00 62.49 1022 GLN A N 1
ATOM 5808 C CA . GLN A 1 865 ? -4.113 -26.967 34.647 1.00 73.03 1022 GLN A CA 1
ATOM 5809 C C . GLN A 1 865 ? -5.079 -26.771 33.483 1.00 78.08 1022 GLN A C 1
ATOM 5810 O O . GLN A 1 865 ? -5.094 -27.595 32.561 1.00 94.20 1022 GLN A O 1
ATOM 5824 N N . SER A 1 867 ? -7.247 -24.179 30.473 1.00 71.30 1024 SER A N 1
ATOM 5825 C CA . SER A 1 867 ? -7.236 -22.997 29.631 1.00 77.23 1024 SER A CA 1
ATOM 5826 C C . SER A 1 867 ? -8.648 -22.713 29.136 1.00 86.23 1024 SER A C 1
ATOM 5827 O O . SER A 1 867 ? -9.495 -23.605 29.065 1.00 85.62 1024 SER A O 1
ATOM 5830 N N . LYS A 1 868 ? -8.892 -21.448 28.792 1.00 105.22 1025 LYS A N 1
ATOM 5831 C CA . LYS A 1 868 ? -10.227 -21.039 28.369 1.00 102.66 1025 LYS A CA 1
ATOM 5832 C C . LYS A 1 868 ? -10.561 -21.542 26.970 1.00 113.08 1025 LYS A C 1
ATOM 5833 O O . LYS A 1 868 ? -11.738 -21.747 26.655 1.00 119.89 1025 LYS A O 1
ATOM 5839 N N . GLU A 1 869 ? -9.548 -21.735 26.120 1.00 108.73 1026 GLU A N 1
ATOM 5840 C CA . GLU A 1 869 ? -9.786 -22.126 24.734 1.00 120.88 1026 GLU A CA 1
ATOM 5841 C C . GLU A 1 869 ? -10.420 -23.506 24.614 1.00 133.07 1026 GLU A C 1
ATOM 5842 O O . GLU A 1 869 ? -11.037 -23.804 23.586 1.00 143.10 1026 GLU A O 1
ATOM 5848 N N . GLY A 1 870 ? -10.282 -24.353 25.631 1.00 113.75 1027 GLY A N 1
ATOM 5849 C CA . GLY A 1 870 ? -10.900 -25.664 25.595 1.00 111.13 1027 GLY A CA 1
ATOM 5850 C C . GLY A 1 870 ? -12.389 -25.679 25.872 1.00 108.57 1027 GLY A C 1
ATOM 5851 O O . GLY A 1 870 ? -13.027 -26.719 25.680 1.00 124.56 1027 GLY A O 1
ATOM 5852 N N . ILE A 1 871 ? -12.954 -24.555 26.308 1.00 99.99 1028 ILE A N 1
ATOM 5853 C CA . ILE A 1 871 ? -14.384 -24.475 26.592 1.00 95.83 1028 ILE A CA 1
ATOM 5854 C C . ILE A 1 871 ? -15.133 -24.439 25.262 1.00 112.28 1028 ILE A C 1
ATOM 5855 O O . ILE A 1 871 ? -15.007 -23.481 24.494 1.00 120.15 1028 ILE A O 1
ATOM 5860 N N . LYS A 1 872 ? -15.918 -25.476 24.989 1.00 108.20 1029 LYS A N 1
ATOM 5861 C CA . LYS A 1 872 ? -16.676 -25.566 23.752 1.00 122.61 1029 LYS A CA 1
ATOM 5862 C C . LYS A 1 872 ? -18.090 -25.019 23.947 1.00 130.21 1029 LYS A C 1
ATOM 5863 O O . LYS A 1 872 ? -18.497 -24.643 25.048 1.00 125.70 1029 LYS A O 1
ATOM 5865 N N . LYS A 1 873 ? -18.843 -24.967 22.847 1.00 125.43 1030 LYS A N 1
ATOM 5866 C CA . LYS A 1 873 ? -20.215 -24.478 22.926 1.00 132.23 1030 LYS A CA 1
ATOM 5867 C C . LYS A 1 873 ? -21.128 -25.482 23.621 1.00 138.80 1030 LYS A C 1
ATOM 5868 O O . LYS A 1 873 ? -22.104 -25.086 24.269 1.00 126.06 1030 LYS A O 1
ATOM 5870 N N . GLU A 1 874 ? -20.822 -26.775 23.511 1.00 160.11 1031 GLU A N 1
ATOM 5871 C CA . GLU A 1 874 ? -21.616 -27.820 24.144 1.00 167.38 1031 GLU A CA 1
ATOM 5872 C C . GLU A 1 874 ? -21.257 -28.041 25.609 1.00 160.87 1031 GLU A C 1
ATOM 5873 O O . GLU A 1 874 ? -21.853 -28.912 26.251 1.00 160.45 1031 GLU A O 1
ATOM 5875 N N . SER A 1 875 ? -20.310 -27.280 26.153 1.00 190.62 1032 SER A N 1
ATOM 5876 C CA . SER A 1 875 ? -19.910 -27.439 27.541 1.00 180.18 1032 SER A CA 1
ATOM 5877 C C . SER A 1 875 ? -20.922 -26.765 28.467 1.00 156.66 1032 SER A C 1
ATOM 5878 O O . SER A 1 875 ? -21.885 -26.129 28.028 1.00 161.09 1032 SER A O 1
ATOM 5881 N N . ALA A 1 876 ? -20.698 -26.905 29.772 1.00 117.43 1033 ALA A N 1
ATOM 5882 C CA . ALA A 1 876 ? -21.575 -26.293 30.757 1.00 111.08 1033 ALA A CA 1
ATOM 5883 C C . ALA A 1 876 ? -21.196 -24.831 30.986 1.00 111.82 1033 ALA A C 1
ATOM 5884 O O . ALA A 1 876 ? -20.025 -24.458 30.869 1.00 112.36 1033 ALA A O 1
ATOM 5886 N N . PRO A 1 877 ? -22.173 -23.981 31.317 1.00 122.05 1034 PRO A N 1
ATOM 5887 C CA . PRO A 1 877 ? -21.854 -22.571 31.594 1.00 113.15 1034 PRO A CA 1
ATOM 5888 C C . PRO A 1 877 ? -21.042 -22.368 32.861 1.00 114.71 1034 PRO A C 1
ATOM 5889 O O . PRO A 1 877 ? -20.442 -21.297 33.025 1.00 123.37 1034 PRO A O 1
ATOM 5893 N N . GLU A 1 878 ? -21.004 -23.358 33.759 1.00 112.68 1035 GLU A N 1
ATOM 5894 C CA . GLU A 1 878 ? -20.233 -23.221 34.990 1.00 102.65 1035 GLU A CA 1
ATOM 5895 C C . GLU A 1 878 ? -18.738 -23.164 34.713 1.00 98.75 1035 GLU A C 1
ATOM 5896 O O . GLU A 1 878 ? -17.982 -22.574 35.495 1.00 100.24 1035 GLU A O 1
ATOM 5902 N N . LEU A 1 879 ? -18.294 -23.774 33.612 1.00 96.74 1036 LEU A N 1
ATOM 5903 C CA . LEU A 1 879 ? -16.875 -23.747 33.279 1.00 88.99 1036 LEU A CA 1
ATOM 5904 C C . LEU A 1 879 ? -16.420 -22.331 32.940 1.00 98.86 1036 LEU A C 1
ATOM 5905 O O . LEU A 1 879 ? -15.338 -21.907 33.361 1.00 106.42 1036 LEU A O 1
ATOM 5910 N N . SER A 1 880 ? -17.237 -21.581 32.193 1.00 98.23 1037 SER A N 1
ATOM 5911 C CA . SER A 1 880 ? -16.876 -20.208 31.849 1.00 94.09 1037 SER A CA 1
ATOM 5912 C C . SER A 1 880 ? -16.772 -19.334 33.094 1.00 85.02 1037 SER A C 1
ATOM 5913 O O . SER A 1 880 ? -15.947 -18.414 33.148 1.00 83.90 1037 SER A O 1
ATOM 5916 N N . LYS A 1 881 ? -17.598 -19.608 34.106 1.00 83.32 1038 LYS A N 1
ATOM 5917 C CA . LYS A 1 881 ? -17.523 -18.847 35.349 1.00 76.17 1038 LYS A CA 1
ATOM 5918 C C . LYS A 1 881 ? -16.234 -19.145 36.105 1.00 79.21 1038 LYS A C 1
ATOM 5919 O O . LYS A 1 881 ? -15.597 -18.231 36.640 1.00 88.20 1038 LYS A O 1
ATOM 5925 N N . ILE A 1 882 ? -15.830 -20.414 36.157 1.00 76.07 1039 ILE A N 1
ATOM 5926 C CA . ILE A 1 882 ? -14.706 -20.796 37.003 1.00 68.20 1039 ILE A CA 1
ATOM 5927 C C . ILE A 1 882 ? -13.373 -20.628 36.276 1.00 79.02 1039 ILE A C 1
ATOM 5928 O O . ILE A 1 882 ? -12.373 -20.236 36.890 1.00 93.65 1039 ILE A O 1
ATOM 5933 N N . ILE A 1 883 ? -13.333 -20.896 34.974 1.00 69.06 1040 ILE A N 1
ATOM 5934 C CA . ILE A 1 883 ? -12.089 -20.903 34.215 1.00 66.83 1040 ILE A CA 1
ATOM 5935 C C . ILE A 1 883 ? -11.846 -19.575 33.506 1.00 70.92 1040 ILE A C 1
ATOM 5936 O O . ILE A 1 883 ? -10.702 -19.134 33.390 1.00 67.43 1040 ILE A O 1
ATOM 5941 N N . ASP A 1 884 ? -12.904 -18.903 33.035 1.00 80.25 1041 ASP A N 1
ATOM 5942 C CA . ASP A 1 884 ? -12.728 -17.673 32.241 1.00 78.57 1041 ASP A CA 1
ATOM 5943 C C . ASP A 1 884 ? -12.875 -16.451 33.120 1.00 68.29 1041 ASP A C 1
ATOM 5944 O O . ASP A 1 884 ? -11.897 -15.708 33.345 1.00 73.65 1041 ASP A O 1
ATOM 5949 N N . ARG A 1 885 ? -14.075 -16.190 33.628 1.00 68.63 1042 ARG A N 1
ATOM 5950 C CA . ARG A 1 885 ? -14.320 -14.967 34.377 1.00 63.84 1042 ARG A CA 1
ATOM 5951 C C . ARG A 1 885 ? -15.556 -15.160 35.241 1.00 62.73 1042 ARG A C 1
ATOM 5952 O O . ARG A 1 885 ? -16.570 -15.669 34.750 1.00 68.63 1042 ARG A O 1
ATOM 5960 N N . PRO A 1 886 ? -15.516 -14.790 36.533 1.00 70.36 1043 PRO A N 1
ATOM 5961 C CA . PRO A 1 886 ? -14.355 -14.213 37.217 1.00 61.26 1043 PRO A CA 1
ATOM 5962 C C . PRO A 1 886 ? -13.490 -15.241 37.939 1.00 63.69 1043 PRO A C 1
ATOM 5963 O O . PRO A 1 886 ? -12.457 -14.877 38.499 1.00 75.04 1043 PRO A O 1
ATOM 5967 N N . GLY A 1 887 ? -13.912 -16.499 37.933 1.00 69.98 1044 GLY A N 1
ATOM 5968 C CA . GLY A 1 887 ? -13.198 -17.554 38.624 1.00 72.86 1044 GLY A CA 1
ATOM 5969 C C . GLY A 1 887 ? -13.776 -17.818 40.000 1.00 65.29 1044 GLY A C 1
ATOM 5970 O O . GLY A 1 887 ? -14.713 -17.163 40.466 1.00 75.86 1044 GLY A O 1
ATOM 5971 N N . TRP A 1 888 ? -13.196 -18.820 40.651 1.00 61.64 1045 TRP A N 1
ATOM 5972 C CA . TRP A 1 888 ? -13.571 -19.139 42.020 1.00 62.99 1045 TRP A CA 1
ATOM 5973 C C . TRP A 1 888 ? -13.136 -18.008 42.942 1.00 56.53 1045 TRP A C 1
ATOM 5974 O O . TRP A 1 888 ? -11.975 -17.588 42.920 1.00 76.89 1045 TRP A O 1
ATOM 5985 N N . LEU A 1 889 ? -14.076 -17.509 43.747 1.00 49.91 1046 LEU A N 1
ATOM 5986 C CA . LEU A 1 889 ? -13.861 -16.357 44.620 1.00 62.20 1046 LEU A CA 1
ATOM 5987 C C . LEU A 1 889 ? -14.109 -16.767 46.069 1.00 71.96 1046 LEU A C 1
ATOM 5988 O O . LEU A 1 889 ? -15.041 -16.267 46.715 1.00 73.86 1046 LEU A O 1
ATOM 5993 N N . PRO A 1 890 ? -13.285 -17.660 46.616 1.00 46.03 1047 PRO A N 1
ATOM 5994 C CA . PRO A 1 890 ? -13.534 -18.147 47.975 1.00 48.79 1047 PRO A CA 1
ATOM 5995 C C . PRO A 1 890 ? -13.175 -17.107 49.019 1.00 58.68 1047 PRO A C 1
ATOM 5996 O O . PRO A 1 890 ? -12.316 -16.248 48.808 1.00 60.72 1047 PRO A O 1
ATOM 6000 N N . ALA A 1 891 ? -13.853 -17.187 50.159 1.00 66.55 1048 ALA A N 1
ATOM 6001 C CA . ALA A 1 891 ? -13.470 -16.367 51.297 1.00 65.67 1048 ALA A CA 1
ATOM 6002 C C . ALA A 1 891 ? -12.173 -16.890 51.896 1.00 68.34 1048 ALA A C 1
ATOM 6003 O O . ALA A 1 891 ? -11.955 -18.101 51.984 1.00 54.39 1048 ALA A O 1
ATOM 6005 N N . VAL A 1 892 ? -11.309 -15.963 52.308 1.00 72.96 1049 VAL A N 1
ATOM 6006 C CA . VAL A 1 892 ? -10.000 -16.338 52.833 1.00 62.97 1049 VAL A CA 1
ATOM 6007 C C . VAL A 1 892 ? -10.146 -17.178 54.096 1.00 73.04 1049 VAL A C 1
ATOM 6008 O O . VAL A 1 892 ? -9.455 -18.191 54.267 1.00 75.59 1049 VAL A O 1
ATOM 6012 N N . ASN A 1 893 ? -11.051 -16.782 54.995 1.00 64.17 1050 ASN A N 1
ATOM 6013 C CA . ASN A 1 893 ? -11.208 -17.518 56.246 1.00 56.70 1050 ASN A CA 1
ATOM 6014 C C . ASN A 1 893 ? -11.800 -18.900 56.008 1.00 60.76 1050 ASN A C 1
ATOM 6015 O O . ASN A 1 893 ? -11.362 -19.881 56.620 1.00 55.16 1050 ASN A O 1
ATOM 6020 N N . LYS A 1 894 ? -12.795 -19.000 55.126 1.00 65.30 1051 LYS A N 1
ATOM 6021 C CA . LYS A 1 894 ? -13.389 -20.300 54.834 1.00 77.18 1051 LYS A CA 1
ATOM 6022 C C . LYS A 1 894 ? -12.391 -21.215 54.136 1.00 75.05 1051 LYS A C 1
ATOM 6023 O O . LYS A 1 894 ? -12.304 -22.408 54.449 1.00 82.06 1051 LYS A O 1
ATOM 6029 N N . LEU A 1 895 ? -11.614 -20.663 53.202 1.00 92.82 1052 LEU A N 1
ATOM 6030 C CA . LEU A 1 895 ? -10.697 -21.473 52.405 1.00 89.53 1052 LEU A CA 1
ATOM 6031 C C . LEU A 1 895 ? -9.582 -22.061 53.260 1.00 90.10 1052 LEU A C 1
ATOM 6032 O O . LEU A 1 895 ? -9.261 -23.249 53.152 1.00 95.39 1052 LEU A O 1
ATOM 6037 N N . PHE A 1 896 ? -8.972 -21.241 54.113 1.00 85.39 1053 PHE A N 1
ATOM 6038 C CA . PHE A 1 896 ? -7.806 -21.688 54.863 1.00 86.65 1053 PHE A CA 1
ATOM 6039 C C . PHE A 1 896 ? -8.188 -22.507 56.086 1.00 82.29 1053 PHE A C 1
ATOM 6040 O O . PHE A 1 896 ? -7.372 -23.293 56.581 1.00 98.52 1053 PHE A O 1
ATOM 6048 N N . SER A 1 897 ? -9.414 -22.346 56.578 1.00 64.64 1054 SER A N 1
ATOM 6049 C CA . SER A 1 897 ? -9.825 -23.083 57.766 1.00 76.41 1054 SER A CA 1
ATOM 6050 C C . SER A 1 897 ? -10.173 -24.526 57.432 1.00 73.85 1054 SER A C 1
ATOM 6051 O O . SER A 1 897 ? -9.815 -25.444 58.178 1.00 77.49 1054 SER A O 1
ATO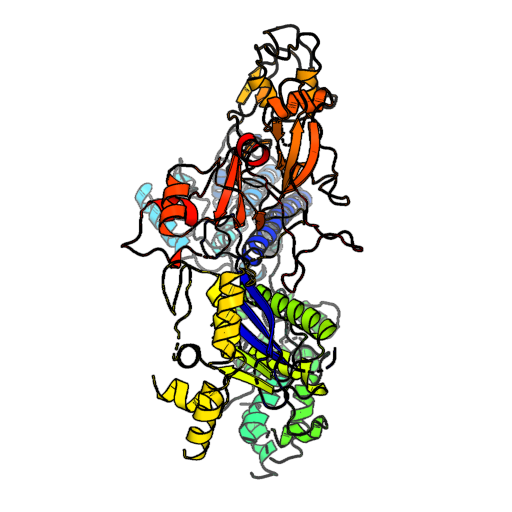M 6054 N N . ASP A 1 898 ? -10.861 -24.747 56.311 1.00 69.20 1055 ASP A N 1
ATOM 6055 C CA . ASP A 1 898 ? -11.375 -26.064 55.955 1.00 87.19 1055 ASP A CA 1
ATOM 6056 C C . ASP A 1 898 ? -10.883 -26.549 54.595 1.00 94.28 1055 ASP A C 1
ATOM 6057 O O . ASP A 1 898 ? -11.406 -27.544 54.079 1.00 99.62 1055 ASP A O 1
ATOM 6062 N N . GLY A 1 899 ? -9.897 -25.883 54.001 1.00 99.80 1056 GLY A N 1
ATOM 6063 C CA . GLY A 1 899 ? -9.457 -26.254 52.670 1.00 85.68 1056 GLY A CA 1
ATOM 6064 C C . GLY A 1 899 ? -8.159 -27.028 52.649 1.00 81.36 1056 GLY A C 1
ATOM 6065 O O . GLY A 1 899 ? -7.803 -27.616 51.623 1.00 82.46 1056 GLY A O 1
ATOM 6066 N N . ASN A 1 900 ? -7.446 -27.029 53.774 1.00 79.12 1057 ASN A N 1
ATOM 6067 C CA . ASN A 1 900 ? -6.160 -27.712 53.899 1.00 91.02 1057 ASN A CA 1
ATOM 6068 C C . ASN A 1 900 ? -5.220 -27.292 52.767 1.00 83.89 1057 ASN A C 1
ATOM 6069 O O . ASN A 1 900 ? -4.762 -28.102 51.961 1.00 89.06 1057 ASN A O 1
ATOM 6074 N N . VAL A 1 901 ? -4.955 -25.991 52.717 1.00 85.04 1058 VAL A N 1
ATOM 6075 C CA . VAL A 1 901 ? -4.286 -25.359 51.586 1.00 66.69 1058 VAL A CA 1
ATOM 6076 C C . VAL A 1 901 ? -2.781 -25.358 51.808 1.00 65.51 1058 VAL A C 1
ATOM 6077 O O . VAL A 1 901 ? -2.300 -25.074 52.911 1.00 73.34 1058 VAL A O 1
ATOM 6081 N N . THR A 1 902 ? -2.037 -25.677 50.748 1.00 89.25 1059 THR A N 1
ATOM 6082 C CA . THR A 1 902 ? -0.581 -25.644 50.740 1.00 86.46 1059 THR A CA 1
ATOM 6083 C C . THR A 1 902 ? -0.118 -24.791 49.568 1.00 72.80 1059 THR A C 1
ATOM 6084 O O . THR A 1 902 ? -0.569 -24.992 48.435 1.00 75.71 1059 THR A O 1
ATOM 6088 N N . VAL A 1 903 ? 0.769 -23.843 49.844 1.00 58.92 1060 VAL A N 1
ATOM 6089 C CA . VAL A 1 903 ? 1.360 -22.990 48.819 1.00 57.99 1060 VAL A CA 1
ATOM 6090 C C . VAL A 1 903 ? 2.582 -23.701 48.253 1.00 74.93 1060 VAL A C 1
ATOM 6091 O O . VAL A 1 903 ? 3.490 -24.077 49.001 1.00 66.80 1060 VAL A O 1
ATOM 6095 N N . VAL A 1 904 ? 2.610 -23.884 46.936 1.00 70.47 1061 VAL A N 1
ATOM 6096 C CA . VAL A 1 904 ? 3.598 -24.731 46.274 1.00 70.43 1061 VAL A CA 1
ATOM 6097 C C . VAL A 1 904 ? 4.512 -23.857 45.425 1.00 66.37 1061 VAL A C 1
ATOM 6098 O O . VAL A 1 904 ? 4.046 -23.156 44.518 1.00 75.22 1061 VAL A O 1
ATOM 6102 N N . ARG A 1 905 ? 5.811 -23.903 45.717 1.00 57.60 1062 ARG A N 1
ATOM 6103 C CA . ARG A 1 905 ? 6.838 -23.246 44.919 1.00 75.40 1062 ARG A CA 1
ATOM 6104 C C . ARG A 1 905 ? 7.751 -24.309 44.326 1.00 80.13 1062 ARG A C 1
ATOM 6105 O O . ARG A 1 905 ? 8.053 -25.311 44.980 1.00 75.23 1062 ARG A O 1
ATOM 6113 N N . ARG A 1 906 ? 8.191 -24.091 43.089 1.00 73.69 1063 ARG A N 1
ATOM 6114 C CA . ARG A 1 906 ? 8.942 -25.096 42.349 1.00 67.12 1063 ARG A CA 1
ATOM 6115 C C . ARG A 1 906 ? 10.232 -24.506 41.792 1.00 76.76 1063 ARG A C 1
ATOM 6116 O O . ARG A 1 906 ? 10.381 -23.289 41.659 1.00 82.30 1063 ARG A O 1
ATOM 6124 N N . ASP A 1 907 ? 11.164 -25.400 41.455 1.00 68.69 1064 ASP A N 1
ATOM 6125 C CA . ASP A 1 907 ? 12.418 -25.033 40.813 1.00 73.90 1064 ASP A CA 1
ATOM 6126 C C . ASP A 1 907 ? 12.218 -25.039 39.296 1.00 78.34 1064 ASP A C 1
ATOM 6127 O O . ASP A 1 907 ? 11.101 -25.205 38.801 1.00 79.16 1064 ASP A O 1
ATOM 6132 N N . SER A 1 908 ? 13.296 -24.862 38.531 1.00 108.18 1065 SER A N 1
ATOM 6133 C CA . SER A 1 908 ? 13.130 -24.735 37.088 1.00 114.23 1065 SER A CA 1
ATOM 6134 C C . SER A 1 908 ? 12.669 -26.041 36.458 1.00 116.94 1065 SER A C 1
ATOM 6135 O O . SER A 1 908 ? 12.062 -26.030 35.382 1.00 114.77 1065 SER A O 1
ATOM 6138 N N . LEU A 1 909 ? 12.942 -27.168 37.111 1.00 67.17 1066 LEU A N 1
ATOM 6139 C CA . LEU A 1 909 ? 12.555 -28.485 36.622 1.00 71.55 1066 LEU A CA 1
ATOM 6140 C C . LEU A 1 909 ? 11.173 -28.912 37.104 1.00 79.67 1066 LEU A C 1
ATOM 6141 O O . LEU A 1 909 ? 10.784 -30.064 36.887 1.00 93.75 1066 LEU A O 1
ATOM 6146 N N . GLY A 1 910 ? 10.428 -28.016 37.748 1.00 92.14 1067 GLY A N 1
ATOM 6147 C CA . GLY A 1 910 ? 9.092 -28.321 38.215 1.00 84.70 1067 GLY A CA 1
ATOM 6148 C C . GLY A 1 910 ? 9.018 -29.090 39.513 1.00 77.96 1067 GLY A C 1
ATOM 6149 O O . GLY A 1 910 ? 7.914 -29.454 39.935 1.00 75.22 1067 GLY A O 1
ATOM 6150 N N . ARG A 1 911 ? 10.147 -29.348 40.163 1.00 65.37 1068 ARG A N 1
ATOM 6151 C CA . ARG A 1 911 ? 10.147 -30.120 41.396 1.00 76.70 1068 ARG A CA 1
ATOM 6152 C C . ARG A 1 911 ? 9.801 -29.234 42.584 1.00 74.15 1068 ARG A C 1
ATOM 6153 O O . ARG A 1 911 ? 10.206 -28.072 42.646 1.00 65.51 1068 ARG A O 1
ATOM 6161 N N . VAL A 1 912 ? 9.041 -29.793 43.527 1.00 70.25 1069 VAL A N 1
ATOM 6162 C CA . VAL A 1 912 ? 8.617 -29.026 44.691 1.00 68.57 1069 VAL A CA 1
ATOM 6163 C C . VAL A 1 912 ? 9.828 -28.662 45.534 1.00 74.29 1069 VAL A C 1
ATOM 6164 O O . VAL A 1 912 ? 10.697 -29.501 45.802 1.00 88.64 1069 VAL A O 1
ATOM 6168 N N . ARG A 1 913 ? 9.891 -27.403 45.954 1.00 81.80 1070 ARG A N 1
ATOM 6169 C CA . ARG A 1 913 ? 10.991 -26.876 46.751 1.00 77.30 1070 ARG A CA 1
ATOM 6170 C C . ARG A 1 913 ? 10.504 -26.654 48.175 1.00 83.99 1070 ARG A C 1
ATOM 6171 O O . ARG A 1 913 ? 9.644 -25.801 48.413 1.00 90.06 1070 ARG A O 1
ATOM 6179 N N . LEU A 1 914 ? 11.056 -27.420 49.116 1.00 74.20 1071 LEU A N 1
ATOM 6180 C CA . LEU A 1 914 ? 10.642 -27.352 50.511 1.00 73.00 1071 LEU A CA 1
ATOM 6181 C C . LEU A 1 914 ? 11.577 -26.526 51.383 1.00 78.34 1071 LEU A C 1
ATOM 6182 O O . LEU A 1 914 ? 11.115 -25.895 52.339 1.00 95.71 1071 LEU A O 1
ATOM 6187 N N . GLU A 1 915 ? 12.876 -26.520 51.091 1.00 86.06 1072 GLU A N 1
ATOM 6188 C CA . GLU A 1 915 ? 13.826 -25.661 51.784 1.00 94.79 1072 GLU A CA 1
ATOM 6189 C C . GLU A 1 915 ? 14.810 -25.096 50.771 1.00 81.38 1072 GLU A C 1
ATOM 6190 O O . GLU A 1 915 ? 15.045 -25.691 49.716 1.00 67.28 1072 GLU A O 1
ATOM 6196 N N . SER A 1 916 ? 15.370 -23.928 51.092 1.00 82.15 1073 SER A N 1
ATOM 6197 C CA . SER A 1 916 ? 16.265 -23.219 50.186 1.00 87.75 1073 SER A CA 1
ATOM 6198 C C . SER A 1 916 ? 17.435 -22.635 50.959 1.00 92.29 1073 SER A C 1
ATOM 6199 O O . SER A 1 916 ? 17.243 -21.999 52.000 1.00 88.99 1073 SER A O 1
ATOM 6202 N N . THR A 1 917 ? 18.645 -22.859 50.440 1.00 110.37 1074 THR A N 1
ATOM 6203 C CA . THR A 1 917 ? 19.838 -22.210 50.966 1.00 124.58 1074 THR A CA 1
ATOM 6204 C C . THR A 1 917 ? 19.973 -20.773 50.482 1.00 116.44 1074 THR A C 1
ATOM 6205 O O . THR A 1 917 ? 20.624 -19.966 51.154 1.00 113.31 1074 THR A O 1
ATOM 6209 N N . ALA A 1 918 ? 19.359 -20.435 49.348 1.00 100.31 1075 ALA A N 1
ATOM 6210 C CA . ALA A 1 918 ? 19.483 -19.116 48.746 1.00 77.42 1075 ALA A CA 1
ATOM 6211 C C . ALA A 1 918 ? 18.360 -18.170 49.148 1.00 88.79 1075 ALA A C 1
ATOM 6212 O O . ALA A 1 918 ? 18.267 -17.072 48.590 1.00 86.81 1075 ALA A O 1
ATOM 6214 N N . HIS A 1 919 ? 17.501 -18.573 50.087 1.00 93.39 1076 HIS A N 1
ATOM 6215 C CA . HIS A 1 919 ? 16.356 -17.765 50.515 1.00 81.63 1076 HIS A CA 1
ATOM 6216 C C . HIS A 1 919 ? 15.427 -17.459 49.339 1.00 70.79 1076 HIS A C 1
ATOM 6217 O O . HIS A 1 919 ? 14.992 -16.323 49.133 1.00 71.76 1076 HIS A O 1
ATOM 6224 N N . LEU A 1 920 ? 15.136 -18.490 48.554 1.00 68.73 1077 LEU A N 1
ATOM 6225 C CA . LEU A 1 920 ? 14.173 -18.427 47.468 1.00 71.42 1077 LEU A CA 1
ATOM 6226 C C . LEU A 1 920 ? 12.784 -18.785 47.983 1.00 66.33 1077 LEU A C 1
ATOM 6227 O O . LEU A 1 920 ? 12.648 -19.354 49.070 1.00 71.25 1077 LEU A O 1
ATOM 6232 N N . PRO A 1 921 ? 11.725 -18.430 47.250 1.00 71.18 1078 PRO A N 1
ATOM 6233 C CA . PRO A 1 921 ? 10.374 -18.794 47.694 1.00 82.57 1078 PRO A CA 1
ATOM 6234 C C . PRO A 1 921 ? 10.262 -20.291 47.937 1.00 83.61 1078 PRO A C 1
ATOM 6235 O O . PRO A 1 921 ? 10.780 -21.103 47.169 1.00 86.63 1078 PRO A O 1
ATOM 6239 N N . VAL A 1 922 ? 9.588 -20.652 49.028 1.00 71.91 1079 VAL A N 1
ATOM 6240 C CA . VAL A 1 922 ? 9.574 -22.027 49.507 1.00 60.95 1079 VAL A CA 1
ATOM 6241 C C . VAL A 1 922 ? 8.140 -22.473 49.765 1.00 80.47 1079 VAL A C 1
ATOM 6242 O O . VAL A 1 922 ? 7.265 -21.668 50.097 1.00 86.53 1079 VAL A O 1
ATOM 6246 N N . THR A 1 923 ? 7.902 -23.772 49.586 1.00 60.93 1080 THR A N 1
ATOM 6247 C CA . THR A 1 923 ? 6.582 -24.346 49.815 1.00 51.25 1080 THR A CA 1
ATOM 6248 C C . THR A 1 923 ? 6.259 -24.358 51.303 1.00 64.65 1080 THR A C 1
ATOM 6249 O O . THR A 1 923 ? 7.078 -24.783 52.123 1.00 66.68 1080 THR A O 1
ATOM 6253 N N . TRP A 1 924 ? 5.063 -23.887 51.652 1.00 65.68 1081 TRP A N 1
ATOM 6254 C CA . TRP A 1 924 ? 4.618 -23.852 53.037 1.00 73.03 1081 TRP A CA 1
ATOM 6255 C C . TRP A 1 924 ? 3.134 -24.184 53.094 1.00 89.63 1081 TRP A C 1
ATOM 6256 O O . TRP A 1 924 ? 2.412 -24.064 52.103 1.00 96.13 1081 TRP A O 1
ATOM 6267 N N . LYS A 1 925 ? 2.691 -24.609 54.272 1.00 79.84 1082 LYS A N 1
ATOM 6268 C CA . LYS A 1 925 ? 1.324 -25.056 54.492 1.00 80.12 1082 LYS A CA 1
ATOM 6269 C C . LYS A 1 925 ? 0.599 -24.054 55.378 1.00 77.40 1082 LYS A C 1
ATOM 6270 O O . LYS A 1 925 ? 1.122 -23.643 56.418 1.00 70.12 1082 LYS A O 1
ATOM 6276 N N . VAL A 1 926 ? -0.602 -23.662 54.962 1.00 69.52 1083 VAL A N 1
ATOM 6277 C CA . VAL A 1 926 ? -1.400 -22.692 55.704 1.00 65.31 1083 VAL A CA 1
ATOM 6278 C C . VAL A 1 926 ? -2.108 -23.434 56.833 1.00 68.28 1083 VAL A C 1
ATOM 6279 O O . VAL A 1 926 ? -3.051 -24.191 56.592 1.00 81.98 1083 VAL A O 1
ATOM 6283 N N . GLN A 1 927 ? -1.647 -23.224 58.066 1.00 58.84 1084 GLN A N 1
ATOM 6284 C CA . GLN A 1 927 ? -2.247 -23.857 59.238 1.00 65.53 1084 GLN A CA 1
ATOM 6285 C C . GLN A 1 927 ? -1.796 -23.171 60.523 1.00 89.17 1084 GLN A C 1
ATOM 6286 O O . GLN A 1 927 ? -0.858 -22.373 60.530 1.00 98.49 1084 GLN A O 1
#

Organism: Corynebacterium diphtheriae (strain ATCC 700971 / NCTC 13129 / Biotype gravis) (NCBI:txid257309)

InterPro domains:
  IPR002711 HNH endonuclease [PF01844] (557-602)
  IPR003615 HNH nuclease [SM00507] (544-598)
  IPR028629 CRISPR-associated endonuclease Cas9 [TIGR01865] (3-840)
  IPR033114 Cas9-type HNH domain [PS51749] (504-665)
  IPR036397 Ribonuclease H superfamily [G3DSA:3.30.420.10] (1-128)
  IPR036397 Ribonuclease H superfamily [G3DSA:3.30.420.10] (410-539)
  IPR036397 Ribonuclease H superfamily [G3DSA:3.30.420.10] (596-763)
  IPR040619 Cas9, alpha-helical lobe domain [PF18470] (239-458)
  IPR040796 CRISPR-associated endonuclease Cas9, beta-hairpin domain [PF17893] (814-904)
  IPR041217 Cas9 C-terminal domain [PF18525] (977-1084)
  IPR041225 Cas9, topo homolgy domain [PF17894] (906-976)
  IPR041383 RuvC endonuclease subdomain 3 [PF18541] (656-810)
  IPR052892 Nucleic_acid-targeting_endonuclease [PTHR33877] (537-603)

B-factor: mean 114.83, std 43.82, range [28.69, 392.74]

Solvent-accessible surface area: 43624 Å² total

Nearest PDB structures (foldseek):
  6joo-assembly1_A  TM=1.001E+00  e=0.000E+00  Corynebacterium diphtheriae
  8d2p-assembly1_A  TM=8.571E-01  e=3.423E-56  Acidothermus cellulolyticus 11B
  4oge-assembly1_A  TM=6.296E-01  e=6.411E-55  Actinomyces naeslundii str. Howell 279
  4ogc-assembly1_A  TM=5.884E-01  e=3.994E-48  Actinomyces naeslundii str. Howell 279
  8d2q-assembly1_A  TM=6.734E-01  e=4.201E-43  Acidothermus cellulolyticus 11B

Secondary structure (DSSP, 8-state):
---EEEEEEE-SSEEEEEEEE--S----EEEEEEEEE--TTB-TTS-SS--BHHHHHHHHHHHHHHHHHHHHHHHHHHHHHHHTT-----TTTSS-TTHHHHHHHHHTTS----HHHHHHHHHHHHHHHHHS--B--TTS-GGGGSS--SPPHHHHHHHHHHHHHHS----SS--S---TTT---SSTTTSGGG--BHHHHHHHHHHHH-----HHHHHHHHHHHT-----GGGGSTT--B-SSSTTSBEEESSSHHHHHHHHHHHHH---SSHHHHHHHHHH---PPP--HHHHHHHHT--HHHHHHHHHS-HHHHH--TTTSTTS---SSSHHHHHHHHHHHHS-HHHHHHHHH------EEEEEHHHHHHHHH------HHHHHHHT--TT-------TT---S-HHHHHHHHHHHHHHHHHHHHH-S-SEEEEE------HHHHHHHHHHTTTTT-EEEEE-HHHHH----B-SSSBS--SS-TTHHHHHHHHHTT--HHHHHHHHHH--HHHHHHHHHHHH--HHHHHHHHHHHHT--B------SS--S-SS-S--BPPEEEETTS-B-HHHHTTBSSHHHHHHHHTSTT-BTTTBB---TT--EEETTEEE-TTSEEEE-SSSS-EEEETTEEEE-TT-EEEEEEEEE--SS--EE--EEESGGGSTTTTS-GGG----TT----S-HHHHHHHHHT-EEEEEEE-TT-EEE--TTTT--HHHHHHHHHH----EEEEEEEEETTEEEEEE---GGG--TTS-HHHIIIIISS-B--BHHHHHHHS--EEE-B-TTS-B----SS-----EE--

Foldseek 3Di:
DAAWFWFWEDDPFWIWTWIAGADPVGHDATDFTETAGHPLQCAVVPVPPRHHPVRQVVVCVVVVVVVVVLVVLLVVLQVVLVVVVADQDDPVVDPDVCLLLVLLLVLLPDADPDPRVLSPSVNSNLSVCLVVQADDDQQAALLLQLPFDDFDPLRQVLQVVCCVVVVDHDPPLDAPSVVPVVVPQPDCPHSVPVNGHNSSVLSSLVSSCCNVNDSVVSSVSSCRSVPDDHCQQVCVVVFAAALLDGVFGFAWPLAPLVQLLVLLVVLLCACLPCSVVVSVCQEPDVPHGHSVNVVLQCVLPLVVRNVCVVVDDSVLVRCSQVLHSNHDQDCPDPSSVVVVVVVPPDDSVSSNSSVVRDGDGDTHRHHRVLSNQLSVCSNGSLVSNCPRRVADNVDDRAADAQLDDDPRSSLNVVSVLVNQLQVVVCVPNNHHQEYEYEEVSVVCVSNQRNVCVVCVVVNHYYYYAYNQLLVLDQADAQQDGPDFDQFSLVSNVSSNLRSQQDVLNSVVSNVVCVPVSVVVVVVSVVVCVVVVNVNVCVVVVVNFYYDFDQALDRHDQFDDDFDAWDKDFQQAQAAPLFLLQFQALQSSCQQCPDPQQDNGGGHHRHQADWGAGPNRIHHRGGIGTGHPDSADWHADPNTITGRPQQFNWAWKKWFPPPPDTFIFAGHGSVQCVVVNVHNSFPDDRDPSHSSQADVSVVVRVVVVRIHTDGMGGFFWKKFWACPPFPDPLRVVVCVSRNDQGIWGFHGCDGSFWTQIARRRADVRDDPPDDPSNCPQHPPDHDIGGRGSGLVPTFMKTFDARSSSHTAADDPVPDDHIGTRD

Sequence (821 aa):
SHKYHVGIDVGTFSVGLAAIEVDDAGPIKTLSLVSHIHDSGLDPDEIKSAVTRLASSGIARRTRRLYRRKRRRLQQLDKFIQRQGWPVIELEDYSDPLYPWKVRAELAASYIADEKERGEKLSVALRHIARHRGWRNPYAKVSSLYLPDGPSDAFKAIREEIKRASGQPVPETATVGQVTLCEKLRGEGGVLSARLQQSDYAREIQEICRQEIGQELYRKIIDVVFAAESPKGSASSRVGKDPLQPGKNRALKASDAFQRYRIAALIGNVEEKNLVFDHLVNLTPARPPTHDTNRSIVNSRIAPLVDWWKTASALEQHAVKALSNAEVDDFDSPEGAKVQAFFADLDDDVHAKLDSLHLPVGRAAYSEDTLVRLTRRLSDGYTARLQEFGIEPSWTPPTPRIGEPVGNPAVDRVLKTVSRWLESATKTWGAPERVIIEHSVAWANELRSRVAQHFASHGTTVRVYRGSLTAEGKLKFFDGVGKSRLDRRHHAIDAAVIAFTSDYVAETLAVRSDAEHRAAWRVWCQKEKLSALLTEDLRDDRVVVSNVRLRLGNGSAHKETIGKLSKVKLSSQLSVSDIDKASSEALWCALTREPGFDPKEGLPANPERHIRVNGTHVYAGDNIGLFPVSAGSIALRGGYAELGSSFHHARVYKITSGKKPAFALRVYTIDLLPYRNQDLFSVELKPQTSRQAEKKLRDALATGNAEYLGWLVVDDELVVDTSKIATDQVKAVEAELGTIRRWRVDGFFSPSKLRLRPLQSKEGIKKESAPELSKIIDRPGWLPAVNKLFSDGNVTVVRRDSLGRVRLESTAHLPVTWKVQ

Radius of gyration: 35.84 Å; Cα contacts (8 Å, |Δi|>4): 1322; chains: 1; bounding box: 66×104×90 Å